Protein AF-0000000079961345 (afdb_homodimer)

Organism: NCBI:txid1448308

Sequence (780 aa):
MIFLRAQYRNHIYSDDFKDLFENGGLPQHVDLPRLDKGKQGGAFWSAYIPCPLGNRTDFSDEVYQPLVRLTLDQLDLFRRLGESYPKYFTPSRNSQEALDAFKQGRLISPTAIEGLHQIGNSIGTLRLYHQLGVRYATLTWNCHNKYADAALESGPGFSAHVAEPYWHGLSPDGRDLIKEMNRLGMLVDLSHVSKDTMIDALAGNGTHAWNGSLAPPIFSHSSAYSICPHPRNVPDDVLQLVKKRNSVVMVNFSPAFISCTPGKTPSDLPDFYPANSTLHQVVRHIRHIGELIGYDHVGIGTDYDGIESTPAGLEDVSKFPDLVAELLTQGVSDDDVAKIVGRNLLRVWREADEVSEKLRQYAMPLEDDLQNPWSTRNTWSGVENLDRIAMIFLRAQYRNHIYSDDFKDLFENGGLPQHVDLPRLDKGKQGGAFWSAYIPCPLGNRTDFSDEVYQPLVRLTLDQLDLFRRLGESYPKYFTPSRNSQEALDAFKQGRLISPTAIEGLHQIGNSIGTLRLYHQLGVRYATLTWNCHNKYADAALESGPGFSAHVAEPYWHGLSPDGRDLIKEMNRLGMLVDLSHVSKDTMIDALAGNGTHAWNGSLAPPIFSHSSAYSICPHPRNVPDDVLQLVKKRNSVVMVNFSPAFISCTPGKTPSDLPDFYPANSTLHQVVRHIRHIGELIGYDHVGIGTDYDGIESTPAGLEDVSKFPDLVAELLTQGVSDDDVAKIVGRNLLRVWREADEVSEKLRQYAMPLEDDLQNPWSTRNTWSGVENLDRIA

InterPro domains:
  IPR008257 Peptidase M19 [PF01244] (15-351)
  IPR008257 Peptidase M19 [PS51365] (1-381)
  IPR008257 Peptidase M19 [PTHR10443] (3-375)
  IPR008257 Peptidase M19 [cd01301] (11-348)
  IPR032466 Metal-dependent hydrolase [SSF51556] (4-362)

Solvent-accessible surface area (backbone atoms only — not comparable to full-atom values): 38910 Å² total; per-residue (Å²): 89,62,54,49,36,70,75,44,28,58,50,71,84,43,65,79,46,40,50,22,33,64,69,37,81,39,78,77,29,67,31,51,48,34,37,60,65,15,61,60,58,57,50,76,44,56,39,69,72,80,69,76,81,76,68,69,81,60,70,50,53,85,69,24,17,45,39,30,44,60,40,38,42,37,54,36,50,52,50,54,46,17,72,75,38,54,53,61,36,26,78,33,92,45,45,65,51,26,52,51,35,39,74,72,72,23,21,27,27,28,31,24,34,54,20,49,57,45,34,26,87,33,60,39,39,47,54,51,40,41,72,74,33,34,44,34,38,18,55,14,30,49,30,50,49,77,31,27,23,17,21,27,26,53,45,82,64,39,38,68,43,65,41,76,80,77,56,71,8,52,26,76,62,24,54,54,47,47,51,42,31,32,41,73,36,35,41,46,24,51,24,31,23,17,70,50,25,46,44,26,44,61,61,17,76,85,47,93,90,39,63,32,49,91,31,48,44,32,23,58,48,22,29,37,16,85,70,10,64,32,66,56,25,47,42,69,75,56,44,53,46,32,48,75,50,59,16,38,37,10,36,30,43,38,34,70,48,48,11,35,40,76,34,95,46,94,78,43,67,40,40,70,35,73,93,51,26,29,46,66,38,49,49,47,42,50,47,50,50,19,71,71,58,34,44,70,34,26,34,72,15,53,53,75,68,62,50,79,59,54,17,54,73,44,71,35,47,44,28,46,56,56,53,52,49,49,42,47,74,71,64,46,48,72,69,44,48,50,24,26,77,43,50,30,60,47,49,38,42,40,47,19,43,52,44,8,59,56,36,56,73,75,54,73,83,72,65,57,80,54,74,41,62,71,62,47,69,73,77,35,40,34,45,72,38,50,68,46,60,96,90,62,55,48,36,70,74,44,28,57,49,70,83,43,65,81,46,40,52,22,33,64,69,36,80,38,78,75,28,66,32,49,47,34,38,60,65,15,62,60,57,57,49,76,43,57,39,69,72,82,67,77,81,74,69,69,82,61,71,48,54,85,66,23,16,44,40,27,44,59,41,38,43,38,54,36,51,52,49,52,47,16,71,75,38,54,52,62,35,26,79,32,92,44,46,65,50,26,52,52,36,37,75,70,72,22,22,26,27,27,30,24,35,55,19,48,58,43,34,27,86,32,59,39,39,46,54,50,41,40,73,74,34,35,44,33,40,18,55,13,31,48,31,49,49,76,31,27,22,17,20,26,25,54,44,83,63,38,38,68,44,64,41,75,80,77,55,72,7,52,26,76,62,23,54,55,47,46,51,42,30,30,40,72,35,34,40,46,24,51,25,32,24,18,70,51,24,46,43,27,43,61,60,16,78,84,47,92,90,37,62,32,48,88,30,48,45,32,22,58,47,21,28,37,15,87,70,10,64,31,64,55,25,49,41,69,73,55,45,53,48,32,47,74,50,60,17,38,38,9,37,29,44,36,35,69,47,47,13,34,41,73,35,97,42,93,76,42,67,38,41,70,35,75,92,49,26,28,47,67,37,50,47,48,42,52,47,50,49,18,71,72,58,34,43,69,33,28,35,73,15,53,52,75,67,62,50,78,57,55,17,53,72,43,72,35,48,44,28,46,56,58,53,54,50,50,42,46,73,72,64,46,48,72,69,44,48,50,24,26,77,43,49,30,59,47,49,38,41,39,47,22,42,52,44,9,59,57,36,56,74,75,54,74,83,73,66,57,79,54,73,43,60,69,62,45,70,72,75,32,40,34,48,70,38,51,70,46,60,97

Secondary structure (DSSP, 8-state):
-HHHHHHHTT--SSHHHHHHHHHS--SSS--HHHHHHTT--B--EEE--PPPPS-TT---HHHHTHHHHHHHHHHHHHHHHHHH-TTT-B--SSHHHHHHHHHTT--B--EEES-GGGGTT-HHHHHHHHHTTEEEEES-SSS--SSB-BSEEE-GGG-EEEPPPSSSSB-HHHHHHHHHHHHHTPEEE-TTB-HHHHHHHHH--SSTT----SSPPEESS--BTTTS--TTSBPHHHHHHHHHTT-EEEE---HHHHSEE--SSTTSPPEE-GGG-BHHHHHHHHHHHHHHH-GGGEEE---TTS-S---BT-SSGGGHHHHHHHHHHTT--HHHHHIIIIIHHHHHHHHHHHHHHHHTTTPPPP------TTTSTTTSTTSTTHHHH-/-HHHHHHHTT--SSHHHHHHHHHS--SSS--HHHHHHTT--B--EEE--PPPPS-TT---HHHHTHHHHHHHHHHHHHHHHHHH-TTT-B--SSHHHHHHHHHTT--B--EEES-GGGGTT-HHHHHHHHHTTEEEEES-SSS--SSB-BSEEE-GGG-EEEPPPSSSSB-HHHHHHHHHHHHHTPEEE-TTB-HHHHHHHHH--SSTT----SSPPEESS--BTTTS--TTSBPHHHHHHHHHTT-EEEE---HHHHSEE--SSTTSPPEE-GGG-BHHHHHHHHHHHHHHH-GGGEEE---TTS-S---BT-SSGGGHHHHHHHHHHTT--HHHHHIIIIIHHHHHHHHHHHHHHHHTTTPPPP------TTTSTTTSTTSTTHHHH-

Nearest PDB structures (foldseek):
  5lx7-assembly1_A-2  TM=9.112E-01  e=1.189E-37  Aspergillus fumigatus
  5lwz-assembly1_A  TM=9.111E-01  e=6.297E-37  Aspergillus fumigatus Af293
  5lx4-assembly1_A-2  TM=9.103E-01  e=1.014E-36  Aspergillus fumigatus
  5lx1-assembly1_A-2  TM=9.023E-01  e=3.335E-36  Aspergillus fumigatus
  1itq-assembly1_B  TM=9.390E-01  e=4.664E-31  Homo sapiens

Structure (mmCIF, N/CA/C/O backbone):
data_AF-0000000079961345-model_v1
#
loop_
_entity.id
_entity.type
_entity.pdbx_description
1 polymer Dipeptidase
#
loop_
_atom_site.group_PDB
_atom_site.id
_atom_site.type_symbol
_atom_site.label_atom_id
_atom_site.label_alt_id
_atom_site.label_comp_id
_atom_site.label_asym_id
_atom_site.label_entity_id
_atom_site.label_seq_id
_atom_site.pdbx_PDB_ins_code
_atom_site.Cartn_x
_atom_site.Cartn_y
_atom_site.Cartn_z
_atom_site.occupancy
_atom_site.B_iso_or_equiv
_atom_site.auth_seq_id
_atom_site.auth_comp_id
_atom_site.auth_asym_id
_atom_site.auth_atom_id
_atom_site.pdbx_PDB_model_num
ATOM 1 N N . MET A 1 1 ? -9.961 -12.719 -7.223 1 89.38 1 MET A N 1
ATOM 2 C CA . MET A 1 1 ? -10.172 -11.281 -7.086 1 89.38 1 MET A CA 1
ATOM 3 C C . MET A 1 1 ? -10.609 -10.672 -8.414 1 89.38 1 MET A C 1
ATOM 5 O O . MET A 1 1 ? -11.516 -9.844 -8.453 1 89.38 1 MET A O 1
ATOM 9 N N . ILE A 1 2 ? -10.031 -11.156 -9.469 1 84.06 2 ILE A N 1
ATOM 10 C CA . ILE A 1 2 ? -10.391 -10.641 -10.781 1 84.06 2 ILE A CA 1
ATOM 11 C C . ILE A 1 2 ? -11.859 -10.938 -11.07 1 84.06 2 ILE A C 1
ATOM 13 O O . ILE A 1 2 ? -12.602 -10.055 -11.523 1 84.06 2 ILE A O 1
ATOM 17 N N . PHE A 1 3 ? -12.312 -12.172 -10.773 1 87.56 3 PHE A N 1
ATOM 18 C CA . PHE A 1 3 ? -13.695 -12.578 -10.977 1 87.56 3 PHE A CA 1
ATOM 19 C C . PHE A 1 3 ? -14.641 -11.703 -10.164 1 87.56 3 PHE A C 1
ATOM 21 O O . PHE A 1 3 ? -15.648 -11.219 -10.68 1 87.56 3 PHE A O 1
ATOM 28 N N . LEU A 1 4 ? -14.281 -11.484 -8.875 1 90.62 4 LEU A N 1
ATOM 29 C CA . LEU A 1 4 ? -15.125 -10.695 -7.992 1 90.62 4 LEU A CA 1
ATOM 30 C C . LEU A 1 4 ? -15.242 -9.258 -8.492 1 90.62 4 LEU A C 1
ATOM 32 O O . LEU A 1 4 ? -16.312 -8.648 -8.391 1 90.62 4 LEU A O 1
ATOM 36 N N . ARG A 1 5 ? -14.18 -8.766 -8.977 1 89.69 5 ARG A N 1
ATOM 37 C CA . ARG A 1 5 ? -14.18 -7.402 -9.5 1 89.69 5 ARG A CA 1
ATOM 38 C C . ARG A 1 5 ? -14.984 -7.312 -10.789 1 89.69 5 ARG A C 1
ATOM 40 O O . ARG A 1 5 ? -15.742 -6.363 -10.992 1 89.69 5 ARG A O 1
ATOM 47 N N . ALA A 1 6 ? -14.82 -8.328 -11.633 1 86.62 6 ALA A N 1
ATOM 48 C CA . ALA A 1 6 ? -15.516 -8.336 -12.914 1 86.62 6 ALA A CA 1
ATOM 49 C C . ALA A 1 6 ? -17.016 -8.539 -12.727 1 86.62 6 ALA A C 1
ATOM 51 O O . ALA A 1 6 ? -17.828 -7.824 -13.32 1 86.62 6 ALA A O 1
ATOM 52 N N . GLN A 1 7 ? -17.375 -9.453 -11.883 1 88 7 GLN A N 1
ATOM 53 C CA . GLN A 1 7 ? -18.766 -9.875 -11.773 1 88 7 GLN A CA 1
ATOM 54 C C . GLN A 1 7 ? -19.516 -9.023 -10.75 1 88 7 GLN A C 1
ATOM 56 O O . GLN A 1 7 ? -20.688 -8.688 -10.961 1 88 7 GLN A O 1
ATOM 61 N N . TYR A 1 8 ? -18.828 -8.727 -9.68 1 90.69 8 TYR A N 1
ATOM 62 C CA . TYR A 1 8 ? -19.531 -8.07 -8.578 1 90.69 8 TYR A CA 1
ATOM 63 C C . TYR A 1 8 ? -19.031 -6.648 -8.391 1 90.69 8 TYR A C 1
ATOM 65 O O . TYR A 1 8 ? -19.5 -5.93 -7.504 1 90.69 8 TYR A O 1
ATOM 73 N N . ARG A 1 9 ? -18.062 -6.238 -9.172 1 88.19 9 ARG A N 1
ATOM 74 C CA . ARG A 1 9 ? -17.531 -4.875 -9.195 1 88.19 9 ARG A CA 1
ATOM 75 C C . ARG A 1 9 ? -17.078 -4.445 -7.801 1 88.19 9 ARG A C 1
ATOM 77 O O . ARG A 1 9 ? -17.406 -3.352 -7.344 1 88.19 9 ARG A O 1
ATOM 84 N N . ASN A 1 10 ? -16.562 -5.355 -7.121 1 88.69 10 ASN A N 1
ATOM 85 C CA . ASN A 1 10 ? -15.938 -5.117 -5.82 1 88.69 10 ASN A CA 1
ATOM 86 C C . ASN A 1 10 ? -16.984 -5.082 -4.703 1 88.69 10 ASN A C 1
ATOM 88 O O . ASN A 1 10 ? -16.656 -4.75 -3.561 1 88.69 10 ASN A O 1
ATOM 92 N N . HIS A 1 11 ? -18.25 -5.352 -4.977 1 93.31 11 HIS A N 1
ATOM 93 C CA . HIS A 1 11 ? -19.297 -5.352 -3.953 1 93.31 11 HIS A CA 1
ATOM 94 C C . HIS A 1 11 ? -19.469 -6.742 -3.348 1 93.31 11 HIS A C 1
ATOM 96 O O . HIS A 1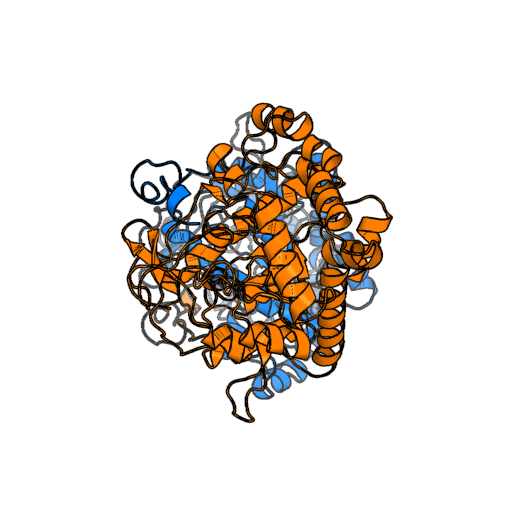 11 ? -20.078 -7.621 -3.967 1 93.31 11 HIS A O 1
ATOM 102 N N . ILE A 1 12 ? -18.969 -6.902 -2.119 1 95.75 12 ILE A N 1
ATOM 103 C CA . ILE A 1 12 ? -18.969 -8.242 -1.545 1 95.75 12 ILE A CA 1
ATOM 104 C C . ILE A 1 12 ? -19.859 -8.273 -0.306 1 95.75 12 ILE A C 1
ATOM 106 O O . ILE A 1 12 ? -19.875 -9.258 0.439 1 95.75 12 ILE A O 1
ATOM 110 N N . TYR A 1 13 ? -20.641 -7.164 -0.061 1 95.94 13 TYR A N 1
ATOM 111 C CA . TYR A 1 13 ? -21.516 -7.133 1.115 1 95.94 13 TYR A CA 1
ATOM 112 C C . TYR A 1 13 ? -22.969 -7.297 0.724 1 95.94 13 TYR A C 1
ATOM 114 O O . TYR A 1 13 ? -23.844 -7.371 1.589 1 95.94 13 TYR A O 1
ATOM 122 N N . SER A 1 14 ? -23.219 -7.422 -0.549 1 93.5 14 SER A N 1
ATOM 123 C CA . SER A 1 14 ? -24.578 -7.613 -1.035 1 93.5 14 SER A CA 1
ATOM 124 C C . SER A 1 14 ? -25.047 -9.047 -0.81 1 93.5 14 SER A C 1
ATOM 126 O O . SER A 1 14 ? -24.234 -9.977 -0.77 1 93.5 14 SER A O 1
ATOM 128 N N . ASP A 1 15 ? -26.344 -9.188 -0.788 1 94.69 15 ASP A N 1
ATOM 129 C CA . ASP A 1 15 ? -26.906 -10.516 -0.596 1 94.69 15 ASP A CA 1
ATOM 130 C C . ASP A 1 15 ? -26.656 -11.398 -1.815 1 94.69 15 ASP A C 1
ATOM 132 O O . ASP A 1 15 ? -26.5 -12.617 -1.685 1 94.69 15 ASP A O 1
ATOM 136 N N . ASP A 1 16 ? -26.656 -10.789 -2.912 1 92.31 16 ASP A N 1
ATOM 137 C CA . ASP A 1 16 ? -26.438 -11.523 -4.152 1 92.31 16 ASP A CA 1
ATOM 138 C C . ASP A 1 16 ? -25.094 -12.25 -4.137 1 92.31 16 ASP A C 1
ATOM 140 O O . ASP A 1 16 ? -24.984 -13.383 -4.617 1 92.31 16 ASP A O 1
ATOM 144 N N . PHE A 1 17 ? -24.047 -11.688 -3.637 1 95.81 17 PHE A N 1
ATOM 145 C CA . PHE A 1 17 ? -22.734 -12.312 -3.52 1 95.81 17 PHE A CA 1
ATOM 146 C C . PHE A 1 17 ? -22.672 -13.227 -2.299 1 95.81 17 PHE A C 1
ATOM 148 O O . PHE A 1 17 ? -22.297 -14.391 -2.408 1 95.81 17 PHE A O 1
ATOM 155 N N . LYS A 1 18 ? -23.141 -12.781 -1.153 1 97.44 18 LYS A N 1
ATOM 156 C CA . LYS A 1 18 ? -22.969 -13.484 0.118 1 97.44 18 LYS A CA 1
ATOM 157 C C . LYS A 1 18 ? -23.688 -14.828 0.105 1 97.44 18 LYS A C 1
ATOM 159 O O . LYS A 1 18 ? -23.156 -15.828 0.587 1 97.44 18 LYS A O 1
ATOM 164 N N . ASP A 1 19 ? -24.828 -14.789 -0.427 1 97.81 19 ASP A N 1
ATOM 165 C CA . ASP A 1 19 ? -25.609 -16.016 -0.425 1 97.81 19 ASP A CA 1
ATOM 166 C C . ASP A 1 19 ? -24.906 -17.125 -1.18 1 97.81 19 ASP A C 1
ATOM 168 O O . ASP A 1 19 ? -24.734 -18.234 -0.656 1 97.81 19 ASP A O 1
ATOM 172 N N . LEU A 1 20 ? -24.453 -16.781 -2.377 1 97.75 20 LEU A N 1
ATOM 173 C CA . LEU A 1 20 ? -23.797 -17.781 -3.213 1 97.75 20 LEU A CA 1
ATOM 174 C C . LEU A 1 20 ? -22.422 -18.125 -2.668 1 97.75 20 LEU A C 1
ATOM 176 O O . LEU A 1 20 ? -21.984 -19.281 -2.744 1 97.75 20 LEU A O 1
ATOM 180 N N . PHE A 1 21 ? -21.75 -17.172 -2.102 1 98.12 21 PHE A N 1
ATOM 181 C CA . PHE A 1 21 ? -20.406 -17.391 -1.579 1 98.12 21 PHE A CA 1
ATOM 182 C C . PHE A 1 21 ? -20.453 -18.234 -0.309 1 98.12 21 PHE A C 1
ATOM 184 O O . PHE A 1 21 ? -19.609 -19.125 -0.117 1 98.12 21 PHE A O 1
ATOM 191 N N . GLU A 1 22 ? -21.422 -18.016 0.546 1 98.38 22 GLU A N 1
ATOM 192 C CA . GLU A 1 22 ? -21.516 -18.641 1.857 1 98.38 22 GLU A CA 1
ATOM 193 C C . GLU A 1 22 ? -22.219 -20 1.769 1 98.38 22 GLU A C 1
ATOM 195 O O . GLU A 1 22 ? -21.938 -20.906 2.545 1 98.38 22 GLU A O 1
ATOM 200 N N . ASN A 1 23 ? -23.125 -20.078 0.775 1 98.12 23 ASN A N 1
ATOM 201 C CA . ASN A 1 23 ? -23.984 -21.25 0.765 1 98.12 23 ASN A CA 1
ATOM 202 C C . ASN A 1 23 ? -23.734 -22.109 -0.474 1 98.12 23 ASN A C 1
ATOM 204 O O . ASN A 1 23 ? -24.344 -23.172 -0.626 1 98.12 23 ASN A O 1
ATOM 208 N N . GLY A 1 24 ? -22.875 -21.672 -1.306 1 97.62 24 GLY A N 1
ATOM 209 C CA . GLY A 1 24 ? -22.531 -22.453 -2.48 1 97.62 24 GLY A CA 1
ATOM 210 C C . GLY A 1 24 ? -23.234 -21.984 -3.742 1 97.62 24 GLY A C 1
ATOM 211 O O . GLY A 1 24 ? -24.281 -21.359 -3.674 1 97.62 24 GLY A O 1
ATOM 212 N N . GLY A 1 25 ? -22.578 -22.266 -4.848 1 96.12 25 GLY A N 1
ATOM 213 C CA . GLY A 1 25 ? -23.188 -21.953 -6.129 1 96.12 25 GLY A CA 1
ATOM 214 C C . GLY A 1 25 ? -22.562 -20.75 -6.816 1 96.12 25 GLY A C 1
ATOM 215 O O . GLY A 1 25 ? -23.031 -20.328 -7.871 1 96.12 25 GLY A O 1
ATOM 216 N N . LEU A 1 26 ? -21.562 -20.141 -6.223 1 96.12 26 LEU A N 1
ATOM 217 C CA . LEU A 1 26 ? -20.859 -19.047 -6.883 1 96.12 26 LEU A CA 1
ATOM 218 C C . LEU A 1 26 ? -20.25 -19.5 -8.203 1 96.12 26 LEU A C 1
ATOM 220 O O . LEU A 1 26 ? -19.688 -20.594 -8.281 1 96.12 26 LEU A O 1
ATOM 224 N N . PRO A 1 27 ? -20.359 -18.688 -9.211 1 93.69 27 PRO A N 1
ATOM 225 C CA . PRO A 1 27 ? -19.719 -19.078 -10.461 1 93.69 27 PRO A CA 1
ATOM 226 C C . PRO A 1 27 ? -18.219 -19.281 -10.305 1 93.69 27 PRO A C 1
ATOM 228 O O . PRO A 1 27 ? -17.625 -18.828 -9.32 1 93.69 27 PRO A O 1
ATOM 231 N N . GLN A 1 28 ? -17.578 -19.984 -11.148 1 94.62 28 GLN A N 1
ATOM 232 C CA . GLN A 1 28 ? -16.156 -20.297 -11.195 1 94.62 28 GLN A CA 1
ATOM 233 C C . GLN A 1 28 ? -15.812 -21.422 -10.227 1 94.62 28 GLN A C 1
ATOM 235 O O . GLN A 1 28 ? -16.516 -22.438 -10.172 1 94.62 28 GLN A O 1
ATOM 240 N N . HIS A 1 29 ? -14.727 -21.328 -9.484 1 97.62 29 HIS A N 1
ATOM 241 C CA . HIS A 1 29 ? -14.18 -22.578 -8.961 1 97.62 29 HIS A CA 1
ATOM 242 C C . HIS A 1 29 ? -14.164 -22.562 -7.434 1 97.62 29 HIS A C 1
ATOM 244 O O . HIS A 1 29 ? -13.883 -23.594 -6.805 1 97.62 29 HIS A O 1
ATOM 250 N N . VAL A 1 30 ? -14.438 -21.391 -6.766 1 97.25 30 VAL A N 1
ATOM 251 C CA . VAL A 1 30 ? -14.188 -21.266 -5.332 1 97.25 30 VAL A CA 1
ATOM 252 C C . VAL A 1 30 ? -15.398 -20.625 -4.648 1 97.25 30 VAL A C 1
ATOM 254 O O . VAL A 1 30 ? -15.93 -19.625 -5.129 1 97.25 30 VAL A O 1
ATOM 257 N N . ASP A 1 31 ? -15.953 -21.109 -3.656 1 98 31 ASP A N 1
ATOM 258 C CA . ASP A 1 31 ? -16.828 -20.562 -2.629 1 98 31 ASP A CA 1
ATOM 259 C C . ASP A 1 31 ? -16.641 -21.281 -1.295 1 98 31 ASP A C 1
ATOM 261 O O . ASP A 1 31 ? -15.836 -22.219 -1.197 1 98 31 ASP A O 1
ATOM 265 N N . LEU A 1 32 ? -17.25 -20.922 -0.24 1 98.31 32 LEU A N 1
ATOM 266 C CA . LEU A 1 32 ? -16.906 -21.406 1.095 1 98.31 32 LEU A CA 1
ATOM 267 C C . LEU A 1 32 ? -17.266 -22.875 1.247 1 98.31 32 LEU A C 1
ATOM 269 O O . LEU A 1 32 ? -16.438 -23.672 1.695 1 98.31 32 LEU A O 1
ATOM 273 N N . PRO A 1 33 ? -18.453 -23.328 0.804 1 98.56 33 PRO A N 1
ATOM 274 C CA . PRO A 1 33 ? -18.75 -24.75 0.932 1 98.56 33 PRO A CA 1
ATOM 275 C C . PRO A 1 33 ? -17.797 -25.625 0.135 1 98.56 33 PRO A C 1
ATOM 277 O O . PRO A 1 33 ? -17.422 -26.719 0.591 1 98.56 33 PRO A O 1
ATOM 280 N N . ARG A 1 34 ? -17.406 -25.188 -1.031 1 98.69 34 ARG A N 1
ATOM 281 C CA . ARG A 1 34 ? -16.484 -25.984 -1.846 1 98.69 34 ARG A CA 1
ATOM 282 C C . ARG A 1 34 ? -15.102 -26.047 -1.211 1 98.69 34 ARG A C 1
ATOM 284 O O . ARG A 1 34 ? -14.414 -27.062 -1.306 1 98.69 34 ARG A O 1
ATOM 291 N N . LEU A 1 35 ? -14.648 -24.953 -0.602 1 98.44 35 LEU A N 1
ATOM 292 C CA . LEU A 1 35 ? -13.391 -24.969 0.132 1 98.44 35 LEU A CA 1
ATOM 293 C C . LEU A 1 35 ? -13.414 -26.031 1.233 1 98.44 35 LEU A C 1
ATOM 295 O O . LEU A 1 35 ? -12.445 -26.781 1.401 1 98.44 35 LEU A O 1
ATOM 299 N N . ASP A 1 36 ? -14.531 -26.062 1.94 1 98.25 36 ASP A N 1
ATOM 300 C CA . ASP A 1 36 ? -14.672 -27.031 3.025 1 98.25 36 ASP A CA 1
ATOM 301 C C . ASP A 1 36 ? -14.711 -28.453 2.488 1 98.25 36 ASP A C 1
ATOM 303 O O . ASP A 1 36 ? -14.023 -29.344 3.006 1 98.25 36 ASP A O 1
ATOM 307 N N . LYS A 1 37 ? -15.461 -28.625 1.47 1 98.38 37 LYS A N 1
ATOM 308 C CA . LYS A 1 37 ? -15.594 -29.938 0.864 1 98.38 37 LYS A CA 1
ATOM 309 C C . LYS A 1 37 ? -14.25 -30.422 0.323 1 98.38 37 LYS A C 1
ATOM 311 O O . LYS A 1 37 ? -13.945 -31.625 0.387 1 98.38 37 LYS A O 1
ATOM 316 N N . GLY A 1 38 ? -13.469 -29.531 -0.225 1 98.38 38 GLY A N 1
ATOM 317 C CA . GLY A 1 38 ? -12.18 -29.859 -0.809 1 98.38 38 GLY A CA 1
ATOM 318 C C . GLY A 1 38 ? -11.086 -30.047 0.226 1 98.38 38 GLY A C 1
ATOM 319 O O . GLY A 1 38 ? -9.969 -30.453 -0.108 1 98.38 38 GLY A O 1
ATOM 320 N N . LYS A 1 39 ? -11.383 -29.703 1.447 1 97.62 39 LYS A N 1
ATOM 321 C CA . LYS A 1 39 ? -10.43 -29.812 2.551 1 97.62 39 LYS A CA 1
ATOM 322 C C . LYS A 1 39 ? -9.188 -28.969 2.283 1 97.62 39 LYS A C 1
ATOM 324 O O . LYS A 1 39 ? -8.07 -29.406 2.582 1 97.62 39 LYS A O 1
ATOM 329 N N . GLN A 1 40 ? -9.406 -27.891 1.687 1 96 40 GLN A N 1
ATOM 330 C CA . GLN A 1 40 ? -8.297 -26.984 1.391 1 96 40 GLN A CA 1
ATOM 331 C C . GLN A 1 40 ? -7.652 -26.469 2.674 1 96 40 GLN A C 1
ATOM 333 O O . GLN A 1 40 ? -8.344 -26.031 3.59 1 96 40 GLN A O 1
ATOM 338 N N . GLY A 1 41 ? -6.32 -26.594 2.736 1 95.81 41 GLY A N 1
ATOM 339 C CA . GLY A 1 41 ? -5.594 -26.109 3.895 1 95.81 41 GLY A CA 1
ATOM 340 C C . GLY A 1 41 ? -5.039 -24.703 3.699 1 95.81 41 GLY A C 1
ATOM 341 O O . GLY A 1 41 ? -4.719 -24.016 4.672 1 95.81 41 GLY A O 1
ATOM 342 N N . GLY A 1 42 ? -4.91 -24.297 2.48 1 96.12 42 GLY A N 1
ATOM 343 C CA . GLY A 1 42 ? -4.375 -22.969 2.186 1 96.12 42 GLY A CA 1
ATOM 344 C C . GLY A 1 42 ? -4.199 -22.719 0.7 1 96.12 42 GLY A C 1
ATOM 345 O O . GLY A 1 42 ? -4.352 -23.625 -0.114 1 96.12 42 GLY A O 1
ATOM 346 N N . ALA A 1 43 ? -3.994 -21.5 0.375 1 96.56 43 ALA A N 1
ATOM 347 C CA . ALA A 1 43 ? -3.707 -21.078 -0.991 1 96.56 43 ALA A CA 1
ATOM 348 C C . ALA A 1 43 ? -3.102 -19.672 -1.01 1 96.56 43 ALA A C 1
ATOM 350 O O . ALA A 1 43 ? -3.354 -18.875 -0.108 1 96.56 43 ALA A O 1
ATOM 351 N N . PHE A 1 44 ? -2.256 -19.438 -2.004 1 96.75 44 PHE A N 1
ATOM 352 C CA . PHE A 1 44 ? -1.957 -18.062 -2.363 1 96.75 44 PHE A CA 1
ATOM 353 C C . PHE A 1 44 ? -3.037 -17.484 -3.277 1 96.75 44 PHE A C 1
ATOM 355 O O . PHE A 1 44 ? -3.502 -18.172 -4.195 1 96.75 44 PHE A O 1
ATOM 362 N N . TRP A 1 45 ? -3.48 -16.312 -2.988 1 97 45 TRP A N 1
ATOM 363 C CA . TRP A 1 45 ? -4.5 -15.641 -3.779 1 97 45 TRP A CA 1
ATOM 364 C C . TRP A 1 45 ? -3.887 -14.523 -4.617 1 97 45 TRP A C 1
ATOM 366 O O . TRP A 1 45 ? -3.281 -13.594 -4.074 1 97 45 TRP A O 1
ATOM 376 N N . SER A 1 46 ? -4.062 -14.578 -5.891 1 96.31 46 SER A N 1
ATOM 377 C CA . SER A 1 46 ? -3.336 -13.688 -6.789 1 96.31 46 SER A CA 1
ATOM 378 C C . SER A 1 46 ? -4.094 -12.383 -7.008 1 96.31 46 SER A C 1
ATOM 380 O O . SER A 1 46 ? -5.273 -12.398 -7.367 1 96.31 46 SER A O 1
ATOM 382 N N . ALA A 1 47 ? -3.477 -11.25 -6.73 1 96.94 47 ALA A N 1
ATOM 383 C CA . ALA A 1 47 ? -3.891 -9.953 -7.254 1 96.94 47 ALA A CA 1
ATOM 384 C C . ALA A 1 47 ? -3.293 -9.703 -8.641 1 96.94 47 ALA A C 1
ATOM 386 O O . ALA A 1 47 ? -2.123 -9.336 -8.758 1 96.94 47 ALA A O 1
ATOM 387 N N . TYR A 1 48 ? -4.109 -9.922 -9.641 1 95.12 48 TYR A N 1
ATOM 388 C CA . TYR A 1 48 ? -3.602 -9.953 -11.008 1 95.12 48 TYR A CA 1
ATOM 389 C C . TYR A 1 48 ? -4.105 -8.758 -11.805 1 95.12 48 TYR A C 1
ATOM 391 O O . TYR A 1 48 ? -5.277 -8.383 -11.711 1 95.12 48 TYR A O 1
ATOM 399 N N . ILE A 1 49 ? -3.189 -8.125 -12.523 1 93.06 49 ILE A N 1
ATOM 400 C CA . ILE A 1 49 ? -3.496 -7.105 -13.516 1 93.06 49 ILE A CA 1
ATOM 401 C C . ILE A 1 49 ? -2.871 -7.484 -14.859 1 93.06 49 ILE A C 1
ATOM 403 O O . ILE A 1 49 ? -1.711 -7.898 -14.914 1 93.06 49 ILE A O 1
ATOM 407 N N . PRO A 1 50 ? -3.572 -7.332 -15.961 1 90.56 50 PRO A N 1
ATOM 408 C CA . PRO A 1 50 ? -2.977 -7.625 -17.266 1 90.56 50 PRO A CA 1
ATOM 409 C C . PRO A 1 50 ? -1.786 -6.727 -17.594 1 90.56 50 PRO A C 1
ATOM 411 O O . PRO A 1 50 ? -1.698 -5.605 -17.078 1 90.56 50 PRO A O 1
ATOM 414 N N . CYS A 1 51 ? -0.976 -7.246 -18.453 1 92.44 51 CYS A N 1
ATOM 415 C CA . CYS A 1 51 ? 0.141 -6.457 -18.953 1 92.44 51 CYS A CA 1
ATOM 416 C C . CYS A 1 51 ? -0.356 -5.211 -19.672 1 92.44 51 CYS A C 1
ATOM 418 O O . CYS A 1 51 ? -1.456 -5.211 -20.234 1 92.44 51 CYS A O 1
ATOM 420 N N . PRO A 1 52 ? 0.469 -4.148 -19.578 1 87.25 52 PRO A N 1
ATOM 421 C CA . PRO A 1 52 ? 0.077 -2.959 -20.344 1 87.25 52 PRO A CA 1
ATOM 422 C C . PRO A 1 52 ? -0.015 -3.217 -21.844 1 87.25 52 PRO A C 1
ATOM 424 O O . PRO A 1 52 ? 0.76 -4.008 -22.375 1 87.25 52 PRO A O 1
ATOM 427 N N . LEU A 1 53 ? -0.903 -2.521 -22.422 1 78.88 53 LEU A N 1
ATOM 428 C CA . LEU A 1 53 ? -1.059 -2.643 -23.859 1 78.88 53 LEU A CA 1
ATOM 429 C C . LEU A 1 53 ? -0.127 -1.681 -24.594 1 78.88 53 LEU A C 1
ATOM 431 O O . LEU A 1 53 ? 0.329 -0.692 -24.016 1 78.88 53 LEU A O 1
ATOM 435 N N . GLY A 1 54 ? 0.172 -1.913 -25.828 1 77.25 54 GLY A N 1
ATOM 436 C CA . GLY A 1 54 ? 0.983 -1.019 -26.641 1 77.25 54 GLY A CA 1
ATOM 437 C C . GLY A 1 54 ? 2.385 -1.543 -26.891 1 77.25 54 GLY A C 1
ATOM 438 O O . GLY A 1 54 ? 2.576 -2.74 -27.109 1 77.25 54 GLY A O 1
ATOM 439 N N . ASN A 1 55 ? 3.268 -0.581 -26.891 1 77.25 55 ASN A N 1
ATOM 440 C CA . ASN A 1 55 ? 4.668 -0.944 -27.094 1 77.25 55 ASN A CA 1
ATOM 441 C C . ASN A 1 55 ? 5.184 -1.826 -25.969 1 77.25 55 ASN A C 1
ATOM 443 O O . ASN A 1 55 ? 5.371 -1.356 -24.844 1 77.25 55 ASN A O 1
ATOM 447 N N . ARG A 1 56 ? 5.555 -2.998 -26.281 1 81.81 56 ARG A N 1
ATOM 448 C CA . ARG A 1 56 ? 5.836 -4.047 -25.312 1 81.81 56 ARG A CA 1
ATOM 449 C C . ARG A 1 56 ? 7.234 -3.885 -24.719 1 81.81 56 ARG A C 1
ATOM 451 O O . ARG A 1 56 ? 7.578 -4.539 -23.734 1 81.81 56 ARG A O 1
ATOM 458 N N . THR A 1 57 ? 7.996 -3.025 -25.344 1 89.06 57 THR A N 1
ATOM 459 C CA . THR A 1 57 ? 9.344 -2.812 -24.828 1 89.06 57 THR A CA 1
ATOM 460 C C . THR A 1 57 ? 9.469 -1.419 -24.219 1 89.06 57 THR A C 1
ATOM 462 O O . THR A 1 57 ? 10.578 -0.945 -23.953 1 89.06 57 THR A O 1
ATOM 465 N N . ASP A 1 58 ? 8.367 -0.72 -24.109 1 93.38 58 ASP A N 1
ATOM 466 C CA . ASP A 1 58 ? 8.344 0.539 -23.375 1 93.38 58 ASP A CA 1
ATOM 467 C C . ASP A 1 58 ? 8.18 0.295 -21.875 1 93.38 58 ASP A C 1
ATOM 469 O O . ASP A 1 58 ? 7.066 0.062 -21.406 1 93.38 58 ASP A O 1
ATOM 473 N N . PHE A 1 59 ? 9.273 0.428 -21.141 1 95.88 59 PHE A N 1
ATOM 474 C CA . PHE A 1 59 ? 9.242 0.159 -19.719 1 95.88 59 PHE A CA 1
ATOM 475 C C . PHE A 1 59 ? 9.195 1.459 -18.922 1 95.88 59 PHE A C 1
ATOM 477 O O . PHE A 1 59 ? 9.703 1.523 -17.797 1 95.88 59 PHE A O 1
ATOM 484 N N . SER A 1 60 ? 8.625 2.486 -19.547 1 94.19 60 SER A N 1
ATOM 485 C CA . SER A 1 60 ? 8.609 3.787 -18.891 1 94.19 60 SER A CA 1
ATOM 486 C C . SER A 1 60 ? 7.641 3.799 -17.703 1 94.19 60 SER A C 1
ATOM 488 O O . SER A 1 60 ? 6.691 3.016 -17.672 1 94.19 60 SER A O 1
ATOM 490 N N . ASP A 1 61 ? 7.824 4.676 -16.75 1 92.38 61 ASP A N 1
ATOM 491 C CA . ASP A 1 61 ? 6.984 4.816 -15.57 1 92.38 61 ASP A CA 1
ATOM 492 C C . ASP A 1 61 ? 5.543 5.152 -15.953 1 92.38 61 ASP A C 1
ATOM 494 O O . ASP A 1 61 ? 4.602 4.684 -15.32 1 92.38 61 ASP A O 1
ATOM 498 N N . GLU A 1 62 ? 5.402 5.977 -16.953 1 90.38 62 GLU A N 1
ATOM 499 C CA . GLU A 1 62 ? 4.078 6.414 -17.391 1 90.38 62 GLU A CA 1
ATOM 500 C C . GLU A 1 62 ? 3.188 5.223 -17.734 1 90.38 62 GLU A C 1
ATOM 502 O O . GLU A 1 62 ? 1.982 5.25 -17.484 1 90.38 62 GLU A O 1
ATOM 507 N N . VAL A 1 63 ? 3.805 4.191 -18.266 1 92.44 63 VAL A N 1
ATOM 508 C CA . VAL A 1 63 ? 3.074 3.004 -18.703 1 92.44 63 VAL A CA 1
ATOM 509 C C . VAL A 1 63 ? 2.705 2.152 -17.484 1 92.44 63 VAL A C 1
ATOM 511 O O . VAL A 1 63 ? 1.613 1.58 -17.438 1 92.44 63 VAL A O 1
ATOM 514 N N . TYR A 1 64 ? 3.51 2.139 -16.484 1 94.88 64 TYR A N 1
ATOM 515 C CA . TYR A 1 64 ? 3.389 1.118 -15.438 1 94.88 64 TYR A CA 1
ATOM 516 C C . TYR A 1 64 ? 2.77 1.698 -14.172 1 94.88 64 TYR A C 1
ATOM 518 O O . TYR A 1 64 ? 2.15 0.975 -13.391 1 94.88 64 TYR A O 1
ATOM 526 N N . GLN A 1 65 ? 2.799 3.004 -13.969 1 93.94 65 GLN A N 1
ATOM 527 C CA . GLN A 1 65 ? 2.387 3.65 -12.727 1 93.94 65 GLN A CA 1
ATOM 528 C C . GLN A 1 65 ? 0.904 3.416 -12.445 1 93.94 65 GLN A C 1
ATOM 530 O O . GLN A 1 65 ? 0.517 3.127 -11.312 1 93.94 65 GLN A O 1
ATOM 535 N N . PRO A 1 66 ? 0.079 3.463 -13.484 1 92.62 66 PRO A N 1
ATOM 536 C CA . PRO A 1 66 ? -1.354 3.33 -13.211 1 92.62 66 PRO A CA 1
ATOM 537 C C . PRO A 1 66 ? -1.73 1.944 -12.688 1 92.62 66 PRO A C 1
ATOM 539 O O . PRO A 1 66 ? -2.777 1.783 -12.055 1 92.62 66 PRO A O 1
ATOM 542 N N . LEU A 1 67 ? -0.896 0.942 -12.914 1 96 67 LEU A N 1
ATOM 543 C CA . LEU A 1 67 ? -1.213 -0.436 -12.555 1 96 67 LEU A CA 1
ATOM 544 C C . LEU A 1 67 ? -1.166 -0.629 -11.039 1 96 67 LEU A C 1
ATOM 546 O O . LEU A 1 67 ? -1.771 -1.564 -10.516 1 96 67 LEU A O 1
ATOM 550 N N . VAL A 1 68 ? -0.451 0.299 -10.391 1 97.94 68 VAL A N 1
ATOM 551 C CA . VAL A 1 68 ? -0.268 0.192 -8.945 1 97.94 68 VAL A CA 1
ATOM 552 C C . VAL A 1 68 ? -1.611 0.37 -8.242 1 97.94 68 VAL A C 1
ATOM 554 O O . VAL A 1 68 ? -1.979 -0.436 -7.383 1 97.94 68 VAL A O 1
ATOM 557 N N . ARG A 1 69 ? -2.383 1.379 -8.648 1 96.69 69 ARG A N 1
ATOM 558 C CA . ARG A 1 69 ? -3.686 1.617 -8.031 1 96.69 69 ARG A CA 1
ATOM 559 C C . ARG A 1 69 ? -4.621 0.433 -8.25 1 96.69 69 ARG A C 1
ATOM 561 O O . ARG A 1 69 ? -5.34 0.025 -7.34 1 96.69 69 ARG A O 1
ATOM 568 N N . LEU A 1 70 ? -4.57 -0.138 -9.406 1 94.44 70 LEU A N 1
ATOM 569 C CA . LEU A 1 70 ? -5.422 -1.271 -9.75 1 94.44 70 LEU A CA 1
ATOM 570 C C . LEU A 1 70 ? -5.055 -2.498 -8.922 1 94.44 70 LEU A C 1
ATOM 572 O O . LEU A 1 70 ? -5.934 -3.264 -8.516 1 94.44 70 LEU A O 1
ATOM 576 N N . THR A 1 71 ? -3.803 -2.662 -8.672 1 97.44 71 THR A N 1
ATOM 577 C CA . THR A 1 71 ? -3.336 -3.758 -7.832 1 97.44 71 THR A CA 1
ATOM 578 C C . THR A 1 71 ? -3.803 -3.568 -6.391 1 97.44 71 THR A C 1
ATOM 580 O O . THR A 1 71 ? -4.301 -4.508 -5.766 1 97.44 71 THR A O 1
ATOM 583 N N . LEU A 1 72 ? -3.719 -2.355 -5.918 1 97.69 72 LEU A N 1
ATOM 584 C CA . LEU A 1 72 ? -4.137 -2.057 -4.555 1 97.69 72 LEU A CA 1
ATOM 585 C C . LEU A 1 72 ? -5.629 -2.324 -4.371 1 97.69 72 LEU A C 1
ATOM 587 O O . LEU A 1 72 ? -6.055 -2.787 -3.311 1 97.69 72 LEU A O 1
ATOM 591 N N . ASP A 1 73 ? -6.395 -2.047 -5.395 1 95.62 73 ASP A N 1
ATOM 592 C CA . ASP A 1 73 ? -7.828 -2.318 -5.324 1 95.62 73 ASP A CA 1
ATOM 593 C C . ASP A 1 73 ? -8.094 -3.787 -5.004 1 95.62 73 ASP A C 1
ATOM 595 O O . ASP A 1 73 ? -9 -4.105 -4.227 1 95.62 73 ASP A O 1
ATOM 599 N N . GLN A 1 74 ? -7.285 -4.621 -5.566 1 96.5 74 GLN A N 1
ATOM 600 C CA . GLN A 1 74 ? -7.477 -6.051 -5.348 1 96.5 74 GLN A CA 1
ATOM 601 C C . GLN A 1 74 ? -7.004 -6.461 -3.953 1 96.5 74 GLN A C 1
ATOM 603 O O . GLN A 1 74 ? -7.625 -7.305 -3.307 1 96.5 74 GLN A O 1
ATOM 608 N N . LEU A 1 75 ? -5.918 -5.879 -3.502 1 97.62 75 LEU A N 1
ATOM 609 C CA . LEU A 1 75 ? -5.441 -6.18 -2.156 1 97.62 75 LEU A CA 1
ATOM 610 C C . LEU A 1 75 ? -6.449 -5.723 -1.106 1 97.62 75 LEU A C 1
ATOM 612 O O . LEU A 1 75 ? -6.652 -6.402 -0.097 1 97.62 75 LEU A O 1
ATOM 616 N N . ASP A 1 76 ? -7.109 -4.574 -1.376 1 97.38 76 ASP A N 1
ATOM 617 C CA . ASP A 1 76 ? -8.172 -4.105 -0.487 1 97.38 76 ASP A CA 1
ATOM 618 C C . ASP A 1 76 ? -9.352 -5.07 -0.484 1 97.38 76 ASP A C 1
ATOM 620 O O . ASP A 1 76 ? -9.914 -5.367 0.572 1 97.38 76 ASP A O 1
ATOM 624 N N . LEU A 1 77 ? -9.719 -5.5 -1.64 1 96.19 77 LEU A N 1
ATOM 625 C CA . LEU A 1 77 ? -10.812 -6.457 -1.771 1 96.19 77 LEU A CA 1
ATOM 626 C C . LEU A 1 77 ? -10.531 -7.719 -0.966 1 96.19 77 LEU A C 1
ATOM 628 O O . LEU A 1 77 ? -11.398 -8.203 -0.242 1 96.19 77 LEU A O 1
ATOM 632 N N . PHE A 1 78 ? -9.359 -8.219 -1.082 1 96.94 78 PHE A N 1
ATOM 633 C CA . PHE A 1 78 ? -8.992 -9.438 -0.37 1 96.94 78 PHE A CA 1
ATOM 634 C C . PHE A 1 78 ? -9.008 -9.211 1.137 1 96.94 78 PHE A C 1
ATOM 636 O O . PHE A 1 78 ? -9.445 -10.078 1.895 1 96.94 78 PHE A O 1
ATOM 643 N N . ARG A 1 79 ? -8.531 -8.086 1.566 1 96.62 79 ARG A N 1
ATOM 644 C CA . ARG A 1 79 ? -8.562 -7.766 2.99 1 96.62 79 ARG A CA 1
ATOM 645 C C . ARG A 1 79 ? -9.992 -7.738 3.516 1 96.62 79 ARG A C 1
ATOM 647 O O . ARG A 1 79 ? -10.273 -8.273 4.59 1 96.62 79 ARG A O 1
ATOM 654 N N . ARG A 1 80 ? -10.875 -7.141 2.771 1 96.75 80 ARG A N 1
ATOM 655 C CA . ARG A 1 80 ? -12.273 -7.086 3.174 1 96.75 80 ARG A CA 1
ATOM 656 C C . ARG A 1 80 ? -12.883 -8.484 3.236 1 96.75 80 ARG A C 1
ATOM 658 O O . ARG A 1 80 ? -13.68 -8.781 4.125 1 96.75 80 ARG A O 1
ATOM 665 N N . LEU A 1 81 ? -12.469 -9.367 2.312 1 96.5 81 LEU A N 1
ATOM 666 C CA . LEU A 1 81 ? -12.891 -10.758 2.381 1 96.5 81 LEU A CA 1
ATOM 667 C C . LEU A 1 81 ? -12.422 -11.406 3.68 1 96.5 81 LEU A C 1
ATOM 669 O O . LEU A 1 81 ? -13.188 -12.117 4.336 1 96.5 81 LEU A O 1
ATOM 673 N N . GLY A 1 82 ? -11.188 -11.148 3.984 1 96.38 82 GLY A N 1
ATOM 674 C CA . GLY A 1 82 ? -10.633 -11.711 5.203 1 96.38 82 GLY A CA 1
ATOM 675 C C . GLY A 1 82 ? -11.328 -11.227 6.457 1 96.38 82 GLY A C 1
ATOM 676 O O . GLY A 1 82 ? -11.5 -11.992 7.41 1 96.38 82 GLY A O 1
ATOM 677 N N . GLU A 1 83 ? -11.727 -9.969 6.469 1 95.44 83 GLU A N 1
ATOM 678 C CA . GLU A 1 83 ? -12.453 -9.422 7.609 1 95.44 83 GLU A CA 1
ATOM 679 C C . GLU A 1 83 ? -13.836 -10.055 7.742 1 95.44 83 GLU A C 1
ATOM 681 O O . GLU A 1 83 ? -14.32 -10.266 8.852 1 95.44 83 GLU A O 1
ATOM 686 N N . SER A 1 84 ? -14.398 -10.359 6.617 1 95.94 84 SER A N 1
ATOM 687 C CA . SER A 1 84 ? -15.742 -10.93 6.617 1 95.94 84 SER A CA 1
ATOM 688 C C . SER A 1 84 ? -15.703 -12.422 6.91 1 95.94 84 SER A C 1
ATOM 690 O O . SER A 1 84 ? -16.656 -12.977 7.473 1 95.94 84 SER A O 1
ATOM 692 N N . TYR A 1 85 ? -14.617 -13.102 6.461 1 97.25 85 TYR A N 1
ATOM 693 C CA . TYR A 1 85 ? -14.492 -14.547 6.605 1 97.25 85 TYR A CA 1
ATOM 694 C C . TYR A 1 85 ? -13.117 -14.93 7.148 1 97.25 85 TYR A C 1
ATOM 696 O O . TYR A 1 85 ? -12.344 -15.617 6.477 1 97.25 85 TYR A O 1
ATOM 704 N N . PRO A 1 86 ? -12.883 -14.648 8.414 1 96.06 86 PRO A N 1
ATOM 705 C CA . PRO A 1 86 ? -11.539 -14.758 8.977 1 96.06 86 PRO A CA 1
ATOM 706 C C . PRO A 1 86 ? -11.062 -16.203 9.094 1 96.06 86 PRO A C 1
ATOM 708 O O . PRO A 1 86 ? -9.859 -16.453 9.242 1 96.06 86 PRO A O 1
ATOM 711 N N . LYS A 1 87 ? -11.922 -17.125 9.039 1 97 87 LYS A N 1
ATOM 712 C CA . LYS A 1 87 ? -11.516 -18.531 9.031 1 97 87 LYS A CA 1
ATOM 713 C C . LYS A 1 87 ? -10.82 -18.891 7.723 1 97 87 LYS A C 1
ATOM 715 O O . LYS A 1 87 ? -9.867 -19.672 7.715 1 97 87 LYS A O 1
ATOM 720 N N . TYR A 1 88 ? -11.234 -18.297 6.629 1 97.38 88 TYR A N 1
ATOM 721 C CA . TYR A 1 88 ? -10.836 -18.766 5.301 1 97.38 88 TYR A CA 1
ATOM 722 C C . TYR A 1 88 ? -9.727 -17.891 4.73 1 97.38 88 TYR A C 1
ATOM 724 O O . TYR A 1 88 ? -8.906 -18.375 3.938 1 97.38 88 TYR A O 1
ATOM 732 N N . PHE A 1 89 ? -9.773 -16.609 5.055 1 96.31 89 PHE A N 1
ATOM 733 C CA . PHE A 1 89 ? -8.82 -15.664 4.477 1 96.31 89 PHE A CA 1
ATOM 734 C C . PHE A 1 89 ? -8 -14.984 5.562 1 96.31 89 PHE A C 1
ATOM 736 O O . PHE A 1 89 ? -8.305 -13.859 5.965 1 96.31 89 PHE A O 1
ATOM 743 N N . THR A 1 90 ? -6.957 -15.656 6 1 89.44 90 THR A N 1
ATOM 744 C CA . THR A 1 90 ? -6.086 -15.219 7.082 1 89.44 90 THR A CA 1
ATOM 745 C C . THR A 1 90 ? -4.727 -14.781 6.543 1 89.44 90 THR A C 1
ATOM 747 O O . THR A 1 90 ? -4.008 -15.578 5.938 1 89.44 90 THR A O 1
ATOM 750 N N . PRO A 1 91 ? -4.449 -13.547 6.801 1 85.12 91 PRO A N 1
ATOM 751 C CA . PRO A 1 91 ? -3.113 -13.156 6.34 1 85.12 91 PRO A CA 1
ATOM 752 C C . PRO A 1 91 ? -1.998 -13.758 7.191 1 85.12 91 PRO A C 1
ATOM 754 O O . PRO A 1 91 ? -2.17 -13.945 8.398 1 85.12 91 PRO A O 1
ATOM 757 N N . SER A 1 92 ? -1.009 -14.367 6.602 1 90.69 92 SER A N 1
ATOM 758 C CA . SER A 1 92 ? 0.194 -14.852 7.27 1 90.69 92 SER A CA 1
ATOM 759 C C . SER A 1 92 ? 1.431 -14.086 6.805 1 90.69 92 SER A C 1
ATOM 761 O O . SER A 1 92 ? 1.675 -13.961 5.605 1 90.69 92 SER A O 1
ATOM 763 N N . ARG A 1 93 ? 2.201 -13.688 7.758 1 92.56 93 ARG A N 1
ATOM 764 C CA . ARG A 1 93 ? 3.344 -12.844 7.414 1 92.56 93 ARG A CA 1
ATOM 765 C C . ARG A 1 93 ? 4.555 -13.695 7.043 1 92.56 93 ARG A C 1
ATOM 767 O O . ARG A 1 93 ? 5.477 -13.211 6.375 1 92.56 93 ARG A O 1
ATOM 774 N N . ASN A 1 94 ? 4.621 -14.898 7.531 1 96.56 94 ASN A N 1
ATOM 775 C CA . ASN A 1 94 ? 5.719 -15.828 7.297 1 96.56 94 ASN A CA 1
ATOM 776 C C . ASN A 1 94 ? 5.258 -17.281 7.438 1 96.56 94 ASN A C 1
ATOM 778 O O . ASN A 1 94 ? 4.086 -17.531 7.711 1 96.56 94 ASN A O 1
ATOM 782 N N . SER A 1 95 ? 6.195 -18.125 7.188 1 97.38 95 SER A N 1
ATOM 783 C CA . SER A 1 95 ? 5.859 -19.547 7.168 1 97.38 95 SER A CA 1
ATOM 784 C C . SER A 1 95 ? 5.395 -20.031 8.539 1 97.38 95 SER A C 1
ATOM 786 O O . SER A 1 95 ? 4.508 -20.875 8.641 1 97.38 95 SER A O 1
ATOM 788 N N . GLN A 1 96 ? 5.918 -19.484 9.609 1 97.44 96 GLN A N 1
ATOM 789 C CA . GLN A 1 96 ? 5.531 -19.891 10.953 1 97.44 96 GLN A CA 1
ATOM 790 C C . GLN A 1 96 ? 4.102 -19.469 11.266 1 97.44 96 GLN A C 1
ATOM 792 O O . GLN A 1 96 ? 3.311 -20.25 11.789 1 97.44 96 GLN A O 1
ATOM 797 N N . GLU A 1 97 ? 3.803 -18.219 10.945 1 96.69 97 GLU A N 1
ATOM 798 C CA . GLU A 1 97 ? 2.438 -17.75 11.156 1 96.69 97 GLU A CA 1
ATOM 799 C C . GLU A 1 97 ? 1.442 -18.547 10.32 1 96.69 97 GLU A C 1
ATOM 801 O O . GLU A 1 97 ? 0.31 -18.781 10.75 1 96.69 97 GLU A O 1
ATOM 806 N N . ALA A 1 98 ? 1.86 -18.922 9.117 1 96.56 98 ALA A N 1
ATOM 807 C CA . ALA A 1 98 ? 1.015 -19.75 8.258 1 96.56 98 ALA A CA 1
ATOM 808 C C . ALA A 1 98 ? 0.699 -21.094 8.914 1 96.56 98 ALA A C 1
ATOM 810 O O . ALA A 1 98 ? -0.46 -21.516 8.961 1 96.56 98 ALA A O 1
ATOM 811 N N . LEU A 1 99 ? 1.704 -21.719 9.445 1 96.62 99 LEU A N 1
ATOM 812 C CA . LEU A 1 99 ? 1.53 -23 10.102 1 96.62 99 LEU A CA 1
ATOM 813 C C . LEU A 1 99 ? 0.668 -22.859 11.352 1 96.62 99 LEU A C 1
ATOM 815 O O . LEU A 1 99 ? -0.154 -23.734 11.648 1 96.62 99 LEU A O 1
ATOM 819 N N . ASP A 1 100 ? 0.872 -21.766 12.086 1 96.62 100 ASP A N 1
ATOM 820 C CA . ASP A 1 100 ? 0.073 -21.516 13.281 1 96.62 100 ASP A CA 1
ATOM 821 C C . ASP A 1 100 ? -1.403 -21.344 12.93 1 96.62 100 ASP A C 1
ATOM 823 O O . ASP A 1 100 ? -2.277 -21.859 13.633 1 96.62 100 ASP A O 1
ATOM 827 N N . ALA A 1 101 ? -1.64 -20.625 11.859 1 95.06 101 ALA A N 1
ATOM 828 C CA . ALA A 1 101 ? -3.018 -20.453 11.398 1 95.06 101 ALA A CA 1
ATOM 829 C C . ALA A 1 101 ? -3.65 -21.812 11.062 1 95.06 101 ALA A C 1
ATOM 831 O O . ALA A 1 101 ? -4.781 -22.078 11.469 1 95.06 101 ALA A O 1
ATOM 832 N N . PHE A 1 102 ? -2.908 -22.578 10.406 1 96.5 102 PHE A N 1
ATOM 833 C CA . PHE A 1 102 ? -3.387 -23.891 10.016 1 96.5 102 PHE A CA 1
ATOM 834 C C . PHE A 1 102 ? -3.707 -24.734 11.242 1 96.5 102 PHE A C 1
ATOM 836 O O . PHE A 1 102 ? -4.75 -25.391 11.297 1 96.5 102 PHE A O 1
ATOM 843 N N . LYS A 1 103 ? -2.875 -24.688 12.211 1 96.5 103 LYS A N 1
ATOM 844 C CA . LYS A 1 103 ? -3.053 -25.453 13.438 1 96.5 103 LYS A CA 1
ATOM 845 C C . LYS A 1 103 ? -4.277 -24.984 14.219 1 96.5 103 LYS A C 1
ATOM 847 O O . LYS A 1 103 ? -4.879 -25.766 14.969 1 96.5 103 LYS A O 1
ATOM 852 N N . GLN A 1 104 ? -4.664 -23.797 14.016 1 96.25 104 GLN A N 1
ATOM 853 C CA . GLN A 1 104 ? -5.816 -23.219 14.703 1 96.25 104 GLN A CA 1
ATOM 854 C C . GLN A 1 104 ? -7.102 -23.438 13.906 1 96.25 104 GLN A C 1
ATOM 856 O O . GLN A 1 104 ? -8.156 -22.922 14.266 1 96.25 104 GLN A O 1
ATOM 861 N N . GLY A 1 105 ? -6.984 -24.125 12.844 1 95.62 105 GLY A N 1
ATOM 862 C CA . GLY A 1 105 ? -8.164 -24.469 12.07 1 95.62 105 GLY A CA 1
ATOM 863 C C . GLY A 1 105 ? -8.516 -23.438 11.016 1 95.62 105 GLY A C 1
ATOM 864 O O . GLY A 1 105 ? -9.617 -23.453 10.461 1 95.62 105 GLY A O 1
ATOM 865 N N . ARG A 1 106 ? -7.582 -22.531 10.766 1 96.88 106 ARG A N 1
ATOM 866 C CA . ARG A 1 106 ? -7.785 -21.531 9.734 1 96.88 106 ARG A CA 1
ATOM 867 C C . ARG A 1 106 ? -7.016 -21.875 8.469 1 96.88 106 ARG A C 1
ATOM 869 O O . ARG A 1 106 ? -6.07 -22.672 8.508 1 96.88 106 ARG A O 1
ATOM 876 N N . LEU A 1 107 ? -7.441 -21.328 7.379 1 97.19 107 LEU A N 1
ATOM 877 C CA . LEU A 1 107 ? -6.73 -21.531 6.121 1 97.19 107 LEU A CA 1
ATOM 878 C C . LEU A 1 107 ? -5.535 -20.594 6.008 1 97.19 107 LEU A C 1
ATOM 880 O O . LEU A 1 107 ? -5.625 -19.422 6.371 1 97.19 107 LEU A O 1
ATOM 884 N N . ILE A 1 108 ? -4.367 -21.141 5.531 1 97 108 ILE A N 1
ATOM 885 C CA . ILE A 1 108 ? -3.246 -20.312 5.117 1 97 108 ILE A CA 1
ATOM 886 C C . ILE A 1 108 ? -3.615 -19.531 3.855 1 97 108 ILE A C 1
ATOM 888 O O . ILE A 1 108 ? -3.84 -20.125 2.797 1 97 108 ILE A O 1
ATOM 892 N N . SER A 1 109 ? -3.674 -18.156 3.961 1 97.12 109 SER A N 1
ATOM 893 C CA . SER A 1 109 ? -4.246 -17.422 2.836 1 97.12 109 SER A CA 1
ATOM 894 C C . SER A 1 109 ? -3.471 -16.125 2.566 1 97.12 109 SER A C 1
ATOM 896 O O . SER A 1 109 ? -4.039 -15.039 2.611 1 97.12 109 SER A O 1
ATOM 898 N N . PRO A 1 110 ? -2.209 -16.25 2.158 1 97.06 110 PRO A N 1
ATOM 899 C CA . PRO A 1 110 ? -1.506 -15.047 1.721 1 97.06 110 PRO A CA 1
ATOM 900 C C . PRO A 1 110 ? -1.876 -14.633 0.299 1 97.06 110 PRO A C 1
ATOM 902 O O . PRO A 1 110 ? -2.564 -15.375 -0.406 1 97.06 110 PRO A O 1
ATOM 905 N N . THR A 1 111 ? -1.479 -13.406 -0.058 1 97.75 111 THR A N 1
ATOM 906 C CA . THR A 1 111 ? -1.712 -12.914 -1.412 1 97.75 111 THR A CA 1
ATOM 907 C C . THR A 1 111 ? -0.419 -12.93 -2.223 1 97.75 111 THR A C 1
ATOM 909 O O . THR A 1 111 ? 0.662 -13.148 -1.674 1 97.75 111 THR A O 1
ATOM 912 N N . ALA A 1 112 ? -0.573 -12.797 -3.506 1 98.06 112 ALA A N 1
ATOM 913 C CA . ALA A 1 112 ? 0.55 -12.703 -4.434 1 98.06 112 ALA A CA 1
ATOM 914 C C . ALA A 1 112 ? 0.215 -11.773 -5.602 1 98.06 112 ALA A C 1
ATOM 916 O O . ALA A 1 112 ? -0.949 -11.43 -5.816 1 98.06 112 ALA A O 1
ATOM 917 N N . ILE A 1 113 ? 1.256 -11.266 -6.246 1 98.44 113 ILE A N 1
ATOM 918 C CA . ILE A 1 113 ? 1.062 -10.57 -7.516 1 98.44 113 ILE A CA 1
ATOM 919 C C . ILE A 1 113 ? 1.664 -11.398 -8.656 1 98.44 113 ILE A C 1
ATOM 921 O O . ILE A 1 113 ? 2.654 -12.102 -8.461 1 98.44 113 ILE A O 1
ATOM 925 N N . GLU A 1 114 ? 1.05 -11.273 -9.836 1 97.19 114 GLU A N 1
ATOM 926 C CA . GLU A 1 114 ? 1.43 -12.148 -10.938 1 97.19 114 GLU A CA 1
ATOM 927 C C . GLU A 1 114 ? 2.17 -11.383 -12.023 1 97.19 114 GLU A C 1
ATOM 929 O O . GLU A 1 114 ? 1.802 -11.445 -13.203 1 97.19 114 GLU A O 1
ATOM 934 N N . GLY A 1 115 ? 3.219 -10.711 -11.633 1 98.06 115 GLY A N 1
ATOM 935 C CA . GLY A 1 115 ? 4.094 -9.984 -12.539 1 98.06 115 GLY A CA 1
ATOM 936 C C . GLY A 1 115 ? 4.598 -8.672 -11.961 1 98.06 115 GLY A C 1
ATOM 937 O O . GLY A 1 115 ? 3.828 -7.918 -11.352 1 98.06 115 GLY A O 1
ATOM 938 N N . LEU A 1 116 ? 5.863 -8.359 -12.266 1 98.69 116 LEU A N 1
ATOM 939 C CA . LEU A 1 116 ? 6.496 -7.18 -11.695 1 98.69 116 LEU A CA 1
ATOM 940 C C . LEU A 1 116 ? 6.082 -5.922 -12.445 1 98.69 116 LEU A C 1
ATOM 942 O O . LEU A 1 116 ? 6.383 -4.809 -12.016 1 98.69 116 LEU A O 1
ATOM 946 N N . HIS A 1 117 ? 5.297 -6.07 -13.586 1 97.31 117 HIS A N 1
ATOM 947 C CA . HIS A 1 117 ? 4.68 -4.887 -14.18 1 97.31 117 HIS A CA 1
ATOM 948 C C . HIS A 1 117 ? 3.742 -4.199 -13.188 1 97.31 117 HIS A C 1
ATOM 950 O O . HIS A 1 117 ? 3.49 -2.998 -13.305 1 97.31 117 HIS A O 1
ATOM 956 N N . GLN A 1 118 ? 3.381 -4.859 -12.172 1 98.25 118 GLN A N 1
ATOM 957 C CA . GLN A 1 118 ? 2.361 -4.359 -11.258 1 98.25 118 GLN A CA 1
ATOM 958 C C . GLN A 1 118 ? 2.982 -3.482 -10.172 1 98.25 118 GLN A C 1
ATOM 960 O O . GLN A 1 118 ? 2.266 -2.859 -9.383 1 98.25 118 GLN A O 1
ATOM 965 N N . ILE A 1 119 ? 4.301 -3.396 -10.047 1 98.5 119 ILE A N 1
ATOM 966 C CA . ILE A 1 119 ? 4.871 -2.615 -8.953 1 98.5 119 ILE A CA 1
ATOM 967 C C . ILE A 1 119 ? 5.238 -1.222 -9.461 1 98.5 119 ILE A C 1
ATOM 969 O O . ILE A 1 119 ? 5.859 -0.437 -8.734 1 98.5 119 ILE A O 1
ATOM 973 N N . GLY A 1 120 ? 4.934 -0.887 -10.727 1 96.88 120 GLY A N 1
ATOM 974 C CA . GLY A 1 120 ? 5.133 0.448 -11.273 1 96.88 120 GLY A CA 1
ATOM 975 C C . GLY A 1 120 ? 6.594 0.855 -11.328 1 96.88 120 GLY A C 1
ATOM 976 O O . GLY A 1 120 ? 6.934 2.01 -11.055 1 96.88 120 GLY A O 1
ATOM 977 N N . ASN A 1 121 ? 7.457 -0.133 -11.531 1 96.94 121 ASN A N 1
ATOM 978 C CA . ASN A 1 121 ? 8.898 0.089 -11.609 1 96.94 121 ASN A CA 1
ATOM 979 C C . ASN A 1 121 ? 9.453 0.635 -10.297 1 96.94 121 ASN A C 1
ATOM 981 O O . ASN A 1 121 ? 10.398 1.424 -10.305 1 96.94 121 ASN A O 1
ATOM 985 N N . SER A 1 122 ? 8.891 0.224 -9.18 1 97.06 122 SER A N 1
ATOM 986 C CA . SER A 1 122 ? 9.281 0.764 -7.883 1 97.06 122 SER A CA 1
ATOM 987 C C . SER A 1 122 ? 9.555 -0.352 -6.879 1 97.06 122 SER A C 1
ATOM 989 O O . SER A 1 122 ? 8.648 -1.113 -6.531 1 97.06 122 SER A O 1
ATOM 991 N N . ILE A 1 123 ? 10.797 -0.396 -6.371 1 97.56 123 ILE A N 1
ATOM 992 C CA . ILE A 1 123 ? 11.164 -1.362 -5.34 1 97.56 123 ILE A CA 1
ATOM 993 C C . ILE A 1 123 ? 10.438 -1.04 -4.043 1 97.56 123 ILE A C 1
ATOM 995 O O . ILE A 1 123 ? 10.031 -1.946 -3.305 1 97.56 123 ILE A O 1
ATOM 999 N N . GLY A 1 124 ? 10.242 0.269 -3.809 1 97.31 124 GLY A N 1
ATOM 1000 C CA . GLY A 1 124 ? 9.469 0.684 -2.652 1 97.31 124 GLY A CA 1
ATOM 1001 C C . GLY A 1 124 ? 8.047 0.151 -2.664 1 97.31 124 GLY A C 1
ATOM 1002 O O . GLY A 1 124 ? 7.535 -0.29 -1.633 1 97.31 124 GLY A O 1
ATOM 1003 N N . THR A 1 125 ? 7.434 0.179 -3.846 1 98.38 125 THR A N 1
ATOM 1004 C CA . THR A 1 125 ? 6.082 -0.353 -3.977 1 98.38 125 THR A CA 1
ATOM 1005 C C . THR A 1 125 ? 6.059 -1.851 -3.684 1 98.38 125 THR A C 1
ATOM 1007 O O . THR A 1 125 ? 5.172 -2.338 -2.982 1 98.38 125 THR A O 1
ATOM 1010 N N . LEU A 1 126 ? 7.047 -2.568 -4.145 1 98.62 126 LEU A N 1
ATOM 1011 C CA . LEU A 1 126 ? 7.152 -3.996 -3.861 1 98.62 126 LEU A CA 1
ATOM 1012 C C . LEU A 1 126 ? 7.234 -4.25 -2.359 1 98.62 126 LEU A C 1
ATOM 1014 O O . LEU A 1 126 ? 6.559 -5.141 -1.839 1 98.62 126 LEU A O 1
ATOM 1018 N N . ARG A 1 127 ? 8.039 -3.5 -1.649 1 98.25 127 ARG A N 1
ATOM 1019 C CA . ARG A 1 127 ? 8.188 -3.652 -0.206 1 98.25 127 ARG A CA 1
ATOM 1020 C C . ARG A 1 127 ? 6.863 -3.4 0.508 1 98.25 127 ARG A C 1
ATOM 1022 O O . ARG A 1 127 ? 6.52 -4.109 1.456 1 98.25 127 ARG A O 1
ATOM 1029 N N . LEU A 1 128 ? 6.156 -2.379 0.013 1 98.31 128 LEU A N 1
ATOM 1030 C CA . LEU A 1 128 ? 4.891 -2.047 0.661 1 98.31 128 LEU A CA 1
ATOM 1031 C C . LEU A 1 128 ? 3.836 -3.107 0.372 1 98.31 128 LEU A C 1
ATOM 1033 O O . LEU A 1 128 ? 2.996 -3.402 1.225 1 98.31 128 LEU A O 1
ATOM 1037 N N . TYR A 1 129 ? 3.877 -3.701 -0.863 1 98.62 129 TYR A N 1
ATOM 1038 C CA . TYR A 1 129 ? 3.012 -4.848 -1.126 1 98.62 129 TYR A CA 1
ATOM 1039 C C . TYR A 1 129 ? 3.283 -5.973 -0.136 1 98.62 129 TYR A C 1
ATOM 1041 O O . TYR A 1 129 ? 2.352 -6.609 0.361 1 98.62 129 TYR A O 1
ATOM 1049 N N . HIS A 1 130 ? 4.562 -6.195 0.12 1 98.44 130 HIS A N 1
ATOM 1050 C CA . HIS A 1 130 ? 4.926 -7.223 1.091 1 98.44 130 HIS A CA 1
ATOM 1051 C C . HIS A 1 130 ? 4.344 -6.914 2.465 1 98.44 130 HIS A C 1
ATOM 1053 O O . HIS A 1 130 ? 3.824 -7.805 3.139 1 98.44 130 HIS A O 1
ATOM 1059 N N . GLN A 1 131 ? 4.332 -5.688 2.846 1 96.56 131 GLN A N 1
ATOM 1060 C CA . GLN A 1 131 ? 3.74 -5.266 4.109 1 96.56 131 GLN A CA 1
ATOM 1061 C C . GLN A 1 131 ? 2.232 -5.496 4.113 1 96.56 131 GLN A C 1
ATOM 1063 O O . GLN A 1 131 ? 1.648 -5.805 5.156 1 96.56 131 GLN A O 1
ATOM 1068 N N . LEU A 1 132 ? 1.651 -5.367 2.957 1 97.5 132 LEU A N 1
ATOM 1069 C CA . LEU A 1 132 ? 0.201 -5.484 2.844 1 97.5 132 LEU A CA 1
ATOM 1070 C C . LEU A 1 132 ? -0.218 -6.945 2.709 1 97.5 132 LEU A C 1
ATOM 1072 O O . LEU A 1 132 ? -1.406 -7.246 2.576 1 97.5 132 LEU A O 1
ATOM 1076 N N . GLY A 1 133 ? 0.743 -7.895 2.676 1 96.75 133 GLY A N 1
ATOM 1077 C CA . GLY A 1 133 ? 0.368 -9.297 2.771 1 96.75 133 GLY A CA 1
ATOM 1078 C C . GLY A 1 133 ? 0.803 -10.117 1.57 1 96.75 133 GLY A C 1
ATOM 1079 O O . GLY A 1 133 ? 0.598 -11.328 1.534 1 96.75 133 GLY A O 1
ATOM 1080 N N . VAL A 1 134 ? 1.438 -9.438 0.58 1 98.5 134 VAL A N 1
ATOM 1081 C CA . VAL A 1 134 ? 1.907 -10.164 -0.597 1 98.5 134 VAL A CA 1
ATOM 1082 C C . VAL A 1 134 ? 3.137 -10.992 -0.236 1 98.5 134 VAL A C 1
ATOM 1084 O O . VAL A 1 134 ? 4.105 -10.469 0.318 1 98.5 134 VAL A O 1
ATOM 1087 N N . ARG A 1 135 ? 3.121 -12.297 -0.597 1 98.69 135 ARG A N 1
ATOM 1088 C CA . ARG A 1 135 ? 4.195 -13.156 -0.109 1 98.69 135 ARG A CA 1
ATOM 1089 C C . ARG A 1 135 ? 4.992 -13.75 -1.267 1 98.69 135 ARG A C 1
ATOM 1091 O O . ARG A 1 135 ? 6.09 -14.273 -1.067 1 98.69 135 ARG A O 1
ATOM 1098 N N . TYR A 1 136 ? 4.461 -13.688 -2.471 1 98.56 136 TYR A N 1
ATOM 1099 C CA . TYR A 1 136 ? 5.34 -13.93 -3.609 1 98.56 136 TYR A CA 1
ATOM 1100 C C . TYR A 1 136 ? 4.988 -13.008 -4.773 1 98.56 136 TYR A C 1
ATOM 1102 O O . TYR A 1 136 ? 3.879 -12.477 -4.836 1 98.56 136 TYR A O 1
ATOM 1110 N N . ALA A 1 137 ? 5.914 -12.766 -5.613 1 98.88 137 ALA A N 1
ATOM 1111 C CA . ALA A 1 137 ? 5.742 -12.031 -6.867 1 98.88 137 ALA A CA 1
ATOM 1112 C C . ALA A 1 137 ? 6.293 -12.828 -8.047 1 98.88 137 ALA A C 1
ATOM 1114 O O . ALA A 1 137 ? 7.445 -13.273 -8.023 1 98.88 137 ALA A O 1
ATOM 1115 N N . THR A 1 138 ? 5.387 -13.055 -8.977 1 98.81 138 THR A N 1
ATOM 1116 C CA . THR A 1 138 ? 5.906 -13.578 -10.234 1 98.81 138 THR A CA 1
ATOM 1117 C C . THR A 1 138 ? 6.742 -12.531 -10.961 1 98.81 138 THR A C 1
ATOM 1119 O O . THR A 1 138 ? 6.367 -11.352 -11.008 1 98.81 138 THR A O 1
ATOM 1122 N N . LEU A 1 139 ? 7.828 -12.953 -11.555 1 98.88 139 LEU A N 1
ATOM 1123 C CA . LEU A 1 139 ? 8.719 -11.969 -12.156 1 98.88 139 LEU A CA 1
ATOM 1124 C C . LEU A 1 139 ? 8.102 -11.359 -13.406 1 98.88 139 LEU A C 1
ATOM 1126 O O . LEU A 1 139 ? 8.328 -10.188 -13.711 1 98.88 139 LEU A O 1
ATOM 1130 N N . THR A 1 140 ? 7.355 -12.148 -14.156 1 98.44 140 THR A N 1
ATOM 1131 C CA . THR A 1 140 ? 6.648 -11.68 -15.344 1 98.44 140 THR A CA 1
ATOM 1132 C C . THR A 1 140 ? 5.266 -12.32 -15.438 1 98.44 140 THR A C 1
ATOM 1134 O O . THR A 1 140 ? 4.965 -13.266 -14.703 1 98.44 140 THR A O 1
ATOM 1137 N N . TRP A 1 141 ? 4.488 -11.734 -16.234 1 96.56 141 TRP A N 1
ATOM 1138 C CA . TRP A 1 141 ? 3.334 -12.438 -16.781 1 96.56 141 TRP A CA 1
ATOM 1139 C C . TRP A 1 141 ? 3.463 -12.609 -18.281 1 96.56 141 TRP A C 1
ATOM 1141 O O . TRP A 1 141 ? 4.469 -13.141 -18.766 1 96.56 141 TRP A O 1
ATOM 1151 N N . ASN A 1 142 ? 2.557 -12.156 -19.109 1 95.25 142 ASN A N 1
ATOM 1152 C CA . ASN A 1 142 ? 2.652 -12.289 -20.562 1 95.25 142 ASN A CA 1
ATOM 1153 C C . ASN A 1 142 ? 3.178 -11.008 -21.203 1 95.25 142 ASN A C 1
ATOM 1155 O O . ASN A 1 142 ? 2.615 -10.531 -22.188 1 95.25 142 ASN A O 1
ATOM 1159 N N . CYS A 1 143 ? 4.211 -10.398 -20.594 1 95.69 143 CYS A N 1
ATOM 1160 C CA . CYS A 1 143 ? 5.004 -9.281 -21.094 1 95.69 143 CYS A CA 1
ATOM 1161 C C . CYS A 1 143 ? 6.355 -9.211 -20.391 1 95.69 143 CYS A C 1
ATOM 1163 O O . CYS A 1 143 ? 6.461 -9.539 -19.203 1 95.69 143 CYS A O 1
ATOM 1165 N N . HIS A 1 144 ? 7.391 -8.828 -21.188 1 97.31 144 HIS A N 1
ATOM 1166 C CA . HIS A 1 144 ? 8.617 -8.406 -20.531 1 97.31 144 HIS A CA 1
ATOM 1167 C C . HIS A 1 144 ? 8.383 -7.188 -19.641 1 97.31 144 HIS A C 1
ATOM 1169 O O . HIS A 1 144 ? 7.367 -6.504 -19.781 1 97.31 144 HIS A O 1
ATOM 1175 N N . ASN A 1 145 ? 9.242 -6.969 -18.703 1 97.62 145 ASN A N 1
ATOM 1176 C CA . ASN A 1 145 ? 9.289 -5.723 -17.953 1 97.62 145 ASN A CA 1
ATOM 1177 C C . ASN A 1 145 ? 10.727 -5.293 -17.672 1 97.62 145 ASN A C 1
ATOM 1179 O O . ASN A 1 145 ? 11.672 -5.867 -18.234 1 97.62 145 ASN A O 1
ATOM 1183 N N . LYS A 1 146 ? 10.898 -4.32 -16.922 1 96.44 146 LYS A N 1
ATOM 1184 C CA . LYS A 1 146 ? 12.203 -3.74 -16.641 1 96.44 146 LYS A CA 1
ATOM 1185 C C . LYS A 1 146 ? 13.133 -4.766 -16 1 96.44 146 LYS A C 1
ATOM 1187 O O . LYS A 1 146 ? 14.359 -4.629 -16.062 1 96.44 146 LYS A O 1
ATOM 1192 N N . TYR A 1 147 ? 12.633 -5.953 -15.562 1 98.25 147 TYR A N 1
ATOM 1193 C CA . TYR A 1 147 ? 13.391 -6.809 -14.656 1 98.25 147 TYR A CA 1
ATOM 1194 C C . TYR A 1 147 ? 13.695 -8.156 -15.305 1 98.25 147 TYR A C 1
ATOM 1196 O O . TYR A 1 147 ? 14.719 -8.773 -15.023 1 98.25 147 TYR A O 1
ATOM 1204 N N . ALA A 1 148 ? 12.758 -8.594 -16.188 1 98.75 148 ALA A N 1
ATOM 1205 C CA . ALA A 1 148 ? 12.906 -9.977 -16.625 1 98.75 148 ALA A CA 1
ATOM 1206 C C . ALA A 1 148 ? 12.18 -10.227 -17.938 1 98.75 148 ALA A C 1
ATOM 1208 O O . ALA A 1 148 ? 11.25 -9.492 -18.281 1 98.75 148 ALA A O 1
ATOM 1209 N N . ASP A 1 149 ? 12.562 -11.305 -18.594 1 98.56 149 ASP A N 1
ATOM 1210 C CA . ASP A 1 149 ? 11.914 -11.773 -19.812 1 98.56 149 ASP A CA 1
ATOM 1211 C C . ASP A 1 149 ? 10.82 -12.797 -19.484 1 98.56 149 ASP A C 1
ATOM 1213 O O . ASP A 1 149 ? 11 -13.648 -18.625 1 98.56 149 ASP A O 1
ATOM 1217 N N . ALA A 1 150 ? 9.766 -12.695 -20.25 1 98.19 150 ALA A N 1
ATOM 1218 C CA . ALA A 1 150 ? 8.609 -13.57 -20.094 1 98.19 150 ALA A CA 1
ATOM 1219 C C . ALA A 1 150 ? 8.641 -14.703 -21.125 1 98.19 150 ALA A C 1
ATOM 1221 O O . ALA A 1 150 ? 9.359 -14.625 -22.125 1 98.19 150 ALA A O 1
ATOM 1222 N N . ALA A 1 151 ? 7.922 -15.742 -20.797 1 97.75 151 ALA A N 1
ATOM 1223 C CA . ALA A 1 151 ? 7.793 -16.859 -21.734 1 97.75 151 ALA A CA 1
ATOM 1224 C C . ALA A 1 151 ? 6.914 -16.484 -22.922 1 97.75 151 ALA A C 1
ATOM 1226 O O . ALA A 1 151 ? 7.176 -16.906 -24.047 1 97.75 151 ALA A O 1
ATOM 1227 N N . LEU A 1 152 ? 5.879 -15.727 -22.594 1 95.75 152 LEU A N 1
ATOM 1228 C CA . LEU A 1 152 ? 4.902 -15.32 -23.594 1 95.75 152 LEU A CA 1
ATOM 1229 C C . LEU A 1 152 ? 4.73 -13.805 -23.609 1 95.75 152 LEU A C 1
ATOM 1231 O O . LEU A 1 152 ? 5.062 -13.133 -22.625 1 95.75 152 LEU A O 1
ATOM 1235 N N . GLU A 1 153 ? 4.262 -13.32 -24.672 1 93.12 153 GLU A N 1
ATOM 1236 C CA . GLU A 1 153 ? 3.818 -11.938 -24.797 1 93.12 153 GLU A CA 1
ATOM 1237 C C . GLU A 1 153 ? 2.391 -11.859 -25.328 1 93.12 153 GLU A C 1
ATOM 1239 O O . GLU A 1 153 ? 1.96 -12.727 -26.094 1 93.12 153 GLU A O 1
ATOM 1244 N N . SER A 1 154 ? 1.781 -10.844 -24.797 1 86.62 154 SER A N 1
ATOM 1245 C CA . SER A 1 154 ? 0.419 -10.609 -25.266 1 86.62 154 SER A CA 1
ATOM 1246 C C . SER A 1 154 ? 0.399 -9.672 -26.469 1 86.62 154 SER A C 1
ATOM 1248 O O . SER A 1 154 ? 1.016 -8.609 -26.438 1 86.62 154 SER A O 1
ATOM 1250 N N . GLY A 1 155 ? -0.096 -10.172 -27.531 1 75.31 155 GLY A N 1
ATOM 1251 C CA . GLY A 1 155 ? -0.259 -9.352 -28.719 1 75.31 155 GLY A CA 1
ATOM 1252 C C . GLY A 1 155 ? -1.604 -8.648 -28.781 1 75.31 155 GLY A C 1
ATOM 1253 O O . GLY A 1 155 ? -2.26 -8.469 -27.75 1 75.31 155 GLY A O 1
ATOM 1254 N N . PRO A 1 156 ? -1.857 -8.055 -30.031 1 69.56 156 PRO A N 1
ATOM 1255 C CA . PRO A 1 156 ? -3.178 -7.445 -30.203 1 69.56 156 PRO A CA 1
ATOM 1256 C C . PRO A 1 156 ? -4.316 -8.359 -29.766 1 69.56 156 PRO A C 1
ATOM 1258 O O . PRO A 1 156 ? -4.254 -9.578 -29.984 1 69.56 156 PRO A O 1
ATOM 1261 N N . GLY A 1 157 ? -5.273 -7.805 -29.078 1 67.19 157 GLY A N 1
ATOM 1262 C CA . GLY A 1 157 ? -6.402 -8.57 -28.578 1 67.19 157 GLY A CA 1
ATOM 1263 C C . GLY A 1 157 ? -6.023 -9.539 -27.469 1 67.19 157 GLY A C 1
ATOM 1264 O O . GLY A 1 157 ? -6.688 -10.555 -27.266 1 67.19 157 GLY A O 1
ATOM 1265 N N . PHE A 1 158 ? -4.824 -9.461 -26.953 1 71.94 158 PHE A N 1
ATOM 1266 C CA . PHE A 1 158 ? -4.312 -10.219 -25.812 1 71.94 158 PHE A CA 1
ATOM 1267 C C . PHE A 1 158 ? -4.008 -11.656 -26.219 1 71.94 158 PHE A C 1
ATOM 1269 O O . PHE A 1 158 ? -3.973 -12.555 -25.359 1 71.94 158 PHE A O 1
ATOM 1276 N N . SER A 1 159 ? -3.875 -11.773 -27.562 1 80.12 159 SER A N 1
ATOM 1277 C CA . SER A 1 159 ? -3.447 -13.094 -28.016 1 80.12 159 SER A CA 1
ATOM 1278 C C . SER A 1 159 ? -2.004 -13.375 -27.609 1 80.12 159 SER A C 1
ATOM 1280 O O . SER A 1 159 ? -1.125 -12.531 -27.797 1 80.12 159 SER A O 1
ATOM 1282 N N . ALA A 1 160 ? -1.849 -14.578 -27.078 1 88.5 160 ALA A N 1
ATOM 1283 C CA . ALA A 1 160 ? -0.526 -14.922 -26.562 1 88.5 160 ALA A CA 1
ATOM 1284 C C . ALA A 1 160 ? 0.352 -15.508 -27.672 1 88.5 160 ALA A C 1
ATOM 1286 O O . ALA A 1 160 ? -0.135 -16.234 -28.531 1 88.5 160 ALA A O 1
ATOM 1287 N N . HIS A 1 161 ? 1.556 -15.195 -27.734 1 91.06 161 HIS A N 1
ATOM 1288 C CA . HIS A 1 161 ? 2.57 -15.82 -28.562 1 91.06 161 HIS A CA 1
ATOM 1289 C C . HIS A 1 161 ? 3.883 -16 -27.812 1 91.06 161 HIS A C 1
ATOM 1291 O O . HIS A 1 161 ? 4.062 -15.43 -26.734 1 91.06 161 HIS A O 1
ATOM 1297 N N . VAL A 1 162 ? 4.727 -16.828 -28.344 1 94 162 VAL A N 1
ATOM 1298 C CA . VAL A 1 162 ? 6.023 -17.047 -27.719 1 94 162 VAL A CA 1
ATOM 1299 C C . VAL A 1 162 ? 6.824 -15.758 -27.703 1 94 162 VAL A C 1
ATOM 1301 O O . VAL A 1 162 ? 6.941 -15.086 -28.734 1 94 162 VAL A O 1
ATOM 1304 N N . ALA A 1 163 ? 7.336 -15.383 -26.578 1 94.38 163 ALA A N 1
ATOM 1305 C CA . ALA A 1 163 ? 8.039 -14.109 -26.422 1 94.38 163 ALA A CA 1
ATOM 1306 C C . ALA A 1 163 ? 9.391 -14.148 -27.125 1 94.38 163 ALA A C 1
ATOM 1308 O O . ALA A 1 163 ? 10.094 -15.156 -27.078 1 94.38 163 ALA A O 1
ATOM 1309 N N . GLU A 1 164 ? 9.766 -13.039 -27.781 1 93.38 164 GLU A N 1
ATOM 1310 C CA . GLU A 1 164 ? 11.141 -12.836 -28.234 1 93.38 164 GLU A CA 1
ATOM 1311 C C . GLU A 1 164 ? 12.008 -12.289 -27.109 1 93.38 164 GLU A C 1
ATOM 1313 O O . GLU A 1 164 ? 11.641 -11.32 -26.438 1 93.38 164 GLU A O 1
ATOM 1318 N N . PRO A 1 165 ? 13.125 -12.914 -26.891 1 96.06 165 PRO A N 1
ATOM 1319 C CA . PRO A 1 165 ? 13.977 -12.461 -25.781 1 96.06 165 PRO A CA 1
ATOM 1320 C C . PRO A 1 165 ? 14.312 -10.977 -25.875 1 96.06 165 PRO A C 1
ATOM 1322 O O . PRO A 1 165 ? 14.562 -10.461 -26.969 1 96.06 165 PRO A O 1
ATOM 1325 N N . TYR A 1 166 ? 14.312 -10.266 -24.781 1 97.12 166 TYR A N 1
ATOM 1326 C CA . TYR A 1 166 ? 14.734 -8.867 -24.672 1 97.12 166 TYR A CA 1
ATOM 1327 C C . TYR A 1 166 ? 15.977 -8.742 -23.797 1 97.12 166 TYR A C 1
ATOM 1329 O O . TYR A 1 166 ? 17.031 -8.289 -24.266 1 97.12 166 TYR A O 1
ATOM 1337 N N . TRP A 1 167 ? 15.906 -9.25 -22.562 1 97.62 167 TRP A N 1
ATOM 1338 C CA . TRP A 1 167 ? 17.016 -9.188 -21.609 1 97.62 167 TRP A CA 1
ATOM 1339 C C . TRP A 1 167 ? 17.906 -10.43 -21.719 1 97.62 167 TRP A C 1
ATOM 1341 O O . TRP A 1 167 ? 19.016 -10.445 -21.203 1 97.62 167 TRP A O 1
ATOM 1351 N N . HIS A 1 168 ? 17.344 -11.492 -22.391 1 97.38 168 HIS A N 1
ATOM 1352 C CA . HIS A 1 168 ? 17.984 -12.812 -22.375 1 97.38 168 HIS A CA 1
ATOM 1353 C C . HIS A 1 168 ? 18.125 -13.328 -20.938 1 97.38 168 HIS A C 1
ATOM 1355 O O . HIS A 1 168 ? 19.203 -13.773 -20.547 1 97.38 168 HIS A O 1
ATOM 1361 N N . GLY A 1 169 ? 17 -13.266 -20.203 1 98.12 169 GLY A N 1
ATOM 1362 C CA . GLY A 1 169 ? 16.938 -13.641 -18.797 1 98.12 169 GLY A CA 1
ATOM 1363 C C . GLY A 1 169 ? 16.594 -12.477 -17.891 1 98.12 169 GLY A C 1
ATOM 1364 O O . GLY A 1 169 ? 15.586 -11.797 -18.094 1 98.12 169 GLY A O 1
ATOM 1365 N N . LEU A 1 170 ? 17.422 -12.281 -16.906 1 98.62 170 LEU A N 1
ATOM 1366 C CA . LEU A 1 170 ? 17.234 -11.18 -15.969 1 98.62 170 LEU A CA 1
ATOM 1367 C C . LEU A 1 170 ? 18.047 -9.961 -16.406 1 98.62 170 LEU A C 1
ATOM 1369 O O . LEU A 1 170 ? 19.188 -10.094 -16.859 1 98.62 170 LEU A O 1
ATOM 1373 N N . SER A 1 171 ? 17.469 -8.773 -16.359 1 97.62 171 SER A N 1
ATOM 1374 C CA . SER A 1 171 ? 18.234 -7.535 -16.484 1 97.62 171 SER A CA 1
ATOM 1375 C C . SER A 1 171 ? 19.094 -7.289 -15.242 1 97.62 171 SER A C 1
ATOM 1377 O O . SER A 1 171 ? 18.922 -7.961 -14.219 1 97.62 171 SER A O 1
ATOM 1379 N N . PRO A 1 172 ? 20.047 -6.352 -15.297 1 96.25 172 PRO A N 1
ATOM 1380 C CA . PRO A 1 172 ? 20.766 -5.98 -14.078 1 96.25 172 PRO A CA 1
ATOM 1381 C C . PRO A 1 172 ? 19.828 -5.535 -12.953 1 96.25 172 PRO A C 1
ATOM 1383 O O . PRO A 1 172 ? 20 -5.938 -11.805 1 96.25 172 PRO A O 1
ATOM 1386 N N . ASP A 1 173 ? 18.781 -4.754 -13.266 1 97 173 ASP A N 1
ATOM 1387 C CA . ASP A 1 173 ? 17.781 -4.34 -12.273 1 97 173 ASP A CA 1
ATOM 1388 C C . ASP A 1 173 ? 17.062 -5.543 -11.688 1 97 173 ASP A C 1
ATOM 1390 O O . ASP A 1 173 ? 16.719 -5.551 -10.508 1 97 173 ASP A O 1
ATOM 1394 N N . GLY A 1 174 ? 16.781 -6.512 -12.586 1 98.19 174 GLY A N 1
ATOM 1395 C CA . GLY A 1 174 ? 16.109 -7.719 -12.133 1 98.19 174 GLY A CA 1
ATOM 1396 C C . GLY A 1 174 ? 16.906 -8.5 -11.109 1 98.19 174 GLY A C 1
ATOM 1397 O O . GLY A 1 174 ? 16.359 -9.008 -10.133 1 98.19 174 GLY A O 1
ATOM 1398 N N . ARG A 1 175 ? 18.234 -8.594 -11.312 1 98.06 175 ARG A N 1
ATOM 1399 C CA . ARG A 1 175 ? 19.109 -9.281 -10.367 1 98.06 175 ARG A CA 1
ATOM 1400 C C . ARG A 1 175 ? 19.141 -8.57 -9.016 1 98.06 175 ARG A C 1
ATOM 1402 O O . ARG A 1 175 ? 19.031 -9.211 -7.973 1 98.06 175 ARG A O 1
ATOM 1409 N N . ASP A 1 176 ? 19.172 -7.27 -9.062 1 97.12 176 ASP A N 1
ATOM 1410 C CA . ASP A 1 176 ? 19.141 -6.484 -7.832 1 97.12 176 ASP A CA 1
ATOM 1411 C C . ASP A 1 176 ? 17.797 -6.645 -7.113 1 97.12 176 ASP A C 1
ATOM 1413 O O . ASP A 1 176 ? 17.766 -6.762 -5.887 1 97.12 176 ASP A O 1
ATOM 1417 N N . LEU A 1 177 ? 16.75 -6.641 -7.859 1 98.25 177 LEU A N 1
ATOM 1418 C CA . LEU A 1 177 ? 15.422 -6.773 -7.27 1 98.25 177 LEU A CA 1
ATOM 1419 C C . LEU A 1 177 ? 15.266 -8.125 -6.586 1 98.25 177 LEU A C 1
ATOM 1421 O O . LEU A 1 177 ? 14.68 -8.219 -5.504 1 98.25 177 LEU A O 1
ATOM 1425 N N . ILE A 1 178 ? 15.719 -9.164 -7.18 1 98.75 178 ILE A N 1
ATOM 1426 C CA . ILE A 1 178 ? 15.625 -10.5 -6.594 1 98.75 178 ILE A CA 1
ATOM 1427 C C . ILE A 1 178 ? 16.359 -10.523 -5.258 1 98.75 178 ILE A C 1
ATOM 1429 O O . ILE A 1 178 ? 15.891 -11.133 -4.293 1 98.75 178 ILE A O 1
ATOM 1433 N N . LYS A 1 179 ? 17.531 -9.859 -5.195 1 97.94 179 LYS A N 1
ATOM 1434 C CA . LYS A 1 179 ? 18.234 -9.766 -3.92 1 97.94 179 LYS A CA 1
ATOM 1435 C C . LYS A 1 179 ? 17.359 -9.086 -2.859 1 97.94 179 LYS A C 1
ATOM 1437 O O . LYS A 1 179 ? 17.344 -9.516 -1.703 1 97.94 179 LYS A O 1
ATOM 1442 N N . GLU A 1 180 ? 16.641 -8.055 -3.254 1 98.5 180 GLU A N 1
ATOM 1443 C CA . GLU A 1 180 ? 15.742 -7.371 -2.33 1 98.5 180 GLU A CA 1
ATOM 1444 C C . GLU A 1 180 ? 14.586 -8.281 -1.92 1 98.5 180 GLU A C 1
ATOM 1446 O O . GLU A 1 180 ? 14.172 -8.273 -0.759 1 98.5 180 GLU A O 1
ATOM 1451 N N . MET A 1 181 ? 14.047 -9.023 -2.869 1 98.88 181 MET A N 1
ATOM 1452 C CA . MET A 1 181 ? 13 -9.984 -2.537 1 98.88 181 MET A CA 1
ATOM 1453 C C . MET A 1 181 ? 13.5 -10.992 -1.509 1 98.88 181 MET A C 1
ATOM 1455 O O . MET A 1 181 ? 12.781 -11.32 -0.56 1 98.88 181 MET A O 1
ATOM 1459 N N . ASN A 1 182 ? 14.742 -11.469 -1.704 1 98.88 182 ASN A N 1
ATOM 1460 C CA . ASN A 1 182 ? 15.336 -12.391 -0.736 1 98.88 182 ASN A CA 1
ATOM 1461 C C . ASN A 1 182 ? 15.492 -11.734 0.635 1 98.88 182 ASN A C 1
ATOM 1463 O O . ASN A 1 182 ? 15.203 -12.359 1.658 1 98.88 182 ASN A O 1
ATOM 1467 N N . ARG A 1 183 ? 15.891 -10.508 0.638 1 98.62 183 ARG A N 1
ATOM 1468 C CA . ARG A 1 183 ? 16.047 -9.781 1.896 1 98.62 183 ARG A CA 1
ATOM 1469 C C . ARG A 1 183 ? 14.703 -9.648 2.613 1 98.62 183 ARG A C 1
ATOM 1471 O O . ARG A 1 183 ? 14.633 -9.758 3.84 1 98.62 183 ARG A O 1
ATOM 1478 N N . LEU A 1 184 ? 13.641 -9.477 1.905 1 98.12 184 LEU A N 1
ATOM 1479 C CA . LEU A 1 184 ? 12.305 -9.281 2.449 1 98.12 184 LEU A CA 1
ATOM 1480 C C . LEU A 1 184 ? 11.727 -10.602 2.947 1 98.12 184 LEU A C 1
ATOM 1482 O O . LEU A 1 184 ? 10.852 -10.617 3.82 1 98.12 184 LEU A O 1
ATOM 1486 N N . GLY A 1 185 ? 12.141 -11.672 2.355 1 98.56 185 GLY A N 1
ATOM 1487 C CA . GLY A 1 185 ? 11.492 -12.953 2.557 1 98.56 185 GLY A CA 1
ATOM 1488 C C . GLY A 1 185 ? 10.328 -13.195 1.609 1 98.56 185 GLY A C 1
ATOM 1489 O O . GLY A 1 185 ? 9.445 -14.008 1.891 1 98.56 185 GLY A O 1
ATOM 1490 N N . MET A 1 186 ? 10.289 -12.43 0.575 1 98.75 186 MET A N 1
ATOM 1491 C CA . MET A 1 186 ? 9.297 -12.625 -0.476 1 98.75 186 MET A CA 1
ATOM 1492 C C . MET A 1 186 ? 9.727 -13.719 -1.442 1 98.75 186 MET A C 1
ATOM 1494 O O . MET A 1 186 ? 10.852 -13.703 -1.947 1 98.75 186 MET A O 1
ATOM 1498 N N . LEU A 1 187 ? 8.852 -14.633 -1.717 1 98.88 187 LEU A N 1
ATOM 1499 C CA . LEU A 1 187 ? 9.188 -15.727 -2.619 1 98.88 187 LEU A CA 1
ATOM 1500 C C . LEU A 1 187 ? 9.305 -15.227 -4.055 1 98.88 187 LEU A C 1
ATOM 1502 O O . LEU A 1 187 ? 8.453 -14.469 -4.527 1 98.88 187 LEU A O 1
ATOM 1506 N N . VAL A 1 188 ? 10.422 -15.609 -4.691 1 98.94 188 VAL A N 1
ATOM 1507 C CA . VAL A 1 188 ? 10.625 -15.367 -6.117 1 98.94 188 VAL A CA 1
ATOM 1508 C C . VAL A 1 188 ? 9.891 -16.422 -6.938 1 98.94 188 VAL A C 1
ATOM 1510 O O . VAL A 1 188 ? 10.195 -17.609 -6.836 1 98.94 188 VAL A O 1
ATOM 1513 N N . ASP A 1 189 ? 8.938 -15.977 -7.691 1 98.94 189 ASP A N 1
ATOM 1514 C CA . ASP A 1 189 ? 8.133 -16.922 -8.469 1 98.94 189 ASP A CA 1
ATOM 1515 C C . ASP A 1 189 ? 8.539 -16.906 -9.938 1 98.94 189 ASP A C 1
ATOM 1517 O O . ASP A 1 189 ? 8.57 -15.844 -10.57 1 98.94 189 ASP A O 1
ATOM 1521 N N . LEU A 1 190 ? 8.773 -18.062 -10.516 1 98.94 190 LEU A N 1
ATOM 1522 C CA . LEU A 1 190 ? 9.344 -18.188 -11.852 1 98.94 190 LEU A CA 1
ATOM 1523 C C . LEU A 1 190 ? 8.305 -18.703 -12.844 1 98.94 190 LEU A C 1
ATOM 1525 O O . LEU A 1 190 ? 8.641 -19.047 -13.977 1 98.94 190 LEU A O 1
ATOM 1529 N N . SER A 1 191 ? 7.051 -18.719 -12.398 1 98.75 191 SER A N 1
ATOM 1530 C CA . SER A 1 191 ? 6.016 -18.953 -13.398 1 98.75 191 SER A CA 1
ATOM 1531 C C . SER A 1 191 ? 5.93 -17.812 -14.398 1 98.75 191 SER A C 1
ATOM 1533 O O . SER A 1 191 ? 6.242 -16.672 -14.07 1 98.75 191 SER A O 1
ATOM 1535 N N . HIS A 1 192 ? 5.609 -18.094 -15.711 1 98.38 192 HIS A N 1
ATOM 1536 C CA . HIS A 1 192 ? 5.387 -17.125 -16.766 1 98.38 192 HIS A CA 1
ATOM 1537 C C . HIS A 1 192 ? 6.703 -16.594 -17.328 1 98.38 192 HIS A C 1
ATOM 1539 O O . HIS A 1 192 ? 6.715 -15.805 -18.266 1 98.38 192 HIS A O 1
ATOM 1545 N N . VAL A 1 193 ? 7.863 -17.047 -16.781 1 98.81 193 VAL A N 1
ATOM 1546 C CA . VAL A 1 193 ? 9.109 -16.422 -17.219 1 98.81 193 VAL A CA 1
ATOM 1547 C C . VAL A 1 193 ? 9.711 -17.234 -18.359 1 98.81 193 VAL A C 1
ATOM 1549 O O . VAL A 1 193 ? 9.328 -18.391 -18.578 1 98.81 193 VAL A O 1
ATOM 1552 N N . SER A 1 194 ? 10.648 -16.672 -19.094 1 98.44 194 SER A N 1
ATOM 1553 C CA . SER A 1 194 ? 11.383 -17.375 -20.141 1 98.44 194 SER A CA 1
ATOM 1554 C C . SER A 1 194 ? 12.305 -18.438 -19.547 1 98.44 194 SER A C 1
ATOM 1556 O O . SER A 1 194 ? 12.648 -18.375 -18.375 1 98.44 194 SER A O 1
ATOM 1558 N N . LYS A 1 195 ? 12.672 -19.375 -20.375 1 98.19 195 LYS A N 1
ATOM 1559 C CA . LYS A 1 195 ? 13.625 -20.391 -19.938 1 98.19 195 LYS A CA 1
ATOM 1560 C C . LYS A 1 195 ? 14.922 -19.734 -19.453 1 98.19 195 LYS A C 1
ATOM 1562 O O . LYS A 1 195 ? 15.484 -20.156 -18.422 1 98.19 195 LYS A O 1
ATOM 1567 N N . ASP A 1 196 ? 15.414 -18.688 -20.203 1 98.25 196 ASP A N 1
ATOM 1568 C CA . ASP A 1 196 ? 16.625 -17.984 -19.781 1 98.25 196 ASP A CA 1
ATOM 1569 C C . ASP A 1 196 ? 16.453 -17.391 -18.391 1 98.25 196 ASP A C 1
ATOM 1571 O O . ASP A 1 196 ? 17.375 -17.422 -17.578 1 98.25 196 ASP A O 1
ATOM 1575 N N . THR A 1 197 ? 15.312 -16.828 -18.109 1 98.88 197 THR A N 1
ATOM 1576 C CA . THR A 1 197 ? 15.031 -16.234 -16.797 1 98.88 197 THR A CA 1
ATOM 1577 C C . THR A 1 197 ? 15.016 -17.312 -15.719 1 98.88 197 THR A C 1
ATOM 1579 O O . THR A 1 197 ? 15.516 -17.109 -14.609 1 98.88 197 THR A O 1
ATOM 1582 N N . MET A 1 198 ? 14.422 -18.516 -16.062 1 98.88 198 MET A N 1
ATOM 1583 C CA . MET A 1 198 ? 14.461 -19.625 -15.125 1 98.88 198 MET A CA 1
ATOM 1584 C C . MET A 1 198 ? 15.891 -19.938 -14.695 1 98.88 198 MET A C 1
ATOM 1586 O O . MET A 1 198 ? 16.188 -19.984 -13.5 1 98.88 198 MET A O 1
ATOM 1590 N N . ILE A 1 199 ? 16.688 -20.094 -15.672 1 98.56 199 ILE A N 1
ATOM 1591 C CA . ILE A 1 199 ? 18.062 -20.516 -15.453 1 98.56 199 ILE A CA 1
ATOM 1592 C C . ILE A 1 199 ? 18.812 -19.422 -14.688 1 98.56 199 ILE A C 1
ATOM 1594 O O . ILE A 1 199 ? 19.516 -19.703 -13.711 1 98.56 199 ILE A O 1
ATOM 1598 N N . ASP A 1 200 ? 18.641 -18.141 -15.062 1 98.38 200 ASP A N 1
ATOM 1599 C CA . ASP A 1 200 ? 19.297 -17.016 -14.406 1 98.38 200 ASP A CA 1
ATOM 1600 C C . ASP A 1 200 ? 18.969 -16.984 -12.914 1 98.38 200 ASP A C 1
ATOM 1602 O O . ASP A 1 200 ? 19.859 -16.75 -12.086 1 98.38 200 ASP A O 1
ATOM 1606 N N . ALA A 1 201 ? 17.719 -17.141 -12.602 1 98.81 201 ALA A N 1
ATOM 1607 C CA . ALA A 1 201 ? 17.266 -17.016 -11.219 1 98.81 201 ALA A CA 1
ATOM 1608 C C . ALA A 1 201 ? 17.703 -18.234 -10.391 1 98.81 201 ALA A C 1
ATOM 1610 O O . ALA A 1 201 ? 18.047 -18.094 -9.219 1 98.81 201 ALA A O 1
ATOM 1611 N N . LEU A 1 202 ? 17.734 -19.422 -10.992 1 98.75 202 LEU A N 1
ATOM 1612 C CA . LEU A 1 202 ? 18.031 -20.656 -10.266 1 98.75 202 LEU A CA 1
ATOM 1613 C C . LEU A 1 202 ? 19.531 -20.859 -10.141 1 98.75 202 LEU A C 1
ATOM 1615 O O . LEU A 1 202 ? 20.016 -21.281 -9.086 1 98.75 202 LEU A O 1
ATOM 1619 N N . ALA A 1 203 ? 20.266 -20.531 -11.203 1 96.88 203 ALA A N 1
ATOM 1620 C CA . ALA A 1 203 ? 21.641 -21 -11.258 1 96.88 203 ALA A CA 1
ATOM 1621 C C . ALA A 1 203 ? 22.609 -19.875 -11.594 1 96.88 203 ALA A C 1
ATOM 1623 O O . ALA A 1 203 ? 23.828 -20.047 -11.523 1 96.88 203 ALA A O 1
ATOM 1624 N N . GLY A 1 204 ? 22.094 -18.734 -11.945 1 96.62 204 GLY A N 1
ATOM 1625 C CA . GLY A 1 204 ? 22.953 -17.609 -12.305 1 96.62 204 GLY A CA 1
ATOM 1626 C C . GLY A 1 204 ? 23.234 -17.547 -13.797 1 96.62 204 GLY A C 1
ATOM 1627 O O . GLY A 1 204 ? 22.625 -18.266 -14.586 1 96.62 204 GLY A O 1
ATOM 1628 N N . ASN A 1 205 ? 24 -16.594 -14.227 1 88.62 205 ASN A N 1
ATOM 1629 C CA . ASN A 1 205 ? 24.281 -16.359 -15.641 1 88.62 205 ASN A CA 1
ATOM 1630 C C . ASN A 1 205 ? 25.719 -16.766 -16 1 88.62 205 ASN A C 1
ATOM 1632 O O . ASN A 1 205 ? 26.234 -16.375 -17.047 1 88.62 205 ASN A O 1
ATOM 1636 N N . GLY A 1 206 ? 26.344 -17.469 -15.18 1 87.19 206 GLY A N 1
ATOM 1637 C CA . GLY A 1 206 ? 27.703 -17.953 -15.445 1 87.19 206 GLY A CA 1
ATOM 1638 C C . GLY A 1 206 ? 28.781 -16.984 -14.992 1 87.19 206 GLY A C 1
ATOM 1639 O O . GLY A 1 206 ? 29.969 -17.281 -15.102 1 87.19 206 GLY A O 1
ATOM 1640 N N . THR A 1 207 ? 28.375 -15.828 -14.586 1 85.75 207 THR A N 1
ATOM 1641 C CA . THR A 1 207 ? 29.344 -14.867 -14.062 1 85.75 207 THR A CA 1
ATOM 1642 C C . THR A 1 207 ? 29.391 -14.914 -12.539 1 85.75 207 THR A C 1
ATOM 1644 O O . THR A 1 207 ? 28.438 -15.391 -11.898 1 85.75 207 THR A O 1
ATOM 1647 N N . HIS A 1 208 ? 30.484 -14.461 -12.047 1 85.62 208 HIS A N 1
ATOM 1648 C CA . HIS A 1 208 ? 30.641 -14.461 -10.594 1 85.62 208 HIS A CA 1
ATOM 1649 C C . HIS A 1 208 ? 29.75 -13.406 -9.945 1 85.62 208 HIS A C 1
ATOM 1651 O O . HIS A 1 208 ? 29.484 -13.469 -8.742 1 85.62 208 HIS A O 1
ATOM 1657 N N . ALA A 1 209 ? 29.219 -12.5 -10.688 1 87.19 209 ALA A N 1
ATOM 1658 C CA . ALA A 1 209 ? 28.469 -11.375 -10.141 1 87.19 209 ALA A CA 1
ATOM 1659 C C . ALA A 1 209 ? 27.031 -11.781 -9.828 1 87.19 209 ALA A C 1
ATOM 1661 O O . ALA A 1 209 ? 26.344 -11.109 -9.047 1 87.19 209 ALA A O 1
ATOM 1662 N N . TRP A 1 210 ? 26.609 -12.852 -10.352 1 95.06 210 TRP A N 1
ATOM 1663 C CA . TRP A 1 210 ? 25.234 -13.305 -10.164 1 95.06 210 TRP A CA 1
ATOM 1664 C C . TRP A 1 210 ? 25.156 -14.828 -10.188 1 95.06 210 TRP A C 1
ATOM 1666 O O . TRP A 1 210 ? 25.312 -15.453 -11.234 1 95.06 210 TRP A O 1
ATOM 1676 N N . ASN A 1 211 ? 24.812 -15.383 -9.07 1 95.56 211 ASN A N 1
ATOM 1677 C CA . ASN A 1 211 ? 24.781 -16.828 -8.922 1 95.56 211 ASN A CA 1
ATOM 1678 C C . ASN A 1 211 ? 23.359 -17.328 -8.664 1 95.56 211 ASN A C 1
ATOM 1680 O O . ASN A 1 211 ? 23.172 -18.438 -8.133 1 95.56 211 ASN A O 1
ATOM 1684 N N . GLY A 1 212 ? 22.391 -16.406 -8.969 1 97.94 212 GLY A N 1
ATOM 1685 C CA . GLY A 1 212 ? 21 -16.797 -8.773 1 97.94 212 GLY A CA 1
ATOM 1686 C C . GLY A 1 212 ? 20.422 -16.312 -7.457 1 97.94 212 GLY A C 1
ATOM 1687 O O . GLY A 1 212 ? 21.141 -15.688 -6.656 1 97.94 212 GLY A O 1
ATOM 1688 N N . SER A 1 213 ? 19.172 -16.484 -7.312 1 98.62 213 SER A N 1
ATOM 1689 C CA . SER A 1 213 ? 18.469 -16.141 -6.078 1 98.62 213 SER A CA 1
ATOM 1690 C C . SER A 1 213 ? 19.109 -16.828 -4.875 1 98.62 213 SER A C 1
ATOM 1692 O O . SER A 1 213 ? 19.484 -18 -4.941 1 98.62 213 SER A O 1
ATOM 1694 N N . LEU A 1 214 ? 19.203 -16.141 -3.777 1 98.12 214 LEU A N 1
ATOM 1695 C CA . LEU A 1 214 ? 19.797 -16.719 -2.57 1 98.12 214 LEU A CA 1
ATOM 1696 C C . LEU A 1 214 ? 18.828 -17.703 -1.917 1 98.12 214 LEU A C 1
ATOM 1698 O O . LEU A 1 214 ? 19.266 -18.75 -1.399 1 98.12 214 LEU A O 1
ATOM 1702 N N . ALA A 1 215 ? 17.562 -17.391 -1.841 1 98.75 215 ALA A N 1
ATOM 1703 C CA . ALA A 1 215 ? 16.531 -18.312 -1.407 1 98.75 215 ALA A CA 1
ATOM 1704 C C . ALA A 1 215 ? 16 -19.141 -2.584 1 98.75 215 ALA A C 1
ATOM 1706 O O . ALA A 1 215 ? 16.031 -18.672 -3.729 1 98.75 215 ALA A O 1
ATOM 1707 N N . PRO A 1 216 ? 15.555 -20.344 -2.34 1 98.75 216 PRO A N 1
ATOM 1708 C CA . PRO A 1 216 ? 14.992 -21.125 -3.445 1 98.75 216 PRO A CA 1
ATOM 1709 C C . PRO A 1 216 ? 13.766 -20.453 -4.07 1 98.75 216 PRO A C 1
ATOM 1711 O O . PRO A 1 216 ? 12.805 -20.141 -3.361 1 98.75 216 PRO A O 1
ATOM 1714 N N . PRO A 1 217 ? 13.781 -20.234 -5.395 1 98.81 217 PRO A N 1
ATOM 1715 C CA . PRO A 1 217 ? 12.57 -19.75 -6.07 1 98.81 217 PRO A CA 1
ATOM 1716 C C . PRO A 1 217 ? 11.492 -20.828 -6.176 1 98.81 217 PRO A C 1
ATOM 1718 O O . PRO A 1 217 ? 11.766 -22.016 -5.914 1 98.81 217 PRO A O 1
ATOM 1721 N N . ILE A 1 218 ? 10.344 -20.375 -6.504 1 98.94 218 ILE A N 1
ATOM 1722 C CA . ILE A 1 218 ? 9.273 -21.328 -6.73 1 98.94 218 ILE A CA 1
ATOM 1723 C C . ILE A 1 218 ? 8.734 -21.188 -8.148 1 98.94 218 ILE A C 1
ATOM 1725 O O . ILE A 1 218 ? 8.969 -20.172 -8.805 1 98.94 218 ILE A O 1
ATOM 1729 N N . PHE A 1 219 ? 8.203 -22.188 -8.664 1 98.94 219 PHE A N 1
ATOM 1730 C CA . PHE A 1 219 ? 7.215 -22.141 -9.734 1 98.94 219 PHE A CA 1
ATOM 1731 C C . PHE A 1 219 ? 5.805 -22.312 -9.18 1 98.94 219 PHE A C 1
ATOM 1733 O O . PHE A 1 219 ? 5.383 -23.422 -8.883 1 98.94 219 PHE A O 1
ATOM 1740 N N . SER A 1 220 ? 5.102 -21.188 -9.07 1 98.81 220 SER A N 1
ATOM 1741 C CA . SER A 1 220 ? 3.838 -21.188 -8.344 1 98.81 220 SER A CA 1
ATOM 1742 C C . SER A 1 220 ? 2.762 -21.953 -9.102 1 98.81 220 SER A C 1
ATOM 1744 O O . SER A 1 220 ? 1.822 -22.484 -8.492 1 98.81 220 SER A O 1
ATOM 1746 N N . HIS A 1 221 ? 2.83 -21.938 -10.438 1 98.75 221 HIS A N 1
ATOM 1747 C CA . HIS A 1 221 ? 1.826 -22.609 -11.25 1 98.75 221 HIS A CA 1
ATOM 1748 C C . HIS A 1 221 ? 2.361 -22.922 -12.648 1 98.75 221 HIS A C 1
ATOM 1750 O O . HIS A 1 221 ? 1.985 -22.25 -13.617 1 98.75 221 HIS A O 1
ATOM 1756 N N . SER A 1 222 ? 3.154 -23.891 -12.766 1 98.81 222 SER A N 1
ATOM 1757 C CA . SER A 1 222 ? 3.762 -24.375 -14 1 98.81 222 SER A CA 1
ATOM 1758 C C . SER A 1 222 ? 3.744 -25.906 -14.062 1 98.81 222 SER A C 1
ATOM 1760 O O . SER A 1 222 ? 3.812 -26.578 -13.023 1 98.81 222 SER A O 1
ATOM 1762 N N . SER A 1 223 ? 3.662 -26.453 -15.227 1 98.75 223 SER A N 1
ATOM 1763 C CA . SER A 1 223 ? 3.666 -27.906 -15.398 1 98.75 223 SER A CA 1
ATOM 1764 C C . SER A 1 223 ? 4.953 -28.375 -16.062 1 98.75 223 SER A C 1
ATOM 1766 O O . SER A 1 223 ? 5.992 -27.719 -15.961 1 98.75 223 SER A O 1
ATOM 1768 N N . ALA A 1 224 ? 4.938 -29.641 -16.547 1 98.88 224 ALA A N 1
ATOM 1769 C CA . ALA A 1 224 ? 6.16 -30.25 -17.078 1 98.88 224 ALA A CA 1
ATOM 1770 C C . ALA A 1 224 ? 6.219 -30.109 -18.594 1 98.88 224 ALA A C 1
ATOM 1772 O O . ALA A 1 224 ? 5.34 -30.609 -19.297 1 98.88 224 ALA A O 1
ATOM 1773 N N . TYR A 1 225 ? 7.285 -29.531 -19.094 1 98.5 225 TYR A N 1
ATOM 1774 C CA . TYR A 1 225 ? 7.465 -29.297 -20.516 1 98.5 225 TYR A CA 1
ATOM 1775 C C . TYR A 1 225 ? 7.535 -30.609 -21.297 1 98.5 225 TYR A C 1
ATOM 1777 O O . TYR A 1 225 ? 7.031 -30.703 -22.422 1 98.5 225 TYR A O 1
ATOM 1785 N N . SER A 1 226 ? 8.102 -31.625 -20.75 1 98.12 226 SER A N 1
ATOM 1786 C CA . SER A 1 226 ? 8.305 -32.906 -21.422 1 98.12 226 SER A CA 1
ATOM 1787 C C . SER A 1 226 ? 6.973 -33.594 -21.719 1 98.12 226 SER A C 1
ATOM 1789 O O . SER A 1 226 ? 6.883 -34.406 -22.625 1 98.12 226 SER A O 1
ATOM 1791 N N . ILE A 1 227 ? 5.957 -33.281 -20.953 1 98.44 227 ILE A N 1
ATOM 1792 C CA . ILE A 1 227 ? 4.629 -33.844 -21.172 1 98.44 227 ILE A CA 1
ATOM 1793 C C . ILE A 1 227 ? 3.818 -32.938 -22.078 1 98.44 227 ILE A C 1
ATOM 1795 O O . ILE A 1 227 ? 3.145 -33.406 -23 1 98.44 227 ILE A O 1
ATOM 1799 N N . CYS A 1 228 ? 3.84 -31.688 -21.891 1 98.19 228 CYS A N 1
ATOM 1800 C CA . CYS A 1 228 ? 3.227 -30.656 -22.719 1 98.19 228 CYS A CA 1
ATOM 1801 C C . CYS A 1 228 ? 4.227 -29.547 -23.047 1 98.19 228 CYS A C 1
ATOM 1803 O O . CYS A 1 228 ? 4.5 -28.688 -22.203 1 98.19 228 CYS A O 1
ATOM 1805 N N . PRO A 1 229 ? 4.742 -29.562 -24.297 1 96.88 229 PRO A N 1
ATOM 1806 C CA . PRO A 1 229 ? 5.832 -28.641 -24.641 1 96.88 229 PRO A CA 1
ATOM 1807 C C . PRO A 1 229 ? 5.355 -27.203 -24.828 1 96.88 229 PRO A C 1
ATOM 1809 O O . PRO A 1 229 ? 5.637 -26.578 -25.859 1 96.88 229 PRO A O 1
ATOM 1812 N N . HIS A 1 230 ? 4.707 -26.656 -23.906 1 97.19 230 HIS A N 1
ATOM 1813 C CA . HIS A 1 230 ? 4.309 -25.266 -23.828 1 97.19 230 HIS A CA 1
ATOM 1814 C C . HIS A 1 230 ? 5.383 -24.406 -23.156 1 97.19 230 HIS A C 1
ATOM 1816 O O . HIS A 1 230 ? 5.969 -24.828 -22.156 1 97.19 230 HIS A O 1
ATOM 1822 N N . PRO A 1 231 ? 5.715 -23.203 -23.641 1 96.75 231 PRO A N 1
ATOM 1823 C CA . PRO A 1 231 ? 6.789 -22.359 -23.078 1 96.75 231 PRO A CA 1
ATOM 1824 C C . PRO A 1 231 ? 6.547 -21.984 -21.625 1 96.75 231 PRO A C 1
ATOM 1826 O O . PRO A 1 231 ? 7.48 -21.594 -20.922 1 96.75 231 PRO A O 1
ATOM 1829 N N . ARG A 1 232 ? 5.355 -22.094 -21.141 1 97.44 232 ARG A N 1
ATOM 1830 C CA . ARG A 1 232 ? 4.992 -21.828 -19.75 1 97.44 232 ARG A CA 1
ATOM 1831 C C . ARG A 1 232 ? 5.457 -22.938 -18.828 1 97.44 232 ARG A C 1
ATOM 1833 O O . ARG A 1 232 ? 5.465 -22.781 -17.609 1 97.44 232 ARG A O 1
ATOM 1840 N N . ASN A 1 233 ? 5.746 -24.125 -19.375 1 98.69 233 ASN A N 1
ATOM 1841 C CA . ASN A 1 233 ? 6.074 -25.297 -18.578 1 98.69 233 ASN A CA 1
ATOM 1842 C C . ASN A 1 233 ? 7.578 -25.438 -18.375 1 98.69 233 ASN A C 1
ATOM 1844 O O . ASN A 1 233 ? 8.367 -24.828 -19.109 1 98.69 233 ASN A O 1
ATOM 1848 N N . VAL A 1 234 ? 7.984 -26.203 -17.391 1 98.94 234 VAL A N 1
ATOM 1849 C CA . VAL A 1 234 ? 9.367 -26.281 -16.922 1 98.94 234 VAL A CA 1
ATOM 1850 C C . VAL A 1 234 ? 10.086 -27.422 -17.641 1 98.94 234 VAL A C 1
ATOM 1852 O O . VAL A 1 234 ? 9.68 -28.578 -17.531 1 98.94 234 VAL A O 1
ATOM 1855 N N . PRO A 1 235 ? 11.141 -27.156 -18.344 1 98.81 235 PRO A N 1
ATOM 1856 C CA . PRO A 1 235 ? 11.922 -28.219 -19 1 98.81 235 PRO A CA 1
ATOM 1857 C C . PRO A 1 235 ? 12.68 -29.094 -18.016 1 98.81 235 PRO A C 1
ATOM 1859 O O . PRO A 1 235 ? 13.023 -28.641 -16.906 1 98.81 235 PRO A O 1
ATOM 1862 N N . ASP A 1 236 ? 13 -30.328 -18.469 1 98.88 236 ASP A N 1
ATOM 1863 C CA . ASP A 1 236 ? 13.633 -31.312 -17.594 1 98.88 236 ASP A CA 1
ATOM 1864 C C . ASP A 1 236 ? 14.992 -30.812 -17.109 1 98.88 236 ASP A C 1
ATOM 1866 O O . ASP A 1 236 ? 15.398 -31.109 -15.977 1 98.88 236 ASP A O 1
ATOM 1870 N N . ASP A 1 237 ? 15.727 -30.141 -17.969 1 98.75 237 ASP A N 1
ATOM 1871 C CA . ASP A 1 237 ? 17.031 -29.625 -17.547 1 98.75 237 ASP A CA 1
ATOM 1872 C C . ASP A 1 237 ? 16.875 -28.562 -16.469 1 98.75 237 ASP A C 1
ATOM 1874 O O . ASP A 1 237 ? 17.688 -28.484 -15.539 1 98.75 237 ASP A O 1
ATOM 1878 N N . VAL A 1 238 ? 15.859 -27.719 -16.531 1 98.88 238 VAL A N 1
ATOM 1879 C CA . VAL A 1 238 ? 15.562 -26.75 -15.492 1 98.88 238 VAL A CA 1
ATOM 1880 C C . VAL A 1 238 ? 15.07 -27.469 -14.234 1 98.88 238 VAL A C 1
ATOM 1882 O O . VAL A 1 238 ? 15.375 -27.047 -13.117 1 98.88 238 VAL A O 1
ATOM 1885 N N . LEU A 1 239 ? 14.328 -28.562 -14.359 1 98.94 239 LEU A N 1
ATOM 1886 C CA . LEU A 1 239 ? 13.898 -29.344 -13.203 1 98.94 239 LEU A CA 1
ATOM 1887 C C . LEU A 1 239 ? 15.102 -29.828 -12.391 1 98.94 239 LEU A C 1
ATOM 1889 O O . LEU A 1 239 ? 15.039 -29.875 -11.156 1 98.94 239 LEU A O 1
ATOM 1893 N N . GLN A 1 240 ? 16.172 -30.188 -13.086 1 98.88 240 GLN A N 1
ATOM 1894 C CA . GLN A 1 240 ? 17.391 -30.578 -12.375 1 98.88 240 GLN A CA 1
ATOM 1895 C C . GLN A 1 240 ? 17.922 -29.422 -11.531 1 98.88 240 GLN A C 1
ATOM 1897 O O . GLN A 1 240 ? 18.453 -29.641 -10.438 1 98.88 240 GLN A O 1
ATOM 1902 N N . LEU A 1 241 ? 17.828 -28.172 -12.055 1 98.81 241 LEU A N 1
ATOM 1903 C CA . LEU A 1 241 ? 18.219 -26.984 -11.281 1 98.81 241 LEU A CA 1
ATOM 1904 C C . LEU A 1 241 ? 17.297 -26.797 -10.094 1 98.81 241 LEU A C 1
ATOM 1906 O O . LEU A 1 241 ? 17.734 -26.375 -9.023 1 98.81 241 LEU A O 1
ATOM 1910 N N . VAL A 1 242 ? 16.016 -27.078 -10.266 1 98.94 242 VAL A N 1
ATOM 1911 C CA . VAL A 1 242 ? 15.031 -27.016 -9.188 1 98.94 242 VAL A CA 1
ATOM 1912 C C . VAL A 1 242 ? 15.469 -27.922 -8.039 1 98.94 242 VAL A C 1
ATOM 1914 O O . VAL A 1 242 ? 15.453 -27.516 -6.875 1 98.94 242 VAL A O 1
ATOM 1917 N N . LYS A 1 243 ? 15.812 -29.125 -8.383 1 98.88 243 LYS A N 1
ATOM 1918 C CA . LYS A 1 243 ? 16.312 -30.062 -7.383 1 98.88 243 LYS A CA 1
ATOM 1919 C C . LYS A 1 243 ? 17.547 -29.531 -6.676 1 98.88 243 LYS A C 1
ATOM 1921 O O . LYS A 1 243 ? 17.625 -29.547 -5.445 1 98.88 243 LYS A O 1
ATOM 1926 N N . LYS A 1 244 ? 18.5 -29.062 -7.48 1 98.56 244 LYS A N 1
ATOM 1927 C CA . LYS A 1 244 ? 19.75 -28.562 -6.934 1 98.56 244 LYS A CA 1
ATOM 1928 C C . LYS A 1 244 ? 19.516 -27.422 -5.957 1 98.56 244 LYS A C 1
ATOM 1930 O O . LYS A 1 244 ? 20.234 -27.297 -4.953 1 98.56 244 LYS A O 1
ATOM 1935 N N . ARG A 1 245 ? 18.516 -26.594 -6.176 1 98.62 245 ARG A N 1
ATOM 1936 C CA . ARG A 1 245 ? 18.234 -25.391 -5.383 1 98.62 245 ARG A CA 1
ATOM 1937 C C . ARG A 1 245 ? 17.219 -25.688 -4.285 1 98.62 245 ARG A C 1
ATOM 1939 O O . ARG A 1 245 ? 16.828 -24.781 -3.547 1 98.62 245 ARG A O 1
ATOM 1946 N N . ASN A 1 246 ? 16.75 -26.906 -4.254 1 98.75 246 ASN A N 1
ATOM 1947 C CA . ASN A 1 246 ? 15.719 -27.312 -3.307 1 98.75 246 ASN A CA 1
ATOM 1948 C C . ASN A 1 246 ? 14.445 -26.484 -3.473 1 98.75 246 ASN A C 1
ATOM 1950 O O . ASN A 1 246 ? 13.797 -26.125 -2.486 1 98.75 246 ASN A O 1
ATOM 1954 N N . SER A 1 247 ? 14.148 -26.094 -4.68 1 98.88 247 SER A N 1
ATOM 1955 C CA . SER A 1 247 ? 12.961 -25.344 -5.059 1 98.88 247 SER A CA 1
ATOM 1956 C C . SER A 1 247 ? 11.766 -26.266 -5.262 1 98.88 247 SER A C 1
ATOM 1958 O O . SER A 1 247 ? 11.805 -27.438 -4.875 1 98.88 247 SER A O 1
ATOM 1960 N N . VAL A 1 248 ? 10.648 -25.672 -5.672 1 98.94 248 VAL A N 1
ATOM 1961 C CA . VAL A 1 248 ? 9.438 -26.469 -5.828 1 98.94 248 VAL A CA 1
ATOM 1962 C C . VAL A 1 248 ? 8.672 -26 -7.062 1 98.94 248 VAL A C 1
ATOM 1964 O O . VAL A 1 248 ? 8.641 -24.812 -7.371 1 98.94 248 VAL A O 1
ATOM 1967 N N . VAL A 1 249 ? 8.133 -26.922 -7.812 1 98.94 249 VAL A N 1
ATOM 1968 C CA . VAL A 1 249 ? 7.246 -26.672 -8.945 1 98.94 249 VAL A CA 1
ATOM 1969 C C . VAL A 1 249 ? 5.816 -27.047 -8.578 1 98.94 249 VAL A C 1
ATOM 1971 O O . VAL A 1 249 ? 5.531 -28.219 -8.289 1 98.94 249 VAL A O 1
ATOM 1974 N N . MET A 1 250 ? 4.973 -26.062 -8.547 1 98.88 250 MET A N 1
ATOM 1975 C CA . MET A 1 250 ? 3.562 -26.328 -8.281 1 98.88 250 MET A CA 1
ATOM 1976 C C . MET A 1 250 ? 2.787 -26.516 -9.578 1 98.88 250 MET A C 1
ATOM 1978 O O . MET A 1 250 ? 2.613 -25.562 -10.352 1 98.88 250 MET A O 1
ATOM 1982 N N . VAL A 1 251 ? 2.254 -27.688 -9.812 1 98.88 251 VAL A N 1
ATOM 1983 C CA . VAL A 1 251 ? 1.702 -28.109 -11.094 1 98.88 251 VAL A CA 1
ATOM 1984 C C . VAL A 1 251 ? 0.399 -27.359 -11.367 1 98.88 251 VAL A C 1
ATOM 1986 O O . VAL A 1 251 ? -0.505 -27.359 -10.523 1 98.88 251 VAL A O 1
ATOM 1989 N N . ASN A 1 252 ? 0.314 -26.734 -12.531 1 98.62 252 ASN A N 1
ATOM 1990 C CA . ASN A 1 252 ? -0.822 -25.938 -12.977 1 98.62 252 ASN A CA 1
ATOM 1991 C C . ASN A 1 252 ? -1.93 -26.812 -13.562 1 98.62 252 ASN A C 1
ATOM 1993 O O . ASN A 1 252 ? -1.653 -27.828 -14.203 1 98.62 252 ASN A O 1
ATOM 1997 N N . PHE A 1 253 ? -3.207 -26.391 -13.367 1 98.25 253 PHE A N 1
ATOM 1998 C CA . PHE A 1 253 ? -4.34 -27.203 -13.812 1 98.25 253 PHE A CA 1
ATOM 1999 C C . PHE A 1 253 ? -4.871 -26.672 -15.148 1 98.25 253 PHE A C 1
ATOM 2001 O O . PHE A 1 253 ? -5.703 -27.328 -15.781 1 98.25 253 PHE A O 1
ATOM 2008 N N . SER A 1 254 ? -4.441 -25.484 -15.586 1 97.5 254 SER A N 1
ATOM 2009 C CA . SER A 1 254 ? -4.973 -24.953 -16.844 1 97.5 254 SER A CA 1
ATOM 2010 C C . SER A 1 254 ? -4.832 -25.969 -17.969 1 97.5 254 SER A C 1
ATOM 2012 O O . SER A 1 254 ? -3.734 -26.453 -18.234 1 97.5 254 SER A O 1
ATOM 2014 N N . PRO A 1 255 ? -5.855 -26.234 -18.688 1 97.5 255 PRO A N 1
ATOM 2015 C CA . PRO A 1 255 ? -5.855 -27.312 -19.688 1 97.5 255 PRO A CA 1
ATOM 2016 C C . PRO A 1 255 ? -4.785 -27.125 -20.75 1 97.5 255 PRO A C 1
ATOM 2018 O O . PRO A 1 255 ? -4.094 -28.078 -21.109 1 97.5 255 PRO A O 1
ATOM 2021 N N . ALA A 1 256 ? -4.555 -25.938 -21.172 1 95.19 256 ALA A N 1
ATOM 2022 C CA . ALA A 1 256 ? -3.598 -25.656 -22.234 1 95.19 256 ALA A CA 1
ATOM 2023 C C . ALA A 1 256 ? -2.174 -25.984 -21.797 1 95.19 256 ALA A C 1
ATOM 2025 O O . ALA A 1 256 ? -1.288 -26.188 -22.625 1 95.19 256 ALA A O 1
ATOM 2026 N N . PHE A 1 257 ? -1.934 -26.109 -20.484 1 97.31 257 PHE A N 1
ATOM 2027 C CA . PHE A 1 257 ? -0.581 -26.312 -19.984 1 97.31 257 PHE A CA 1
ATOM 2028 C C . PHE A 1 257 ? -0.374 -27.75 -19.547 1 97.31 257 PHE A C 1
ATOM 2030 O O . PHE A 1 257 ? 0.744 -28.156 -19.219 1 97.31 257 PHE A O 1
ATOM 2037 N N . ILE A 1 258 ? -1.42 -28.562 -19.547 1 98.06 258 ILE A N 1
ATOM 2038 C CA . ILE A 1 258 ? -1.237 -29.922 -19.078 1 98.06 258 ILE A CA 1
ATOM 2039 C C . ILE A 1 258 ? -1.466 -30.906 -20.234 1 98.06 258 ILE A C 1
ATOM 2041 O O . ILE A 1 258 ? -0.99 -32.031 -20.188 1 98.06 258 ILE A O 1
ATOM 2045 N N . SER A 1 259 ? -2.24 -30.453 -21.203 1 98 259 SER A N 1
ATOM 2046 C CA . SER A 1 259 ? -2.568 -31.328 -22.312 1 98 259 SER A CA 1
ATOM 2047 C C . SER A 1 259 ? -2.363 -30.625 -23.656 1 98 259 SER A C 1
ATOM 2049 O O . SER A 1 259 ? -3.225 -29.859 -24.094 1 98 259 SER A O 1
ATOM 2051 N N . CYS A 1 260 ? -1.277 -31.016 -24.375 1 97.06 260 CYS A N 1
ATOM 2052 C CA . CYS A 1 260 ? -0.979 -30.344 -25.641 1 97.06 260 CYS A CA 1
ATOM 2053 C C . CYS A 1 260 ? -0.144 -31.234 -26.547 1 97.06 260 CYS A C 1
ATOM 2055 O O . CYS A 1 260 ? 0.372 -32.281 -26.109 1 97.06 260 CYS A O 1
ATOM 2057 N N . THR A 1 261 ? -0.143 -30.922 -27.781 1 95.5 261 THR A N 1
ATOM 2058 C CA . THR A 1 261 ? 0.724 -31.516 -28.797 1 95.5 261 THR A CA 1
ATOM 2059 C C . THR A 1 261 ? 1.632 -30.453 -29.422 1 95.5 261 THR A C 1
ATOM 2061 O O . THR A 1 261 ? 1.271 -29.281 -29.469 1 95.5 261 THR A O 1
ATOM 2064 N N . PRO A 1 262 ? 2.844 -30.859 -29.734 1 92.75 262 PRO A N 1
ATOM 2065 C CA . PRO A 1 262 ? 3.766 -29.875 -30.312 1 92.75 262 PRO A CA 1
ATOM 2066 C C . PRO A 1 262 ? 3.16 -29.109 -31.484 1 92.75 262 PRO A C 1
ATOM 2068 O O . PRO A 1 262 ? 2.404 -29.688 -32.281 1 92.75 262 PRO A O 1
ATOM 2071 N N . GLY A 1 263 ? 3.457 -27.891 -31.5 1 88.88 263 GLY A N 1
ATOM 2072 C CA . GLY A 1 263 ? 3.049 -27.094 -32.656 1 88.88 263 GLY A CA 1
ATOM 2073 C C . GLY A 1 263 ? 3.721 -27.531 -33.938 1 88.88 263 GLY A C 1
ATOM 2074 O O . GLY A 1 263 ? 4.527 -28.469 -33.938 1 88.88 263 GLY A O 1
ATOM 2075 N N . LYS A 1 264 ? 3.305 -26.797 -35.094 1 89.62 264 LYS A N 1
ATOM 2076 C CA . LYS A 1 264 ? 3.826 -27.125 -36.406 1 89.62 264 LYS A CA 1
ATOM 2077 C C . LYS A 1 264 ? 5.285 -26.703 -36.531 1 89.62 264 LYS A C 1
ATOM 2079 O O . LYS A 1 264 ? 6.082 -27.406 -37.156 1 89.62 264 LYS A O 1
ATOM 2084 N N . THR A 1 265 ? 5.562 -25.562 -35.938 1 85.69 265 THR A N 1
ATOM 2085 C CA . THR A 1 265 ? 6.93 -25.062 -35.938 1 85.69 265 THR A CA 1
ATOM 2086 C C . THR A 1 265 ? 7.375 -24.766 -34.5 1 85.69 265 THR A C 1
ATOM 2088 O O . THR A 1 265 ? 6.543 -24.625 -33.594 1 85.69 265 THR A O 1
ATOM 2091 N N . PRO A 1 266 ? 8.703 -24.641 -34.375 1 75.38 266 PRO A N 1
ATOM 2092 C CA . PRO A 1 266 ? 9.203 -24.375 -33.031 1 75.38 266 PRO A CA 1
ATOM 2093 C C . PRO A 1 266 ? 8.75 -23.016 -32.469 1 75.38 266 PRO A C 1
ATOM 2095 O O . PRO A 1 266 ? 8.789 -22.781 -31.266 1 75.38 266 PRO A O 1
ATOM 2098 N N . SER A 1 267 ? 8.406 -22.141 -33.281 1 80.88 267 SER A N 1
ATOM 2099 C CA . SER A 1 267 ? 8.008 -20.812 -32.875 1 80.88 267 SER A CA 1
ATOM 2100 C C . SER A 1 267 ? 6.516 -20.75 -32.562 1 80.88 267 SER A C 1
ATOM 2102 O O . SER A 1 267 ? 6.031 -19.766 -32 1 80.88 267 SER A O 1
ATOM 2104 N N . ASP A 1 268 ? 5.852 -21.875 -32.812 1 89.31 268 ASP A N 1
ATOM 2105 C CA . ASP A 1 268 ? 4.414 -21.938 -32.562 1 89.31 268 ASP A CA 1
ATOM 2106 C C . ASP A 1 268 ? 4.117 -22.391 -31.125 1 89.31 268 ASP A C 1
ATOM 2108 O O . ASP A 1 268 ? 4.844 -23.219 -30.578 1 89.31 268 ASP A O 1
ATOM 2112 N N . LEU A 1 269 ? 3.105 -21.828 -30.594 1 93.62 269 LEU A N 1
ATOM 2113 C CA . LEU A 1 269 ? 2.562 -22.438 -29.391 1 93.62 269 LEU A CA 1
ATOM 2114 C C . LEU A 1 269 ? 2.047 -23.844 -29.672 1 93.62 269 LEU A C 1
ATOM 2116 O O . LEU A 1 269 ? 1.581 -24.125 -30.781 1 93.62 269 LEU A O 1
ATOM 2120 N N . PRO A 1 270 ? 2.203 -24.75 -28.672 1 95.62 270 PRO A N 1
ATOM 2121 C CA . PRO A 1 270 ? 1.621 -26.078 -28.875 1 95.62 270 PRO A CA 1
ATOM 2122 C C . PRO A 1 270 ? 0.1 -26.047 -29 1 95.62 270 PRO A C 1
ATOM 2124 O O . PRO A 1 270 ? -0.534 -25.062 -28.609 1 95.62 270 PRO A O 1
ATOM 2127 N N . ASP A 1 271 ? -0.459 -27.141 -29.656 1 95.12 271 ASP A N 1
ATOM 2128 C CA . ASP A 1 271 ? -1.905 -27.234 -29.828 1 95.12 271 ASP A CA 1
ATOM 2129 C C . ASP A 1 271 ? -2.555 -27.922 -28.625 1 95.12 271 ASP A C 1
ATOM 2131 O O . ASP A 1 271 ? -2.082 -28.953 -28.172 1 95.12 271 ASP A O 1
ATOM 2135 N N . PHE A 1 272 ? -3.576 -27.281 -28.188 1 95.25 272 PHE A N 1
ATOM 2136 C CA . PHE A 1 272 ? -4.355 -27.891 -27.109 1 95.25 272 PHE A CA 1
ATOM 2137 C C . PHE A 1 272 ? -4.934 -29.234 -27.562 1 95.25 272 PHE A C 1
ATOM 2139 O O . PHE A 1 272 ? -5.445 -29.359 -28.672 1 95.25 272 PHE A O 1
ATOM 2146 N N . TYR A 1 273 ? -4.777 -30.234 -26.75 1 97.06 273 TYR A N 1
ATOM 2147 C CA . TYR A 1 273 ? -5.359 -31.562 -26.969 1 97.06 273 TYR A CA 1
ATOM 2148 C C . TYR A 1 273 ? -6.434 -31.859 -25.922 1 97.06 273 TYR A C 1
ATOM 2150 O O . TYR A 1 273 ? -6.141 -32.438 -24.859 1 97.06 273 TYR A O 1
ATOM 2158 N N . PRO A 1 274 ? -7.676 -31.594 -26.188 1 95.94 274 PRO A N 1
ATOM 2159 C CA . PRO A 1 274 ? -8.75 -31.625 -25.188 1 95.94 274 PRO A CA 1
ATOM 2160 C C . PRO A 1 274 ? -8.961 -33 -24.578 1 95.94 274 PRO A C 1
ATOM 2162 O O . PRO A 1 274 ? -9.297 -33.125 -23.406 1 95.94 274 PRO A O 1
ATOM 2165 N N . ALA A 1 275 ? -8.711 -34.062 -25.25 1 95.25 275 ALA A N 1
ATOM 2166 C CA . ALA A 1 275 ? -9.047 -35.438 -24.844 1 95.25 275 ALA A CA 1
ATOM 2167 C C . ALA A 1 275 ? -8.227 -35.844 -23.625 1 95.25 275 ALA A C 1
ATOM 2169 O O . ALA A 1 275 ? -8.672 -36.688 -22.828 1 95.25 275 ALA A O 1
ATOM 2170 N N . ASN A 1 276 ? -7.105 -35.25 -23.422 1 96.38 276 ASN A N 1
ATOM 2171 C CA . ASN A 1 276 ? -6.238 -35.656 -22.312 1 96.38 276 ASN A CA 1
ATOM 2172 C C . ASN A 1 276 ? -6.266 -34.625 -21.188 1 96.38 276 ASN A C 1
ATOM 2174 O O . ASN A 1 276 ? -5.457 -34.719 -20.266 1 96.38 276 ASN A O 1
ATOM 2178 N N . SER A 1 277 ? -7.102 -33.656 -21.281 1 98.06 277 SER A N 1
ATOM 2179 C CA . SER A 1 277 ? -7.23 -32.688 -20.219 1 98.06 277 SER A CA 1
ATOM 2180 C C . SER A 1 277 ? -8.047 -33.25 -19.047 1 98.06 277 SER A C 1
ATOM 2182 O O . SER A 1 277 ? -9.227 -32.906 -18.906 1 98.06 277 SER A O 1
ATOM 2184 N N . THR A 1 278 ? -7.43 -34.062 -18.188 1 98.44 278 THR A N 1
ATOM 2185 C CA . THR A 1 278 ? -8.086 -34.812 -17.125 1 98.44 278 THR A CA 1
ATOM 2186 C C . THR A 1 278 ? -7.277 -34.75 -15.828 1 98.44 278 THR A C 1
ATOM 2188 O O . THR A 1 278 ? -6.102 -34.375 -15.844 1 98.44 278 THR A O 1
ATOM 2191 N N . LEU A 1 279 ? -7.957 -35.125 -14.75 1 98.62 279 LEU A N 1
ATOM 2192 C CA . LEU A 1 279 ? -7.301 -35.312 -13.461 1 98.62 279 LEU A CA 1
ATOM 2193 C C . LEU A 1 279 ? -6.105 -36.25 -13.57 1 98.62 279 LEU A C 1
ATOM 2195 O O . LEU A 1 279 ? -5.051 -35.969 -12.992 1 98.62 279 LEU A O 1
ATOM 2199 N N . HIS A 1 280 ? -6.215 -37.281 -14.359 1 98.31 280 HIS A N 1
ATOM 2200 C CA . HIS A 1 280 ? -5.133 -38.219 -14.547 1 98.31 280 HIS A CA 1
ATOM 2201 C C . HIS A 1 280 ? -3.92 -37.562 -15.195 1 98.31 280 HIS A C 1
ATOM 2203 O O . HIS A 1 280 ? -2.779 -37.906 -14.852 1 98.31 280 HIS A O 1
ATOM 2209 N N . GLN A 1 281 ? -4.172 -36.719 -16.156 1 98.56 281 GLN A N 1
ATOM 2210 C CA . GLN A 1 281 ? -3.086 -36.031 -16.828 1 98.56 281 GLN A CA 1
ATOM 2211 C C . GLN A 1 281 ? -2.326 -35.125 -15.859 1 98.56 281 GLN A C 1
ATOM 2213 O O . GLN A 1 281 ? -1.103 -35 -15.938 1 98.56 281 GLN A O 1
ATOM 2218 N N . VAL A 1 282 ? -3.057 -34.438 -14.961 1 98.81 282 VAL A N 1
ATOM 2219 C CA . VAL A 1 282 ? -2.432 -33.625 -13.93 1 98.81 282 VAL A CA 1
ATOM 2220 C C . VAL A 1 282 ? -1.529 -34.469 -13.055 1 98.81 282 VAL A C 1
ATOM 2222 O O . VAL A 1 282 ? -0.385 -34.125 -12.773 1 98.81 282 VAL A O 1
ATOM 2225 N N . VAL A 1 283 ? -2.008 -35.656 -12.648 1 98.81 283 VAL A N 1
ATOM 2226 C CA . VAL A 1 283 ? -1.231 -36.562 -11.828 1 98.81 283 VAL A CA 1
ATOM 2227 C C . VAL A 1 283 ? 0.017 -37.031 -12.586 1 98.81 283 VAL A C 1
ATOM 2229 O O . VAL A 1 283 ? 1.087 -37.188 -11.992 1 98.81 283 VAL A O 1
ATOM 2232 N N . ARG A 1 284 ? -0.123 -37.188 -13.906 1 98.69 284 ARG A N 1
ATOM 2233 C CA . ARG A 1 284 ? 1.03 -37.562 -14.727 1 98.69 284 ARG A CA 1
ATOM 2234 C C . ARG A 1 284 ? 2.117 -36.5 -14.641 1 98.69 284 ARG A C 1
ATOM 2236 O O . ARG A 1 284 ? 3.305 -36.812 -14.547 1 98.69 284 ARG A O 1
ATOM 2243 N N . HIS A 1 285 ? 1.76 -35.219 -14.742 1 98.88 285 HIS A N 1
ATOM 2244 C CA . HIS A 1 285 ? 2.717 -34.125 -14.586 1 98.88 285 HIS A CA 1
ATOM 2245 C C . HIS A 1 285 ? 3.383 -34.188 -13.219 1 98.88 285 HIS A C 1
ATOM 2247 O O . HIS A 1 285 ? 4.605 -34.031 -13.109 1 98.88 285 HIS A O 1
ATOM 2253 N N . ILE A 1 286 ? 2.584 -34.344 -12.133 1 98.94 286 ILE A N 1
ATOM 2254 C CA . ILE A 1 286 ? 3.1 -34.406 -10.773 1 98.94 286 ILE A CA 1
ATOM 2255 C C . ILE A 1 286 ? 4.098 -35.562 -10.648 1 98.94 286 ILE A C 1
ATOM 2257 O O . ILE A 1 286 ? 5.211 -35.375 -10.148 1 98.94 286 ILE A O 1
ATOM 2261 N N . ARG A 1 287 ? 3.709 -36.75 -11.141 1 98.81 287 ARG A N 1
ATOM 2262 C CA . ARG A 1 287 ? 4.555 -37.906 -11.039 1 98.81 287 ARG A CA 1
ATOM 2263 C C . ARG A 1 287 ? 5.82 -37.75 -11.875 1 98.81 287 ARG A C 1
ATOM 2265 O O . ARG A 1 287 ? 6.898 -38.219 -11.469 1 98.81 287 ARG A O 1
ATOM 2272 N N . HIS A 1 288 ? 5.668 -37.188 -13.062 1 98.81 288 HIS A N 1
ATOM 2273 C CA . HIS A 1 288 ? 6.855 -36.938 -13.875 1 98.81 288 HIS A CA 1
ATOM 2274 C C . HIS A 1 288 ? 7.906 -36.156 -13.102 1 98.81 288 HIS A C 1
ATOM 2276 O O . HIS A 1 288 ? 9.07 -36.562 -13.039 1 98.81 288 HIS A O 1
ATOM 2282 N N . ILE A 1 289 ? 7.535 -35.031 -12.516 1 98.94 289 ILE A N 1
ATOM 2283 C CA . ILE A 1 289 ? 8.453 -34.188 -11.766 1 98.94 289 ILE A CA 1
ATOM 2284 C C . ILE A 1 289 ? 8.969 -34.938 -10.547 1 98.94 289 ILE A C 1
ATOM 2286 O O . ILE A 1 289 ? 10.18 -34.969 -10.305 1 98.94 289 ILE A O 1
ATOM 2290 N N . GLY A 1 290 ? 8.062 -35.594 -9.805 1 98.81 290 GLY A N 1
ATOM 2291 C CA . GLY A 1 290 ? 8.445 -36.312 -8.609 1 98.81 290 GLY A CA 1
ATOM 2292 C C . GLY A 1 290 ? 9.406 -37.469 -8.891 1 98.81 290 GLY A C 1
ATOM 2293 O O . GLY A 1 290 ? 10.367 -37.656 -8.141 1 98.81 290 GLY A O 1
ATOM 2294 N N . GLU A 1 291 ? 9.156 -38.156 -9.945 1 98.62 291 GLU A N 1
ATOM 2295 C CA . GLU A 1 291 ? 10 -39.312 -10.289 1 98.62 291 GLU A CA 1
ATOM 2296 C C . GLU A 1 291 ? 11.336 -38.844 -10.852 1 98.62 291 GLU A C 1
ATOM 2298 O O . GLU A 1 291 ? 12.359 -39.531 -10.664 1 98.62 291 GLU A O 1
ATOM 2303 N N . LEU A 1 292 ? 11.312 -37.781 -11.531 1 98.75 292 LEU A N 1
ATOM 2304 C CA . LEU A 1 292 ? 12.531 -37.281 -12.164 1 98.75 292 LEU A CA 1
ATOM 2305 C C . LEU A 1 292 ? 13.453 -36.656 -11.133 1 98.75 292 LEU A C 1
ATOM 2307 O O . LEU A 1 292 ? 14.672 -36.875 -11.156 1 98.75 292 LEU A O 1
ATOM 2311 N N . ILE A 1 293 ? 12.938 -35.812 -10.195 1 98.81 293 ILE A N 1
ATOM 2312 C CA . ILE A 1 293 ? 13.836 -35.031 -9.352 1 98.81 293 ILE A CA 1
ATOM 2313 C C . ILE A 1 293 ? 13.445 -35.188 -7.883 1 98.81 293 ILE A C 1
ATOM 2315 O O . ILE A 1 293 ? 14.023 -34.562 -7 1 98.81 293 ILE A O 1
ATOM 2319 N N . GLY A 1 294 ? 12.492 -36 -7.523 1 98.81 294 GLY A N 1
ATOM 2320 C CA . GLY A 1 294 ? 12.047 -36.219 -6.16 1 98.81 294 GLY A CA 1
ATOM 2321 C C . GLY A 1 294 ? 10.742 -35.5 -5.832 1 98.81 294 GLY A C 1
ATOM 2322 O O . GLY A 1 294 ? 10.539 -34.375 -6.238 1 98.81 294 GLY A O 1
ATOM 2323 N N . TYR A 1 295 ? 9.906 -36.188 -5.023 1 98.81 295 TYR A N 1
ATOM 2324 C CA . TYR A 1 295 ? 8.594 -35.656 -4.688 1 98.81 295 TYR A CA 1
ATOM 2325 C C . TYR A 1 295 ? 8.719 -34.5 -3.701 1 98.81 295 TYR A C 1
ATOM 2327 O O . TYR A 1 295 ? 7.738 -33.812 -3.432 1 98.81 295 TYR A O 1
ATOM 2335 N N . ASP A 1 296 ? 9.953 -34.188 -3.213 1 98.81 296 ASP A N 1
ATOM 2336 C CA . ASP A 1 296 ? 10.211 -33 -2.377 1 98.81 296 ASP A CA 1
ATOM 2337 C C . ASP A 1 296 ? 10.07 -31.719 -3.176 1 98.81 296 ASP A C 1
ATOM 2339 O O . ASP A 1 296 ? 10.008 -30.625 -2.602 1 98.81 296 ASP A O 1
ATOM 2343 N N . HIS A 1 297 ? 9.945 -31.844 -4.477 1 98.94 297 HIS A N 1
ATOM 2344 C CA . HIS A 1 297 ? 10.086 -30.672 -5.316 1 98.94 297 HIS A CA 1
ATOM 2345 C C . HIS A 1 297 ? 8.828 -30.438 -6.16 1 98.94 297 HIS A C 1
ATOM 2347 O O . HIS A 1 297 ? 8.883 -29.781 -7.195 1 98.94 297 HIS A O 1
ATOM 2353 N N . VAL A 1 298 ? 7.73 -30.938 -5.785 1 98.81 298 VAL A N 1
ATOM 2354 C CA . VAL A 1 298 ? 6.516 -30.797 -6.574 1 98.81 298 VAL A CA 1
ATOM 2355 C C . VAL A 1 298 ? 5.344 -30.438 -5.66 1 98.81 298 VAL A C 1
ATOM 2357 O O . VAL A 1 298 ? 5.301 -30.859 -4.504 1 98.81 298 VAL A O 1
ATOM 2360 N N . GLY A 1 299 ? 4.496 -29.531 -6.035 1 98.75 299 GLY A N 1
ATOM 2361 C CA . GLY A 1 299 ? 3.279 -29.109 -5.359 1 98.75 299 GLY A CA 1
ATOM 2362 C C . GLY A 1 299 ? 2.139 -28.812 -6.312 1 98.75 299 GLY A C 1
ATOM 2363 O O . GLY A 1 299 ? 2.123 -29.312 -7.441 1 98.75 299 GLY A O 1
ATOM 2364 N N . ILE A 1 300 ? 1.103 -28.078 -5.82 1 98.69 300 ILE A N 1
ATOM 2365 C CA . ILE A 1 300 ? -0.106 -27.844 -6.602 1 98.69 300 ILE A CA 1
ATOM 2366 C C . ILE A 1 300 ? -0.333 -26.344 -6.758 1 98.69 300 ILE A C 1
ATOM 2368 O O . ILE A 1 300 ? -0.321 -25.609 -5.77 1 98.69 300 ILE A O 1
ATOM 2372 N N . GLY A 1 301 ? -0.45 -25.844 -7.914 1 98.44 301 GLY A N 1
ATOM 2373 C CA . GLY A 1 301 ? -0.83 -24.484 -8.266 1 98.44 301 GLY A CA 1
ATOM 2374 C C . GLY A 1 301 ? -1.92 -24.422 -9.32 1 98.44 301 GLY A C 1
ATOM 2375 O O . GLY A 1 301 ? -1.631 -24.391 -10.516 1 98.44 301 GLY A O 1
ATOM 2376 N N . THR A 1 302 ? -3.156 -24.312 -8.984 1 97.81 302 THR A N 1
ATOM 2377 C CA . THR A 1 302 ? -4.312 -24.672 -9.797 1 97.81 302 THR A CA 1
ATOM 2378 C C . THR A 1 302 ? -4.609 -23.594 -10.836 1 97.81 302 THR A C 1
ATOM 2380 O O . THR A 1 302 ? -5.059 -23.891 -11.938 1 97.81 302 THR A O 1
ATOM 2383 N N . ASP A 1 303 ? -4.43 -22.359 -10.469 1 96.62 303 ASP A N 1
ATOM 2384 C CA . ASP A 1 303 ? -4.867 -21.219 -11.25 1 96.62 303 ASP A CA 1
ATOM 2385 C C . ASP A 1 303 ? -6.387 -21.078 -11.227 1 96.62 303 ASP A C 1
ATOM 2387 O O . ASP A 1 303 ? -6.969 -20.406 -12.078 1 96.62 303 ASP A O 1
ATOM 2391 N N . TYR A 1 304 ? -7.066 -21.781 -10.273 1 96.44 304 TYR A N 1
ATOM 2392 C CA . TYR A 1 304 ? -8.516 -21.656 -10.141 1 96.44 304 TYR A CA 1
ATOM 2393 C C . TYR A 1 304 ? -8.922 -20.188 -10.039 1 96.44 304 TYR A C 1
ATOM 2395 O O . TYR A 1 304 ? -8.234 -19.391 -9.406 1 96.44 304 TYR A O 1
ATOM 2403 N N . ASP A 1 305 ? -10.086 -19.891 -10.648 1 92.81 305 ASP A N 1
ATOM 2404 C CA . ASP A 1 305 ? -10.688 -18.562 -10.773 1 92.81 305 ASP A CA 1
ATOM 2405 C C . ASP A 1 305 ? -9.891 -17.688 -11.742 1 92.81 305 ASP A C 1
ATOM 2407 O O . ASP A 1 305 ? -10.211 -16.516 -11.922 1 92.81 305 ASP A O 1
ATOM 2411 N N . GLY A 1 306 ? -8.836 -18.25 -12.359 1 91 306 GLY A N 1
ATOM 2412 C CA . GLY A 1 306 ? -8.062 -17.562 -13.383 1 91 306 GLY A CA 1
ATOM 2413 C C . GLY A 1 306 ? -8.008 -18.312 -14.703 1 91 306 GLY A C 1
ATOM 2414 O O . GLY A 1 306 ? -7.316 -17.906 -15.633 1 91 306 GLY A O 1
ATOM 2415 N N . ILE A 1 307 ? -8.711 -19.453 -14.797 1 92.06 307 ILE A N 1
ATOM 2416 C CA . ILE A 1 307 ? -8.695 -20.281 -16 1 9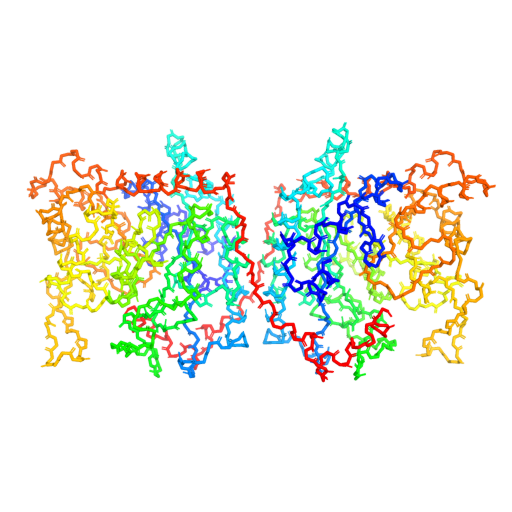2.06 307 ILE A CA 1
ATOM 2417 C C . ILE A 1 307 ? -10.117 -20.469 -16.516 1 92.06 307 ILE A C 1
ATOM 2419 O O . ILE A 1 307 ? -11.07 -20.516 -15.734 1 92.06 307 ILE A O 1
ATOM 2423 N N . GLU A 1 308 ? -10.258 -20.656 -17.781 1 88.94 308 GLU A N 1
ATOM 2424 C CA . GLU A 1 308 ? -11.562 -20.688 -18.438 1 88.94 308 GLU A CA 1
ATOM 2425 C C . GLU A 1 308 ? -12.18 -22.078 -18.391 1 88.94 308 GLU A C 1
ATOM 2427 O O . GLU A 1 308 ? -13.406 -22.219 -18.484 1 88.94 308 GLU A O 1
ATOM 2432 N N . SER A 1 309 ? -11.375 -23.016 -18.375 1 94.5 309 SER A N 1
ATOM 2433 C CA . SER A 1 309 ? -11.805 -24.406 -18.297 1 94.5 309 SER A CA 1
ATOM 2434 C C . SER A 1 309 ? -10.922 -25.203 -17.359 1 94.5 309 SER A C 1
ATOM 2436 O O . SER A 1 309 ? -9.867 -24.734 -16.922 1 94.5 309 SER A O 1
ATOM 2438 N N . THR A 1 310 ? -11.406 -26.359 -17 1 97.69 310 THR A N 1
ATOM 2439 C CA . THR A 1 310 ? -10.688 -27.203 -16.062 1 97.69 310 THR A CA 1
ATOM 2440 C C . THR A 1 310 ? -10.57 -28.625 -16.594 1 97.69 310 THR A C 1
ATOM 2442 O O . THR A 1 310 ? -11.344 -29.031 -17.469 1 97.69 310 THR A O 1
ATOM 2445 N N . PRO A 1 311 ? -9.539 -29.328 -16.156 1 98.31 311 PRO A N 1
ATOM 2446 C CA . PRO A 1 311 ? -9.5 -30.75 -16.516 1 98.31 311 PRO A CA 1
ATOM 2447 C C . PRO A 1 311 ? -10.68 -31.531 -15.945 1 98.31 311 PRO A C 1
ATOM 2449 O O . PRO A 1 311 ? -11.148 -31.25 -14.836 1 98.31 311 PRO A O 1
ATOM 2452 N N . ALA A 1 312 ? -11.141 -32.562 -16.75 1 98.56 312 ALA A N 1
ATOM 2453 C CA . ALA A 1 312 ? -12.18 -33.438 -16.25 1 98.56 312 ALA A CA 1
ATOM 2454 C C . ALA A 1 312 ? -11.766 -34.062 -14.914 1 98.56 312 ALA A C 1
ATOM 2456 O O . ALA A 1 312 ? -10.672 -34.594 -14.789 1 98.56 312 ALA A O 1
ATOM 2457 N N . GLY A 1 313 ? -12.578 -33.875 -13.883 1 98.62 313 GLY A N 1
ATOM 2458 C CA . GLY A 1 313 ? -12.297 -34.438 -12.578 1 98.62 313 GLY A CA 1
ATOM 2459 C C . GLY A 1 313 ? -11.742 -33.438 -11.594 1 98.62 313 GLY A C 1
ATOM 2460 O O . GLY A 1 313 ? -11.609 -33.719 -10.406 1 98.62 313 GLY A O 1
ATOM 2461 N N . LEU A 1 314 ? -11.391 -32.281 -12.078 1 98.75 314 LEU A N 1
ATOM 2462 C CA . LEU A 1 314 ? -10.867 -31.188 -11.25 1 98.75 314 LEU A CA 1
ATOM 2463 C C . LEU A 1 314 ? -11.602 -29.891 -11.531 1 98.75 314 LEU A C 1
ATOM 2465 O O . LEU A 1 314 ? -10.977 -28.859 -11.789 1 98.75 314 LEU A O 1
ATOM 2469 N N . GLU A 1 315 ? -12.93 -29.906 -11.398 1 98.25 315 GLU A N 1
ATOM 2470 C CA . GLU A 1 315 ? -13.805 -28.828 -11.836 1 98.25 315 GLU A CA 1
ATOM 2471 C C . GLU A 1 315 ? -13.695 -27.609 -10.922 1 98.25 315 GLU A C 1
ATOM 2473 O O . GLU A 1 315 ? -13.922 -26.484 -11.352 1 98.25 315 GLU A O 1
ATOM 2478 N N . ASP A 1 316 ? -13.398 -27.922 -9.633 1 98.19 316 ASP A N 1
ATOM 2479 C CA . ASP A 1 316 ? -13.273 -26.844 -8.656 1 98.19 316 ASP A CA 1
ATOM 2480 C C . ASP A 1 316 ? -12.547 -27.312 -7.402 1 98.19 316 ASP A C 1
ATOM 2482 O O . ASP A 1 316 ? -12.047 -28.438 -7.359 1 98.19 316 ASP A O 1
ATOM 2486 N N . VAL A 1 317 ? -12.453 -26.516 -6.371 1 98.44 317 VAL A N 1
ATOM 2487 C CA . VAL A 1 317 ? -11.648 -26.766 -5.184 1 98.44 317 VAL A CA 1
ATOM 2488 C C . VAL A 1 317 ? -12.227 -27.953 -4.406 1 98.44 317 VAL A C 1
ATOM 2490 O O . VAL A 1 317 ? -11.539 -28.547 -3.57 1 98.44 317 VAL A O 1
ATOM 2493 N N . SER A 1 318 ? -13.445 -28.312 -4.648 1 98.62 318 SER A N 1
ATOM 2494 C CA . SER A 1 318 ? -14.062 -29.422 -3.932 1 98.62 318 SER A CA 1
ATOM 2495 C C . SER A 1 318 ? -13.484 -30.766 -4.387 1 98.62 318 SER A C 1
ATOM 2497 O O . SER A 1 318 ? -13.703 -31.797 -3.748 1 98.62 318 SER A O 1
ATOM 2499 N N . LYS A 1 319 ? -12.633 -30.766 -5.418 1 98.69 319 LYS A N 1
ATOM 2500 C CA . LYS A 1 319 ? -12.188 -32 -6.043 1 98.69 319 LYS A CA 1
ATOM 2501 C C . LYS A 1 319 ? -10.805 -32.406 -5.539 1 98.69 319 LYS A C 1
ATOM 2503 O O . LYS A 1 319 ? -10.266 -33.438 -5.945 1 98.69 319 LYS A O 1
ATOM 2508 N N . PHE A 1 320 ? -10.195 -31.719 -4.613 1 98.56 320 PHE A N 1
ATOM 2509 C CA . PHE A 1 320 ? -8.844 -31.984 -4.133 1 98.56 320 PHE A CA 1
ATOM 2510 C C . PHE A 1 320 ? -8.75 -33.375 -3.518 1 98.56 320 PHE A C 1
ATOM 2512 O O . PHE A 1 320 ? -7.758 -34.094 -3.701 1 98.56 320 PHE A O 1
ATOM 2519 N N . PRO A 1 321 ? -9.828 -33.875 -2.785 1 98.69 321 PRO A N 1
ATOM 2520 C CA . PRO A 1 321 ? -9.758 -35.25 -2.285 1 98.69 321 PRO A CA 1
ATOM 2521 C C . PRO A 1 321 ? -9.641 -36.281 -3.406 1 98.69 321 PRO A C 1
ATOM 2523 O O . PRO A 1 321 ? -8.969 -37.281 -3.246 1 98.69 321 PRO A O 1
ATOM 2526 N N . ASP A 1 322 ? -10.305 -35.969 -4.523 1 98.81 322 ASP A N 1
ATOM 2527 C CA . ASP A 1 322 ? -10.195 -36.875 -5.672 1 98.81 322 ASP A CA 1
ATOM 2528 C C . ASP A 1 322 ? -8.766 -36.906 -6.211 1 98.81 322 ASP A C 1
ATOM 2530 O O . ASP A 1 322 ? -8.273 -37.938 -6.621 1 98.81 322 ASP A O 1
ATOM 2534 N N . LEU A 1 323 ? -8.102 -35.781 -6.254 1 98.75 323 LEU A N 1
ATOM 2535 C CA . LEU A 1 323 ? -6.707 -35.688 -6.684 1 98.75 323 LEU A CA 1
ATOM 2536 C C . LEU A 1 323 ? -5.805 -36.5 -5.762 1 98.75 323 LEU A C 1
ATOM 2538 O O . LEU A 1 323 ? -4.949 -37.25 -6.234 1 98.75 323 LEU A O 1
ATOM 2542 N N . VAL A 1 324 ? -5.988 -36.375 -4.441 1 98.69 324 VAL A N 1
ATOM 2543 C CA . VAL A 1 324 ? -5.203 -37.094 -3.443 1 98.69 324 VAL A CA 1
ATOM 2544 C C . VAL A 1 324 ? -5.41 -38.594 -3.609 1 98.69 324 VAL A C 1
ATOM 2546 O O . VAL A 1 324 ? -4.445 -39.375 -3.615 1 98.69 324 VAL A O 1
ATOM 2549 N N . ALA A 1 325 ? -6.664 -38.938 -3.773 1 98.69 325 ALA A N 1
ATOM 2550 C CA . ALA A 1 325 ? -6.988 -40.344 -3.953 1 98.69 325 ALA A CA 1
ATOM 2551 C C . ALA A 1 325 ? -6.289 -40.938 -5.184 1 98.69 325 ALA A C 1
ATOM 2553 O O . ALA A 1 325 ? -5.762 -42.031 -5.145 1 98.69 325 ALA A O 1
ATOM 2554 N N . GLU A 1 326 ? -6.336 -40.156 -6.254 1 98.75 326 GLU A N 1
ATOM 2555 C CA . GLU A 1 326 ? -5.711 -40.625 -7.488 1 98.75 326 GLU A CA 1
ATOM 2556 C C . GLU A 1 326 ? -4.203 -40.781 -7.324 1 98.75 326 GLU A C 1
ATOM 2558 O O . GLU A 1 326 ? -3.604 -41.719 -7.828 1 98.75 326 GLU A O 1
ATOM 2563 N N . LEU A 1 327 ? -3.516 -39.812 -6.672 1 98.81 327 LEU A N 1
ATOM 2564 C CA . LEU A 1 327 ? -2.084 -39.906 -6.406 1 98.81 327 LEU A CA 1
ATOM 2565 C C . LEU A 1 327 ? -1.747 -41.188 -5.641 1 98.81 327 LEU A C 1
ATOM 2567 O O . LEU A 1 327 ? -0.815 -41.906 -6.004 1 98.81 327 LEU A O 1
ATOM 2571 N N . LEU A 1 328 ? -2.58 -41.469 -4.629 1 98.62 328 LEU A N 1
ATOM 2572 C CA . LEU A 1 328 ? -2.369 -42.656 -3.82 1 98.62 328 LEU A CA 1
ATOM 2573 C C . LEU A 1 328 ? -2.598 -43.938 -4.645 1 98.62 328 LEU A C 1
ATOM 2575 O O . LEU A 1 328 ? -1.818 -44.875 -4.559 1 98.62 328 LEU A O 1
ATOM 2579 N N . THR A 1 329 ? -3.631 -43.875 -5.422 1 98.38 329 THR A N 1
ATOM 2580 C CA . THR A 1 329 ? -3.975 -45 -6.27 1 98.38 329 THR A CA 1
ATOM 2581 C C . THR A 1 329 ? -2.844 -45.312 -7.246 1 98.38 329 THR A C 1
ATOM 2583 O O . THR A 1 329 ? -2.582 -46.5 -7.555 1 98.38 329 THR A O 1
ATOM 2586 N N . GLN A 1 330 ? -2.18 -44.312 -7.648 1 97.81 330 GLN A N 1
ATOM 2587 C CA . GLN A 1 330 ? -1.117 -44.469 -8.633 1 97.81 330 GLN A CA 1
ATOM 2588 C C . GLN A 1 330 ? 0.223 -44.75 -7.957 1 97.81 330 GLN A C 1
ATOM 2590 O O . GLN A 1 330 ? 1.27 -44.719 -8.609 1 97.81 330 GLN A O 1
ATOM 2595 N N . GLY A 1 331 ? 0.267 -44.875 -6.734 1 97.12 331 GLY A N 1
ATOM 2596 C CA . GLY A 1 331 ? 1.43 -45.438 -6.055 1 97.12 331 GLY A CA 1
ATOM 2597 C C . GLY A 1 331 ? 2.268 -44.375 -5.355 1 97.12 331 GLY A C 1
ATOM 2598 O O . GLY A 1 331 ? 3.346 -44.656 -4.84 1 97.12 331 GLY A O 1
ATOM 2599 N N . VAL A 1 332 ? 1.886 -43.094 -5.328 1 98.56 332 VAL A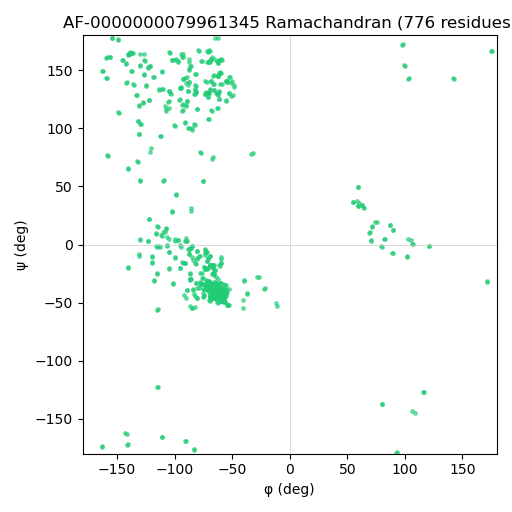 N 1
ATOM 2600 C CA . VAL A 1 332 ? 2.586 -42.094 -4.539 1 98.56 332 VAL A CA 1
ATOM 2601 C C . VAL A 1 332 ? 2.346 -42.344 -3.051 1 98.56 332 VAL A C 1
ATOM 2603 O O . VAL A 1 332 ? 1.209 -42.562 -2.629 1 98.56 332 VAL A O 1
ATOM 2606 N N . SER A 1 333 ? 3.383 -42.375 -2.275 1 98.5 333 SER A N 1
ATOM 2607 C CA . SER A 1 333 ? 3.264 -42.688 -0.861 1 98.5 333 SER A CA 1
ATOM 2608 C C . SER A 1 333 ? 2.484 -41.625 -0.102 1 98.5 333 SER A C 1
ATOM 2610 O O . SER A 1 333 ? 2.398 -40.469 -0.546 1 98.5 333 SER A O 1
ATOM 2612 N N . ASP A 1 334 ? 2 -42.031 1.019 1 98.19 334 ASP A N 1
ATOM 2613 C CA . ASP A 1 334 ? 1.301 -41.094 1.899 1 98.19 334 ASP A CA 1
ATOM 2614 C C . ASP A 1 334 ? 2.189 -39.906 2.258 1 98.19 334 ASP A C 1
ATOM 2616 O O . ASP A 1 334 ? 1.741 -38.75 2.227 1 98.19 334 ASP A O 1
ATOM 2620 N N . ASP A 1 335 ? 3.369 -40.25 2.584 1 98.5 335 ASP A N 1
ATOM 2621 C CA . ASP A 1 335 ? 4.309 -39.188 2.967 1 98.5 335 ASP A CA 1
ATOM 2622 C C . ASP A 1 335 ? 4.555 -38.219 1.812 1 98.5 335 ASP A C 1
ATOM 2624 O O . ASP A 1 335 ? 4.574 -37 2.01 1 98.5 335 ASP A O 1
ATOM 2628 N N . ASP A 1 336 ? 4.742 -38.75 0.673 1 98.75 336 ASP A N 1
ATOM 2629 C CA . ASP A 1 336 ? 4.996 -37.906 -0.493 1 98.75 336 ASP A CA 1
ATOM 2630 C C . ASP A 1 336 ? 3.764 -37.094 -0.85 1 98.75 336 ASP A C 1
ATOM 2632 O O . ASP A 1 336 ? 3.883 -35.906 -1.236 1 98.75 336 ASP A O 1
ATOM 2636 N N . VAL A 1 337 ? 2.59 -37.656 -0.746 1 98.75 337 VAL A N 1
ATOM 2637 C CA . VAL A 1 337 ? 1.363 -36.906 -1.02 1 98.75 337 VAL A CA 1
ATOM 2638 C C . VAL A 1 337 ? 1.244 -35.719 -0.053 1 98.75 337 VAL A C 1
ATOM 2640 O O . VAL A 1 337 ? 0.847 -34.625 -0.45 1 98.75 337 VAL A O 1
ATOM 2643 N N . ALA A 1 338 ? 1.606 -35.969 1.211 1 98.38 338 ALA A N 1
ATOM 2644 C CA . ALA A 1 338 ? 1.579 -34.875 2.191 1 98.38 338 ALA A CA 1
ATOM 2645 C C . ALA A 1 338 ? 2.518 -33.75 1.787 1 98.38 338 ALA A C 1
ATOM 2647 O O . ALA A 1 338 ? 2.197 -32.562 1.975 1 98.38 338 ALA A O 1
ATOM 2648 N N . LYS A 1 339 ? 3.68 -34.094 1.28 1 98.75 339 LYS A N 1
ATOM 2649 C CA . LYS A 1 339 ? 4.621 -33.125 0.771 1 98.75 339 LYS A CA 1
ATOM 2650 C C . LYS A 1 339 ? 4.02 -32.344 -0.394 1 98.75 339 LYS A C 1
ATOM 2652 O O . LYS A 1 339 ? 4.094 -31.109 -0.427 1 98.75 339 LYS A O 1
ATOM 2657 N N . ILE A 1 340 ? 3.35 -33 -1.268 1 98.81 340 ILE A N 1
ATOM 2658 C CA . ILE A 1 340 ? 2.807 -32.438 -2.504 1 98.81 340 ILE A CA 1
ATOM 2659 C C . ILE A 1 340 ? 1.676 -31.469 -2.18 1 98.81 340 ILE A C 1
ATOM 2661 O O . ILE A 1 340 ? 1.583 -30.406 -2.781 1 98.81 340 ILE A O 1
ATOM 2665 N N . VAL A 1 341 ? 0.873 -31.797 -1.188 1 98.25 341 VAL A N 1
ATOM 2666 C CA . VAL A 1 341 ? -0.355 -31.047 -0.971 1 98.25 341 VAL A CA 1
ATOM 2667 C C . VAL A 1 341 ? -0.062 -29.828 -0.098 1 98.25 341 VAL A C 1
ATOM 2669 O O . VAL A 1 341 ? -0.953 -29.016 0.164 1 98.25 341 VAL A O 1
ATOM 2672 N N . GLY A 1 342 ? 1.225 -29.656 0.377 1 97.25 342 GLY A N 1
ATOM 2673 C CA . GLY A 1 342 ? 1.428 -28.406 1.074 1 97.25 342 GLY A CA 1
ATOM 2674 C C . GLY A 1 342 ? 2.775 -28.312 1.766 1 97.25 342 GLY A C 1
ATOM 2675 O O . GLY A 1 342 ? 3.35 -27.219 1.878 1 97.25 342 GLY A O 1
ATOM 2676 N N . ARG A 1 343 ? 3.326 -29.422 2.25 1 98.06 343 ARG A N 1
ATOM 2677 C CA . ARG A 1 343 ? 4.52 -29.375 3.09 1 98.06 343 ARG A CA 1
ATOM 2678 C C . ARG A 1 343 ? 5.727 -28.875 2.305 1 98.06 343 ARG A C 1
ATOM 2680 O O . ARG A 1 343 ? 6.594 -28.188 2.859 1 98.06 343 ARG A O 1
ATOM 2687 N N . ASN A 1 344 ? 5.828 -29.188 1.034 1 98.88 344 ASN A N 1
ATOM 2688 C CA . ASN A 1 344 ? 6.953 -28.734 0.228 1 98.88 344 ASN A CA 1
ATOM 2689 C C . ASN A 1 344 ? 6.977 -27.219 0.111 1 98.88 344 ASN A C 1
ATOM 2691 O O . ASN A 1 344 ? 8.039 -26.594 0.228 1 98.88 344 ASN A O 1
ATOM 2695 N N . LEU A 1 345 ? 5.809 -26.641 -0.157 1 98.44 345 LEU A N 1
ATOM 2696 C CA . LEU A 1 345 ? 5.758 -25.188 -0.267 1 98.44 345 LEU A CA 1
ATOM 2697 C C . LEU A 1 345 ? 6.109 -24.531 1.062 1 98.44 345 LEU A C 1
ATOM 2699 O O . LEU A 1 345 ? 6.832 -23.531 1.09 1 98.44 345 LEU A O 1
ATOM 2703 N N . LEU A 1 346 ? 5.598 -25.047 2.158 1 98.19 346 LEU A N 1
ATOM 2704 C CA . LEU A 1 346 ? 5.883 -24.5 3.48 1 98.19 346 LEU A CA 1
ATOM 2705 C C . LEU A 1 346 ? 7.371 -24.594 3.795 1 98.19 346 LEU A C 1
ATOM 2707 O O . LEU A 1 346 ? 7.934 -23.703 4.438 1 98.19 346 LEU A O 1
ATOM 2711 N N . ARG A 1 347 ? 7.969 -25.672 3.33 1 98.69 347 ARG A N 1
ATOM 2712 C CA . ARG A 1 347 ? 9.406 -25.828 3.51 1 98.69 347 ARG A CA 1
ATOM 2713 C C . ARG A 1 347 ? 10.172 -24.734 2.77 1 98.69 347 ARG A C 1
ATOM 2715 O O . ARG A 1 347 ? 11.062 -24.094 3.34 1 98.69 347 ARG A O 1
ATOM 2722 N N . VAL A 1 348 ? 9.852 -24.531 1.51 1 98.88 348 VAL A N 1
ATOM 2723 C CA . VAL A 1 348 ? 10.531 -23.516 0.708 1 98.88 348 VAL A CA 1
ATOM 2724 C C . VAL A 1 348 ? 10.297 -22.141 1.31 1 98.88 348 VAL A C 1
ATOM 2726 O O . VAL A 1 348 ? 11.203 -21.297 1.344 1 98.88 348 VAL A O 1
ATOM 2729 N N . TRP A 1 349 ? 9.094 -21.891 1.773 1 98.75 349 TRP A N 1
ATOM 2730 C CA . TRP A 1 349 ? 8.758 -20.625 2.42 1 98.75 349 TRP A CA 1
ATOM 2731 C C . TRP A 1 349 ? 9.609 -20.422 3.674 1 98.75 349 TRP A C 1
ATOM 2733 O O . TRP A 1 349 ? 10.141 -19.328 3.896 1 98.75 349 TRP A O 1
ATOM 2743 N N . ARG A 1 350 ? 9.734 -21.453 4.469 1 98.75 350 ARG A N 1
ATOM 2744 C CA . ARG A 1 350 ? 10.57 -21.391 5.66 1 98.75 350 ARG A CA 1
ATOM 2745 C C . ARG A 1 350 ? 12.016 -21.062 5.301 1 98.75 350 ARG A C 1
ATOM 2747 O O . ARG A 1 350 ? 12.656 -20.25 5.969 1 98.75 350 ARG A O 1
ATOM 2754 N N . GLU A 1 351 ? 12.508 -21.672 4.266 1 98.81 351 GLU A N 1
ATOM 2755 C CA . GLU A 1 351 ? 13.875 -21.406 3.828 1 98.81 351 GLU A CA 1
ATOM 2756 C C . GLU A 1 351 ? 14.039 -19.969 3.381 1 98.81 351 GLU A C 1
ATOM 2758 O O . GLU A 1 351 ? 15.07 -19.344 3.65 1 98.81 351 GLU A O 1
ATOM 2763 N N . ALA A 1 352 ? 13.078 -19.453 2.682 1 98.81 352 ALA A N 1
ATOM 2764 C CA . ALA A 1 352 ? 13.109 -18.047 2.293 1 98.81 352 ALA A CA 1
ATOM 2765 C C . ALA A 1 352 ? 13.141 -17.141 3.52 1 98.81 352 ALA A C 1
ATOM 2767 O O . ALA A 1 352 ? 13.859 -16.141 3.545 1 98.81 352 ALA A O 1
ATOM 2768 N N . ASP A 1 353 ? 12.328 -17.5 4.566 1 98.75 353 ASP A N 1
ATOM 2769 C CA . ASP A 1 353 ? 12.328 -16.75 5.812 1 98.75 353 ASP A CA 1
ATOM 2770 C C . ASP A 1 353 ? 13.711 -16.75 6.465 1 98.75 353 ASP A C 1
ATOM 2772 O O . ASP A 1 353 ? 14.164 -15.727 6.98 1 98.75 353 ASP A O 1
ATOM 2776 N N . GLU A 1 354 ? 14.32 -17.891 6.418 1 98.81 354 GLU A N 1
ATOM 2777 C CA . GLU A 1 354 ? 15.641 -18.031 7.02 1 98.81 354 GLU A CA 1
ATOM 2778 C C . GLU A 1 354 ? 16.672 -17.188 6.285 1 98.81 354 GLU A C 1
ATOM 2780 O O . GLU A 1 354 ? 17.516 -16.547 6.914 1 98.81 354 GLU A O 1
ATOM 2785 N N . VAL A 1 355 ? 16.625 -17.234 4.973 1 98.81 355 VAL A N 1
ATOM 2786 C CA . VAL A 1 355 ? 17.516 -16.406 4.168 1 98.81 355 VAL A CA 1
ATOM 2787 C C . VAL A 1 355 ? 17.297 -14.938 4.48 1 98.81 355 VAL A C 1
ATOM 2789 O O . VAL A 1 355 ? 18.266 -14.172 4.633 1 98.81 355 VAL A O 1
ATOM 2792 N N . SER A 1 356 ? 16.094 -14.523 4.566 1 98.69 356 SER A N 1
ATOM 2793 C CA . SER A 1 356 ? 15.75 -13.141 4.898 1 98.69 356 SER A CA 1
ATOM 2794 C C . SER A 1 356 ? 16.344 -12.734 6.242 1 98.69 356 SER A C 1
ATOM 2796 O O . SER A 1 356 ? 16.938 -11.656 6.363 1 98.69 356 SER A O 1
ATOM 2798 N N . GLU A 1 357 ? 16.125 -13.594 7.242 1 98.19 357 GLU A N 1
ATOM 2799 C CA . GLU A 1 357 ? 16.656 -13.312 8.578 1 98.19 357 GLU A CA 1
ATOM 2800 C C . GLU A 1 357 ? 18.156 -13.078 8.547 1 98.19 357 GLU A C 1
ATOM 2802 O O . GLU A 1 357 ? 18.672 -12.172 9.211 1 98.19 357 GLU A O 1
ATOM 2807 N N . LYS A 1 358 ? 18.828 -13.852 7.77 1 98.25 358 LYS A N 1
ATOM 2808 C CA . LYS A 1 358 ? 20.266 -13.719 7.645 1 98.25 358 LYS A CA 1
ATOM 2809 C C . LYS A 1 358 ? 20.641 -12.43 6.918 1 98.25 358 LYS A C 1
ATOM 2811 O O . LYS A 1 358 ? 21.516 -11.688 7.367 1 98.25 358 LYS A O 1
ATOM 2816 N N . LEU A 1 359 ? 19.984 -12.188 5.789 1 98 359 LEU A N 1
ATOM 2817 C CA . LEU A 1 359 ? 20.312 -11.023 4.969 1 98 359 LEU A CA 1
ATOM 2818 C C . LEU A 1 359 ? 20.047 -9.727 5.727 1 98 359 LEU A C 1
ATOM 2820 O O . LEU A 1 359 ? 20.797 -8.758 5.598 1 98 359 LEU A O 1
ATOM 2824 N N . ARG A 1 360 ? 19.016 -9.703 6.488 1 96.25 360 ARG A N 1
ATOM 2825 C CA . ARG A 1 360 ? 18.594 -8.477 7.156 1 96.25 360 ARG A CA 1
ATOM 2826 C C . ARG A 1 360 ? 19.562 -8.086 8.266 1 96.25 360 ARG A C 1
ATOM 2828 O O . ARG A 1 360 ? 19.516 -6.965 8.773 1 96.25 360 ARG A O 1
ATOM 2835 N N . GLN A 1 361 ? 20.469 -8.992 8.617 1 94.56 361 GLN A N 1
ATOM 2836 C CA . GLN A 1 361 ? 21.484 -8.688 9.625 1 94.56 361 GLN A CA 1
ATOM 2837 C C . GLN A 1 361 ? 22.547 -7.754 9.07 1 94.56 361 GLN A C 1
ATOM 2839 O O . GLN A 1 361 ? 23.172 -7.008 9.82 1 94.56 361 GLN A O 1
ATOM 2844 N N . TYR A 1 362 ? 22.641 -7.742 7.684 1 91.56 362 TYR A N 1
ATOM 2845 C CA . TYR A 1 362 ? 23.781 -6.969 7.203 1 91.56 362 TYR A CA 1
ATOM 2846 C C . TYR A 1 362 ? 23.422 -6.176 5.957 1 91.56 362 TYR A C 1
ATOM 2848 O O . TYR A 1 362 ? 24.156 -5.262 5.559 1 91.56 362 TYR A O 1
ATOM 2856 N N . ALA A 1 363 ? 22.406 -6.551 5.293 1 93.69 363 ALA A N 1
ATOM 2857 C CA . ALA A 1 363 ? 22.078 -5.895 4.031 1 93.69 363 ALA A CA 1
ATOM 2858 C C . ALA A 1 363 ? 21.047 -4.793 4.242 1 93.69 363 ALA A C 1
ATOM 2860 O O . ALA A 1 363 ? 20.062 -4.984 4.957 1 93.69 363 ALA A O 1
ATOM 2861 N N . MET A 1 364 ? 21.312 -3.627 3.617 1 94.56 364 MET A N 1
ATOM 2862 C CA . MET A 1 364 ? 20.328 -2.541 3.633 1 94.56 364 MET A CA 1
ATOM 2863 C C . MET A 1 364 ? 19.328 -2.701 2.498 1 94.56 364 MET A C 1
ATOM 2865 O O . MET A 1 364 ? 19.625 -3.309 1.471 1 94.56 364 MET A O 1
ATOM 2869 N N . PRO A 1 365 ? 18.109 -2.148 2.707 1 96.44 365 PRO A N 1
ATOM 2870 C CA . PRO A 1 365 ? 17.141 -2.186 1.607 1 96.44 365 PRO A CA 1
ATOM 2871 C C . PRO A 1 365 ? 17.688 -1.567 0.322 1 96.44 365 PRO A C 1
ATOM 2873 O O . PRO A 1 365 ? 18.422 -0.573 0.371 1 96.44 365 PRO A O 1
ATOM 2876 N N . LEU A 1 366 ? 17.312 -2.246 -0.793 1 96.5 366 LEU A N 1
ATOM 2877 C CA . LEU A 1 366 ? 17.641 -1.684 -2.098 1 96.5 36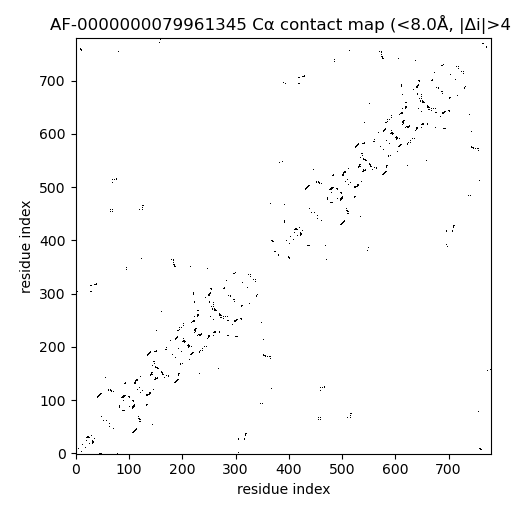6 LEU A CA 1
ATOM 2878 C C . LEU A 1 366 ? 16.891 -0.38 -2.334 1 96.5 366 LEU A C 1
ATOM 2880 O O . LEU A 1 366 ? 15.695 -0.288 -2.047 1 96.5 366 LEU A O 1
ATOM 2884 N N . GLU A 1 367 ? 17.594 0.666 -2.795 1 94.25 367 GLU A N 1
ATOM 2885 C CA . GLU A 1 367 ? 16.969 1.969 -3.023 1 94.25 367 GLU A CA 1
ATOM 2886 C C . GLU A 1 367 ? 16.766 2.227 -4.516 1 94.25 367 GLU A C 1
ATOM 2888 O O . GLU A 1 367 ? 17.641 1.911 -5.332 1 94.25 367 GLU A O 1
ATOM 2893 N N . ASP A 1 368 ? 15.508 2.68 -4.844 1 88.94 368 ASP A N 1
ATOM 2894 C CA . ASP A 1 368 ? 15.242 3.129 -6.207 1 88.94 368 ASP A CA 1
ATOM 2895 C C . ASP A 1 368 ? 16.047 4.387 -6.535 1 88.94 368 ASP A C 1
ATOM 2897 O O . ASP A 1 368 ? 16.25 5.238 -5.672 1 88.94 368 ASP A O 1
ATOM 2901 N N . ASP A 1 369 ? 16.547 4.355 -7.73 1 80.12 369 ASP A N 1
ATOM 2902 C CA . ASP A 1 369 ? 17.141 5.613 -8.18 1 80.12 369 ASP A CA 1
ATOM 2903 C C . ASP A 1 369 ? 16.109 6.504 -8.844 1 80.12 369 ASP A C 1
ATOM 2905 O O . ASP A 1 369 ? 15.586 6.168 -9.906 1 80.12 369 ASP A O 1
ATOM 2909 N N . LEU A 1 370 ? 15.672 7.426 -8.047 1 75.38 370 LEU A N 1
ATOM 2910 C CA . LEU A 1 370 ? 14.664 8.328 -8.586 1 75.38 370 LEU A CA 1
ATOM 2911 C C . LEU A 1 370 ? 15.273 9.266 -9.625 1 75.38 370 LEU A C 1
ATOM 2913 O O . LEU A 1 370 ? 16.391 9.758 -9.438 1 75.38 370 LEU A O 1
ATOM 2917 N N . GLN A 1 371 ? 14.906 8.977 -10.859 1 59.94 371 GLN A N 1
ATOM 2918 C CA . GLN A 1 371 ? 15.273 10.023 -11.812 1 59.94 371 GLN A CA 1
ATOM 2919 C C . GLN A 1 371 ? 14.492 11.305 -11.547 1 59.94 371 GLN A C 1
ATOM 2921 O O . GLN A 1 371 ? 13.266 11.281 -11.453 1 59.94 371 GLN A O 1
ATOM 2926 N N . ASN A 1 372 ? 14.906 11.898 -10.578 1 49.97 372 ASN A N 1
ATOM 2927 C CA . ASN A 1 372 ? 14.203 13.039 -9.992 1 49.97 372 ASN A CA 1
ATOM 2928 C C . ASN A 1 372 ? 13.453 13.836 -11.055 1 49.97 372 ASN A C 1
ATOM 2930 O O . ASN A 1 372 ? 14.07 14.469 -11.914 1 49.97 372 ASN A O 1
ATOM 2934 N N . PRO A 1 373 ? 12.352 13.289 -11.406 1 45.56 373 PRO A N 1
ATOM 2935 C CA . PRO A 1 373 ? 11.625 14.219 -12.273 1 45.56 373 PRO A CA 1
ATOM 2936 C C . PRO A 1 373 ? 11.727 15.664 -11.797 1 45.56 373 PRO A C 1
ATOM 2938 O O . PRO A 1 373 ? 11.344 16.594 -12.523 1 45.56 373 PRO A O 1
ATOM 2941 N N . TRP A 1 374 ? 11.844 15.703 -10.453 1 40.38 374 TRP A N 1
ATOM 2942 C CA . TRP A 1 374 ? 11.914 17.047 -9.867 1 40.38 374 TRP A CA 1
ATOM 2943 C C . TRP A 1 374 ? 13.242 17.703 -10.203 1 40.38 374 TRP A C 1
ATOM 2945 O O . TRP A 1 374 ? 13.43 18.906 -9.953 1 40.38 374 TRP A O 1
ATOM 2955 N N . SER A 1 375 ? 14.211 16.875 -10.555 1 35.28 375 SER A N 1
ATOM 2956 C CA . SER A 1 375 ? 15.516 17.422 -10.914 1 35.28 375 SER A CA 1
ATOM 2957 C C . SER A 1 375 ? 15.539 17.891 -12.367 1 35.28 375 SER A C 1
ATOM 2959 O O . SER A 1 375 ? 16.547 18.438 -12.828 1 35.28 375 SER A O 1
ATOM 2961 N N . THR A 1 376 ? 14.977 17.094 -13.344 1 33 376 THR A N 1
ATOM 2962 C CA . THR A 1 376 ? 15.055 17.766 -14.641 1 33 376 THR A CA 1
ATOM 2963 C C . THR A 1 376 ? 14.539 19.203 -14.539 1 33 376 THR A C 1
ATOM 2965 O O . THR A 1 376 ? 13.5 19.453 -13.93 1 33 376 THR A O 1
ATOM 2968 N N . ARG A 1 377 ? 15.375 20.141 -15.031 1 31.06 377 ARG A N 1
ATOM 2969 C CA . ARG A 1 377 ? 15.242 21.594 -15.008 1 31.06 377 ARG A CA 1
ATOM 2970 C C . ARG A 1 377 ? 13.805 22.016 -15.297 1 31.06 377 ARG A C 1
ATOM 2972 O O . ARG A 1 377 ? 13.375 23.094 -14.883 1 31.06 377 ARG A O 1
ATOM 2979 N N . ASN A 1 378 ? 13.109 21.609 -16.422 1 27.61 378 ASN A N 1
ATOM 2980 C CA . ASN A 1 378 ? 12.008 22.25 -17.141 1 27.61 378 ASN A CA 1
ATOM 2981 C C . ASN A 1 378 ? 10.664 21.953 -16.469 1 27.61 378 ASN A C 1
ATOM 2983 O O . ASN A 1 378 ? 9.734 22.75 -16.578 1 27.61 378 ASN A O 1
ATOM 2987 N N . THR A 1 379 ? 10.203 20.625 -16.188 1 29.3 379 THR A N 1
ATOM 2988 C CA . THR A 1 379 ? 8.773 20.438 -15.969 1 29.3 379 THR A CA 1
ATOM 2989 C C . THR A 1 379 ? 8.406 20.719 -14.508 1 29.3 379 THR A C 1
ATOM 2991 O O . THR A 1 379 ? 7.305 21.188 -14.219 1 29.3 379 THR A O 1
ATOM 2994 N N . TRP A 1 380 ? 9.055 20.047 -13.5 1 30.48 380 TRP A N 1
ATOM 2995 C CA . TRP A 1 380 ? 8.875 20.75 -12.234 1 30.48 380 TRP A CA 1
ATOM 2996 C C . TRP A 1 380 ? 9.727 22.016 -12.188 1 30.48 380 TRP A C 1
ATOM 2998 O O . TRP A 1 380 ? 10.008 22.547 -11.109 1 30.48 380 TRP A O 1
ATOM 3008 N N . SER A 1 381 ? 10.578 22.391 -13 1 30.52 381 SER A N 1
ATOM 3009 C CA . SER A 1 381 ? 10.977 23.781 -13.227 1 30.52 381 SER A CA 1
ATOM 3010 C C . SER A 1 381 ? 9.852 24.75 -12.875 1 30.52 381 SER A C 1
ATOM 3012 O O . SER A 1 381 ? 10.094 25.938 -12.68 1 30.52 381 SER A O 1
ATOM 3014 N N . GLY A 1 382 ? 8.672 24.219 -13.016 1 30.64 382 GLY A N 1
ATOM 3015 C CA . GLY A 1 382 ? 7.672 25.094 -12.422 1 30.64 382 GLY A CA 1
ATOM 3016 C C . GLY A 1 382 ? 7.645 25.016 -10.906 1 30.64 382 GLY A C 1
ATOM 3017 O O . GLY A 1 382 ? 6.902 25.75 -10.25 1 30.64 382 GLY A O 1
ATOM 3018 N N . VAL A 1 383 ? 8.109 23.844 -10.203 1 32.5 383 VAL A N 1
ATOM 3019 C CA . VAL A 1 383 ? 8.344 24 -8.766 1 32.5 383 VAL A CA 1
ATOM 3020 C C . VAL A 1 383 ? 9.734 24.578 -8.531 1 32.5 383 VAL A C 1
ATOM 3022 O O . VAL A 1 383 ? 10.43 24.188 -7.59 1 32.5 383 VAL A O 1
ATOM 3025 N N . GLU A 1 384 ? 10.781 24.734 -9.328 1 32.94 384 GLU A N 1
ATOM 3026 C CA . GLU A 1 384 ? 11.828 25.672 -8.922 1 32.94 384 GLU A CA 1
ATOM 3027 C C . GLU A 1 384 ? 11.375 26.547 -7.758 1 32.94 384 GLU A C 1
ATOM 3029 O O . GLU A 1 384 ? 12.195 26.984 -6.953 1 32.94 384 GLU A O 1
ATOM 3034 N N . ASN A 1 385 ? 10.25 27.094 -7.969 1 31.23 385 ASN A N 1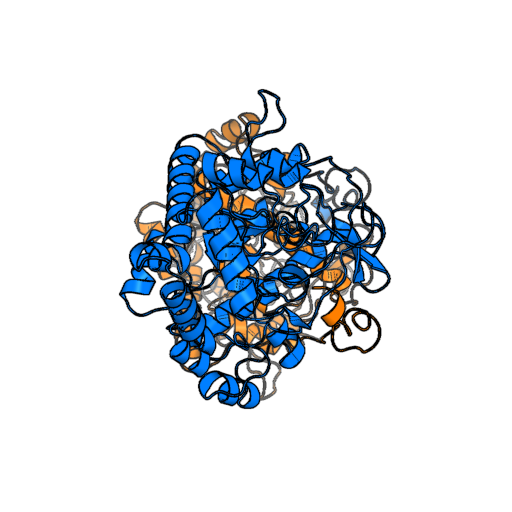
ATOM 3035 C CA . ASN A 1 385 ? 9.672 27.891 -6.891 1 31.23 385 ASN A CA 1
ATOM 3036 C C . ASN A 1 385 ? 8.875 27.016 -5.918 1 31.23 385 ASN A C 1
ATOM 3038 O O . ASN A 1 385 ? 7.645 26.969 -5.977 1 31.23 385 ASN A O 1
ATOM 3042 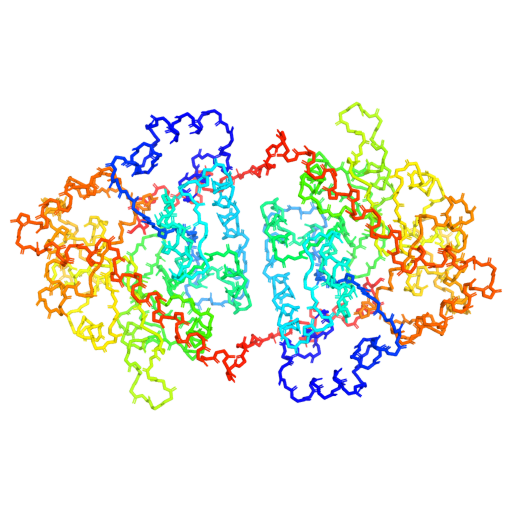N N . LEU A 1 386 ? 9.258 25.812 -5.797 1 35.06 386 LEU A N 1
ATOM 3043 C CA . LEU A 1 386 ? 8.695 25.312 -4.547 1 35.06 386 LEU A CA 1
ATOM 3044 C C . LEU A 1 386 ? 8.359 26.453 -3.6 1 35.06 386 LEU A C 1
ATOM 3046 O O . LEU A 1 386 ? 7.703 26.25 -2.578 1 35.06 386 LEU A O 1
ATOM 3050 N N . ASP A 1 387 ? 9.211 27.406 -3.615 1 32.12 387 ASP A N 1
ATOM 3051 C CA . ASP A 1 387 ? 9 28.719 -3.018 1 32.12 387 ASP A CA 1
ATOM 3052 C C . ASP A 1 387 ? 7.555 29.172 -3.191 1 32.12 387 ASP A C 1
ATOM 3054 O O . ASP A 1 387 ? 7.047 29.953 -2.393 1 32.12 387 ASP A O 1
ATOM 3058 N N . ARG A 1 388 ? 6.957 28.906 -4.504 1 34.91 388 ARG A N 1
ATOM 3059 C CA . ARG A 1 388 ? 5.637 29.438 -4.812 1 34.91 388 ARG A CA 1
ATOM 3060 C C . ARG A 1 388 ? 4.547 28.422 -4.492 1 34.91 388 ARG A C 1
ATOM 3062 O O . ARG A 1 388 ? 3.371 28.656 -4.781 1 34.91 388 ARG A O 1
ATOM 3069 N N . ILE A 1 389 ? 4.832 27.25 -4.305 1 36.25 389 ILE A N 1
ATOM 3070 C CA . ILE A 1 389 ? 3.762 26.281 -4.121 1 36.25 389 ILE A CA 1
ATOM 3071 C C . ILE A 1 389 ? 3.189 26.391 -2.709 1 36.25 389 ILE A C 1
ATOM 3073 O O . ILE A 1 389 ? 2.145 25.828 -2.404 1 36.25 389 ILE A O 1
ATOM 3077 N N . ALA A 1 390 ? 4.004 26.703 -1.698 1 32.47 390 ALA A N 1
ATOM 3078 C CA . ALA A 1 390 ? 3.445 26.812 -0.354 1 32.47 390 ALA A CA 1
ATOM 3079 C C . ALA A 1 390 ? 2.352 27.875 -0.304 1 32.47 390 ALA A C 1
ATOM 3081 O O . ALA A 1 390 ? 2.482 28.938 -0.917 1 32.47 390 ALA A O 1
ATOM 3082 N N . MET B 1 1 ? 9.805 14.297 3.574 1 89 1 MET B N 1
ATOM 3083 C CA . MET B 1 1 ? 9.961 13.242 2.576 1 89 1 MET B CA 1
ATOM 3084 C C . MET B 1 1 ? 10.219 13.836 1.194 1 89 1 MET B C 1
ATOM 3086 O O . MET B 1 1 ? 11.078 13.352 0.458 1 89 1 MET B O 1
ATOM 3090 N N . ILE B 1 2 ? 9.555 14.906 0.925 1 83.62 2 ILE B N 1
ATOM 3091 C CA . ILE B 1 2 ? 9.742 15.547 -0.371 1 83.62 2 ILE B CA 1
ATOM 3092 C C . ILE B 1 2 ? 11.18 16.031 -0.501 1 83.62 2 ILE B C 1
ATOM 3094 O O . ILE B 1 2 ? 11.828 15.82 -1.533 1 83.62 2 ILE B O 1
ATOM 3098 N N . PHE B 1 3 ? 11.719 16.656 0.576 1 87.12 3 PHE B N 1
ATOM 3099 C CA . PHE B 1 3 ? 13.094 17.141 0.593 1 87.12 3 PHE B CA 1
ATOM 3100 C C . PHE B 1 3 ? 14.078 16 0.376 1 87.12 3 PHE B C 1
ATOM 3102 O O . PHE B 1 3 ? 15 16.125 -0.433 1 87.12 3 PHE B O 1
ATOM 3109 N N . LEU B 1 4 ? 13.844 14.891 1.088 1 90.31 4 LEU B N 1
ATOM 3110 C CA . LEU B 1 4 ? 14.742 13.742 0.99 1 90.31 4 LEU B CA 1
ATOM 3111 C C . LEU B 1 4 ? 14.727 13.164 -0.42 1 90.31 4 LEU B C 1
ATOM 3113 O O . LEU B 1 4 ? 15.766 12.727 -0.925 1 90.31 4 LEU B O 1
ATOM 3117 N N . ARG B 1 5 ? 13.594 13.141 -0.981 1 89.38 5 ARG B N 1
ATOM 3118 C CA . ARG B 1 5 ? 13.469 12.625 -2.34 1 89.38 5 ARG B CA 1
ATOM 3119 C C . ARG B 1 5 ? 14.133 13.562 -3.346 1 89.38 5 ARG B C 1
ATOM 3121 O O . ARG B 1 5 ? 14.82 13.109 -4.262 1 89.38 5 ARG B O 1
ATOM 3128 N N . ALA B 1 6 ? 13.914 14.852 -3.127 1 86.38 6 ALA B N 1
ATOM 3129 C CA . ALA B 1 6 ? 14.461 15.844 -4.051 1 86.38 6 ALA B CA 1
ATOM 3130 C C . ALA B 1 6 ? 15.984 15.914 -3.936 1 86.38 6 ALA B C 1
ATOM 3132 O O . ALA B 1 6 ? 16.688 15.922 -4.949 1 86.38 6 ALA B O 1
ATOM 3133 N N . GLN B 1 7 ? 16.484 15.922 -2.746 1 87.81 7 GLN B N 1
ATOM 3134 C CA . GLN B 1 7 ? 17.891 16.188 -2.514 1 87.81 7 GLN B CA 1
ATOM 3135 C C . GLN B 1 7 ? 18.703 14.906 -2.557 1 87.81 7 GLN B C 1
ATOM 3137 O O . GLN B 1 7 ? 19.828 14.891 -3.07 1 87.81 7 GLN B O 1
ATOM 3142 N N . TYR B 1 8 ? 18.125 13.875 -2.008 1 90.5 8 TYR B N 1
ATOM 3143 C CA . TYR B 1 8 ? 18.906 12.656 -1.845 1 90.5 8 TYR B CA 1
ATOM 3144 C C . TYR B 1 8 ? 18.359 11.531 -2.723 1 90.5 8 TYR B C 1
ATOM 3146 O O . TYR B 1 8 ? 18.906 10.422 -2.73 1 90.5 8 TYR B O 1
ATOM 3154 N N . ARG B 1 9 ? 17.297 11.797 -3.441 1 88.06 9 ARG B N 1
ATOM 3155 C CA . ARG B 1 9 ? 16.719 10.867 -4.41 1 88.06 9 ARG B CA 1
ATOM 3156 C C . ARG B 1 9 ? 16.406 9.523 -3.762 1 88.06 9 ARG B C 1
ATOM 3158 O O . ARG B 1 9 ? 16.75 8.477 -4.309 1 88.06 9 ARG B O 1
ATOM 3165 N N . ASN B 1 10 ? 16 9.586 -2.596 1 88.44 10 ASN B N 1
ATOM 3166 C CA . ASN B 1 10 ? 15.531 8.43 -1.842 1 88.44 10 ASN B CA 1
ATOM 3167 C C . ASN B 1 10 ? 16.688 7.637 -1.242 1 88.44 10 ASN B C 1
ATOM 3169 O O . ASN B 1 10 ? 16.484 6.559 -0.683 1 88.44 10 ASN B O 1
ATOM 3173 N N . HIS B 1 11 ? 17.938 8.086 -1.365 1 93.25 11 HIS B N 1
ATOM 3174 C CA . HIS B 1 11 ? 19.094 7.387 -0.806 1 93.25 11 HIS B CA 1
ATOM 3175 C C . HIS B 1 11 ? 19.391 7.867 0.607 1 93.25 11 HIS B C 1
ATOM 3177 O O . HIS B 1 11 ? 19.969 8.945 0.789 1 93.25 11 HIS B O 1
ATOM 3183 N N . ILE B 1 12 ? 19.031 7.027 1.582 1 95.75 12 ILE B N 1
ATOM 3184 C CA . ILE B 1 12 ? 19.156 7.492 2.959 1 95.75 12 ILE B CA 1
ATOM 3185 C C . ILE B 1 12 ? 20.188 6.629 3.697 1 95.75 12 ILE B C 1
ATOM 3187 O O . ILE B 1 12 ? 20.312 6.73 4.918 1 95.75 12 ILE B O 1
ATOM 3191 N N . TYR B 1 13 ? 20.922 5.75 2.943 1 95.94 13 TYR B N 1
ATOM 3192 C CA . TYR B 1 13 ? 21.906 4.898 3.598 1 95.94 13 TYR B CA 1
ATOM 3193 C C . TYR B 1 13 ? 23.328 5.375 3.299 1 95.94 13 TYR B C 1
ATOM 3195 O O . TYR B 1 13 ? 24.297 4.82 3.822 1 95.94 13 TYR B O 1
ATOM 3203 N N . SER B 1 14 ? 23.438 6.41 2.527 1 93.5 14 SER B N 1
ATOM 3204 C CA . SER B 1 14 ? 24.75 6.969 2.199 1 93.5 14 SER B CA 1
ATOM 3205 C C . SER B 1 14 ? 25.312 7.777 3.363 1 93.5 14 SER B C 1
ATOM 3207 O O . SER B 1 14 ? 24.562 8.32 4.172 1 93.5 14 SER B O 1
ATOM 3209 N N . ASP B 1 15 ? 26.594 7.91 3.34 1 94.69 15 ASP B N 1
ATOM 3210 C CA . ASP B 1 15 ? 27.25 8.68 4.395 1 94.69 15 ASP B CA 1
ATOM 3211 C C . ASP B 1 15 ? 26.922 10.164 4.273 1 94.69 15 ASP B C 1
ATOM 3213 O O . ASP B 1 15 ? 26.828 10.867 5.285 1 94.69 15 ASP B O 1
ATOM 3217 N N . ASP B 1 16 ? 26.75 10.57 3.092 1 92.12 16 ASP B N 1
ATOM 3218 C CA . ASP B 1 16 ? 26.438 11.977 2.846 1 92.12 16 ASP B CA 1
ATOM 3219 C C . ASP B 1 16 ? 25.141 12.383 3.553 1 92.12 16 ASP B C 1
ATOM 3221 O O . ASP B 1 16 ? 25.047 13.484 4.09 1 92.12 16 ASP B O 1
ATOM 3225 N N . PHE B 1 17 ? 24.109 11.586 3.582 1 95.69 17 PHE B N 1
ATOM 3226 C CA . PHE B 1 17 ? 22.859 11.852 4.277 1 95.69 17 PHE B CA 1
ATOM 3227 C C . PHE B 1 17 ? 22.984 11.547 5.766 1 95.69 17 PHE B C 1
ATOM 3229 O O . PHE B 1 17 ? 22.656 12.383 6.605 1 95.69 17 PHE B O 1
ATOM 3236 N N . LYS B 1 18 ? 23.547 10.422 6.129 1 97.5 18 LYS B N 1
ATOM 3237 C CA . LYS B 1 18 ? 23.562 9.93 7.504 1 97.5 18 LYS B CA 1
ATOM 3238 C C . LYS B 1 18 ? 24.344 10.875 8.414 1 97.5 18 LYS B C 1
ATOM 3240 O O . LYS B 1 18 ? 23.906 11.156 9.539 1 97.5 18 LYS B O 1
ATOM 3245 N N . ASP B 1 19 ? 25.422 11.305 7.918 1 97.75 19 ASP B N 1
ATOM 3246 C CA . ASP B 1 19 ? 26.266 12.164 8.742 1 97.75 19 ASP B CA 1
ATOM 3247 C C . ASP B 1 19 ? 25.531 13.43 9.164 1 97.75 19 ASP B C 1
ATOM 3249 O O . ASP B 1 19 ? 25.484 13.766 10.344 1 97.75 19 ASP B O 1
ATOM 3253 N N . LEU B 1 20 ? 24.922 14.062 8.156 1 97.69 20 LEU B N 1
ATOM 3254 C CA . LEU B 1 20 ? 24.234 15.312 8.43 1 97.69 20 LEU B CA 1
ATOM 3255 C C . LEU B 1 20 ? 22.953 15.07 9.203 1 97.69 20 LEU B C 1
ATOM 3257 O O . LEU B 1 20 ? 22.562 15.867 10.062 1 97.69 20 LEU B O 1
ATOM 3261 N N . PHE B 1 21 ? 22.297 13.977 8.945 1 98.06 21 PHE B N 1
ATOM 3262 C CA . PHE B 1 21 ? 21.047 13.672 9.609 1 98.06 21 PHE B CA 1
ATOM 3263 C C . PHE B 1 21 ? 21.266 13.281 11.062 1 98.06 21 PHE B C 1
ATOM 3265 O O . PHE B 1 21 ? 20.516 13.688 11.945 1 98.06 21 PHE B O 1
ATOM 3272 N N . GLU B 1 22 ? 22.312 12.547 11.344 1 98.38 22 GLU B N 1
ATOM 3273 C CA . GLU B 1 22 ? 22.594 11.992 12.664 1 98.38 22 GLU B CA 1
ATOM 3274 C C . GLU B 1 22 ? 23.359 12.992 13.531 1 98.38 22 GLU B C 1
ATOM 3276 O O . GLU B 1 22 ? 23.203 13 14.758 1 98.38 22 GLU B O 1
ATOM 3281 N N . ASN B 1 23 ? 24.141 13.828 12.836 1 98.12 23 ASN B N 1
ATOM 3282 C CA . ASN B 1 23 ? 25.047 14.664 13.609 1 98.12 23 ASN B CA 1
ATOM 3283 C C . ASN B 1 23 ? 24.719 16.141 13.461 1 98.12 23 ASN B C 1
ATOM 3285 O O . ASN B 1 23 ? 25.344 17 14.086 1 98.12 23 ASN B O 1
ATOM 3289 N N . GLY B 1 24 ? 23.75 16.422 12.695 1 97.56 24 GLY B N 1
ATOM 3290 C CA . GLY B 1 24 ? 23.297 17.797 12.547 1 97.56 24 GLY B CA 1
ATOM 3291 C C . GLY B 1 24 ? 23.828 18.469 11.289 1 97.56 24 GLY B C 1
ATOM 3292 O O . GLY B 1 24 ? 24.859 18.062 10.75 1 97.56 24 GLY B O 1
ATOM 3293 N N . GLY B 1 25 ? 23.062 19.453 10.844 1 96 25 GLY B N 1
ATOM 3294 C CA . GLY B 1 25 ? 23.516 20.234 9.703 1 96 25 GLY B CA 1
ATOM 3295 C C . GLY B 1 25 ? 22.75 19.922 8.422 1 96 25 GLY B C 1
ATOM 3296 O O . GLY B 1 25 ? 23.078 20.453 7.359 1 96 25 GLY B O 1
ATOM 3297 N N . LEU B 1 26 ? 21.797 19.031 8.492 1 95.94 26 LEU B N 1
ATOM 3298 C CA . LEU B 1 26 ? 20.969 18.766 7.312 1 95.94 26 LEU B CA 1
ATOM 3299 C C . LEU B 1 26 ? 20.234 20.016 6.867 1 95.94 26 LEU B C 1
ATOM 3301 O O . LEU B 1 26 ? 19.734 20.781 7.695 1 95.94 26 LEU B O 1
ATOM 3305 N N . PRO B 1 27 ? 20.188 20.234 5.582 1 93.44 27 PRO B N 1
ATOM 3306 C CA . PRO B 1 27 ? 19.422 21.406 5.133 1 93.44 27 PRO B CA 1
ATOM 3307 C C . PRO B 1 27 ? 17.953 21.344 5.559 1 93.44 27 PRO B C 1
ATOM 3309 O O . PRO B 1 27 ? 17.469 20.281 5.941 1 93.44 27 PRO B O 1
ATOM 3312 N N . GLN B 1 28 ? 17.266 22.406 5.598 1 94.44 28 GLN B N 1
ATOM 3313 C CA . GLN B 1 28 ? 15.867 22.562 5.965 1 94.44 28 GLN B CA 1
ATOM 3314 C C . GLN B 1 28 ? 15.695 22.578 7.484 1 94.44 28 GLN B C 1
ATOM 3316 O O . GLN B 1 28 ? 16.453 23.234 8.195 1 94.44 28 GLN B O 1
ATOM 3321 N N . HIS B 1 29 ? 14.703 21.906 8.016 1 97.56 29 HIS B N 1
ATOM 3322 C CA . HIS B 1 29 ? 14.289 22.312 9.359 1 97.56 29 HIS B CA 1
ATOM 3323 C C . HIS B 1 29 ? 14.453 21.156 10.344 1 97.56 29 HIS B C 1
ATOM 3325 O O . HIS B 1 29 ? 14.297 21.344 11.555 1 97.56 29 HIS B O 1
ATOM 3331 N N . VAL B 1 30 ? 14.727 19.891 9.859 1 97.19 30 VAL B N 1
ATOM 3332 C CA . VAL B 1 30 ? 14.633 18.734 10.734 1 97.19 30 VAL B CA 1
ATOM 3333 C C . VAL B 1 30 ? 15.875 17.859 10.57 1 97.19 30 VAL B C 1
ATOM 3335 O O . VAL B 1 30 ? 16.297 17.578 9.445 1 97.19 30 VAL B O 1
ATOM 3338 N N . ASP B 1 31 ? 16.562 17.469 11.531 1 98 31 ASP B N 1
ATOM 3339 C CA . ASP B 1 31 ? 17.516 16.375 11.695 1 98 31 ASP B CA 1
ATOM 3340 C C . ASP B 1 31 ? 17.516 15.852 13.125 1 98 31 ASP B C 1
ATOM 3342 O O . ASP B 1 31 ? 16.797 16.359 13.977 1 98 31 ASP B O 1
ATOM 3346 N N . LEU B 1 32 ? 18.234 14.844 13.477 1 98.31 32 LEU B N 1
ATOM 3347 C CA . LEU B 1 32 ? 18.078 14.148 14.75 1 98.31 32 LEU B CA 1
ATOM 3348 C C . LEU B 1 32 ? 18.531 15.031 15.906 1 98.31 32 LEU B C 1
ATOM 3350 O O . LEU B 1 32 ? 17.797 15.188 16.891 1 98.31 32 LEU B O 1
ATOM 3354 N N . PRO B 1 33 ? 19.672 15.727 15.82 1 98.56 33 PRO B N 1
ATOM 3355 C CA . PRO B 1 33 ? 20.062 16.594 16.922 1 98.56 33 PRO B CA 1
ATOM 3356 C C . PRO B 1 33 ? 19.078 17.719 17.172 1 98.56 33 PRO B C 1
ATOM 3358 O O . PRO B 1 33 ? 18.812 18.078 18.328 1 98.56 33 PRO B O 1
ATOM 3361 N N . ARG B 1 34 ? 18.516 18.281 16.125 1 98.69 34 ARG B N 1
ATOM 3362 C CA . ARG B 1 34 ? 17.547 19.375 16.297 1 98.69 34 ARG B CA 1
ATOM 3363 C C . ARG B 1 34 ? 16.25 18.859 16.906 1 98.69 34 ARG B C 1
ATOM 3365 O O . ARG B 1 34 ? 15.609 19.578 17.688 1 98.69 34 ARG B O 1
ATOM 3372 N N . LEU B 1 35 ? 15.82 17.656 16.547 1 98.44 35 LEU B N 1
ATOM 3373 C CA . LEU B 1 35 ? 14.656 17.047 17.188 1 98.44 35 LEU B CA 1
ATOM 3374 C C . LEU B 1 35 ? 14.859 16.922 18.688 1 98.44 35 LEU B C 1
ATOM 3376 O O . LEU B 1 35 ? 13.961 17.25 19.469 1 98.44 35 LEU B O 1
ATOM 3380 N N . ASP B 1 36 ? 16.047 16.484 19.047 1 98.31 36 ASP B N 1
ATOM 3381 C CA . ASP B 1 36 ? 16.375 16.312 20.469 1 98.31 36 ASP B CA 1
ATOM 3382 C C . ASP B 1 36 ? 16.422 17.672 21.172 1 98.31 36 ASP B C 1
ATOM 3384 O O . ASP B 1 36 ? 15.852 17.828 22.266 1 98.31 36 ASP B O 1
ATOM 3388 N N . LYS B 1 37 ? 17.062 18.578 20.547 1 98.38 37 LYS B N 1
ATOM 3389 C CA . LYS B 1 37 ? 17.188 19.922 21.125 1 98.38 37 LYS B CA 1
ATOM 3390 C C . LYS B 1 37 ? 15.82 20.578 21.297 1 98.38 37 LYS B C 1
ATOM 3392 O O . LYS B 1 37 ? 15.586 21.297 22.266 1 98.38 37 LYS B O 1
ATOM 3397 N N . GLY B 1 38 ? 14.93 20.359 20.359 1 98.38 38 GLY B N 1
ATOM 3398 C CA . GLY B 1 38 ? 13.594 20.938 20.359 1 98.38 38 GLY B CA 1
ATOM 3399 C C . GLY B 1 38 ? 12.641 20.234 21.297 1 98.38 38 GLY B C 1
ATOM 3400 O O . GLY B 1 38 ? 11.523 20.688 21.516 1 98.38 38 GLY B O 1
ATOM 3401 N N . LYS B 1 39 ? 13.062 19.109 21.812 1 97.62 39 LYS B N 1
ATOM 3402 C CA . LYS B 1 39 ? 12.25 18.297 22.719 1 97.62 39 LYS B CA 1
ATOM 3403 C C . LYS B 1 39 ? 10.938 17.891 22.047 1 97.62 39 LYS B C 1
ATOM 3405 O O . LYS B 1 39 ? 9.891 17.891 22.703 1 97.62 39 LYS B O 1
ATOM 3410 N N . GLN B 1 40 ? 11.039 17.625 20.828 1 96 40 GLN B N 1
ATOM 3411 C CA . GLN B 1 40 ? 9.852 17.188 20.094 1 96 40 GLN B CA 1
ATOM 3412 C C . GLN B 1 40 ? 9.336 15.859 20.625 1 96 40 GLN B C 1
ATOM 3414 O O . GLN B 1 40 ? 10.109 14.914 20.812 1 96 40 GLN B O 1
ATOM 3419 N N . GLY B 1 41 ? 8.023 15.82 20.906 1 95.81 41 GLY B N 1
ATOM 3420 C CA . GLY B 1 41 ? 7.41 14.594 21.375 1 95.81 41 GLY B CA 1
ATOM 3421 C C . GLY B 1 41 ? 6.77 13.781 20.266 1 95.81 41 GLY B C 1
ATOM 3422 O O . GLY B 1 41 ? 6.531 12.578 20.422 1 95.81 41 GLY B O 1
ATOM 3423 N N . GLY B 1 42 ? 6.48 14.414 19.172 1 96.19 42 GLY B N 1
ATOM 3424 C CA . GLY B 1 42 ? 5.852 13.727 18.062 1 96.19 42 GLY B CA 1
ATOM 3425 C C . GLY B 1 42 ? 5.488 14.664 16.922 1 96.19 42 GLY B C 1
ATOM 3426 O O . GLY B 1 42 ? 5.586 15.883 17.047 1 96.19 42 GLY B O 1
ATOM 3427 N N . ALA B 1 43 ? 5.188 14.094 15.82 1 96.56 43 ALA B N 1
ATOM 3428 C CA . ALA B 1 43 ? 4.723 14.82 14.641 1 96.56 43 ALA B CA 1
ATOM 3429 C C . ALA B 1 43 ? 4.047 13.875 13.648 1 96.56 43 ALA B C 1
ATOM 3431 O O . ALA B 1 43 ? 4.359 12.688 13.602 1 96.56 43 ALA B O 1
ATOM 3432 N N . PHE B 1 44 ? 3.08 14.422 12.922 1 96.75 44 PHE B N 1
ATOM 3433 C CA . PHE B 1 44 ? 2.668 13.766 11.688 1 96.75 44 PHE B CA 1
ATOM 3434 C C . PHE B 1 44 ? 3.607 14.125 10.547 1 96.75 44 PHE B C 1
ATOM 3436 O O . PHE B 1 44 ? 4.004 15.281 10.406 1 96.75 44 PHE B O 1
ATOM 3443 N N . TRP B 1 45 ? 4.027 13.148 9.805 1 97 45 TRP B N 1
ATOM 3444 C CA . TRP B 1 45 ? 4.914 13.344 8.664 1 97 45 TRP B CA 1
ATOM 3445 C C . TRP B 1 45 ? 4.152 13.203 7.352 1 97 45 TRP B C 1
ATOM 3447 O O . TRP B 1 45 ? 3.557 12.156 7.082 1 97 45 TRP B O 1
ATOM 3457 N N . SER B 1 46 ? 4.191 14.195 6.539 1 96.31 46 SER B N 1
ATOM 3458 C CA . SER B 1 46 ? 3.326 14.242 5.363 1 96.31 46 SER B CA 1
ATOM 3459 C C . SER B 1 46 ? 3.986 13.578 4.16 1 96.31 46 SER B C 1
ATOM 3461 O O . SER B 1 46 ? 5.113 13.922 3.797 1 96.31 46 SER B O 1
ATOM 3463 N N . ALA B 1 47 ? 3.338 12.586 3.572 1 96.88 47 ALA B N 1
ATOM 3464 C CA . ALA B 1 47 ? 3.621 12.133 2.213 1 96.88 47 ALA B CA 1
ATOM 3465 C C . ALA B 1 47 ? 2.863 12.969 1.187 1 96.88 47 ALA B C 1
ATOM 3467 O O . ALA B 1 47 ? 1.675 12.742 0.948 1 96.88 47 ALA B O 1
ATOM 3468 N N . TYR B 1 48 ? 3.568 13.922 0.617 1 95.06 48 TYR B N 1
ATOM 3469 C CA . TYR B 1 48 ? 2.912 14.938 -0.196 1 95.06 48 TYR B CA 1
ATOM 3470 C C . TYR B 1 48 ? 3.256 14.766 -1.671 1 95.06 48 TYR B C 1
ATOM 3472 O O . TYR B 1 48 ? 4.41 14.5 -2.018 1 95.06 48 TYR B O 1
ATOM 3480 N N . ILE B 1 49 ? 2.238 14.836 -2.51 1 93.06 49 ILE B N 1
ATOM 3481 C CA . ILE B 1 49 ? 2.375 14.914 -3.959 1 93.06 49 ILE B CA 1
ATOM 3482 C C . ILE B 1 49 ? 1.62 16.141 -4.48 1 93.06 49 ILE B C 1
ATOM 3484 O O . ILE B 1 49 ? 0.483 16.391 -4.078 1 93.06 49 ILE B O 1
ATOM 3488 N N . PRO B 1 50 ? 2.188 16.906 -5.395 1 90.62 50 PRO B N 1
ATOM 3489 C CA . PRO B 1 50 ? 1.46 18.047 -5.961 1 90.62 50 PRO B CA 1
ATOM 3490 C C . PRO B 1 50 ? 0.199 17.625 -6.715 1 90.62 50 PRO B C 1
ATOM 3492 O O . PRO B 1 50 ? 0.117 16.5 -7.207 1 90.62 50 PRO B O 1
ATOM 3495 N N . CYS B 1 51 ? -0.681 18.562 -6.797 1 92.44 51 CYS B N 1
ATOM 3496 C CA . CYS B 1 51 ? -1.885 18.359 -7.59 1 92.44 51 CYS B CA 1
ATOM 3497 C C . CYS B 1 51 ? -1.535 18.109 -9.055 1 92.44 51 CYS B C 1
ATOM 3499 O O . CYS B 1 51 ? -0.506 18.578 -9.539 1 92.44 51 CYS B O 1
ATOM 3501 N N . PRO B 1 52 ? -2.395 17.281 -9.695 1 87.31 52 PRO B N 1
ATOM 3502 C CA . PRO B 1 52 ? -2.15 17.094 -11.125 1 87.31 52 PRO B CA 1
ATOM 3503 C C . PRO B 1 52 ? -2.213 18.391 -11.93 1 87.31 52 PRO B C 1
ATOM 3505 O O . PRO B 1 52 ? -3.006 19.281 -11.602 1 87.31 52 PRO B O 1
ATOM 3508 N N . LEU B 1 53 ? -1.424 18.391 -12.922 1 78.94 53 LEU B N 1
ATOM 3509 C CA . LEU B 1 53 ? -1.427 19.562 -13.797 1 78.94 53 LEU B CA 1
ATOM 3510 C C . LEU B 1 53 ? -2.484 19.422 -14.891 1 78.94 53 LEU B C 1
ATOM 3512 O O . LEU B 1 53 ? -2.908 18.312 -15.211 1 78.94 53 LEU B O 1
ATOM 3516 N N . GLY B 1 54 ? -2.936 20.484 -15.461 1 76.69 54 GLY B N 1
ATOM 3517 C CA . GLY B 1 54 ? -3.883 20.453 -16.562 1 76.69 54 GLY B CA 1
ATOM 3518 C C . GLY B 1 54 ? -5.273 20.922 -16.172 1 76.69 54 GLY B C 1
ATOM 3519 O O . GLY B 1 54 ? -5.422 21.859 -15.391 1 76.69 54 GLY B O 1
ATOM 3520 N N . ASN B 1 55 ? -6.195 20.266 -16.812 1 75.31 55 ASN B N 1
ATOM 3521 C CA . ASN B 1 55 ? -7.586 20.594 -16.516 1 75.31 55 ASN B CA 1
ATOM 3522 C C . ASN B 1 55 ? -7.93 20.297 -15.055 1 75.31 55 ASN B C 1
ATOM 3524 O O . ASN B 1 55 ? -8.016 19.141 -14.648 1 75.31 55 ASN B O 1
ATOM 3528 N N . ARG B 1 56 ? -8.273 21.281 -14.352 1 81 56 ARG B N 1
ATOM 3529 C CA . ARG B 1 56 ? -8.391 21.25 -12.891 1 81 56 ARG B CA 1
ATOM 3530 C C . ARG B 1 56 ? -9.719 20.625 -12.469 1 81 56 ARG B C 1
ATOM 3532 O O . ARG B 1 56 ? -9.914 20.312 -11.297 1 81 56 ARG B O 1
ATOM 3539 N N . THR B 1 57 ? -10.586 20.469 -13.445 1 88.88 57 THR B N 1
ATOM 3540 C CA . THR B 1 57 ? -11.867 19.859 -13.102 1 88.88 57 THR B CA 1
ATOM 3541 C C . THR B 1 57 ? -11.992 18.484 -13.734 1 88.88 57 THR B C 1
ATOM 3543 O O . THR B 1 57 ? -13.086 17.922 -13.797 1 88.88 57 THR B O 1
ATOM 3546 N N . ASP B 1 58 ? -10.922 18.016 -14.32 1 93.31 58 ASP B N 1
ATOM 3547 C CA . ASP B 1 58 ? -10.875 16.625 -14.789 1 93.31 58 ASP B CA 1
ATOM 3548 C C . ASP B 1 58 ? -10.531 15.672 -13.648 1 93.31 58 ASP B C 1
ATOM 3550 O O . ASP B 1 58 ? -9.359 15.523 -13.289 1 93.31 58 ASP B O 1
ATOM 3554 N N . PHE B 1 59 ? -11.539 14.984 -13.148 1 95.81 59 PHE B N 1
ATOM 3555 C CA . PHE B 1 59 ? -11.336 14.094 -12.008 1 95.81 59 PHE B CA 1
ATOM 3556 C C . PHE B 1 59 ? -11.273 12.641 -12.469 1 95.81 59 PHE B C 1
ATOM 3558 O O . PHE B 1 59 ? -11.656 11.727 -11.727 1 95.81 59 PHE B O 1
ATOM 3565 N N . SER B 1 60 ? -10.82 12.461 -13.711 1 94.12 60 SER B N 1
ATOM 3566 C CA . SER B 1 60 ? -10.797 11.102 -14.258 1 94.12 60 SER B CA 1
ATOM 3567 C C . SER B 1 60 ? -9.703 10.266 -13.602 1 94.12 60 SER B C 1
ATOM 3569 O O . SER B 1 60 ? -8.719 10.805 -13.102 1 94.12 60 SER B O 1
ATOM 3571 N N . ASP B 1 61 ? -9.82 8.961 -13.617 1 92.5 61 ASP B N 1
ATOM 3572 C CA . ASP B 1 61 ? -8.859 8.023 -13.047 1 92.5 61 ASP B CA 1
ATOM 3573 C C . ASP B 1 61 ? -7.488 8.164 -13.711 1 92.5 61 ASP B C 1
ATOM 3575 O O . ASP B 1 61 ? -6.457 8.047 -13.055 1 92.5 61 ASP B O 1
ATOM 3579 N N . GLU B 1 62 ? -7.508 8.375 -15 1 90.44 62 GLU B N 1
ATOM 3580 C CA . GLU B 1 62 ? -6.27 8.484 -15.766 1 90.44 62 GLU B CA 1
ATOM 3581 C C . GLU B 1 62 ? -5.363 9.57 -15.195 1 90.44 62 GLU B C 1
ATOM 3583 O O . GLU B 1 62 ? -4.141 9.422 -15.188 1 90.44 62 GLU B O 1
ATOM 3588 N N . VAL B 1 63 ? -5.984 10.617 -14.695 1 92.31 63 VAL B N 1
ATOM 3589 C CA . VAL B 1 63 ? -5.246 11.766 -14.18 1 92.31 63 VAL B CA 1
ATOM 3590 C C . VAL B 1 63 ? -4.703 11.445 -12.789 1 92.31 63 VAL B C 1
ATOM 3592 O O . VAL B 1 63 ? -3.584 11.836 -12.445 1 92.31 63 VAL B O 1
ATOM 3595 N N . TYR B 1 64 ? -5.387 10.664 -12.023 1 94.88 64 TYR B N 1
ATOM 3596 C CA . TYR B 1 64 ? -5.094 10.57 -10.594 1 94.88 64 TYR B CA 1
ATOM 3597 C C . TYR B 1 64 ? -4.367 9.266 -10.266 1 94.88 64 TYR B C 1
ATOM 3599 O O . TYR B 1 64 ? -3.629 9.195 -9.289 1 94.88 64 TYR B O 1
ATOM 3607 N N . GLN B 1 65 ? -4.449 8.25 -11.102 1 93.94 65 GLN B N 1
ATOM 3608 C CA . GLN B 1 65 ? -3.934 6.914 -10.82 1 93.94 65 GLN B CA 1
ATOM 3609 C C . GLN B 1 65 ? -2.42 6.938 -10.625 1 93.94 65 GLN B C 1
ATOM 3611 O O . GLN B 1 65 ? -1.896 6.297 -9.711 1 93.94 65 GLN B O 1
ATOM 3616 N N . PRO B 1 66 ? -1.711 7.719 -11.43 1 92.69 66 PRO B N 1
ATOM 3617 C CA . PRO B 1 66 ? -0.251 7.676 -11.32 1 92.69 66 PRO B CA 1
ATOM 3618 C C . PRO B 1 66 ? 0.25 8.219 -9.984 1 92.69 66 PRO B C 1
ATOM 3620 O O . PRO B 1 66 ? 1.369 7.91 -9.562 1 92.69 66 PRO B O 1
ATOM 3623 N N . LEU B 1 67 ? -0.555 9.008 -9.289 1 96 67 LEU B N 1
ATOM 3624 C CA . LEU B 1 67 ? -0.13 9.672 -8.062 1 96 67 LEU B CA 1
ATOM 3625 C C . LEU B 1 67 ? 0.005 8.664 -6.922 1 96 67 LEU B C 1
ATOM 3627 O O . LEU B 1 67 ? 0.713 8.922 -5.945 1 96 67 LEU B O 1
ATOM 3631 N N . VAL B 1 68 ? -0.674 7.523 -7.105 1 97.94 68 VAL B N 1
ATOM 3632 C CA . VAL B 1 68 ? -0.683 6.504 -6.062 1 97.94 68 VAL B CA 1
ATOM 3633 C C . VAL B 1 68 ? 0.721 5.93 -5.891 1 97.94 68 VAL B C 1
ATOM 3635 O O . VAL B 1 68 ? 1.228 5.84 -4.77 1 97.94 68 VAL B O 1
ATOM 3638 N N . ARG B 1 69 ? 1.392 5.602 -7 1 96.69 69 ARG B N 1
ATOM 3639 C CA . ARG B 1 69 ? 2.742 5.055 -6.926 1 96.69 69 ARG B CA 1
ATOM 3640 C C . ARG B 1 69 ? 3.705 6.055 -6.293 1 96.69 69 ARG B C 1
ATOM 3642 O O . ARG B 1 69 ? 4.551 5.676 -5.48 1 96.69 69 ARG B O 1
ATOM 3649 N N . LEU B 1 70 ? 3.553 7.293 -6.609 1 94.44 70 LEU B N 1
ATOM 3650 C CA . LEU B 1 70 ? 4.414 8.344 -6.082 1 94.44 70 LEU B CA 1
ATOM 3651 C C . LEU B 1 70 ? 4.211 8.516 -4.582 1 94.44 70 LEU B C 1
ATOM 3653 O O . LEU B 1 70 ? 5.168 8.766 -3.844 1 94.44 70 LEU B O 1
ATOM 3657 N N . THR B 1 71 ? 3.006 8.383 -4.156 1 97.44 71 THR B N 1
ATOM 3658 C CA . THR B 1 71 ? 2.695 8.453 -2.734 1 97.44 71 THR B CA 1
ATOM 3659 C C . THR B 1 71 ? 3.311 7.273 -1.987 1 97.44 71 THR B C 1
ATOM 3661 O O . THR B 1 71 ? 3.924 7.449 -0.932 1 97.44 71 THR B O 1
ATOM 3664 N N . LEU B 1 72 ? 3.219 6.109 -2.568 1 97.62 72 LEU B N 1
ATOM 3665 C CA . LEU B 1 72 ? 3.775 4.914 -1.948 1 97.62 72 LEU B CA 1
ATOM 3666 C C . LEU B 1 72 ? 5.289 5.031 -1.799 1 97.62 72 LEU B C 1
ATOM 3668 O O . LEU B 1 72 ? 5.855 4.562 -0.811 1 97.62 72 LEU B O 1
ATOM 3672 N N . ASP B 1 73 ? 5.914 5.652 -2.764 1 95.5 73 ASP B N 1
ATOM 3673 C CA . ASP B 1 73 ? 7.355 5.852 -2.68 1 95.5 73 ASP B CA 1
ATOM 3674 C C . ASP B 1 73 ? 7.73 6.598 -1.399 1 95.5 73 ASP B C 1
ATOM 3676 O O . ASP B 1 73 ? 8.734 6.273 -0.759 1 95.5 73 ASP B O 1
ATOM 3680 N N . GLN B 1 74 ? 6.918 7.535 -1.057 1 96.44 74 GLN B N 1
ATOM 3681 C CA . GLN B 1 74 ? 7.203 8.32 0.137 1 96.44 74 GLN B CA 1
ATOM 3682 C C . GLN B 1 74 ? 6.914 7.527 1.406 1 96.44 74 GLN B C 1
ATOM 3684 O O . GLN B 1 74 ? 7.645 7.633 2.393 1 96.44 74 GLN B O 1
ATOM 3689 N N . LEU B 1 75 ? 5.855 6.754 1.393 1 97.62 75 LEU B N 1
ATOM 3690 C CA . LEU B 1 75 ? 5.547 5.922 2.551 1 97.62 75 LEU B CA 1
ATOM 3691 C C . LEU B 1 75 ? 6.641 4.887 2.783 1 97.62 75 LEU B C 1
ATOM 3693 O O . LEU B 1 75 ? 6.988 4.594 3.93 1 97.62 75 LEU B O 1
ATOM 3697 N N . ASP B 1 76 ? 7.207 4.363 1.677 1 97.31 76 ASP B N 1
ATOM 3698 C CA . ASP B 1 76 ? 8.336 3.441 1.79 1 97.31 76 ASP B CA 1
ATOM 3699 C C . ASP B 1 76 ? 9.555 4.137 2.379 1 97.31 76 ASP B C 1
ATOM 3701 O O . ASP B 1 76 ? 10.25 3.572 3.229 1 97.31 76 ASP B O 1
ATOM 3705 N N . LEU B 1 77 ? 9.82 5.305 1.897 1 96.12 77 LEU B N 1
ATOM 3706 C CA . LEU B 1 77 ? 10.945 6.09 2.398 1 96.12 77 LEU B CA 1
ATOM 3707 C C . LEU B 1 77 ? 10.82 6.312 3.902 1 96.12 77 LEU B C 1
ATOM 3709 O O . LEU B 1 77 ? 11.789 6.141 4.641 1 96.12 77 LEU B O 1
ATOM 3713 N N . PHE B 1 78 ? 9.672 6.668 4.328 1 96.88 78 PHE B N 1
ATOM 3714 C CA . PHE B 1 78 ? 9.445 6.926 5.746 1 96.88 78 PHE B CA 1
ATOM 3715 C C . PHE B 1 78 ? 9.625 5.652 6.562 1 96.88 78 PHE B C 1
ATOM 3717 O O . PHE B 1 78 ? 10.18 5.684 7.66 1 96.88 78 PHE B O 1
ATOM 3724 N N . ARG B 1 79 ? 9.133 4.562 6.062 1 96.62 79 ARG B N 1
ATOM 3725 C CA . ARG B 1 79 ? 9.305 3.287 6.75 1 96.62 79 ARG B CA 1
ATOM 3726 C C . ARG B 1 79 ? 10.781 2.947 6.914 1 96.62 79 ARG B C 1
ATOM 3728 O O . ARG B 1 79 ? 11.203 2.514 7.984 1 96.62 79 ARG B O 1
ATOM 3735 N N . ARG B 1 80 ? 11.539 3.148 5.887 1 96.75 80 ARG B N 1
ATOM 3736 C CA . ARG B 1 80 ? 12.977 2.879 5.953 1 96.75 80 ARG B CA 1
ATOM 3737 C C . ARG B 1 80 ? 13.656 3.785 6.969 1 96.75 80 ARG B C 1
ATOM 3739 O O . ARG B 1 80 ? 14.562 3.354 7.688 1 96.75 80 ARG B O 1
ATOM 3746 N N . LEU B 1 81 ? 13.195 5.035 7.07 1 96.5 81 LEU B N 1
ATOM 3747 C CA . LEU B 1 81 ? 13.695 5.93 8.109 1 96.5 81 LEU B CA 1
ATOM 3748 C C . LEU B 1 81 ? 13.406 5.367 9.492 1 96.5 81 LEU B C 1
ATOM 3750 O O . LEU B 1 81 ? 14.273 5.391 10.367 1 96.5 81 LEU B O 1
ATOM 3754 N N . GLY B 1 82 ? 12.203 4.914 9.633 1 96.44 82 GLY B N 1
ATOM 3755 C CA . GLY B 1 82 ? 11.812 4.355 10.914 1 96.44 82 GLY B CA 1
ATOM 3756 C C . GLY B 1 82 ? 12.617 3.125 11.297 1 96.44 82 GLY B C 1
ATOM 3757 O O . GLY B 1 82 ? 12.938 2.93 12.477 1 96.44 82 GLY B O 1
ATOM 3758 N N . GLU B 1 83 ? 12.945 2.309 10.32 1 95.5 83 GLU B N 1
ATOM 3759 C CA . GLU B 1 83 ? 13.766 1.126 10.578 1 95.5 83 GLU B CA 1
ATOM 3760 C C . GLU B 1 83 ? 15.18 1.512 10.977 1 95.5 83 GLU B C 1
ATOM 3762 O O . GLU B 1 83 ? 15.797 0.845 11.812 1 95.5 83 GLU B O 1
ATOM 3767 N N . SER B 1 84 ? 15.633 2.582 10.414 1 96 84 SER B N 1
ATOM 3768 C CA . SER B 1 84 ? 17 3.027 10.688 1 96 84 SER B CA 1
ATOM 3769 C C . SER B 1 84 ? 17.078 3.793 12 1 96 84 SER B C 1
ATOM 3771 O O . SER B 1 84 ? 18.109 3.775 12.68 1 96 84 SER B O 1
ATOM 3773 N N . TYR B 1 85 ? 15.977 4.535 12.328 1 97.31 85 TYR B N 1
ATOM 3774 C CA . TYR B 1 85 ? 15.945 5.379 13.516 1 97.31 85 TYR B CA 1
ATOM 3775 C C . TYR B 1 85 ? 14.664 5.156 14.312 1 97.31 85 TYR B C 1
ATOM 3777 O O . TYR B 1 85 ? 13.859 6.078 14.469 1 97.31 85 TYR B O 1
ATOM 3785 N N . PRO B 1 86 ? 14.547 4.004 14.953 1 96.12 86 PRO B N 1
ATOM 3786 C CA . PRO B 1 86 ? 13.273 3.598 15.555 1 96.12 86 PRO B CA 1
ATOM 3787 C C . PRO B 1 86 ? 12.891 4.449 16.766 1 96.12 86 PRO B C 1
ATOM 3789 O O . PRO B 1 86 ? 11.727 4.461 17.172 1 96.12 86 PRO B O 1
ATOM 3792 N N . LYS B 1 87 ? 13.789 5.137 17.328 1 97.06 87 LYS B N 1
ATOM 3793 C CA . LYS B 1 87 ? 13.461 6.051 18.422 1 97.06 87 LYS B CA 1
ATOM 3794 C C . LYS B 1 87 ? 12.656 7.242 17.906 1 97.06 87 LYS B C 1
ATOM 3796 O O . LYS B 1 87 ? 11.742 7.715 18.594 1 97.06 87 LYS B O 1
ATOM 3801 N N . TYR B 1 88 ? 12.914 7.688 16.703 1 97.5 88 TYR B N 1
ATOM 3802 C CA . TYR B 1 88 ? 12.398 8.969 16.234 1 97.5 88 TYR B CA 1
ATOM 3803 C C . TYR B 1 88 ? 11.188 8.766 15.328 1 97.5 88 TYR B C 1
ATOM 3805 O O . TYR B 1 88 ? 10.32 9.633 15.242 1 97.5 88 TYR B O 1
ATOM 3813 N N . PHE B 1 89 ? 11.195 7.664 14.578 1 96.44 89 PHE B N 1
ATOM 3814 C CA . PHE B 1 89 ? 10.141 7.43 13.602 1 96.44 89 PHE B CA 1
ATOM 3815 C C . PHE B 1 89 ? 9.414 6.125 13.898 1 96.44 89 PHE B C 1
ATOM 3817 O O . PHE B 1 89 ? 9.648 5.113 13.234 1 96.44 89 PHE B O 1
ATOM 3824 N N . THR B 1 90 ? 8.508 6.184 14.852 1 89.38 90 THR B N 1
ATOM 3825 C CA . THR B 1 90 ? 7.73 5.043 15.328 1 89.38 90 THR B CA 1
ATOM 3826 C C . THR B 1 90 ? 6.297 5.105 14.812 1 89.38 90 THR B C 1
ATOM 3828 O O . THR B 1 90 ? 5.559 6.039 15.133 1 89.38 90 THR B O 1
ATOM 3831 N N . PRO B 1 91 ? 5.98 4.105 14.047 1 85.62 91 PRO B N 1
ATOM 3832 C CA . PRO B 1 91 ? 4.582 4.141 13.609 1 85.62 91 PRO B CA 1
ATOM 3833 C C . PRO B 1 91 ? 3.605 3.805 14.727 1 85.62 91 PRO B C 1
ATOM 3835 O O . PRO B 1 91 ? 3.926 3.004 15.609 1 85.62 91 PRO B O 1
ATOM 3838 N N . SER B 1 92 ? 2.584 4.598 14.922 1 90.69 92 SER B N 1
ATOM 3839 C CA . SER B 1 92 ? 1.493 4.332 15.852 1 90.69 92 SER B CA 1
ATOM 3840 C C . SER B 1 92 ? 0.175 4.117 15.117 1 90.69 92 SER B C 1
ATOM 3842 O O . SER B 1 92 ? -0.202 4.922 14.258 1 90.69 92 SER B O 1
ATOM 3844 N N . ARG B 1 93 ? -0.518 3.084 15.523 1 92.62 93 ARG B N 1
ATOM 3845 C CA . ARG B 1 93 ? -1.732 2.729 14.797 1 92.62 93 ARG B CA 1
ATOM 3846 C C . ARG B 1 93 ? -2.936 3.5 15.328 1 92.62 93 ARG B C 1
ATOM 3848 O O . ARG B 1 93 ? -3.949 3.633 14.641 1 92.62 93 ARG B O 1
ATOM 3855 N N . ASN B 1 94 ? -2.877 3.938 16.562 1 96.62 94 ASN B N 1
ATOM 3856 C CA . ASN B 1 94 ? -3.943 4.672 17.219 1 96.62 94 ASN B CA 1
ATOM 3857 C C . ASN B 1 94 ? -3.398 5.551 18.344 1 96.62 94 ASN B C 1
ATOM 3859 O O . ASN B 1 94 ? -2.191 5.578 18.594 1 96.62 94 ASN B O 1
ATOM 3863 N N . SER B 1 95 ? -4.309 6.25 18.922 1 97.38 95 SER B N 1
ATOM 3864 C CA . SER B 1 95 ? -3.902 7.219 19.938 1 97.38 95 SER B CA 1
ATOM 3865 C C . SER B 1 95 ? -3.266 6.531 21.141 1 97.38 95 SER B C 1
ATOM 3867 O O . SER B 1 95 ? -2.332 7.062 21.75 1 97.38 95 SER B O 1
ATOM 3869 N N . GLN B 1 96 ? -3.695 5.355 21.5 1 97.5 96 GLN B N 1
ATOM 3870 C CA . GLN B 1 96 ? -3.139 4.633 22.641 1 97.5 96 GLN B CA 1
ATOM 3871 C C . GLN B 1 96 ? -1.704 4.191 22.359 1 97.5 96 GLN B C 1
ATOM 3873 O O . GLN B 1 96 ? -0.824 4.355 23.203 1 97.5 96 GLN B O 1
ATOM 3878 N N . GLU B 1 97 ? -1.519 3.623 21.188 1 96.81 97 GLU B N 1
ATOM 3879 C CA . GLU B 1 97 ? -0.164 3.227 20.812 1 96.81 97 GLU B CA 1
ATOM 3880 C C . GLU B 1 97 ? 0.769 4.434 20.766 1 96.81 97 GLU B C 1
ATOM 3882 O O . GLU B 1 97 ? 1.953 4.324 21.078 1 96.81 97 GLU B O 1
ATOM 3887 N N . ALA B 1 98 ? 0.234 5.562 20.297 1 96.62 98 ALA B N 1
ATOM 3888 C CA . ALA B 1 98 ? 1.019 6.793 20.266 1 96.62 98 ALA B CA 1
ATOM 3889 C C . ALA B 1 98 ? 1.476 7.199 21.656 1 96.62 98 ALA B C 1
ATOM 3891 O O . ALA B 1 98 ? 2.652 7.504 21.875 1 96.62 98 ALA B O 1
ATOM 3892 N N . LEU B 1 99 ? 0.581 7.16 22.578 1 96.69 99 LEU B N 1
ATOM 3893 C CA . LEU B 1 99 ? 0.894 7.523 23.969 1 96.69 99 LEU B CA 1
ATOM 3894 C C . LEU B 1 99 ? 1.884 6.539 24.578 1 96.69 99 LEU B C 1
ATOM 3896 O O . LEU B 1 99 ? 2.777 6.934 25.328 1 96.69 99 LEU B O 1
ATOM 3900 N N . ASP B 1 100 ? 1.695 5.262 24.266 1 96.75 100 ASP B N 1
ATOM 3901 C CA . ASP B 1 100 ? 2.609 4.234 24.75 1 96.75 100 ASP B CA 1
ATOM 3902 C C . ASP B 1 100 ? 4.023 4.465 24.234 1 96.75 100 ASP B C 1
ATOM 3904 O O . ASP B 1 100 ? 4.996 4.32 24.984 1 96.75 100 ASP B O 1
ATOM 3908 N N . ALA B 1 101 ? 4.102 4.805 22.969 1 95.25 101 ALA B N 1
ATOM 3909 C CA . ALA B 1 101 ? 5.406 5.105 22.391 1 95.25 101 ALA B CA 1
ATOM 3910 C C . ALA B 1 101 ? 6.07 6.277 23.109 1 95.25 101 ALA B C 1
ATOM 3912 O O . ALA B 1 101 ? 7.254 6.219 23.438 1 95.25 101 ALA B O 1
ATOM 3913 N N . PHE B 1 102 ? 5.301 7.242 23.328 1 96.56 102 PHE B N 1
ATOM 3914 C CA . PHE B 1 102 ? 5.805 8.43 24 1 96.56 102 PHE B CA 1
ATOM 3915 C C . PHE B 1 102 ? 6.305 8.094 25.406 1 96.56 102 PHE B C 1
ATOM 3917 O O . PHE B 1 102 ? 7.379 8.539 25.812 1 96.56 102 PHE B O 1
ATOM 3924 N N . LYS B 1 103 ? 5.594 7.289 26.094 1 96.56 103 LYS B N 1
ATOM 3925 C CA . LYS B 1 103 ? 5.949 6.898 27.453 1 96.56 103 LYS B CA 1
ATOM 3926 C C . LYS B 1 103 ? 7.227 6.062 27.469 1 96.56 103 LYS B C 1
ATOM 3928 O O . LYS B 1 103 ? 7.953 6.051 28.453 1 96.56 103 LYS B O 1
ATOM 3933 N N . GLN B 1 104 ? 7.52 5.441 26.406 1 96.38 104 GLN B N 1
ATOM 3934 C CA . GLN B 1 104 ? 8.711 4.602 26.281 1 96.38 104 GLN B CA 1
ATOM 3935 C C . GLN B 1 104 ? 9.906 5.406 25.781 1 96.38 104 GLN B C 1
ATOM 3937 O O . GLN B 1 104 ? 10.969 4.844 25.516 1 96.38 104 GLN B O 1
ATOM 3942 N N . GLY B 1 105 ? 9.711 6.648 25.609 1 95.75 105 GLY B N 1
ATOM 3943 C CA . GLY B 1 105 ? 10.812 7.516 25.234 1 95.75 105 GLY B CA 1
ATOM 3944 C C . GLY B 1 105 ? 10.984 7.641 23.734 1 95.75 105 GLY B C 1
ATOM 3945 O O . GLY B 1 105 ? 12.008 8.125 23.25 1 95.75 105 GLY B O 1
ATOM 3946 N N . ARG B 1 106 ? 9.977 7.18 23 1 97 106 ARG B N 1
ATOM 3947 C CA . ARG B 1 106 ? 10.008 7.301 21.547 1 97 106 ARG B CA 1
ATOM 3948 C C . ARG B 1 106 ? 9.117 8.445 21.078 1 97 106 ARG B C 1
ATOM 3950 O O . ARG B 1 106 ? 8.234 8.891 21.797 1 97 106 ARG B O 1
ATOM 3957 N N . LEU B 1 107 ? 9.383 8.914 19.891 1 97.25 107 LEU B N 1
ATOM 3958 C CA . LEU B 1 107 ? 8.555 9.961 19.312 1 97.25 107 LEU B CA 1
ATOM 3959 C C . LEU B 1 107 ? 7.305 9.367 18.672 1 97.25 107 LEU B C 1
ATOM 3961 O O . LEU B 1 107 ? 7.375 8.312 18.016 1 97.25 107 LEU B O 1
ATOM 3965 N N . ILE B 1 108 ? 6.121 10.016 18.891 1 97.06 108 ILE B N 1
ATOM 3966 C CA . ILE B 1 108 ? 4.918 9.711 18.125 1 97.06 108 ILE B CA 1
ATOM 3967 C C . ILE B 1 108 ? 5.102 10.164 16.672 1 97.06 108 ILE B C 1
ATOM 3969 O O . ILE B 1 108 ? 5.238 11.359 16.406 1 97.06 108 ILE B O 1
ATOM 3973 N N . SER B 1 109 ? 5.105 9.172 15.695 1 97.12 109 SER B N 1
ATOM 3974 C CA . SER B 1 109 ? 5.504 9.562 14.344 1 97.12 109 SER B CA 1
ATOM 3975 C C . SER B 1 109 ? 4.637 8.875 13.297 1 97.12 109 SER B C 1
ATOM 3977 O O . SER B 1 109 ? 5.145 8.148 12.445 1 97.12 109 SER B O 1
ATOM 3979 N N . PRO B 1 110 ? 3.35 9.203 13.266 1 97.06 110 PRO B N 1
ATOM 3980 C CA . PRO B 1 110 ? 2.533 8.703 12.156 1 97.06 110 PRO B CA 1
ATOM 3981 C C . PRO B 1 110 ? 2.721 9.508 10.875 1 97.06 110 PRO B C 1
ATOM 3983 O O . PRO B 1 110 ? 3.361 10.555 10.891 1 97.06 110 PRO B O 1
ATOM 3986 N N . THR B 1 111 ? 2.221 8.93 9.758 1 97.75 111 THR B N 1
ATOM 3987 C CA . THR B 1 111 ? 2.273 9.625 8.477 1 97.75 111 THR B CA 1
ATOM 3988 C C . THR B 1 111 ? 0.9 10.18 8.109 1 97.75 111 THR B C 1
ATOM 3990 O O . THR B 1 111 ? -0.101 9.852 8.75 1 97.75 111 THR B O 1
ATOM 3993 N N . ALA B 1 112 ? 0.903 11.07 7.164 1 98.06 112 ALA B N 1
ATOM 3994 C CA . ALA B 1 112 ? -0.322 11.641 6.613 1 98.06 112 ALA B CA 1
ATOM 3995 C C . ALA B 1 112 ? -0.171 11.914 5.117 1 98.06 112 ALA B C 1
ATOM 3997 O O . ALA B 1 112 ? 0.942 11.898 4.586 1 98.06 112 ALA B O 1
ATOM 3998 N N . ILE B 1 113 ? -1.309 12 4.434 1 98.44 113 ILE B N 1
ATOM 3999 C CA . ILE B 1 113 ? -1.298 12.5 3.061 1 98.44 113 ILE B CA 1
ATOM 4000 C C . ILE B 1 113 ? -1.982 13.867 3 1 98.44 113 ILE B C 1
ATOM 4002 O O . ILE B 1 113 ? -2.91 14.133 3.766 1 98.44 113 ILE B O 1
ATOM 4006 N N . GLU B 1 114 ? -1.512 14.703 2.078 1 97.25 114 GLU B N 1
ATOM 4007 C CA . GLU B 1 114 ? -1.972 16.094 2.053 1 97.25 114 GLU B CA 1
ATOM 4008 C C . GLU B 1 114 ? -2.869 16.344 0.847 1 97.25 114 GLU B C 1
ATOM 4010 O O . GLU B 1 114 ? -2.633 17.281 0.081 1 97.25 114 GLU B O 1
ATOM 4015 N N . GLY B 1 115 ? -3.902 15.562 0.729 1 98.06 115 GLY B N 1
ATOM 4016 C CA . GLY B 1 115 ? -4.91 15.711 -0.309 1 98.06 115 GLY B CA 1
ATOM 4017 C C . GLY B 1 115 ? -5.406 14.383 -0.852 1 98.06 115 GLY B C 1
ATOM 4018 O O . GLY B 1 115 ? -4.613 13.469 -1.097 1 98.06 115 GLY B O 1
ATOM 4019 N N . LEU B 1 116 ? -6.707 14.344 -1.152 1 98.69 116 LEU B N 1
ATOM 4020 C CA . LEU B 1 116 ? -7.332 13.094 -1.589 1 98.69 116 LEU B CA 1
ATOM 4021 C C . LEU B 1 116 ? -7.062 12.844 -3.07 1 98.69 116 LEU B C 1
ATOM 4023 O O . LEU B 1 116 ? -7.371 11.766 -3.586 1 98.69 116 LEU B O 1
ATOM 4027 N N . HIS B 1 117 ? -6.402 13.836 -3.793 1 97.25 117 HIS B N 1
ATOM 4028 C CA . HIS B 1 117 ? -5.918 13.531 -5.133 1 97.25 117 HIS B CA 1
ATOM 4029 C C . HIS B 1 117 ? -4.914 12.383 -5.105 1 97.25 117 HIS B C 1
ATOM 4031 O O . HIS B 1 117 ? -4.738 11.68 -6.102 1 97.25 117 HIS B O 1
ATOM 4037 N N . GLN B 1 118 ? -4.406 12.078 -3.986 1 98.25 118 GLN B N 1
ATOM 4038 C CA . GLN B 1 118 ? -3.32 11.109 -3.875 1 98.25 118 GLN B CA 1
ATOM 4039 C C . GLN B 1 118 ? -3.859 9.688 -3.748 1 98.25 118 GLN B C 1
ATOM 4041 O O . GLN B 1 118 ? -3.094 8.727 -3.771 1 98.25 118 GLN B O 1
ATOM 4046 N N . ILE B 1 119 ? -5.156 9.469 -3.59 1 98.5 119 ILE B N 1
ATOM 4047 C CA . ILE B 1 119 ? -5.641 8.109 -3.4 1 98.5 119 ILE B CA 1
ATOM 4048 C C . ILE B 1 119 ? -6.133 7.547 -4.73 1 98.5 119 ILE B C 1
ATOM 4050 O O . ILE B 1 119 ? -6.711 6.457 -4.777 1 98.5 119 ILE B O 1
ATOM 4054 N N . GLY B 1 120 ? -5.984 8.289 -5.84 1 96.94 120 GLY B N 1
ATOM 4055 C CA . GLY B 1 120 ? -6.312 7.809 -7.172 1 96.94 120 GLY B CA 1
ATOM 4056 C C . GLY B 1 120 ? -7.789 7.5 -7.344 1 96.94 120 GLY B C 1
ATOM 4057 O O . GLY B 1 120 ? -8.148 6.52 -7.996 1 96.94 120 GLY B O 1
ATOM 4058 N N . ASN B 1 121 ? -8.617 8.266 -6.645 1 96.94 121 ASN B N 1
ATOM 4059 C CA . ASN B 1 121 ? -10.062 8.109 -6.703 1 96.94 121 ASN B CA 1
ATOM 4060 C C . ASN B 1 121 ? -10.492 6.734 -6.191 1 96.94 121 ASN B C 1
ATOM 4062 O O . ASN B 1 121 ? -11.484 6.172 -6.668 1 96.94 121 ASN B O 1
ATOM 4066 N N . SER B 1 122 ? -9.789 6.191 -5.219 1 97.12 122 SER B N 1
ATOM 4067 C CA . SER B 1 122 ? -10.062 4.844 -4.73 1 97.12 122 SER B CA 1
ATOM 4068 C C . SER B 1 122 ? -10.164 4.82 -3.207 1 97.12 122 SER B C 1
ATOM 4070 O O . SER B 1 122 ? -9.195 5.109 -2.508 1 97.12 122 SER B O 1
ATOM 4072 N N . ILE B 1 123 ? -11.328 4.398 -2.703 1 97.56 123 ILE B N 1
ATOM 4073 C CA . ILE B 1 123 ? -11.539 4.25 -1.268 1 97.56 123 ILE B CA 1
ATOM 4074 C C . ILE B 1 123 ? -10.68 3.105 -0.73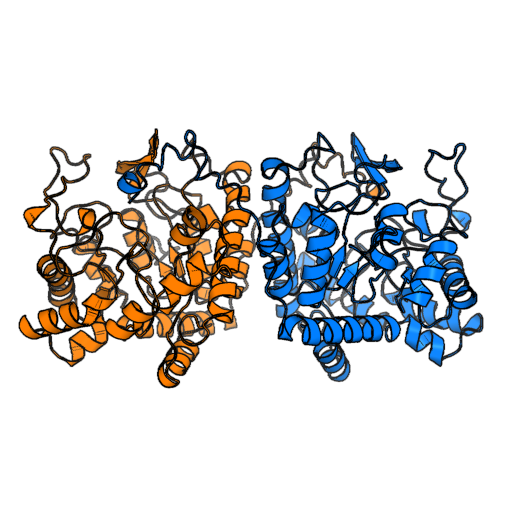5 1 97.56 123 ILE B C 1
ATOM 4076 O O . ILE B 1 123 ? -10.164 3.178 0.381 1 97.56 123 ILE B O 1
ATOM 4080 N N . GLY B 1 124 ? -10.531 2.074 -1.578 1 97.38 124 GLY B N 1
ATOM 4081 C CA . GLY B 1 124 ? -9.656 0.976 -1.215 1 97.38 124 GLY B CA 1
ATOM 4082 C C . GLY B 1 124 ? -8.219 1.411 -0.985 1 97.38 124 GLY B C 1
ATOM 4083 O O . GLY B 1 124 ? -7.57 0.96 -0.038 1 97.38 124 GLY B O 1
ATOM 4084 N N . THR B 1 125 ? -7.742 2.307 -1.847 1 98.38 125 THR B N 1
ATOM 4085 C CA . THR B 1 125 ? -6.387 2.828 -1.688 1 98.38 125 THR B CA 1
ATOM 4086 C C . THR B 1 125 ? -6.258 3.604 -0.38 1 98.38 125 THR B C 1
ATOM 4088 O O . THR B 1 125 ? -5.27 3.451 0.343 1 98.38 125 THR B O 1
ATOM 4091 N N . LEU B 1 126 ? -7.254 4.367 -0.034 1 98.62 126 LEU B N 1
ATOM 4092 C CA . LEU B 1 126 ? -7.258 5.098 1.229 1 98.62 126 LEU B CA 1
ATOM 4093 C C . LEU B 1 126 ? -7.152 4.141 2.412 1 98.62 126 LEU B C 1
ATOM 4095 O O . LEU B 1 126 ? -6.383 4.379 3.346 1 98.62 126 LEU B O 1
ATOM 4099 N N . ARG B 1 127 ? -7.91 3.07 2.404 1 98.31 127 ARG B N 1
ATOM 4100 C CA . ARG B 1 127 ? -7.883 2.086 3.48 1 98.31 127 ARG B CA 1
ATOM 4101 C C . ARG B 1 127 ? -6.5 1.453 3.609 1 98.31 127 ARG B C 1
ATOM 4103 O O . ARG B 1 127 ? -6.016 1.233 4.723 1 98.31 127 ARG B O 1
ATOM 4110 N N . LEU B 1 128 ? -5.91 1.182 2.449 1 98.31 128 LEU B N 1
ATOM 4111 C CA . LEU B 1 128 ? -4.598 0.542 2.48 1 98.31 128 LEU B CA 1
ATOM 4112 C C . LEU B 1 128 ? -3.529 1.516 2.969 1 98.31 128 LEU B C 1
ATOM 4114 O O . LEU B 1 128 ? -2.584 1.116 3.65 1 98.31 128 LEU B O 1
ATOM 4118 N N . TYR B 1 129 ? -3.68 2.832 2.602 1 98.62 129 TYR B N 1
ATOM 4119 C CA . TYR B 1 129 ? -2.793 3.832 3.186 1 98.62 129 TYR B CA 1
ATOM 4120 C C . TYR B 1 129 ? -2.893 3.828 4.707 1 98.62 129 TYR B C 1
ATOM 4122 O O . TYR B 1 129 ? -1.88 3.928 5.402 1 98.62 129 TYR B O 1
ATOM 4130 N N . HIS B 1 130 ? -4.117 3.715 5.188 1 98.5 130 HIS B N 1
ATOM 4131 C CA . HIS B 1 130 ? -4.316 3.65 6.633 1 98.5 130 HIS B CA 1
ATOM 4132 C C . HIS B 1 130 ? -3.596 2.451 7.234 1 98.5 130 HIS B C 1
ATOM 4134 O O . HIS B 1 130 ? -2.961 2.566 8.281 1 98.5 130 HIS B O 1
ATOM 4140 N N . GLN B 1 131 ? -3.607 1.359 6.566 1 96.62 131 GLN B N 1
ATOM 4141 C CA . GLN B 1 131 ? -2.896 0.164 7.012 1 96.62 131 GLN B CA 1
ATOM 4142 C C . GLN B 1 131 ? -1.387 0.392 7.016 1 96.62 131 GLN B C 1
ATOM 4144 O O . GLN B 1 131 ? -0.673 -0.154 7.859 1 96.62 131 GLN B O 1
ATOM 4149 N N . LEU B 1 132 ? -0.951 1.201 6.098 1 97.56 132 LEU B N 1
ATOM 4150 C CA . LEU B 1 132 ? 0.48 1.437 5.945 1 97.56 132 LEU B CA 1
ATOM 4151 C C . LEU B 1 132 ? 0.957 2.529 6.895 1 97.56 132 LEU B C 1
ATOM 4153 O O . LEU B 1 132 ? 2.137 2.889 6.895 1 97.56 132 LEU B O 1
ATOM 4157 N N . GLY B 1 133 ? 0.056 3.133 7.691 1 96.81 133 GLY B N 1
ATOM 4158 C CA . GLY B 1 133 ? 0.513 4.012 8.758 1 96.81 133 GLY B CA 1
ATOM 4159 C C . GLY B 1 133 ? -0.018 5.426 8.633 1 96.81 133 GLY B C 1
ATOM 4160 O O . GLY B 1 133 ? 0.241 6.27 9.492 1 96.81 133 GLY B O 1
ATOM 4161 N N . VAL B 1 134 ? -0.805 5.676 7.555 1 98.56 134 VAL B N 1
ATOM 4162 C CA . VAL B 1 134 ? -1.372 7.012 7.379 1 98.56 134 VAL B CA 1
ATOM 4163 C C . VAL B 1 134 ? -2.506 7.227 8.383 1 98.56 134 VAL B C 1
ATOM 4165 O O . VAL B 1 134 ? -3.428 6.414 8.469 1 98.56 134 VAL B O 1
ATOM 4168 N N . ARG B 1 135 ? -2.461 8.367 9.117 1 98.69 135 ARG B N 1
ATOM 4169 C CA . ARG B 1 135 ? -3.426 8.516 10.203 1 98.69 135 ARG B CA 1
ATOM 4170 C C . ARG B 1 135 ? -4.32 9.734 9.977 1 98.69 135 ARG B C 1
ATOM 4172 O O . ARG B 1 135 ? -5.359 9.875 10.617 1 98.69 135 ARG B O 1
ATOM 4179 N N . TYR B 1 136 ? -3.936 10.617 9.094 1 98.56 136 TYR B N 1
ATOM 4180 C CA . TYR B 1 136 ? -4.926 11.578 8.625 1 98.56 136 TYR B CA 1
ATOM 4181 C C . TYR B 1 136 ? -4.75 11.859 7.137 1 98.56 136 TYR B C 1
ATOM 4183 O O . TYR B 1 136 ? -3.68 11.617 6.57 1 98.56 136 TYR B O 1
ATOM 4191 N N . ALA B 1 137 ? -5.785 12.273 6.504 1 98.88 137 ALA B N 1
ATOM 4192 C CA . ALA B 1 137 ? -5.793 12.734 5.117 1 98.88 137 ALA B CA 1
ATOM 4193 C C . ALA B 1 137 ? -6.43 14.117 5 1 98.88 137 ALA B C 1
ATOM 4195 O O . ALA B 1 137 ? -7.547 14.336 5.477 1 98.88 137 ALA B O 1
ATOM 4196 N N . THR B 1 138 ? -5.613 15.016 4.461 1 98.81 138 THR B N 1
ATOM 4197 C CA . THR B 1 138 ? -6.246 16.281 4.09 1 98.81 138 THR B CA 1
ATOM 4198 C C . THR B 1 138 ? -7.207 16.078 2.922 1 98.81 138 THR B C 1
ATOM 4200 O O . THR B 1 138 ? -6.906 15.344 1.977 1 98.81 138 THR B O 1
ATOM 4203 N N . LEU B 1 139 ? -8.336 16.75 2.969 1 98.88 139 LEU B N 1
ATOM 4204 C CA . LEU B 1 139 ? -9.344 16.5 1.942 1 98.88 139 LEU B CA 1
ATOM 4205 C C . LEU B 1 139 ? -8.898 17.062 0.597 1 98.88 139 LEU B C 1
ATOM 4207 O O . LEU B 1 139 ? -9.219 16.5 -0.453 1 98.88 139 LEU B O 1
ATOM 4211 N N . THR B 1 140 ? -8.203 18.188 0.616 1 98.44 140 THR B N 1
ATOM 4212 C CA . THR B 1 140 ? -7.66 18.797 -0.591 1 98.44 140 THR B CA 1
ATOM 4213 C C . THR B 1 140 ? -6.27 19.375 -0.33 1 98.44 140 THR B C 1
ATOM 4215 O O . THR B 1 140 ? -5.836 19.453 0.82 1 98.44 140 THR B O 1
ATOM 4218 N N . TRP B 1 141 ? -5.629 19.609 -1.38 1 96.56 141 TRP B N 1
ATOM 4219 C CA . TRP B 1 141 ? -4.504 20.547 -1.344 1 96.56 141 TRP B CA 1
ATOM 4220 C C . TRP B 1 141 ? -4.797 21.781 -2.189 1 96.56 141 TRP B C 1
ATOM 4222 O O . TRP B 1 141 ? -5.82 22.438 -2.002 1 96.56 141 TRP B O 1
ATOM 4232 N N . ASN B 1 142 ? -4.016 22.125 -3.162 1 95.25 142 ASN B N 1
ATOM 4233 C CA . ASN B 1 142 ? -4.266 23.297 -4.004 1 95.25 142 ASN B CA 1
ATOM 4234 C C . ASN B 1 142 ? -4.922 22.906 -5.324 1 95.25 142 ASN B C 1
ATOM 4236 O O . ASN B 1 142 ? -4.5 23.359 -6.391 1 95.25 142 ASN B O 1
ATOM 4240 N N . CYS B 1 143 ? -5.91 22 -5.266 1 95.69 143 CYS B N 1
ATOM 4241 C CA . CYS B 1 143 ? -6.816 21.594 -6.34 1 95.69 143 CYS B CA 1
ATOM 4242 C C . CYS B 1 143 ? -8.078 20.953 -5.777 1 95.69 143 CYS B C 1
ATOM 4244 O O . CYS B 1 143 ? -8.031 20.281 -4.746 1 95.69 143 CYS B O 1
ATOM 4246 N N . HIS B 1 144 ? -9.219 21.25 -6.473 1 97.25 144 HIS B N 1
ATOM 4247 C CA . HIS B 1 144 ? -10.391 20.422 -6.215 1 97.25 144 HIS B CA 1
ATOM 4248 C C . HIS B 1 144 ? -10.117 18.953 -6.578 1 97.25 144 HIS B C 1
ATOM 4250 O O . HIS B 1 144 ? -9.156 18.672 -7.301 1 97.25 144 HIS B O 1
ATOM 4256 N N . ASN B 1 145 ? -10.867 18.062 -6.023 1 97.62 145 ASN B N 1
ATOM 4257 C CA . ASN B 1 145 ? -10.891 16.672 -6.457 1 97.62 145 ASN B CA 1
ATOM 4258 C C . ASN B 1 145 ? -12.305 16.109 -6.434 1 97.62 145 ASN B C 1
ATOM 4260 O O . ASN B 1 145 ? -13.273 16.844 -6.266 1 97.62 145 ASN B O 1
ATOM 4264 N N . LYS B 1 146 ? -12.43 14.891 -6.637 1 96.44 146 LYS B N 1
ATOM 4265 C CA . LYS B 1 146 ? -13.719 14.211 -6.734 1 96.44 146 LYS B CA 1
ATOM 4266 C C . LYS B 1 146 ? -14.523 14.375 -5.449 1 96.44 146 LYS B C 1
ATOM 4268 O O . LYS B 1 146 ? -15.75 14.273 -5.457 1 96.44 146 LYS B O 1
ATOM 4273 N N . TYR B 1 147 ? -13.922 14.852 -4.336 1 98.31 147 TYR B N 1
ATOM 4274 C CA . TYR B 1 147 ? -14.531 14.703 -3.02 1 98.31 147 TYR B CA 1
ATOM 4275 C C . TYR B 1 147 ? -14.828 16.062 -2.4 1 98.31 147 TYR B C 1
ATOM 4277 O O . TYR B 1 147 ? -15.781 16.203 -1.633 1 98.31 147 TYR B O 1
ATOM 4285 N N . ALA B 1 148 ? -13.984 17.062 -2.754 1 98.69 148 ALA B N 1
ATOM 4286 C CA . ALA B 1 148 ? -14.109 18.297 -1.982 1 98.69 148 ALA B CA 1
ATOM 4287 C C . ALA B 1 148 ? -13.523 19.484 -2.744 1 98.69 148 ALA B C 1
ATOM 4289 O O . ALA B 1 148 ? -12.68 19.297 -3.627 1 98.69 148 ALA B O 1
ATOM 4290 N N . ASP B 1 149 ? -13.93 20.672 -2.33 1 98.5 149 ASP B N 1
ATOM 4291 C CA . ASP B 1 149 ? -13.398 21.922 -2.85 1 98.5 149 ASP B CA 1
ATOM 4292 C C . ASP B 1 149 ? -12.227 22.422 -2.002 1 98.5 149 ASP B C 1
ATOM 4294 O O . ASP B 1 149 ? -12.258 22.328 -0.774 1 98.5 149 ASP B O 1
ATOM 4298 N N . ALA B 1 150 ? -11.273 22.969 -2.693 1 98.19 150 ALA B N 1
ATOM 4299 C CA . ALA B 1 150 ? -10.062 23.5 -2.066 1 98.19 150 ALA B CA 1
ATOM 4300 C C . ALA B 1 150 ? -10.156 25 -1.886 1 98.19 150 ALA B C 1
ATOM 4302 O O . ALA B 1 150 ? -10.984 25.672 -2.52 1 98.19 150 ALA B O 1
ATOM 4303 N N . ALA B 1 151 ? -9.336 25.5 -0.974 1 97.75 151 ALA B N 1
ATOM 4304 C CA . ALA B 1 151 ? -9.258 26.938 -0.763 1 97.75 151 ALA B CA 1
ATOM 4305 C C . ALA B 1 151 ? -8.539 27.625 -1.924 1 97.75 151 ALA B C 1
ATOM 4307 O O . ALA B 1 151 ? -8.898 28.734 -2.316 1 97.75 151 ALA B O 1
ATOM 4308 N N . LEU B 1 152 ? -7.516 26.922 -2.398 1 95.75 152 LEU B N 1
ATOM 4309 C CA . LEU B 1 152 ? -6.684 27.453 -3.473 1 95.75 152 LEU B CA 1
ATOM 4310 C C . LEU B 1 152 ? -6.598 26.469 -4.633 1 95.75 152 LEU B C 1
ATOM 4312 O O . LEU B 1 152 ? -6.852 25.281 -4.461 1 95.75 152 LEU B O 1
ATOM 4316 N N . GLU B 1 153 ? -6.277 26.984 -5.742 1 93.12 153 GLU B N 1
ATOM 4317 C CA . GLU B 1 153 ? -5.922 26.172 -6.91 1 93.12 153 GLU B CA 1
ATOM 4318 C C . GLU B 1 153 ? -4.566 26.594 -7.473 1 93.12 153 GLU B C 1
ATOM 4320 O O . GLU B 1 153 ? -4.176 27.75 -7.375 1 93.12 153 GLU B O 1
ATOM 4325 N N . SER B 1 154 ? -3.961 25.547 -7.953 1 86.75 154 SER B N 1
ATOM 4326 C CA . SER B 1 154 ? -2.674 25.812 -8.586 1 86.75 154 SER B CA 1
ATOM 4327 C C . SER B 1 154 ? -2.836 26.094 -10.078 1 86.75 154 SER B C 1
ATOM 4329 O O . SER B 1 154 ? -3.496 25.328 -10.789 1 86.75 154 SER B O 1
ATOM 4331 N N . GLY B 1 155 ? -2.418 27.25 -10.469 1 75.56 155 GLY B N 1
ATOM 4332 C CA . GLY B 1 155 ? -2.428 27.594 -11.883 1 75.56 155 GLY B CA 1
ATOM 4333 C C . GLY B 1 155 ? -1.132 27.234 -12.594 1 75.56 155 GLY B C 1
ATOM 4334 O O . GLY B 1 155 ? -0.373 26.391 -12.125 1 75.56 155 GLY B O 1
ATOM 4335 N N . PRO B 1 156 ? -1.063 27.797 -13.891 1 69.88 156 PRO B N 1
ATOM 4336 C CA . PRO B 1 156 ? 0.198 27.609 -14.609 1 69.88 156 PRO B CA 1
ATOM 4337 C C . PRO B 1 156 ? 1.42 27.953 -13.758 1 69.88 156 PRO B C 1
ATOM 4339 O O . PRO B 1 156 ? 1.393 28.922 -12.992 1 69.88 156 PRO B O 1
ATOM 4342 N N . GLY B 1 157 ? 2.422 27.109 -13.82 1 67.44 157 GLY B N 1
ATOM 4343 C CA . GLY B 1 157 ? 3.635 27.312 -13.039 1 67.44 157 GLY B CA 1
ATOM 4344 C C . GLY B 1 157 ? 3.434 27.109 -11.555 1 67.44 157 GLY B C 1
ATOM 4345 O O . GLY B 1 157 ? 4.164 27.672 -10.734 1 67.44 157 GLY B O 1
ATOM 4346 N N . PHE B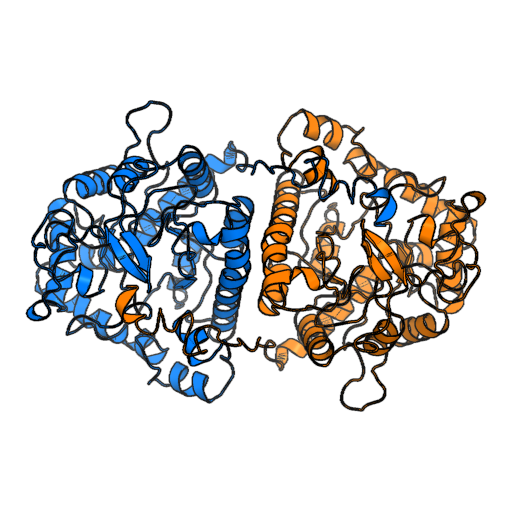 1 158 ? 2.303 26.578 -11.125 1 72.5 158 PHE B N 1
ATOM 4347 C CA . PHE B 1 158 ? 1.967 26.203 -9.758 1 72.5 158 PHE B CA 1
ATOM 4348 C C . PHE B 1 158 ? 1.684 27.453 -8.914 1 72.5 158 PHE B C 1
ATOM 4350 O O . PHE B 1 158 ? 1.791 27.406 -7.688 1 72.5 158 PHE B O 1
ATOM 4357 N N . SER B 1 159 ? 1.393 28.531 -9.695 1 80.31 159 SER B N 1
ATOM 4358 C CA . SER B 1 159 ? 0.981 29.719 -8.961 1 80.31 159 SER B CA 1
ATOM 4359 C C . SER B 1 159 ? -0.39 29.516 -8.32 1 80.31 159 SER B C 1
ATOM 4361 O O . SER B 1 159 ? -1.322 29.047 -8.969 1 80.31 159 SER B O 1
ATOM 4363 N N . ALA B 1 160 ? -0.419 29.906 -7.062 1 88.56 160 ALA B N 1
ATOM 4364 C CA . ALA B 1 160 ? -1.654 29.688 -6.312 1 88.56 160 ALA B CA 1
ATOM 4365 C C . ALA B 1 160 ? -2.621 30.859 -6.496 1 88.56 160 ALA B C 1
ATOM 4367 O O . ALA B 1 160 ? -2.199 32 -6.586 1 88.56 160 ALA B O 1
ATOM 4368 N N . HIS B 1 161 ? -3.844 30.641 -6.629 1 91.06 161 HIS B N 1
ATOM 4369 C CA . HIS B 1 161 ? -4.914 31.641 -6.598 1 91.06 161 HIS B CA 1
ATOM 4370 C C . HIS B 1 161 ? -6.121 31.109 -5.824 1 91.06 161 HIS B C 1
ATOM 4372 O O . HIS B 1 161 ? -6.207 29.922 -5.523 1 91.06 161 HIS B O 1
ATOM 4378 N N . VAL B 1 162 ? -6.977 32.031 -5.453 1 94.06 162 VAL B N 1
ATOM 4379 C CA . VAL B 1 162 ? -8.18 31.625 -4.73 1 94.06 162 VAL B CA 1
ATOM 4380 C C . VAL B 1 162 ? -9.039 30.719 -5.609 1 94.06 162 VAL B C 1
ATOM 4382 O O . VAL B 1 162 ? -9.305 31.047 -6.77 1 94.06 162 VAL B O 1
ATOM 4385 N N . ALA B 1 163 ? -9.445 29.609 -5.09 1 94.38 163 ALA B N 1
ATOM 4386 C CA . ALA B 1 163 ? -10.18 28.625 -5.875 1 94.38 163 ALA B CA 1
ATOM 4387 C C . ALA B 1 163 ? -11.609 29.094 -6.148 1 94.38 163 ALA B C 1
ATOM 4389 O O . ALA B 1 163 ? -12.242 29.688 -5.277 1 94.38 163 ALA B O 1
ATOM 4390 N N . GLU B 1 164 ? -12.102 28.828 -7.359 1 93.38 164 GLU B N 1
ATOM 4391 C CA . GLU B 1 164 ? -13.531 28.953 -7.652 1 93.38 164 GLU B CA 1
ATOM 4392 C C . GLU B 1 164 ? -14.297 27.719 -7.219 1 93.38 164 GLU B C 1
ATOM 4394 O O . GLU B 1 164 ? -13.898 26.594 -7.551 1 93.38 164 GLU B O 1
ATOM 4399 N N . PRO B 1 165 ? -15.344 27.922 -6.488 1 95.94 165 PRO B N 1
ATOM 4400 C CA . PRO B 1 165 ? -16.078 26.75 -6.008 1 95.94 165 PRO B CA 1
ATOM 4401 C C . PRO B 1 165 ? -16.5 25.812 -7.133 1 95.94 165 PRO B C 1
ATOM 4403 O O . PRO B 1 165 ? -16.906 26.266 -8.211 1 95.94 165 PRO B O 1
ATOM 4406 N N . TYR B 1 166 ? -16.422 24.516 -6.949 1 97.12 166 TYR B N 1
ATOM 4407 C CA . TYR B 1 166 ? -16.891 23.484 -7.871 1 97.12 166 TYR B CA 1
ATOM 4408 C C . TYR B 1 166 ? -18.031 22.688 -7.254 1 97.12 166 TYR B C 1
ATOM 4410 O O . TYR B 1 166 ? -19.156 22.688 -7.785 1 97.12 166 TYR B O 1
ATOM 4418 N N . TRP B 1 167 ? -17.812 22.094 -6.074 1 97.62 167 TRP B N 1
ATOM 4419 C CA . TRP B 1 167 ? -18.812 21.297 -5.379 1 97.62 167 TRP B CA 1
ATOM 4420 C C . TRP B 1 167 ? -19.625 22.156 -4.422 1 97.62 167 TRP B C 1
ATOM 4422 O O . TRP B 1 167 ? -20.688 21.719 -3.943 1 97.62 167 TRP B O 1
ATOM 4432 N N . HIS B 1 168 ? -19.094 23.391 -4.113 1 97.38 168 HIS B N 1
ATOM 4433 C CA . HIS B 1 168 ? -19.656 24.219 -3.045 1 97.38 168 HIS B CA 1
ATOM 4434 C C . HIS B 1 168 ? -19.609 23.484 -1.707 1 97.38 168 HIS B C 1
ATOM 4436 O O . HIS B 1 168 ? -20.609 23.422 -0.991 1 97.38 168 HIS B O 1
ATOM 4442 N N . GLY B 1 169 ? -18.406 22.953 -1.411 1 98.12 169 GLY B N 1
ATOM 4443 C CA . GLY B 1 169 ? -18.172 22.156 -0.221 1 98.12 169 GLY B CA 1
ATOM 4444 C C . GLY B 1 169 ? -17.781 20.719 -0.534 1 98.12 169 GLY B C 1
ATOM 4445 O O . GLY B 1 169 ? -16.844 20.469 -1.295 1 98.12 169 GLY B O 1
ATOM 4446 N N . LEU B 1 170 ? -18.5 19.812 0.059 1 98.62 170 LEU B N 1
ATOM 4447 C CA . LEU B 1 170 ? -18.266 18.391 -0.17 1 98.62 170 LEU B CA 1
ATOM 4448 C C . LEU B 1 170 ? -19.172 17.859 -1.272 1 98.62 170 LEU B C 1
ATOM 4450 O O . LEU B 1 170 ? -20.344 18.234 -1.349 1 98.62 170 LEU B O 1
ATOM 4454 N N . SER B 1 171 ? -18.656 17.078 -2.203 1 97.69 171 SER B N 1
ATOM 4455 C CA . SER B 1 171 ? -19.484 16.312 -3.119 1 97.69 171 SER B CA 1
ATOM 4456 C C . SER B 1 171 ? -20.219 15.172 -2.395 1 97.69 171 SER B C 1
ATOM 4458 O O . SER B 1 171 ? -19.891 14.867 -1.245 1 97.69 171 SER B O 1
ATOM 4460 N N . PRO B 1 172 ? -21.234 14.547 -3.027 1 96.31 172 PRO B N 1
ATOM 4461 C CA . PRO B 1 172 ? -21.812 13.344 -2.424 1 96.31 172 PRO B CA 1
ATOM 4462 C C . PRO B 1 172 ? -20.781 12.266 -2.129 1 96.31 172 PRO B C 1
ATOM 4464 O O . PRO B 1 172 ? -20.812 11.656 -1.054 1 96.31 172 PRO B O 1
ATOM 4467 N N . ASP B 1 173 ? -19.828 12.031 -3.029 1 97 173 ASP B N 1
ATOM 4468 C CA . ASP B 1 173 ? -18.75 11.07 -2.809 1 97 173 ASP B CA 1
ATOM 4469 C C . ASP B 1 173 ? -17.891 11.469 -1.605 1 97 173 ASP B C 1
ATOM 4471 O O . ASP B 1 173 ? -17.422 10.602 -0.864 1 97 173 ASP B O 1
ATOM 4475 N N . GLY B 1 174 ? -17.672 12.789 -1.502 1 98.19 174 GLY B N 1
ATOM 4476 C CA . GLY B 1 174 ? -16.891 13.281 -0.38 1 98.19 174 GLY B CA 1
ATOM 4477 C C . GLY B 1 174 ? -17.531 12.992 0.965 1 98.19 174 GLY B C 1
ATOM 4478 O O . GLY B 1 174 ? -16.844 12.633 1.922 1 98.19 174 GLY B O 1
ATOM 4479 N N . ARG B 1 175 ? -18.859 13.148 1.054 1 98.12 175 ARG B N 1
ATOM 4480 C CA . ARG B 1 175 ? -19.594 12.859 2.287 1 98.12 175 ARG B CA 1
ATOM 4481 C C . ARG B 1 175 ? -19.5 11.375 2.643 1 98.12 175 ARG B C 1
ATOM 4483 O O . ARG B 1 175 ? -19.25 11.023 3.797 1 98.12 175 ARG B O 1
ATOM 4490 N N . ASP B 1 176 ? -19.609 10.539 1.651 1 97.19 176 ASP B N 1
ATOM 4491 C CA . ASP B 1 176 ? -19.469 9.102 1.863 1 97.19 176 ASP B CA 1
ATOM 4492 C C . ASP B 1 176 ? -18.062 8.734 2.301 1 97.19 176 ASP B C 1
ATOM 4494 O O . ASP B 1 176 ? -17.875 7.898 3.186 1 97.19 176 ASP B O 1
ATOM 4498 N N . LEU B 1 177 ? -17.094 9.344 1.688 1 98.25 177 LEU B N 1
ATOM 4499 C CA . LEU B 1 177 ? -15.711 9.062 2.023 1 98.25 177 LEU B CA 1
ATOM 4500 C C . LEU B 1 177 ? -15.406 9.461 3.463 1 98.25 177 LEU B C 1
ATOM 4502 O O . LEU B 1 177 ? -14.695 8.742 4.172 1 98.25 177 LEU B O 1
ATOM 4506 N N . ILE B 1 178 ? -15.875 10.57 3.9 1 98.75 178 ILE B N 1
ATOM 4507 C CA . ILE B 1 178 ? -15.648 11.016 5.27 1 98.75 178 ILE B CA 1
ATOM 4508 C C . ILE B 1 178 ? -16.219 10 6.25 1 98.75 178 ILE B C 1
ATOM 4510 O O . ILE B 1 178 ? -15.609 9.703 7.281 1 98.75 178 ILE B O 1
ATOM 4514 N N . LYS B 1 179 ? -17.391 9.445 5.926 1 97.94 179 LYS B N 1
ATOM 4515 C CA . LYS B 1 179 ? -17.953 8.398 6.77 1 97.94 179 LYS B CA 1
ATOM 4516 C C . LYS B 1 179 ? -17.016 7.203 6.855 1 97.94 179 LYS B C 1
ATOM 4518 O O . LYS B 1 179 ? -16.844 6.621 7.93 1 97.94 179 LYS B O 1
ATOM 4523 N N . GLU B 1 180 ? -16.406 6.852 5.742 1 98.56 180 GLU B N 1
ATOM 4524 C CA . GLU B 1 180 ? -15.445 5.754 5.73 1 98.56 180 GLU B CA 1
ATOM 4525 C C . GLU B 1 180 ? -14.203 6.105 6.547 1 98.56 180 GLU B C 1
ATOM 4527 O O . GLU B 1 180 ? -13.656 5.254 7.258 1 98.56 180 GLU B O 1
ATOM 4532 N N . MET B 1 181 ? -13.727 7.34 6.426 1 98.88 181 MET B N 1
ATOM 4533 C CA . MET B 1 181 ? -12.602 7.777 7.242 1 98.88 181 MET B CA 1
ATOM 4534 C C . MET B 1 181 ? -12.922 7.652 8.727 1 98.88 181 MET B C 1
ATOM 4536 O O . MET B 1 181 ? -12.094 7.199 9.516 1 98.88 181 MET B O 1
ATOM 4540 N N . ASN B 1 182 ? -14.164 8.047 9.102 1 98.88 182 ASN B N 1
ATOM 4541 C CA . ASN B 1 182 ? -14.594 7.902 10.484 1 98.88 182 ASN B CA 1
ATOM 4542 C C . ASN B 1 182 ? -14.617 6.438 10.914 1 98.88 182 ASN B C 1
ATOM 4544 O O . ASN B 1 182 ? -14.188 6.098 12.016 1 98.88 182 ASN B O 1
ATOM 4548 N N . ARG B 1 183 ? -15.086 5.602 10.031 1 98.62 183 ARG B N 1
ATOM 4549 C CA . ARG B 1 183 ? -15.125 4.172 10.328 1 98.62 183 ARG B CA 1
ATOM 4550 C C . ARG B 1 183 ? -13.719 3.619 10.547 1 98.62 183 ARG B C 1
ATOM 4552 O O . ARG B 1 183 ? -13.508 2.775 11.422 1 98.62 183 ARG B O 1
ATOM 4559 N N . LEU B 1 184 ? -12.758 4.082 9.828 1 98.19 184 LEU B N 1
ATOM 4560 C CA . LEU B 1 184 ? -11.383 3.615 9.891 1 98.19 184 LEU B CA 1
ATOM 4561 C C . LEU B 1 184 ? -10.68 4.148 11.141 1 98.19 184 LEU B C 1
ATOM 4563 O O . LEU B 1 184 ? -9.711 3.549 11.617 1 98.19 184 LEU B O 1
ATOM 4567 N N . GLY B 1 185 ? -11.102 5.285 11.609 1 98.62 185 GLY B N 1
ATOM 4568 C CA . GLY B 1 185 ? -10.367 6.016 12.625 1 98.62 185 GLY B CA 1
ATOM 4569 C C . GLY B 1 185 ? -9.312 6.941 12.055 1 98.62 185 GLY B C 1
ATOM 4570 O O . GLY B 1 185 ? -8.367 7.316 12.742 1 98.62 185 GLY B O 1
ATOM 4571 N N . MET B 1 186 ? -9.438 7.211 10.797 1 98.75 186 MET B N 1
ATOM 4572 C CA . MET B 1 186 ? -8.562 8.18 10.141 1 98.75 186 MET B CA 1
ATOM 4573 C C . MET B 1 186 ? -9.047 9.602 10.383 1 98.75 186 MET B C 1
ATOM 4575 O O . MET B 1 186 ? -10.219 9.906 10.164 1 98.75 186 MET B O 1
ATOM 4579 N N . LEU B 1 187 ? -8.148 10.453 10.789 1 98.88 187 LEU B N 1
ATOM 4580 C CA . LEU B 1 187 ? -8.539 11.836 11.055 1 98.88 187 LEU B CA 1
ATOM 4581 C C . LEU B 1 187 ? -8.844 12.578 9.758 1 98.88 187 LEU B C 1
ATOM 4583 O O . LEU B 1 187 ? -8.094 12.469 8.789 1 98.88 187 LEU B O 1
ATOM 4587 N N . VAL B 1 188 ? -10.008 13.25 9.75 1 98.94 188 VAL B N 1
ATOM 4588 C CA . VAL B 1 188 ? -10.383 14.133 8.648 1 98.94 188 VAL B CA 1
ATOM 4589 C C . VAL B 1 188 ? -9.688 15.484 8.82 1 98.94 188 VAL B C 1
ATOM 4591 O O . VAL B 1 188 ? -9.922 16.188 9.812 1 98.94 188 VAL B O 1
ATOM 4594 N N . ASP B 1 189 ? -8.844 15.805 7.887 1 98.94 189 ASP B N 1
ATOM 4595 C CA . ASP B 1 189 ? -8.086 17.047 7.992 1 98.94 189 ASP B CA 1
ATOM 4596 C C . ASP B 1 189 ? -8.656 18.125 7.062 1 98.94 189 ASP B C 1
ATOM 4598 O O . ASP B 1 189 ? -8.805 17.891 5.863 1 98.94 189 ASP B O 1
ATOM 4602 N N . LEU B 1 190 ? -8.906 19.297 7.59 1 98.94 190 LEU B N 1
ATOM 4603 C CA . LEU B 1 190 ? -9.617 20.359 6.875 1 98.94 190 LEU B CA 1
ATOM 4604 C C . LEU B 1 190 ? -8.664 21.484 6.484 1 98.94 190 LEU B C 1
ATOM 4606 O O . LEU B 1 190 ? -9.109 22.547 6.035 1 98.94 190 LEU B O 1
ATOM 4610 N N . SER B 1 191 ? -7.367 21.234 6.641 1 98.75 191 SER B N 1
ATOM 4611 C CA . SER B 1 191 ? -6.441 22.203 6.051 1 98.75 191 SER B CA 1
ATOM 4612 C C . SER B 1 191 ? -6.523 22.188 4.531 1 98.75 191 SER B C 1
ATOM 4614 O O . SER B 1 191 ? -6.848 21.156 3.928 1 98.75 191 SER B O 1
ATOM 4616 N N . HIS B 1 192 ? -6.352 23.375 3.852 1 98.38 192 HIS B N 1
ATOM 4617 C CA . HIS B 1 192 ? -6.301 23.531 2.402 1 98.38 192 HIS B CA 1
ATOM 4618 C C . HIS B 1 192 ? -7.699 23.531 1.795 1 98.38 192 HIS B C 1
ATOM 4620 O O . HIS B 1 192 ? -7.855 23.719 0.588 1 98.38 192 HIS B O 1
ATOM 4626 N N . VAL B 1 193 ? -8.758 23.344 2.615 1 98.81 193 VAL B N 1
ATOM 4627 C CA . VAL B 1 193 ? -10.078 23.203 2.004 1 98.81 193 VAL B CA 1
ATOM 4628 C C . VAL B 1 193 ? -10.758 24.562 1.932 1 98.81 193 VAL B C 1
ATOM 4630 O O . VAL B 1 193 ? -10.344 25.516 2.607 1 98.81 193 VAL B O 1
ATOM 4633 N N . SER B 1 194 ? -11.805 24.703 1.136 1 98.5 194 SER B N 1
ATOM 4634 C CA . SER B 1 194 ? -12.617 25.922 1.066 1 98.5 194 SER B CA 1
ATOM 4635 C C . SER B 1 194 ? -13.414 26.125 2.35 1 98.5 194 SER B C 1
ATOM 4637 O O . SER B 1 194 ? -13.617 25.188 3.119 1 98.5 194 SER B O 1
ATOM 4639 N N . LYS B 1 195 ? -13.812 27.344 2.557 1 98.25 195 LYS B N 1
ATOM 4640 C CA . LYS B 1 195 ? -14.656 27.625 3.715 1 98.25 195 LYS B CA 1
ATOM 4641 C C . LYS B 1 195 ? -15.922 26.781 3.693 1 98.25 195 LYS B C 1
ATOM 4643 O O . LYS B 1 195 ? -16.344 26.266 4.73 1 98.25 195 LYS B O 1
ATOM 4648 N N . ASP B 1 196 ? -16.562 26.625 2.471 1 98.25 196 ASP B N 1
ATOM 4649 C CA . ASP B 1 196 ? -17.734 25.781 2.35 1 98.25 196 ASP B CA 1
ATOM 4650 C C . ASP B 1 196 ? -17.453 24.344 2.793 1 98.25 196 ASP B C 1
ATOM 4652 O O . ASP B 1 196 ? -18.281 23.719 3.453 1 98.25 196 ASP B O 1
ATOM 4656 N N . THR B 1 197 ? -16.312 23.812 2.43 1 98.88 197 THR B N 1
ATOM 4657 C CA . THR B 1 197 ? -15.922 22.469 2.816 1 98.88 197 THR B CA 1
ATOM 4658 C C . THR B 1 197 ? -15.719 22.375 4.328 1 98.88 197 THR B C 1
ATOM 4660 O O . THR B 1 197 ? -16.094 21.375 4.949 1 98.88 197 THR B O 1
ATOM 4663 N N . MET B 1 198 ? -15.109 23.453 4.93 1 98.88 198 MET B N 1
ATOM 4664 C CA . MET B 1 198 ? -14.977 23.484 6.383 1 98.88 198 MET B CA 1
ATOM 4665 C C . MET B 1 198 ? -16.344 23.297 7.055 1 98.88 198 MET B C 1
ATOM 4667 O O . MET B 1 198 ? -16.5 22.422 7.906 1 98.88 198 MET B O 1
ATOM 4671 N N . ILE B 1 199 ? -17.234 24.094 6.621 1 98.62 199 ILE B N 1
ATOM 4672 C CA . ILE B 1 199 ? -18.547 24.141 7.238 1 98.62 199 ILE B CA 1
ATOM 4673 C C . ILE B 1 199 ? -19.266 22.812 7.008 1 98.62 199 ILE B C 1
ATOM 4675 O O . ILE B 1 199 ? -19.828 22.234 7.941 1 98.62 199 ILE B O 1
ATOM 4679 N N . ASP B 1 200 ? -19.203 22.25 5.785 1 98.44 200 ASP B N 1
ATOM 4680 C CA . ASP B 1 200 ? -19.828 20.984 5.434 1 98.44 200 ASP B CA 1
ATOM 4681 C C . ASP B 1 200 ? -19.344 19.859 6.34 1 98.44 200 ASP B C 1
ATOM 4683 O O . ASP B 1 200 ? -20.141 19.047 6.805 1 98.44 200 ASP B O 1
ATOM 4687 N N . ALA B 1 201 ? -18.062 19.781 6.535 1 98.81 201 ALA B N 1
ATOM 4688 C CA . ALA B 1 201 ? -17.453 18.703 7.301 1 98.81 201 ALA B CA 1
ATOM 4689 C C . ALA B 1 201 ? -17.734 18.859 8.789 1 98.81 201 ALA B C 1
ATOM 4691 O O . ALA B 1 201 ? -17.938 17.875 9.5 1 98.81 201 ALA B O 1
ATOM 4692 N N . LEU B 1 202 ? -17.766 20.094 9.297 1 98.75 202 LEU B N 1
ATOM 4693 C CA . LEU B 1 202 ? -17.922 20.344 10.727 1 98.75 202 LEU B CA 1
ATOM 4694 C C . LEU B 1 202 ? -19.391 20.312 11.133 1 98.75 202 LEU B C 1
ATOM 4696 O O . LEU B 1 202 ? -19.719 19.781 12.195 1 98.75 202 LEU B O 1
ATOM 4700 N N . ALA B 1 203 ? -20.25 20.844 10.281 1 96.88 203 ALA B N 1
ATOM 4701 C CA . ALA B 1 203 ? -21.594 21.125 10.758 1 96.88 203 ALA B CA 1
ATOM 4702 C C . ALA B 1 203 ? -22.656 20.578 9.797 1 96.88 203 ALA B C 1
ATOM 4704 O O . ALA B 1 203 ? -23.844 20.578 10.102 1 96.88 203 ALA B O 1
ATOM 4705 N N . GLY B 1 204 ? -22.25 20.141 8.656 1 96.75 204 GLY B N 1
ATOM 4706 C CA . GLY B 1 204 ? -23.188 19.625 7.676 1 96.75 204 GLY B CA 1
ATOM 4707 C C . GLY B 1 204 ? -23.656 20.672 6.688 1 96.75 204 GLY B C 1
ATOM 4708 O O . GLY B 1 204 ? -23.094 21.781 6.641 1 96.75 204 GLY B O 1
ATOM 4709 N N . ASN B 1 205 ? -24.516 20.344 5.777 1 88.81 205 ASN B N 1
ATOM 4710 C CA . ASN B 1 205 ? -24.969 21.234 4.719 1 88.81 205 ASN B CA 1
ATOM 4711 C C . ASN B 1 205 ? -26.391 21.703 4.953 1 88.81 205 ASN B C 1
ATOM 4713 O O . ASN B 1 205 ? -27.047 22.203 4.031 1 88.81 205 ASN B O 1
ATOM 4717 N N . GLY B 1 206 ? -26.906 21.516 6.086 1 87.5 206 GLY B N 1
ATOM 4718 C CA . GLY B 1 206 ? -28.25 21.953 6.426 1 87.5 206 GLY B CA 1
ATOM 4719 C C . GLY B 1 206 ? -29.312 20.922 6.121 1 87.5 206 GLY B C 1
ATOM 4720 O O . GLY B 1 206 ? -30.5 21.141 6.41 1 87.5 206 GLY B O 1
ATOM 4721 N N . THR B 1 207 ? -28.938 19.875 5.477 1 86 207 THR B N 1
ATOM 4722 C CA . THR B 1 207 ? -29.891 18.797 5.215 1 86 207 THR B CA 1
ATOM 4723 C C . THR B 1 207 ? -29.75 17.703 6.254 1 86 207 THR B C 1
ATOM 4725 O O . THR B 1 207 ? -28.719 17.578 6.91 1 86 207 THR B O 1
ATOM 4728 N N . HIS B 1 208 ? -30.812 16.984 6.371 1 86 208 HIS B N 1
ATOM 4729 C CA . HIS B 1 208 ? -30.797 15.898 7.344 1 86 208 HIS B CA 1
ATOM 4730 C C . HIS B 1 208 ? -29.906 14.75 6.883 1 86 208 HIS B C 1
ATOM 4732 O O . HIS B 1 208 ? -29.5 13.914 7.688 1 86 208 HIS B O 1
ATOM 4738 N N . ALA B 1 209 ? -29.516 14.719 5.668 1 87.44 209 ALA B N 1
ATOM 4739 C CA . ALA B 1 209 ? -28.766 13.602 5.098 1 87.44 209 ALA B CA 1
ATOM 4740 C C . ALA B 1 209 ? -27.281 13.703 5.438 1 87.44 209 ALA B C 1
ATOM 4742 O O . ALA B 1 209 ? -26.547 12.711 5.367 1 87.44 209 ALA B O 1
ATOM 4743 N N . TRP B 1 210 ? -26.859 14.828 5.84 1 95.12 210 TRP B N 1
ATOM 4744 C CA . TRP B 1 210 ? -25.453 15.055 6.137 1 95.12 210 TRP B CA 1
ATOM 4745 C C . TRP B 1 210 ? -25.281 16.078 7.254 1 95.12 210 TRP B C 1
ATOM 4747 O O . TRP B 1 210 ? -25.531 17.281 7.051 1 95.12 210 TRP B O 1
ATOM 4757 N N . ASN B 1 211 ? -24.797 15.633 8.359 1 95.62 211 ASN B N 1
ATOM 4758 C CA . ASN B 1 211 ? -24.656 16.484 9.531 1 95.62 211 ASN B CA 1
ATOM 4759 C C . ASN B 1 211 ? -23.203 16.703 9.906 1 95.62 211 ASN B C 1
ATOM 4761 O O . ASN B 1 211 ? -22.891 17.031 11.055 1 95.62 211 ASN B O 1
ATOM 4765 N N . GLY B 1 212 ? -22.312 16.359 8.914 1 97.94 212 GLY B N 1
ATOM 4766 C CA . GLY B 1 212 ? -20.906 16.531 9.164 1 97.94 212 GLY B CA 1
ATOM 4767 C C . GLY B 1 212 ? -20.203 15.258 9.594 1 97.94 212 GLY B C 1
ATOM 4768 O O . GLY B 1 212 ? -20.844 14.211 9.734 1 97.94 212 GLY B O 1
ATOM 4769 N N . SER B 1 213 ? -18.922 15.328 9.68 1 98.62 213 SER B N 1
ATOM 4770 C CA . SER B 1 213 ? -18.109 14.211 10.156 1 98.62 213 SER B CA 1
ATOM 4771 C C . SER B 1 213 ? -18.578 13.727 11.523 1 98.62 213 SER B C 1
ATOM 4773 O O . SER B 1 213 ? -18.906 14.539 12.398 1 98.62 213 SER B O 1
ATOM 4775 N N . LEU B 1 214 ? -18.578 12.461 11.75 1 98.19 214 LEU B N 1
ATOM 4776 C CA . LEU B 1 214 ? -18.984 11.906 13.031 1 98.19 214 LEU B CA 1
ATOM 4777 C C . LEU B 1 214 ? -17.922 12.125 14.094 1 98.19 214 LEU B C 1
ATOM 4779 O O . LEU B 1 214 ? -18.219 12.406 15.25 1 98.19 214 LEU B O 1
ATOM 4783 N N . ALA B 1 215 ? -16.672 11.914 13.742 1 98.75 215 ALA B N 1
ATOM 4784 C CA . ALA B 1 215 ? -15.547 12.258 14.602 1 98.75 215 ALA B CA 1
ATOM 4785 C C . ALA B 1 215 ? -15.117 13.711 14.383 1 98.75 215 ALA B C 1
ATOM 4787 O O . ALA B 1 215 ? -15.312 14.266 13.305 1 98.75 215 ALA B O 1
ATOM 4788 N N . PRO B 1 216 ? -14.57 14.352 15.406 1 98.75 216 PRO B N 1
ATOM 4789 C CA . PRO B 1 216 ? -14.094 15.727 15.203 1 98.75 216 PRO B CA 1
ATOM 4790 C C . PRO B 1 216 ? -12.992 15.812 14.148 1 98.75 216 PRO B C 1
ATOM 4792 O O . PRO B 1 216 ? -11.969 15.133 14.258 1 98.75 216 PRO B O 1
ATOM 4795 N N . PRO B 1 217 ? -13.18 16.656 13.117 1 98.81 217 PRO B N 1
ATOM 4796 C CA . PRO B 1 217 ? -12.078 16.922 12.18 1 98.81 217 PRO B CA 1
ATOM 4797 C C . PRO B 1 217 ? -10.969 17.766 12.797 1 98.81 217 PRO B C 1
ATOM 4799 O O . PRO B 1 217 ? -11.148 18.328 13.875 1 98.81 217 PRO B O 1
ATOM 4802 N N . ILE B 1 218 ? -9.891 17.766 12.109 1 98.94 218 ILE B N 1
ATOM 4803 C CA . ILE B 1 218 ? -8.797 18.625 12.562 1 98.94 218 ILE B CA 1
ATOM 4804 C C . ILE B 1 218 ? -8.43 19.609 11.453 1 98.94 218 ILE B C 1
ATOM 4806 O O . ILE B 1 218 ? -8.789 19.422 10.289 1 98.94 218 ILE B O 1
ATOM 4810 N N . PHE B 1 219 ? -7.91 20.688 11.82 1 98.94 219 PHE B N 1
ATOM 4811 C CA . PHE B 1 219 ? -7.051 21.5 10.961 1 98.94 219 PHE B CA 1
ATOM 4812 C C . PHE B 1 219 ? -5.578 21.266 11.297 1 98.94 219 PHE B C 1
ATOM 4814 O O . PHE B 1 219 ? -5.07 21.797 12.281 1 98.94 219 PHE B O 1
ATOM 4821 N N . SER B 1 220 ? -4.922 20.484 10.445 1 98.81 220 SER B N 1
ATOM 4822 C CA . SER B 1 220 ? -3.588 20 10.781 1 98.81 220 SER B CA 1
ATOM 4823 C C . SER B 1 220 ? -2.566 21.125 10.734 1 98.81 220 SER B C 1
ATOM 4825 O O . SER B 1 220 ? -1.54 21.078 11.422 1 98.81 220 SER B O 1
ATOM 4827 N N . HIS B 1 221 ? -2.793 22.109 9.852 1 98.75 221 HIS B N 1
ATOM 4828 C CA . HIS B 1 221 ? -1.854 23.219 9.703 1 98.75 221 HIS B CA 1
ATOM 4829 C C . HIS B 1 221 ? -2.529 24.438 9.078 1 98.75 221 HIS B C 1
ATOM 4831 O O . HIS B 1 221 ? -2.303 24.75 7.91 1 98.75 221 HIS B O 1
ATOM 4837 N N . SER B 1 222 ? -3.275 25.125 9.836 1 98.81 222 SER B N 1
ATOM 4838 C CA . SER B 1 222 ? -3.994 26.344 9.461 1 98.81 222 SER B CA 1
ATOM 4839 C C . SER B 1 222 ? -3.906 27.391 10.555 1 98.81 222 SER B C 1
ATOM 4841 O O . SER B 1 222 ? -3.822 27.062 11.742 1 98.81 222 SER B O 1
ATOM 4843 N N . SER B 1 223 ? -3.932 28.641 10.195 1 98.75 223 SER B N 1
ATOM 4844 C CA . SER B 1 223 ? -3.879 29.734 11.172 1 98.75 223 SER B CA 1
ATOM 4845 C C . SER B 1 223 ? -5.207 30.484 11.234 1 98.75 223 SER B C 1
ATOM 4847 O O . SER B 1 223 ? -6.262 29.906 10.945 1 98.75 223 SER B O 1
ATOM 4849 N N . ALA B 1 224 ? -5.176 31.672 11.867 1 98.88 224 ALA B N 1
ATOM 4850 C CA . ALA B 1 224 ? -6.418 32.406 12.102 1 98.88 224 ALA B CA 1
ATOM 4851 C C . ALA B 1 224 ? -6.656 33.438 11.016 1 98.88 224 ALA B C 1
ATOM 4853 O O . ALA B 1 224 ? -5.836 34.344 10.828 1 98.88 224 ALA B O 1
ATOM 4854 N N . TYR B 1 225 ? -7.805 33.375 10.383 1 98.5 225 TYR B N 1
ATOM 4855 C CA . TYR B 1 225 ? -8.164 34.281 9.289 1 98.5 225 TYR B CA 1
ATOM 4856 C C . TYR B 1 225 ? -8.25 35.719 9.773 1 98.5 225 TYR B C 1
ATOM 4858 O O . TYR B 1 225 ? -7.871 36.656 9.047 1 98.5 225 TYR B O 1
ATOM 4866 N N . SER B 1 226 ? -8.688 35.969 10.945 1 98.12 226 SER B N 1
ATOM 4867 C CA . SER B 1 226 ? -8.906 37.281 11.484 1 98.12 226 SER B CA 1
ATOM 4868 C C . SER B 1 226 ? -7.582 38.031 11.648 1 98.12 226 SER B C 1
ATOM 4870 O O . SER B 1 226 ? -7.555 39.281 11.648 1 98.12 226 SER B O 1
ATOM 4872 N N . ILE B 1 227 ? -6.504 37.312 11.805 1 98.38 227 ILE B N 1
ATOM 4873 C CA . ILE B 1 227 ? -5.184 37.906 11.945 1 98.38 227 ILE B CA 1
ATOM 4874 C C . ILE B 1 227 ? -4.531 38.062 10.57 1 98.38 227 ILE B C 1
ATOM 4876 O O . ILE B 1 227 ? -3.941 39.094 10.25 1 98.38 227 ILE B O 1
ATOM 4880 N N . CYS B 1 228 ? -4.598 37.062 9.773 1 98.19 228 CYS B N 1
ATOM 4881 C CA . CYS B 1 228 ? -4.141 37.031 8.391 1 98.19 228 CYS B CA 1
ATOM 4882 C C . CYS B 1 228 ? -5.223 36.5 7.469 1 98.19 228 CYS B C 1
ATOM 4884 O O . CYS B 1 228 ? -5.438 35.281 7.402 1 98.19 228 CYS B O 1
ATOM 4886 N N . PRO B 1 229 ? -5.883 37.406 6.723 1 96.88 229 PRO B N 1
ATOM 4887 C CA . PRO B 1 229 ? -7.051 37 5.938 1 96.88 229 PRO B CA 1
ATOM 4888 C C . PRO B 1 229 ? -6.676 36.219 4.684 1 96.88 229 PRO B C 1
ATOM 4890 O O . PRO B 1 229 ? -7.102 36.562 3.582 1 96.88 229 PRO B O 1
ATOM 4893 N N . HIS B 1 230 ? -5.949 35.188 4.809 1 97.19 230 HIS B N 1
ATOM 4894 C CA . HIS B 1 230 ? -5.617 34.25 3.762 1 97.19 230 HIS B CA 1
ATOM 4895 C C . HIS B 1 230 ? -6.652 33.125 3.691 1 97.19 230 HIS B C 1
ATOM 4897 O O . HIS B 1 230 ? -7.094 32.625 4.727 1 97.19 230 HIS B O 1
ATOM 4903 N N . PRO B 1 231 ? -7.098 32.656 2.496 1 96.69 231 PRO B N 1
ATOM 4904 C CA . PRO B 1 231 ? -8.141 31.641 2.357 1 96.69 231 PRO B CA 1
ATOM 4905 C C . PRO B 1 231 ? -7.75 30.312 3.004 1 96.69 231 PRO B C 1
ATOM 4907 O O . PRO B 1 231 ? -8.617 29.484 3.277 1 96.69 231 PRO B O 1
ATOM 4910 N N . ARG B 1 232 ? -6.516 30.094 3.264 1 97.44 232 ARG B N 1
ATOM 4911 C CA . ARG B 1 232 ? -6.004 28.891 3.92 1 97.44 232 ARG B CA 1
ATOM 4912 C C . ARG B 1 232 ? -6.309 28.906 5.414 1 97.44 232 ARG B C 1
ATOM 4914 O O . ARG B 1 232 ? -6.184 27.891 6.094 1 97.44 232 ARG B O 1
ATOM 4921 N N . ASN B 1 233 ? -6.59 30.078 5.965 1 98.69 233 ASN B N 1
ATOM 4922 C CA . ASN B 1 233 ? -6.762 30.234 7.406 1 98.69 233 ASN B CA 1
ATOM 4923 C C . ASN B 1 233 ? -8.227 30.109 7.812 1 98.69 233 ASN B C 1
ATOM 4925 O O . ASN B 1 233 ? -9.125 30.203 6.973 1 98.69 233 ASN B O 1
ATOM 4929 N N . VAL B 1 234 ? -8.477 29.859 9.07 1 98.94 234 VAL B N 1
ATOM 4930 C CA . VAL B 1 234 ? -9.789 29.484 9.594 1 98.94 234 VAL B CA 1
ATOM 4931 C C . VAL B 1 234 ? -10.523 30.734 10.07 1 98.94 234 VAL B C 1
ATOM 4933 O O . VAL B 1 234 ? -10.047 31.453 10.953 1 98.94 234 VAL B O 1
ATOM 4936 N N . PRO B 1 235 ? -11.664 31.047 9.523 1 98.81 235 PRO B N 1
ATOM 4937 C CA . PRO B 1 235 ? -12.453 32.188 9.977 1 98.81 235 PRO B CA 1
ATOM 4938 C C . PRO B 1 235 ? -13.055 32 11.367 1 98.81 235 PRO B C 1
ATOM 4940 O O . PRO B 1 235 ? -13.297 30.859 11.773 1 98.81 235 PRO B O 1
ATOM 4943 N N . ASP B 1 236 ? -13.359 33.125 12.031 1 98.88 236 ASP B N 1
ATOM 4944 C CA . ASP B 1 236 ? -13.836 33.094 13.406 1 98.88 236 ASP B CA 1
ATOM 4945 C C . ASP B 1 236 ? -15.156 32.344 13.516 1 98.88 236 ASP B C 1
ATOM 4947 O O . ASP B 1 236 ? -15.422 31.672 14.516 1 98.88 236 ASP B O 1
ATOM 4951 N N . ASP B 1 237 ? -16.016 32.5 12.523 1 98.75 237 ASP B N 1
ATOM 4952 C CA . ASP B 1 237 ? -17.281 31.781 12.57 1 98.75 237 ASP B CA 1
ATOM 4953 C C . ASP B 1 237 ? -17.062 30.281 12.461 1 98.75 237 ASP B C 1
ATOM 4955 O O . ASP B 1 237 ? -17.766 29.5 13.094 1 98.75 237 ASP B O 1
ATOM 4959 N N . VAL B 1 238 ? -16.109 29.828 11.68 1 98.88 238 VAL B N 1
ATOM 4960 C CA . VAL B 1 238 ? -15.75 28.422 11.594 1 98.88 238 VAL B CA 1
ATOM 4961 C C . VAL B 1 238 ? -15.086 27.984 12.898 1 98.88 238 VAL B C 1
ATOM 4963 O O . VAL B 1 238 ? -15.281 26.844 13.344 1 98.88 238 VAL B O 1
ATOM 4966 N N . LEU B 1 239 ? -14.305 28.844 13.562 1 98.94 239 LEU B N 1
ATOM 4967 C CA . LEU B 1 239 ? -13.711 28.516 14.852 1 98.94 239 LEU B CA 1
ATOM 4968 C C . LEU B 1 239 ? -14.781 28.156 15.867 1 98.94 239 LEU B C 1
ATOM 4970 O O . LEU B 1 239 ? -14.578 27.281 16.719 1 98.94 239 LEU B O 1
ATOM 4974 N N . GLN B 1 240 ? -15.914 28.875 15.805 1 98.88 240 GLN B N 1
ATOM 4975 C CA . GLN B 1 240 ? -17.016 28.531 16.703 1 98.88 240 GLN B CA 1
ATOM 4976 C C . GLN B 1 240 ? -17.5 27.109 16.453 1 98.88 240 GLN B C 1
ATOM 4978 O O . GLN B 1 240 ? -17.891 26.406 17.391 1 98.88 240 GLN B O 1
ATOM 4983 N N . LEU B 1 241 ? -17.547 26.672 15.164 1 98.81 241 LEU B N 1
ATOM 4984 C CA . LEU B 1 241 ? -17.906 25.297 14.836 1 98.81 241 LEU B CA 1
ATOM 4985 C C . LEU B 1 241 ? -16.844 24.328 15.352 1 98.81 241 LEU B C 1
ATOM 4987 O O . LEU B 1 241 ? -17.172 23.219 15.797 1 98.81 241 LEU B O 1
ATOM 4991 N N . VAL B 1 242 ? -15.578 24.703 15.312 1 98.94 242 VAL B N 1
ATOM 4992 C CA . VAL B 1 242 ? -14.484 23.922 15.859 1 98.94 242 VAL B CA 1
ATOM 4993 C C . VAL B 1 242 ? -14.742 23.641 17.344 1 98.94 242 VAL B C 1
ATOM 4995 O O . VAL B 1 242 ? -14.617 22.5 17.797 1 98.94 242 VAL B O 1
ATOM 4998 N N . LYS B 1 243 ? -15.07 24.672 18.047 1 98.88 243 LYS B N 1
ATOM 4999 C CA . LYS B 1 243 ? -15.398 24.531 19.469 1 98.88 243 LYS B CA 1
ATOM 5000 C C . LYS B 1 243 ? -16.578 23.578 19.672 1 98.88 243 LYS B C 1
ATOM 5002 O O . LYS B 1 243 ? -16.5 22.672 20.5 1 98.88 243 LYS B O 1
ATOM 5007 N N . LYS B 1 244 ? -17.625 23.812 18.891 1 98.56 244 LYS B N 1
ATOM 5008 C CA . LYS B 1 244 ? -18.844 23 19.031 1 98.56 244 LYS B CA 1
ATOM 5009 C C . LYS B 1 244 ? -18.547 21.531 18.781 1 98.56 244 LYS B C 1
ATOM 5011 O O . LYS B 1 244 ? -19.156 20.656 19.422 1 98.56 244 LYS B O 1
ATOM 5016 N N . ARG B 1 245 ? -17.625 21.203 17.906 1 98.62 245 ARG B N 1
ATOM 5017 C CA . ARG B 1 245 ? -17.328 19.828 17.5 1 98.62 245 ARG B CA 1
ATOM 5018 C C . ARG B 1 245 ? -16.172 19.25 18.312 1 98.62 245 ARG B C 1
ATOM 5020 O O . ARG B 1 245 ? -15.734 18.125 18.078 1 98.62 245 ARG B O 1
ATOM 5027 N N . ASN B 1 246 ? -15.641 20.062 19.203 1 98.75 246 ASN B N 1
ATOM 5028 C CA . ASN B 1 246 ? -14.492 19.672 20.016 1 98.75 246 ASN B CA 1
ATOM 5029 C C . ASN B 1 246 ? -13.281 19.312 19.141 1 98.75 246 ASN B C 1
ATOM 5031 O O . ASN B 1 246 ? -12.555 18.375 19.453 1 98.75 246 ASN B O 1
ATOM 5035 N N . SER B 1 247 ? -13.141 19.969 18.016 1 98.88 247 SER B N 1
ATOM 5036 C CA . SER B 1 247 ? -12.047 19.812 17.078 1 98.88 247 SER B CA 1
ATOM 5037 C C . SER B 1 247 ? -10.836 20.641 17.5 1 98.88 247 SER B C 1
ATOM 5039 O O . SER B 1 247 ? -10.766 21.125 18.625 1 98.88 247 SER B O 1
ATOM 5041 N N . VAL B 1 248 ? -9.805 20.625 16.656 1 98.94 248 VAL B N 1
ATOM 5042 C CA . VAL B 1 248 ? -8.578 21.328 17 1 98.94 248 VAL B CA 1
ATOM 5043 C C . VAL B 1 248 ? -7.984 21.984 15.766 1 98.94 248 VAL B C 1
ATOM 5045 O O . VAL B 1 248 ? -8.055 21.422 14.664 1 98.94 248 VAL B O 1
ATOM 5048 N N . VAL B 1 249 ? -7.492 23.188 15.906 1 98.94 249 VAL B N 1
ATOM 5049 C CA . VAL B 1 249 ? -6.758 23.906 14.867 1 98.94 249 VAL B CA 1
ATOM 5050 C C . VAL B 1 249 ? -5.277 23.953 15.234 1 98.94 249 VAL B C 1
ATOM 5052 O O . VAL B 1 249 ? -4.902 24.531 16.266 1 98.94 249 VAL B O 1
ATOM 5055 N N . MET B 1 250 ? -4.484 23.328 14.406 1 98.88 250 MET B N 1
ATOM 5056 C CA . MET B 1 250 ? -3.041 23.375 14.617 1 98.88 250 MET B CA 1
ATOM 5057 C C . MET B 1 250 ? -2.406 24.5 13.82 1 98.88 250 MET B C 1
ATOM 5059 O O . MET B 1 250 ? -2.355 24.438 12.586 1 98.88 250 MET B O 1
ATOM 5063 N N . VAL B 1 251 ? -1.845 25.484 14.5 1 98.88 251 VAL B N 1
ATOM 5064 C CA . VAL B 1 251 ? -1.424 26.75 13.906 1 98.88 251 VAL B CA 1
ATOM 5065 C C . VAL B 1 251 ? -0.2 26.531 13.023 1 98.88 251 VAL B C 1
ATOM 5067 O O . VAL B 1 251 ? 0.791 25.938 13.461 1 98.88 251 VAL B O 1
ATOM 5070 N N . ASN B 1 252 ? -0.279 26.984 11.781 1 98.62 252 ASN B N 1
ATOM 5071 C CA . ASN B 1 252 ? 0.758 26.859 10.766 1 98.62 252 ASN B CA 1
ATOM 5072 C C . ASN B 1 252 ? 1.836 27.922 10.914 1 98.62 252 ASN B C 1
ATOM 5074 O O . ASN B 1 252 ? 1.543 29.062 11.297 1 98.62 252 ASN B O 1
ATOM 5078 N N . PHE B 1 253 ? 3.098 27.562 10.57 1 98.25 253 PHE B N 1
ATOM 5079 C CA . PHE B 1 253 ? 4.211 28.5 10.75 1 98.25 253 PHE B CA 1
ATOM 5080 C C . PHE B 1 253 ? 4.566 29.172 9.43 1 98.25 253 PHE B C 1
ATOM 5082 O O . PHE B 1 253 ? 5.355 30.125 9.406 1 98.25 253 PHE B O 1
ATOM 5089 N N . SER B 1 254 ? 4.02 28.688 8.305 1 97.5 254 SER B N 1
ATOM 5090 C CA . SER B 1 254 ? 4.379 29.297 7.035 1 97.5 254 SER B CA 1
ATOM 5091 C C . SER B 1 254 ? 4.164 30.812 7.074 1 97.5 254 SER B C 1
ATOM 5093 O O . SER B 1 254 ? 3.066 31.281 7.391 1 97.5 254 SER B O 1
ATOM 5095 N N . PRO B 1 255 ? 5.121 31.594 6.68 1 97.5 255 PRO B N 1
ATOM 5096 C CA . PRO B 1 255 ? 5.059 33.031 6.828 1 97.5 255 PRO B CA 1
ATOM 5097 C C . PRO B 1 255 ? 3.861 33.656 6.102 1 97.5 255 PRO B C 1
ATOM 5099 O O . PRO B 1 255 ? 3.18 34.531 6.656 1 97.5 255 PRO B O 1
ATOM 5102 N N . ALA B 1 256 ? 3.518 33.156 4.977 1 95.19 256 ALA B N 1
ATOM 5103 C CA . ALA B 1 256 ? 2.43 33.719 4.172 1 95.19 256 ALA B CA 1
ATOM 5104 C C . ALA B 1 256 ? 1.085 33.531 4.871 1 95.19 256 ALA B C 1
ATOM 5106 O O . ALA B 1 256 ? 0.121 34.25 4.57 1 95.19 256 ALA B O 1
ATOM 5107 N N . PHE B 1 257 ? 1.01 32.625 5.844 1 97.38 257 PHE B N 1
ATOM 5108 C CA . PHE B 1 257 ? -0.265 32.312 6.48 1 97.38 257 PHE B CA 1
ATOM 5109 C C . PHE B 1 257 ? -0.345 32.938 7.871 1 97.38 257 PHE B C 1
ATOM 5111 O O . PHE B 1 257 ? -1.394 32.875 8.516 1 97.38 257 PHE B O 1
ATOM 5118 N N . ILE B 1 258 ? 0.729 33.531 8.352 1 98 258 ILE B N 1
ATOM 5119 C CA . ILE B 1 258 ? 0.671 34.062 9.711 1 98 258 ILE B CA 1
ATOM 5120 C C . ILE B 1 258 ? 0.819 35.594 9.664 1 98 258 ILE B C 1
ATOM 5122 O O . ILE B 1 258 ? 0.403 36.281 10.586 1 98 258 ILE B O 1
ATOM 5126 N N . SER B 1 259 ? 1.461 36.062 8.609 1 98 259 SER B N 1
ATOM 5127 C CA . SER B 1 259 ? 1.706 37.469 8.5 1 98 259 SER B CA 1
ATOM 5128 C C . SER B 1 259 ? 1.318 38 7.125 1 98 259 SER B C 1
ATOM 5130 O O . SER B 1 259 ? 2.09 37.906 6.168 1 98 259 SER B O 1
ATOM 5132 N N . CYS B 1 260 ? 0.158 38.75 7.082 1 97.06 260 CYS B N 1
ATOM 5133 C CA . CYS B 1 260 ? -0.316 39.219 5.789 1 97.06 260 CYS B CA 1
ATOM 5134 C C . CYS B 1 260 ? -1.203 40.469 5.965 1 97.06 260 CYS B C 1
ATOM 5136 O O . CYS B 1 260 ? -1.61 40.781 7.082 1 97.06 260 CYS B O 1
ATOM 5138 N N . THR B 1 261 ? -1.354 41.156 4.93 1 95.44 261 THR B N 1
ATOM 5139 C CA . THR B 1 261 ? -2.303 42.25 4.809 1 95.44 261 THR B CA 1
ATOM 5140 C C . THR B 1 261 ? -3.33 41.969 3.719 1 95.44 261 THR B C 1
ATOM 5142 O O . THR B 1 261 ? -3.043 41.25 2.762 1 95.44 261 THR B O 1
ATOM 5145 N N . PRO B 1 262 ? -4.551 42.406 3.963 1 92.44 262 PRO B N 1
ATOM 5146 C CA . PRO B 1 262 ? -5.578 42.125 2.959 1 92.44 262 PRO B CA 1
ATOM 5147 C C . PRO B 1 262 ? -5.152 42.531 1.548 1 92.44 262 PRO B C 1
ATOM 5149 O O . PRO B 1 262 ? -4.469 43.531 1.37 1 92.44 262 PRO B O 1
ATOM 5152 N N . GLY B 1 263 ? -5.492 41.688 0.65 1 87.81 263 GLY B N 1
ATOM 5153 C CA . GLY B 1 263 ? -5.273 42.062 -0.739 1 87.81 263 GLY B CA 1
ATOM 5154 C C . GLY B 1 263 ? -6.066 43.281 -1.169 1 87.81 263 GLY B C 1
ATOM 5155 O O . GLY B 1 263 ? -6.777 43.875 -0.36 1 87.81 263 GLY B O 1
ATOM 5156 N N . LYS B 1 264 ? -5.844 43.719 -2.537 1 86.06 264 LYS B N 1
ATOM 5157 C CA . LYS B 1 264 ? -6.508 44.906 -3.084 1 86.06 264 LYS B CA 1
ATOM 5158 C C . LYS B 1 264 ? -7.992 44.625 -3.318 1 86.06 264 LYS B C 1
ATOM 5160 O O . LYS B 1 264 ? -8.828 45.531 -3.117 1 86.06 264 LYS B O 1
ATOM 5165 N N . THR B 1 265 ? -8.211 43.375 -3.691 1 85.12 265 THR B N 1
ATOM 5166 C CA . THR B 1 265 ? -9.586 42.969 -3.9 1 85.12 265 THR B CA 1
ATOM 5167 C C . THR B 1 265 ? -9.883 41.656 -3.146 1 85.12 265 THR B C 1
ATOM 5169 O O . THR B 1 265 ? -8.961 40.938 -2.791 1 85.12 265 THR B O 1
ATOM 5172 N N . PRO B 1 266 ? -11.234 41.406 -3.018 1 75 266 PRO B N 1
ATOM 5173 C CA . PRO B 1 266 ? -11.594 40.188 -2.291 1 75 266 PRO B CA 1
ATOM 5174 C C . PRO B 1 266 ? -11.141 38.938 -3.016 1 75 266 PRO B C 1
ATOM 5176 O O . PRO B 1 266 ? -11.055 37.844 -2.402 1 75 266 PRO B O 1
ATOM 5179 N N . SER B 1 267 ? -10.938 39.031 -4.242 1 80.5 267 SER B N 1
ATOM 5180 C CA . SER B 1 267 ? -10.562 37.844 -5.035 1 80.5 267 SER B CA 1
ATOM 5181 C C . SER B 1 267 ? -9.047 37.656 -5.051 1 80.5 267 SER B C 1
ATOM 5183 O O . SER B 1 267 ? -8.555 36.625 -5.477 1 80.5 267 SER B O 1
ATOM 5185 N N . ASP B 1 268 ? -8.344 38.594 -4.445 1 88.81 268 ASP B N 1
ATOM 5186 C CA . ASP B 1 268 ? -6.887 38.531 -4.406 1 88.81 268 ASP B CA 1
ATOM 5187 C C . ASP B 1 268 ? -6.406 37.781 -3.166 1 88.81 268 ASP B C 1
ATOM 5189 O O . ASP B 1 268 ? -7.023 37.875 -2.104 1 88.81 268 ASP B O 1
ATOM 5193 N N . LEU B 1 269 ? -5.379 37.062 -3.367 1 93.81 269 LEU B N 1
ATOM 5194 C CA . LEU B 1 269 ? -4.664 36.594 -2.186 1 93.81 269 LEU B CA 1
ATOM 5195 C C . LEU B 1 269 ? -4.109 37.781 -1.377 1 93.81 269 LEU B C 1
ATOM 5197 O O . LEU B 1 269 ? -3.766 38.812 -1.939 1 93.81 269 LEU B O 1
ATOM 5201 N N . PRO B 1 270 ? -4.094 37.625 -0.022 1 95.69 270 PRO B N 1
ATOM 5202 C CA . PRO B 1 270 ? -3.471 38.688 0.773 1 95.69 270 PRO B CA 1
ATOM 5203 C C . PRO B 1 270 ? -1.979 38.844 0.484 1 95.69 270 PRO B C 1
ATOM 5205 O O . PRO B 1 270 ? -1.358 37.938 -0.074 1 95.69 270 PRO B O 1
ATOM 5208 N N . ASP B 1 271 ? -1.438 40.062 0.807 1 95 271 ASP B N 1
ATOM 5209 C CA . ASP B 1 271 ? -0.019 40.344 0.605 1 95 271 ASP B CA 1
ATOM 5210 C C . ASP B 1 271 ? 0.799 39.938 1.825 1 95 271 ASP B C 1
ATOM 5212 O O . ASP B 1 271 ? 0.436 40.25 2.959 1 95 271 ASP B O 1
ATOM 5216 N N . PHE B 1 272 ? 1.833 39.25 1.527 1 95.25 272 PHE B N 1
ATOM 5217 C CA . PHE B 1 272 ? 2.762 38.875 2.592 1 95.25 272 PHE B CA 1
ATOM 5218 C C . PHE B 1 272 ? 3.35 40.125 3.242 1 95.25 272 PHE B C 1
ATOM 5220 O O . PHE B 1 272 ? 3.742 41.062 2.549 1 95.25 272 PHE B O 1
ATOM 5227 N N . TYR B 1 273 ? 3.33 40.188 4.551 1 96.94 273 TYR B N 1
ATOM 5228 C CA . TYR B 1 273 ? 3.945 41.25 5.332 1 96.94 273 TYR B CA 1
ATOM 5229 C C . TYR B 1 273 ? 5.141 40.75 6.121 1 96.94 273 TYR B C 1
ATOM 5231 O O . TYR B 1 273 ? 4.992 40.312 7.262 1 96.94 273 TYR B O 1
ATOM 5239 N N . PRO B 1 274 ? 6.34 40.844 5.613 1 95.94 274 PRO B N 1
ATOM 5240 C CA . PRO B 1 274 ? 7.516 40.156 6.168 1 95.94 274 PRO B CA 1
ATOM 5241 C C . PRO B 1 274 ? 7.855 40.656 7.578 1 95.94 274 PRO B C 1
ATOM 5243 O O . PRO B 1 274 ? 8.336 39.875 8.406 1 95.94 274 PRO B O 1
ATOM 5246 N N . ALA B 1 275 ? 7.57 41.844 7.965 1 95.12 275 ALA B N 1
ATOM 5247 C CA . ALA B 1 275 ? 8.008 42.438 9.219 1 95.12 275 ALA B CA 1
ATOM 5248 C C . ALA B 1 275 ? 7.363 41.75 10.414 1 95.12 275 ALA B C 1
ATOM 5250 O O . ALA B 1 275 ? 7.934 41.75 11.508 1 95.12 275 ALA B O 1
ATOM 5251 N N . ASN B 1 276 ? 6.238 41.156 10.227 1 96.25 276 ASN B N 1
ATOM 5252 C CA . ASN B 1 276 ? 5.523 40.531 11.336 1 96.25 276 ASN B CA 1
ATOM 5253 C C . ASN B 1 276 ? 5.652 39 11.297 1 96.25 276 ASN B C 1
ATOM 5255 O O . ASN B 1 276 ? 4.973 38.281 12.047 1 96.25 276 ASN B O 1
ATOM 5259 N N . SER B 1 277 ? 6.422 38.5 10.391 1 98.06 277 SER B N 1
ATOM 5260 C CA . SER B 1 277 ? 6.637 37.062 10.336 1 98.06 277 SER B CA 1
ATOM 5261 C C . SER B 1 277 ? 7.609 36.594 11.422 1 98.06 277 SER B C 1
ATOM 5263 O O . SER B 1 277 ? 8.781 36.344 11.148 1 98.06 277 SER B O 1
ATOM 5265 N N . THR B 1 278 ? 7.129 36.469 12.672 1 98.44 278 THR B N 1
ATOM 5266 C CA . THR B 1 278 ? 7.938 36.219 13.859 1 98.44 278 THR B CA 1
ATOM 5267 C C . THR B 1 278 ? 7.281 35.156 14.75 1 98.44 278 THR B C 1
ATOM 5269 O O . THR B 1 278 ? 6.094 34.875 14.594 1 98.44 278 THR B O 1
ATOM 5272 N N . LEU B 1 279 ? 8.094 34.656 15.672 1 98.56 279 LEU B N 1
ATOM 5273 C CA . LEU B 1 279 ? 7.598 33.75 16.719 1 98.56 279 LEU B CA 1
ATOM 5274 C C . LEU B 1 279 ? 6.441 34.406 17.484 1 98.56 279 LEU B C 1
ATOM 5276 O O . LEU B 1 279 ? 5.453 33.719 17.781 1 98.56 279 LEU B O 1
ATOM 5280 N N . HIS B 1 280 ? 6.52 35.656 17.719 1 98.31 280 HIS B N 1
ATOM 5281 C CA . HIS B 1 280 ? 5.473 36.375 18.438 1 98.31 280 HIS B CA 1
ATOM 5282 C C . HIS B 1 280 ? 4.16 36.375 17.656 1 98.31 280 HIS B C 1
ATOM 5284 O O . HIS B 1 280 ? 3.084 36.281 18.25 1 98.31 280 HIS B O 1
ATOM 5290 N N . GLN B 1 281 ? 4.262 36.531 16.375 1 98.56 281 GLN B N 1
ATOM 5291 C CA . GLN B 1 281 ? 3.068 36.531 15.523 1 98.56 281 GLN B CA 1
ATOM 5292 C C . GLN B 1 281 ? 2.383 35.156 15.578 1 98.56 281 GLN B C 1
ATOM 5294 O O . GLN B 1 281 ? 1.152 35.062 15.57 1 98.56 281 GLN B O 1
ATOM 5299 N N . VAL B 1 282 ? 3.172 34.062 15.57 1 98.81 282 VAL B N 1
ATOM 5300 C CA . VAL B 1 282 ? 2.627 32.719 15.695 1 98.81 282 VAL B CA 1
ATOM 5301 C C . VAL B 1 282 ? 1.877 32.594 17.016 1 98.81 282 VAL B C 1
ATOM 5303 O O . VAL B 1 282 ? 0.755 32.094 17.062 1 98.81 282 VAL B O 1
ATOM 5306 N N . VAL B 1 283 ? 2.459 33.094 18.109 1 98.81 283 VAL B N 1
ATOM 5307 C CA . VAL B 1 283 ? 1.829 33.062 19.422 1 98.81 283 VAL B CA 1
ATOM 5308 C C . VAL B 1 283 ? 0.527 33.844 19.406 1 98.81 283 VAL B C 1
ATOM 5310 O O . VAL B 1 283 ? -0.458 33.469 20.031 1 98.81 283 VAL B O 1
ATOM 5313 N N . ARG B 1 284 ? 0.523 34.969 18.656 1 98.69 284 ARG B N 1
ATOM 5314 C CA . ARG B 1 284 ? -0.695 35.75 18.516 1 98.69 284 ARG B CA 1
ATOM 5315 C C . ARG B 1 284 ? -1.819 34.938 17.906 1 98.69 284 ARG B C 1
ATOM 5317 O O . ARG B 1 284 ? -2.969 35.031 18.344 1 98.69 284 ARG B O 1
ATOM 5324 N N . HIS B 1 285 ? -1.539 34.188 16.844 1 98.88 285 HIS B N 1
ATOM 5325 C CA . HIS B 1 285 ? -2.527 33.312 16.25 1 98.88 285 HIS B CA 1
ATOM 5326 C C . HIS B 1 285 ? -3.029 32.281 17.25 1 98.88 285 HIS B C 1
ATOM 5328 O O . HIS B 1 285 ? -4.234 32.031 17.359 1 98.88 285 HIS B O 1
ATOM 5334 N N . ILE B 1 286 ? -2.105 31.609 18 1 98.94 286 ILE B N 1
ATOM 5335 C CA . ILE B 1 286 ? -2.457 30.609 19 1 98.94 286 ILE B CA 1
ATOM 5336 C C . ILE B 1 286 ? -3.375 31.219 20.047 1 98.94 286 ILE B C 1
ATOM 5338 O O . ILE B 1 286 ? -4.43 30.672 20.359 1 98.94 286 ILE B O 1
ATOM 5342 N N . ARG B 1 287 ? -2.98 32.375 20.547 1 98.81 287 ARG B N 1
ATOM 5343 C CA . ARG B 1 287 ? -3.746 33.062 21.609 1 98.81 287 ARG B CA 1
ATOM 5344 C C . ARG B 1 287 ? -5.105 33.5 21.094 1 98.81 287 ARG B C 1
ATOM 5346 O O . ARG B 1 287 ? -6.105 33.438 21.812 1 98.81 287 ARG B O 1
ATOM 5353 N N . HIS B 1 288 ? -5.125 34.031 19.859 1 98.81 288 HIS B N 1
ATOM 5354 C CA . HIS B 1 288 ? -6.41 34.406 19.281 1 98.81 288 HIS B CA 1
ATOM 5355 C C . HIS B 1 288 ? -7.406 33.25 19.312 1 98.81 288 HIS B C 1
ATOM 5357 O O . HIS B 1 288 ? -8.531 33.406 19.781 1 98.81 288 HIS B O 1
ATOM 5363 N N . ILE B 1 289 ? -7.023 32.094 18.812 1 98.94 289 ILE B N 1
ATOM 5364 C CA . ILE B 1 289 ? -7.895 30.938 18.781 1 98.94 289 ILE B CA 1
ATOM 5365 C C . ILE B 1 289 ? -8.234 30.5 20.203 1 98.94 289 ILE B C 1
ATOM 5367 O O . ILE B 1 289 ? -9.398 30.281 20.531 1 98.94 289 ILE B O 1
ATOM 5371 N N . GLY B 1 290 ? -7.215 30.406 21.062 1 98.81 290 GLY B N 1
ATOM 5372 C CA . GLY B 1 290 ? -7.414 29.984 22.438 1 98.81 290 GLY B CA 1
ATOM 5373 C C . GLY B 1 290 ? -8.344 30.906 23.219 1 98.81 290 GLY B C 1
ATOM 5374 O O . GLY B 1 290 ? -9.203 30.422 23.969 1 98.81 290 GLY B O 1
ATOM 5375 N N . GLU B 1 291 ? -8.18 32.156 23.031 1 98.62 291 GLU B N 1
ATOM 5376 C CA . GLU B 1 291 ? -8.992 33.125 23.75 1 98.62 291 GLU B CA 1
ATOM 5377 C C . GLU B 1 291 ? -10.414 33.188 23.203 1 98.62 291 GLU B C 1
ATOM 5379 O O . GLU B 1 291 ? -11.367 33.438 23.938 1 98.62 291 GLU B O 1
ATOM 5384 N N . LEU B 1 292 ? -10.516 33 21.938 1 98.75 292 LEU B N 1
ATOM 5385 C CA . LEU B 1 292 ? -11.82 33.062 21.297 1 98.75 292 LEU B CA 1
ATOM 5386 C C . LEU B 1 292 ? -12.656 31.828 21.594 1 98.75 292 LEU B C 1
ATOM 5388 O O . LEU B 1 292 ? -13.852 31.938 21.891 1 98.75 292 LEU B O 1
ATOM 5392 N N . ILE B 1 293 ? -12.078 30.594 21.531 1 98.81 293 ILE B N 1
ATOM 5393 C CA . ILE B 1 293 ? -12.922 29.406 21.609 1 98.81 293 ILE B CA 1
ATOM 5394 C C . ILE B 1 293 ? -12.359 28.453 22.641 1 98.81 293 ILE B C 1
ATOM 5396 O O . ILE B 1 293 ? -12.867 27.344 22.812 1 98.81 293 ILE B O 1
ATOM 5400 N N . GLY B 1 294 ? -11.328 28.734 23.375 1 98.81 294 GLY B N 1
ATOM 5401 C CA . GLY B 1 294 ? -10.711 27.891 24.375 1 98.81 294 GLY B CA 1
ATOM 5402 C C . GLY B 1 294 ? -9.422 27.25 23.906 1 98.81 294 GLY B C 1
ATOM 5403 O O . GLY B 1 294 ? -9.32 26.812 22.766 1 98.81 294 GLY B O 1
ATOM 5404 N N . TYR B 1 295 ? -8.461 27.141 24.859 1 98.81 295 TYR B N 1
ATOM 5405 C CA . TYR B 1 295 ? -7.148 26.594 24.531 1 98.81 295 TYR B CA 1
ATOM 5406 C C . TYR B 1 295 ? -7.219 25.078 24.328 1 98.81 295 TYR B C 1
ATOM 5408 O O . TYR B 1 295 ? -6.25 24.469 23.875 1 98.81 295 TYR B O 1
ATOM 5416 N N . ASP B 1 296 ? -8.414 24.438 24.547 1 98.81 296 ASP B N 1
ATOM 5417 C CA . ASP B 1 296 ? -8.633 23.031 24.25 1 98.81 296 ASP B CA 1
ATOM 5418 C C . ASP B 1 296 ? -8.648 22.781 22.75 1 98.81 296 ASP B C 1
ATOM 5420 O O . ASP B 1 296 ? -8.578 21.641 22.297 1 98.81 296 ASP B O 1
ATOM 5424 N N . HIS B 1 297 ? -8.672 23.844 21.969 1 98.94 297 HIS B N 1
ATOM 5425 C CA . HIS B 1 297 ? -8.961 23.688 20.547 1 98.94 297 HIS B CA 1
ATOM 5426 C C . HIS B 1 297 ? -7.828 24.234 19.688 1 98.94 297 HIS B C 1
ATOM 5428 O O . HIS B 1 297 ? -8.031 24.578 18.531 1 98.94 297 HIS B O 1
ATOM 5434 N N . VAL B 1 298 ? -6.664 24.344 20.188 1 98.81 298 VAL B N 1
ATOM 5435 C CA . VAL B 1 298 ? -5.551 24.906 19.422 1 98.81 298 VAL B CA 1
ATOM 5436 C C . VAL B 1 298 ? -4.305 24.047 19.625 1 98.81 298 VAL B C 1
ATOM 5438 O O . VAL B 1 298 ? -4.109 23.469 20.688 1 98.81 298 VAL B O 1
ATOM 5441 N N . GLY B 1 299 ? -3.551 23.781 18.594 1 98.75 299 GLY B N 1
ATOM 5442 C CA . GLY B 1 299 ? -2.285 23.062 18.594 1 98.75 299 GLY B CA 1
ATOM 5443 C C . GLY B 1 299 ? -1.277 23.625 17.609 1 98.75 299 GLY B C 1
ATOM 5444 O O . GLY B 1 299 ? -1.36 24.797 17.25 1 98.75 299 GLY B O 1
ATOM 5445 N N . ILE B 1 300 ? -0.234 22.828 17.266 1 98.69 300 ILE B N 1
ATOM 5446 C CA . ILE B 1 300 ? 0.863 23.312 16.438 1 98.69 300 ILE B CA 1
ATOM 5447 C C . ILE B 1 300 ? 0.995 22.453 15.195 1 98.69 300 ILE B C 1
ATOM 5449 O O . ILE B 1 300 ? 1.061 21.219 15.289 1 98.69 300 ILE B O 1
ATOM 5453 N N . GLY B 1 301 ? 0.95 22.984 14.047 1 98.44 301 GLY B N 1
ATOM 5454 C CA . GLY B 1 301 ? 1.216 22.359 12.758 1 98.44 301 GLY B CA 1
ATOM 5455 C C . GLY B 1 301 ? 2.168 23.172 11.891 1 98.44 301 GLY B C 1
ATOM 5456 O O . GLY B 1 301 ? 1.738 24.031 11.117 1 98.44 301 GLY B O 1
ATOM 5457 N N . THR B 1 302 ? 3.428 22.906 11.883 1 97.81 302 THR B N 1
ATOM 5458 C CA . THR B 1 302 ? 4.5 23.828 11.492 1 97.81 302 THR B CA 1
ATOM 5459 C C . THR B 1 302 ? 4.621 23.891 9.969 1 97.81 302 THR B C 1
ATOM 5461 O O . THR B 1 302 ? 4.949 24.938 9.414 1 97.81 302 THR B O 1
ATOM 5464 N N . ASP B 1 303 ? 4.434 22.797 9.312 1 96.56 303 ASP B N 1
ATOM 5465 C CA . ASP B 1 303 ? 4.727 22.641 7.891 1 96.56 303 ASP B CA 1
ATOM 5466 C C . ASP B 1 303 ? 6.23 22.609 7.637 1 96.56 303 ASP B C 1
ATOM 5468 O O . ASP B 1 303 ? 6.68 22.828 6.512 1 96.56 303 ASP B O 1
ATOM 5472 N N . TYR B 1 304 ? 7.039 22.391 8.719 1 96.31 304 TYR B N 1
ATOM 5473 C CA . TYR B 1 304 ? 8.484 22.297 8.547 1 96.31 304 TYR B CA 1
ATOM 5474 C C . TYR B 1 304 ? 8.828 21.266 7.473 1 96.31 304 TYR B C 1
ATOM 5476 O O . TYR B 1 304 ? 8.18 20.219 7.363 1 96.31 304 TYR B O 1
ATOM 5484 N N . ASP B 1 305 ? 9.883 21.578 6.707 1 92.69 305 ASP B N 1
ATOM 5485 C CA . ASP B 1 305 ? 10.406 20.844 5.566 1 92.69 305 ASP B CA 1
ATOM 5486 C C . ASP B 1 305 ? 9.469 20.938 4.367 1 92.69 305 ASP B C 1
ATOM 5488 O O . ASP B 1 305 ? 9.719 20.328 3.324 1 92.69 305 ASP B O 1
ATOM 5492 N N . GLY B 1 306 ? 8.383 21.719 4.504 1 90.81 306 GLY B N 1
ATOM 5493 C CA . GLY B 1 306 ? 7.465 21.984 3.41 1 90.81 306 GLY B CA 1
ATOM 5494 C C . GLY B 1 306 ? 7.305 23.469 3.125 1 90.81 306 GLY B C 1
ATOM 5495 O O . GLY B 1 306 ? 6.488 23.859 2.289 1 90.81 306 GLY B O 1
ATOM 5496 N N . ILE B 1 307 ? 8.047 24.328 3.834 1 91.75 307 ILE B N 1
ATOM 5497 C CA . ILE B 1 307 ? 7.938 25.781 3.662 1 91.75 307 ILE B CA 1
ATOM 5498 C C . ILE B 1 307 ? 9.305 26.359 3.297 1 91.75 307 ILE B C 1
ATOM 5500 O O . ILE B 1 307 ? 10.336 25.859 3.742 1 91.75 307 ILE B O 1
ATOM 5504 N N . GLU B 1 308 ? 9.305 27.438 2.609 1 88.88 308 GLU B N 1
ATOM 5505 C CA . GLU B 1 308 ? 10.523 28.016 2.045 1 88.88 308 GLU B CA 1
ATOM 5506 C C . GLU B 1 308 ? 11.219 28.922 3.049 1 88.88 308 GLU B C 1
ATOM 5508 O O . GLU B 1 308 ? 12.422 29.156 2.953 1 88.88 308 GLU B O 1
ATOM 5513 N N . SER B 1 309 ? 10.469 29.5 3.852 1 94.44 309 SER B N 1
ATOM 5514 C CA . SER B 1 309 ? 10.977 30.391 4.887 1 94.44 309 SER B CA 1
ATOM 5515 C C . SER B 1 309 ? 10.242 30.172 6.207 1 94.44 309 SER B C 1
ATOM 5517 O O . SER B 1 309 ? 9.227 29.484 6.254 1 94.44 309 SER B O 1
ATOM 5519 N N . THR B 1 310 ? 10.82 30.688 7.242 1 97.62 310 THR B N 1
ATOM 5520 C CA . THR B 1 310 ? 10.258 30.5 8.578 1 97.62 310 THR B CA 1
ATOM 5521 C C . THR B 1 310 ? 10.148 31.844 9.305 1 97.62 310 THR B C 1
ATOM 5523 O O . THR B 1 310 ? 10.836 32.812 8.953 1 97.62 310 THR B O 1
ATOM 5526 N N . PRO B 1 311 ? 9.219 31.922 10.242 1 98.31 311 PRO B N 1
ATOM 5527 C CA . PRO B 1 311 ? 9.203 33.125 11.078 1 98.31 311 PRO B CA 1
ATOM 5528 C C . PRO B 1 311 ? 10.484 33.281 11.898 1 98.31 311 PRO B C 1
ATOM 5530 O O . PRO B 1 311 ? 11.055 32.281 12.352 1 98.31 311 PRO B O 1
ATOM 5533 N N . ALA B 1 312 ? 10.891 34.594 12.07 1 98.56 312 ALA B N 1
ATOM 5534 C CA . ALA B 1 312 ? 12.031 34.844 12.945 1 98.56 312 ALA B CA 1
ATOM 5535 C C . ALA B 1 312 ? 11.805 34.25 14.328 1 98.56 312 ALA B C 1
ATOM 5537 O O . ALA B 1 312 ? 10.75 34.469 14.945 1 98.56 312 ALA B O 1
ATOM 5538 N N . GLY B 1 313 ? 12.711 33.406 14.781 1 98.62 313 GLY B N 1
ATOM 5539 C CA . GLY B 1 313 ? 12.617 32.781 16.094 1 98.62 313 GLY B CA 1
ATOM 5540 C C . GLY B 1 313 ? 12.125 31.344 16.031 1 98.62 313 GLY B C 1
ATOM 5541 O O . GLY B 1 313 ? 12.141 30.625 17.047 1 98.62 313 GLY B O 1
ATOM 5542 N N . LEU B 1 314 ? 11.672 30.922 14.898 1 98.75 314 LEU B N 1
ATOM 5543 C CA . LEU B 1 314 ? 11.188 29.562 14.68 1 98.75 314 LEU B CA 1
ATOM 5544 C C . LEU B 1 314 ? 11.82 28.938 13.438 1 98.75 314 LEU B C 1
ATOM 5546 O O . LEU B 1 314 ? 11.109 28.422 12.57 1 98.75 314 LEU B O 1
ATOM 5550 N N . GLU B 1 315 ? 13.141 28.922 13.391 1 98.25 315 GLU B N 1
ATOM 5551 C CA . GLU B 1 315 ? 13.914 28.578 12.203 1 98.25 315 GLU B CA 1
ATOM 5552 C C . GLU B 1 315 ? 13.844 27.094 11.898 1 98.25 315 GLU B C 1
ATOM 5554 O O . GLU B 1 315 ? 13.969 26.672 10.742 1 98.25 315 GLU B O 1
ATOM 5559 N N . ASP B 1 316 ? 13.711 26.312 12.992 1 98.12 316 ASP B N 1
ATOM 5560 C CA . ASP B 1 316 ? 13.641 24.859 12.836 1 98.12 316 ASP B CA 1
ATOM 5561 C C . ASP B 1 316 ? 13.086 24.203 14.102 1 98.12 316 ASP B C 1
ATOM 5563 O O . ASP B 1 316 ? 12.648 24.891 15.023 1 98.12 316 ASP B O 1
ATOM 5567 N N . VAL B 1 317 ? 13.07 22.906 14.172 1 98.38 317 VAL B N 1
ATOM 5568 C CA . VAL B 1 317 ? 12.414 22.125 15.227 1 98.38 317 VAL B CA 1
ATOM 5569 C C . VAL B 1 317 ? 13.133 22.359 16.562 1 98.38 317 VAL B C 1
ATOM 5571 O O . VAL B 1 317 ? 12.578 22.109 17.625 1 98.38 317 VAL B O 1
ATOM 5574 N N . SER B 1 318 ? 14.336 22.859 16.547 1 98.62 318 SER B N 1
ATOM 5575 C CA . SER B 1 318 ? 15.086 23.094 17.781 1 98.62 318 SER B CA 1
ATOM 5576 C C . SER B 1 318 ? 14.531 24.281 18.547 1 98.62 318 SER B C 1
ATOM 5578 O O . SER B 1 318 ? 14.883 24.5 19.703 1 98.62 318 SER B O 1
ATOM 5580 N N . LYS B 1 319 ? 13.562 25.016 17.969 1 98.69 319 LYS B N 1
ATOM 5581 C CA . LYS B 1 319 ? 13.117 26.281 18.547 1 98.69 319 LYS B CA 1
ATOM 5582 C C . LYS B 1 319 ? 11.82 26.094 19.328 1 98.69 319 LYS B C 1
ATOM 5584 O O . LYS B 1 319 ? 11.289 27.047 19.891 1 98.69 319 LYS B O 1
ATOM 5589 N N . PHE B 1 320 ? 11.289 24.906 19.5 1 98.56 320 PHE B N 1
ATOM 5590 C CA . PHE B 1 320 ? 10.016 24.656 20.172 1 98.56 320 PHE B CA 1
ATOM 5591 C C . PHE B 1 320 ? 10.07 25.109 21.625 1 98.56 320 PHE B C 1
ATOM 5593 O O . PHE B 1 320 ? 9.102 25.656 22.141 1 98.56 320 PHE B O 1
ATOM 5600 N N . PRO B 1 321 ? 11.25 24.953 22.344 1 98.69 321 PRO B N 1
ATOM 5601 C CA . PRO B 1 321 ? 11.312 25.484 23.703 1 98.69 321 PRO B CA 1
ATOM 5602 C C . PRO B 1 321 ? 11.125 27 23.75 1 98.69 321 PRO B C 1
ATOM 5604 O O . PRO B 1 321 ? 10.531 27.516 24.703 1 98.69 321 PRO B O 1
ATOM 5607 N N . ASP B 1 322 ? 11.633 27.672 22.719 1 98.81 322 ASP B N 1
ATOM 5608 C CA . ASP B 1 322 ? 11.438 29.109 22.641 1 98.81 322 ASP B CA 1
ATOM 5609 C C . ASP B 1 322 ? 9.961 29.453 22.484 1 98.81 322 ASP B C 1
ATOM 5611 O O . ASP B 1 322 ? 9.484 30.438 23.047 1 98.81 322 ASP B O 1
ATOM 5615 N N . LEU B 1 323 ? 9.234 28.703 21.688 1 98.75 323 LEU B N 1
ATOM 5616 C CA . LEU B 1 323 ? 7.801 28.906 21.5 1 98.75 323 LEU B CA 1
ATOM 5617 C C . LEU B 1 323 ? 7.051 28.703 22.828 1 98.75 323 LEU B C 1
ATOM 5619 O O . LEU B 1 323 ? 6.188 29.516 23.172 1 98.75 323 LEU B O 1
ATOM 5623 N N . VAL B 1 324 ? 7.383 27.641 23.562 1 98.69 324 VAL B N 1
ATOM 5624 C CA . VAL B 1 324 ? 6.75 27.328 24.844 1 98.69 324 VAL B CA 1
ATOM 5625 C C . VAL B 1 324 ? 7.016 28.469 25.844 1 98.69 324 VAL B C 1
ATOM 5627 O O . VAL B 1 324 ? 6.102 28.922 26.531 1 98.69 324 VAL B O 1
ATOM 5630 N N . ALA B 1 325 ? 8.258 28.875 25.859 1 98.69 325 ALA B N 1
ATOM 5631 C CA . ALA B 1 325 ? 8.633 29.969 26.75 1 98.69 325 ALA B CA 1
ATOM 5632 C C . ALA B 1 325 ? 7.828 31.234 26.453 1 98.69 325 ALA B C 1
ATOM 5634 O O . ALA B 1 325 ? 7.371 31.906 27.375 1 98.69 325 ALA B O 1
ATOM 5635 N N . GLU B 1 326 ? 7.711 31.531 25.188 1 98.75 326 GLU B N 1
ATOM 5636 C CA . GLU B 1 326 ? 6.977 32.719 24.797 1 98.75 326 GLU B CA 1
ATOM 5637 C C . GLU B 1 326 ? 5.504 32.625 25.172 1 98.75 326 GLU B C 1
ATOM 5639 O O . GLU B 1 326 ? 4.906 33.594 25.625 1 98.75 326 GLU B O 1
ATOM 5644 N N . LEU B 1 327 ? 4.852 31.469 24.969 1 98.81 327 LEU B N 1
ATOM 5645 C CA . LEU B 1 327 ? 3.467 31.25 25.375 1 98.81 327 LEU B CA 1
ATOM 5646 C C . LEU B 1 327 ? 3.283 31.5 26.859 1 98.81 327 LEU B C 1
ATOM 5648 O O . LEU B 1 327 ? 2.352 32.219 27.266 1 98.81 327 LEU B O 1
ATOM 5652 N N . LEU B 1 328 ? 4.238 30.984 27.656 1 98.62 328 LEU B N 1
ATOM 5653 C CA . LEU B 1 328 ? 4.184 31.172 29.094 1 98.62 328 LEU B CA 1
ATOM 5654 C C . LEU B 1 328 ? 4.383 32.625 29.484 1 98.62 328 LEU B C 1
ATOM 5656 O O . LEU B 1 328 ? 3.668 33.156 30.344 1 98.62 328 LEU B O 1
ATOM 5660 N N . THR B 1 329 ? 5.309 33.219 28.812 1 98.38 329 THR B N 1
ATOM 5661 C CA . THR B 1 329 ? 5.609 34.625 29.062 1 98.38 329 THR B CA 1
ATOM 5662 C C . THR B 1 329 ? 4.391 35.5 28.781 1 98.38 329 THR B C 1
ATOM 5664 O O . THR B 1 329 ? 4.156 36.5 29.484 1 98.38 329 THR B O 1
ATOM 5667 N N . GLN B 1 330 ? 3.639 35.094 27.828 1 97.81 330 GLN B N 1
ATOM 5668 C CA . GLN B 1 330 ? 2.48 35.906 27.422 1 97.81 330 GLN B CA 1
ATOM 5669 C C . GLN B 1 330 ? 1.241 35.5 28.219 1 97.81 330 GLN B C 1
ATOM 5671 O O . GLN B 1 330 ? 0.128 35.906 27.891 1 97.81 330 GLN B O 1
ATOM 5676 N N . GLY B 1 331 ? 1.344 34.688 29.125 1 97.12 331 GLY B N 1
ATOM 5677 C CA . GLY B 1 331 ? 0.296 34.469 30.109 1 97.12 331 GLY B CA 1
ATOM 5678 C C . GLY B 1 331 ? -0.507 33.219 29.875 1 97.12 331 GLY B C 1
ATOM 5679 O O . GLY B 1 331 ? -1.496 32.969 30.578 1 97.12 331 GLY B O 1
ATOM 5680 N N . VAL B 1 332 ? -0.193 32.375 28.922 1 98.56 332 VAL B N 1
ATOM 5681 C CA . VAL B 1 332 ? -0.846 31.062 28.766 1 98.56 332 VAL B CA 1
ATOM 5682 C C . VAL B 1 332 ? -0.422 30.125 29.891 1 98.56 332 VAL B C 1
ATOM 5684 O O . VAL B 1 332 ? 0.765 30.031 30.203 1 98.56 332 VAL B O 1
ATOM 5687 N N . SER B 1 333 ? -1.354 29.5 30.531 1 98.5 333 SER B N 1
ATOM 5688 C CA . SER B 1 333 ? -1.057 28.672 31.703 1 98.5 333 SER B CA 1
ATOM 5689 C C . SER B 1 333 ? -0.253 27.438 31.297 1 98.5 333 SER B C 1
ATOM 5691 O O . SER B 1 333 ? -0.279 27.016 30.141 1 98.5 333 SER B O 1
ATOM 5693 N N . ASP B 1 334 ? 0.372 26.875 32.281 1 98.19 334 ASP B N 1
ATOM 5694 C CA . ASP B 1 334 ? 1.117 25.641 32.094 1 98.19 334 ASP B CA 1
ATOM 5695 C C . ASP B 1 334 ? 0.215 24.547 31.531 1 98.19 334 ASP B C 1
ATOM 5697 O O . ASP B 1 334 ? 0.597 23.828 30.594 1 98.19 334 ASP B O 1
ATOM 5701 N N . ASP B 1 335 ? -0.907 24.453 32.125 1 98.5 335 ASP B N 1
ATOM 5702 C CA . ASP B 1 335 ? -1.852 23.422 31.703 1 98.5 335 ASP B CA 1
ATOM 5703 C C . ASP B 1 335 ? -2.273 23.641 30.25 1 98.5 335 ASP B C 1
ATOM 5705 O O . ASP B 1 335 ? -2.34 22.688 29.469 1 98.5 335 ASP B O 1
ATOM 5709 N N . ASP B 1 336 ? -2.562 24.828 29.906 1 98.75 336 ASP B N 1
ATOM 5710 C CA . ASP B 1 336 ? -2.986 25.141 28.547 1 98.75 336 ASP B CA 1
ATOM 5711 C C . ASP B 1 336 ? -1.847 24.922 27.562 1 98.75 336 ASP B C 1
ATOM 5713 O O . ASP B 1 336 ? -2.068 24.438 26.438 1 98.75 336 ASP B O 1
ATOM 5717 N N . VAL B 1 337 ? -0.645 25.266 27.922 1 98.75 337 VAL B N 1
ATOM 5718 C CA . VAL B 1 337 ? 0.504 25.047 27.047 1 98.75 337 VAL B CA 1
ATOM 5719 C C . VAL B 1 337 ? 0.671 23.547 26.781 1 98.75 337 VAL B C 1
ATOM 5721 O O . VAL B 1 337 ? 0.967 23.141 25.656 1 98.75 337 VAL B O 1
ATOM 5724 N N . ALA B 1 338 ? 0.467 22.734 27.828 1 98.38 338 ALA B N 1
ATOM 5725 C CA . ALA B 1 338 ? 0.55 21.297 27.656 1 98.38 338 ALA B CA 1
ATOM 5726 C C . ALA B 1 338 ? -0.485 20.797 26.656 1 98.38 338 ALA B C 1
ATOM 5728 O O . ALA B 1 338 ? -0.208 19.891 25.859 1 98.38 338 ALA B O 1
ATOM 5729 N N . LYS B 1 339 ? -1.674 21.359 26.719 1 98.69 339 LYS B N 1
ATOM 5730 C CA . LYS B 1 339 ? -2.717 21.031 25.75 1 98.69 339 LYS B CA 1
ATOM 5731 C C . LYS B 1 339 ? -2.291 21.422 24.328 1 98.69 339 LYS B C 1
ATOM 5733 O O . LYS B 1 339 ? -2.436 20.625 23.391 1 98.69 339 LYS B O 1
ATOM 5738 N N . ILE B 1 340 ? -1.692 22.547 24.188 1 98.81 340 ILE B N 1
ATOM 5739 C CA . ILE B 1 340 ? -1.321 23.141 22.906 1 98.81 340 ILE B CA 1
ATOM 5740 C C . ILE B 1 340 ? -0.214 22.312 22.25 1 98.81 340 ILE B C 1
ATOM 5742 O O . ILE B 1 340 ? -0.244 22.047 21.047 1 98.81 340 ILE B O 1
ATOM 5746 N N . VAL B 1 341 ? 0.712 21.828 23.062 1 98.25 341 VAL B N 1
ATOM 5747 C CA . VAL B 1 341 ? 1.915 21.219 22.5 1 98.25 341 VAL B CA 1
ATOM 5748 C C . VAL B 1 341 ? 1.658 19.75 22.188 1 98.25 341 VAL B C 1
ATOM 5750 O O . VAL B 1 341 ? 2.529 19.062 21.656 1 98.25 341 VAL B O 1
ATOM 5753 N N . GLY B 1 342 ? 0.423 19.219 22.516 1 97.25 342 GLY B N 1
ATOM 5754 C CA . GLY B 1 342 ? 0.232 17.859 22.062 1 97.25 342 GLY B CA 1
ATOM 5755 C C . GLY B 1 342 ? -1.03 17.203 22.594 1 97.25 342 GLY B C 1
ATOM 5756 O O . GLY B 1 342 ? -1.644 16.375 21.922 1 97.25 342 GLY B O 1
ATOM 5757 N N . ARG B 1 343 ? -1.463 17.562 23.797 1 98.06 343 ARG B N 1
ATOM 5758 C CA . ARG B 1 343 ? -2.553 16.844 24.469 1 98.06 343 ARG B CA 1
ATOM 5759 C C . ARG B 1 343 ? -3.865 17.031 23.703 1 98.06 343 ARG B C 1
ATOM 5761 O O . ARG B 1 343 ? -4.699 16.125 23.672 1 98.06 343 ARG B O 1
ATOM 5768 N N . ASN B 1 344 ? -4.086 18.188 23.125 1 98.88 344 ASN B N 1
ATOM 5769 C CA . ASN B 1 344 ? -5.32 18.438 22.391 1 98.88 344 ASN B CA 1
ATOM 5770 C C . ASN B 1 344 ? -5.438 17.516 21.172 1 98.88 344 ASN B C 1
ATOM 5772 O O . ASN B 1 344 ? -6.508 16.953 20.906 1 98.88 344 ASN B O 1
ATOM 5776 N N . LEU B 1 345 ? -4.34 17.391 20.438 1 98.44 345 LEU B N 1
ATOM 5777 C CA . LEU B 1 345 ? -4.375 16.5 19.281 1 98.44 345 LEU B CA 1
ATOM 5778 C C . LEU B 1 345 ? -4.613 15.055 19.688 1 98.44 345 LEU B C 1
ATOM 5780 O O . LEU B 1 345 ? -5.371 14.336 19.047 1 98.44 345 LEU B O 1
ATOM 5784 N N . LEU B 1 346 ? -3.941 14.609 20.734 1 98.25 346 LEU B N 1
ATOM 5785 C CA . LEU B 1 346 ? -4.105 13.25 21.234 1 98.25 346 LEU B CA 1
ATOM 5786 C C . LEU B 1 346 ? -5.543 13 21.672 1 98.25 346 LEU B C 1
ATOM 5788 O O . LEU B 1 346 ? -6.07 11.898 21.484 1 98.25 346 LEU B O 1
ATOM 5792 N N . ARG B 1 347 ? -6.133 14.023 22.25 1 98.69 347 ARG B N 1
ATOM 5793 C CA . ARG B 1 347 ? -7.531 13.922 22.641 1 98.69 347 ARG B CA 1
ATOM 5794 C C . ARG B 1 347 ? -8.43 13.711 21.422 1 98.69 347 ARG B C 1
ATOM 5796 O O . ARG B 1 347 ? -9.281 12.82 21.422 1 98.69 347 ARG B O 1
ATOM 5803 N N . VAL B 1 348 ? -8.266 14.547 20.422 1 98.88 348 VAL B N 1
ATOM 5804 C CA . VAL B 1 348 ? -9.086 14.438 19.219 1 98.88 348 VAL B CA 1
ATOM 5805 C C . VAL B 1 348 ? -8.852 13.086 18.547 1 98.88 348 VAL B C 1
ATOM 5807 O O . VAL B 1 348 ? -9.797 12.469 18.047 1 98.88 348 VAL B O 1
ATOM 5810 N N . TRP B 1 349 ? -7.621 12.633 18.531 1 98.75 349 TRP B N 1
ATOM 5811 C CA . TRP B 1 349 ? -7.285 11.328 17.969 1 98.75 349 TRP B CA 1
ATOM 5812 C C . TRP B 1 349 ? -7.992 10.211 18.734 1 98.75 349 TRP B C 1
ATOM 5814 O O . TRP B 1 349 ? -8.547 9.297 18.125 1 98.75 349 TRP B O 1
ATOM 5824 N N . ARG B 1 350 ? -7.977 10.305 20.047 1 98.75 350 ARG B N 1
ATOM 5825 C CA . ARG B 1 350 ? -8.672 9.32 20.859 1 98.75 350 ARG B CA 1
ATOM 5826 C C . ARG B 1 350 ? -10.164 9.297 20.547 1 98.75 350 ARG B C 1
ATOM 5828 O O . ARG B 1 350 ? -10.766 8.227 20.453 1 98.75 350 ARG B O 1
ATOM 5835 N N . GLU B 1 351 ? -10.734 10.453 20.391 1 98.81 351 GLU B N 1
ATOM 5836 C CA . GLU B 1 351 ? -12.148 10.539 20.062 1 98.81 351 GLU B CA 1
ATOM 5837 C C . GLU B 1 351 ? -12.445 9.906 18.703 1 98.81 351 GLU B C 1
ATOM 5839 O O . GLU B 1 351 ? -13.469 9.234 18.531 1 98.81 351 GLU B O 1
ATOM 5844 N N . ALA B 1 352 ? -11.602 10.133 17.75 1 98.81 352 ALA B N 1
ATOM 5845 C CA . ALA B 1 352 ? -11.75 9.492 16.438 1 98.81 352 ALA B CA 1
ATOM 5846 C C . ALA B 1 352 ? -11.68 7.973 16.562 1 98.81 352 ALA B C 1
ATOM 5848 O O . ALA B 1 352 ? -12.445 7.254 15.922 1 98.81 352 ALA B O 1
ATOM 5849 N N . ASP B 1 353 ? -10.742 7.477 17.438 1 98.75 353 ASP B N 1
ATOM 5850 C CA . ASP B 1 353 ? -10.633 6.043 17.688 1 98.75 353 ASP B CA 1
ATOM 5851 C C . ASP B 1 353 ? -11.93 5.492 18.281 1 98.75 353 ASP B C 1
ATOM 5853 O O . ASP B 1 353 ? -12.375 4.406 17.906 1 98.75 353 ASP B O 1
ATOM 5857 N N . GLU B 1 354 ? -12.484 6.242 19.156 1 98.81 354 GLU B N 1
ATOM 5858 C CA . GLU B 1 354 ? -13.719 5.82 19.812 1 98.81 354 GLU B CA 1
ATOM 5859 C C . GLU B 1 354 ? -14.875 5.758 18.812 1 98.81 354 GLU B C 1
ATOM 5861 O O . GLU B 1 354 ? -15.672 4.82 18.844 1 98.81 354 GLU B O 1
ATOM 5866 N N . VAL B 1 355 ? -14.961 6.777 17.984 1 98.81 355 VAL B N 1
ATOM 5867 C CA . VAL B 1 355 ? -15.992 6.793 16.953 1 98.81 355 VAL B CA 1
ATOM 5868 C C . VAL B 1 355 ? -15.812 5.59 16.031 1 98.81 355 VAL B C 1
ATOM 5870 O O . VAL B 1 355 ? -16.781 4.926 15.672 1 98.81 355 VAL B O 1
ATOM 5873 N N . SER B 1 356 ? -14.641 5.309 15.633 1 98.69 356 SER B N 1
ATOM 5874 C CA . SER B 1 356 ? -14.328 4.168 14.781 1 98.69 356 SER B CA 1
ATOM 5875 C C . SER B 1 356 ? -14.781 2.859 15.422 1 98.69 356 SER B C 1
ATOM 5877 O O . SER B 1 356 ? -15.406 2.025 14.758 1 98.69 356 SER B O 1
ATOM 5879 N N . GLU B 1 357 ? -14.414 2.697 16.703 1 98.25 357 GLU B N 1
ATOM 5880 C CA . GLU B 1 357 ? -14.797 1.486 17.422 1 98.25 357 GLU B CA 1
ATOM 5881 C C . GLU B 1 357 ? -16.312 1.277 17.391 1 98.25 357 GLU B C 1
ATOM 5883 O O . GLU B 1 357 ? -16.781 0.155 17.203 1 98.25 357 GLU B O 1
ATOM 5888 N N . LYS B 1 358 ? -17.016 2.34 17.531 1 98.25 358 LYS B N 1
ATOM 5889 C CA . LYS B 1 358 ? -18.469 2.268 17.516 1 98.25 358 LYS B CA 1
ATOM 5890 C C . LYS B 1 358 ? -18.984 1.938 16.125 1 98.25 358 LYS B C 1
ATOM 5892 O O . LYS B 1 358 ? -19.844 1.069 15.961 1 98.25 358 LYS B O 1
ATOM 5897 N N . LEU B 1 359 ? -18.469 2.646 15.117 1 98.06 359 LEU B N 1
ATOM 5898 C CA . LEU B 1 359 ? -18.953 2.475 13.75 1 98.06 359 LEU B CA 1
ATOM 5899 C C . LEU B 1 359 ? -18.656 1.065 13.242 1 98.06 359 LEU B C 1
ATOM 5901 O O . LEU B 1 359 ? -19.469 0.483 12.516 1 98.06 359 LEU B O 1
ATOM 5905 N N . ARG B 1 360 ? -17.562 0.525 13.609 1 96.31 360 ARG B N 1
ATOM 5906 C CA . ARG B 1 360 ? -17.125 -0.762 13.078 1 96.31 360 ARG B CA 1
ATOM 5907 C C . ARG B 1 360 ? -17.984 -1.898 13.617 1 96.31 360 ARG B C 1
ATOM 5909 O O . ARG B 1 360 ? -17.938 -3.018 13.109 1 96.31 360 ARG B O 1
ATOM 5916 N N . GLN B 1 361 ? -18.797 -1.607 14.641 1 94.56 361 GLN B N 1
ATOM 5917 C CA . GLN B 1 361 ? -19.703 -2.613 15.188 1 94.56 361 GLN B CA 1
ATOM 5918 C C . GLN B 1 361 ? -20.875 -2.871 14.242 1 94.56 361 GLN B C 1
ATOM 5920 O O . GLN B 1 361 ? -21.453 -3.961 14.242 1 94.56 361 GLN B O 1
ATOM 5925 N N . TYR B 1 362 ? -21.125 -1.844 13.336 1 91.56 362 TYR B N 1
ATOM 5926 C CA . TYR B 1 362 ? -22.344 -2.057 12.57 1 91.56 362 TYR B CA 1
ATOM 5927 C C . TYR B 1 362 ? -22.172 -1.631 11.125 1 91.56 362 TYR B C 1
ATOM 5929 O O . TYR B 1 362 ? -22.984 -1.976 10.266 1 91.56 362 TYR B O 1
ATOM 5937 N N . ALA B 1 363 ? -21.219 -0.833 10.859 1 93.75 363 ALA B N 1
ATOM 5938 C CA . ALA B 1 363 ? -21.078 -0.308 9.5 1 93.75 363 ALA B CA 1
ATOM 5939 C C . ALA B 1 363 ? -20.078 -1.147 8.695 1 93.75 363 ALA B C 1
ATOM 5941 O O . ALA B 1 363 ? -19.016 -1.503 9.195 1 93.75 363 ALA B O 1
ATOM 5942 N N . MET B 1 364 ? -20.469 -1.467 7.449 1 94.62 364 MET B N 1
ATOM 5943 C CA . MET B 1 364 ? -19.562 -2.148 6.535 1 94.62 364 MET B CA 1
ATOM 5944 C C . MET B 1 364 ? -18.688 -1.146 5.801 1 94.62 364 MET B C 1
ATOM 5946 O O . MET B 1 364 ? -19.062 0.011 5.617 1 94.62 364 MET B O 1
ATOM 5950 N N . PRO B 1 365 ? -17.484 -1.609 5.383 1 96.5 365 PRO B N 1
ATOM 5951 C CA . PRO B 1 365 ? -16.641 -0.714 4.582 1 96.5 365 PRO B CA 1
ATOM 5952 C C . PRO B 1 365 ? -17.359 -0.188 3.34 1 96.5 365 PRO B C 1
ATOM 5954 O O . PRO B 1 365 ? -18.125 -0.92 2.707 1 96.5 365 PRO B O 1
ATOM 5957 N N . LEU B 1 366 ? -17.078 1.115 3.074 1 96.56 366 LEU B N 1
ATOM 5958 C CA . LEU B 1 366 ? -17.578 1.702 1.836 1 96.56 366 LEU B CA 1
ATOM 5959 C C . LEU B 1 366 ? -16.922 1.056 0.623 1 96.56 366 LEU B C 1
ATOM 5961 O O . LEU B 1 366 ? -15.711 0.833 0.616 1 96.56 366 LEU B O 1
ATOM 5965 N N . GLU B 1 367 ? -17.703 0.673 -0.384 1 94.31 367 GLU B N 1
ATOM 5966 C CA . GLU B 1 367 ? -17.188 0.016 -1.577 1 94.31 367 GLU B CA 1
ATOM 5967 C C . GLU B 1 367 ? -17.156 0.971 -2.768 1 94.31 367 GLU B C 1
ATOM 5969 O O . GLU B 1 367 ? -18.094 1.758 -2.957 1 94.31 367 GLU B O 1
ATOM 5974 N N . ASP B 1 368 ? -15.977 0.973 -3.475 1 89.19 368 ASP B N 1
ATOM 5975 C CA . ASP B 1 368 ? -15.898 1.705 -4.734 1 89.19 368 ASP B CA 1
ATOM 5976 C C . ASP B 1 368 ? -16.797 1.069 -5.793 1 89.19 368 ASP B C 1
ATOM 5978 O O . ASP B 1 368 ? -16.953 -0.154 -5.836 1 89.19 368 ASP B O 1
ATOM 5982 N N . ASP B 1 369 ? -17.438 1.947 -6.488 1 80.62 369 ASP B N 1
ATOM 5983 C CA . ASP B 1 369 ? -18.156 1.413 -7.648 1 80.62 369 ASP B CA 1
ATOM 5984 C C . ASP B 1 369 ? -17.234 1.366 -8.875 1 80.62 369 ASP B C 1
ATOM 5986 O O . ASP B 1 369 ? -16.828 2.408 -9.391 1 80.62 369 ASP B O 1
ATOM 5990 N N . LEU B 1 370 ? -16.766 0.167 -9.07 1 76 370 LEU B N 1
ATOM 5991 C CA . LEU B 1 370 ? -15.883 0.018 -10.219 1 76 370 LEU B CA 1
ATOM 5992 C C . LEU B 1 370 ? -16.656 0.152 -11.523 1 76 370 LEU B C 1
ATOM 5994 O O . LEU B 1 370 ? -17.766 -0.361 -11.648 1 76 370 LEU B O 1
ATOM 5998 N N . GLN B 1 371 ? -16.406 1.294 -12.164 1 60.19 371 GLN B N 1
ATOM 5999 C CA . GLN B 1 371 ? -16.953 1.324 -13.516 1 60.19 371 GLN B CA 1
ATOM 6000 C C . GLN B 1 371 ? -16.234 0.327 -14.422 1 60.19 371 GLN B C 1
ATOM 6002 O O . GLN B 1 371 ? -15.008 0.349 -14.523 1 60.19 371 GLN B O 1
ATOM 6007 N N . ASN B 1 372 ? -16.547 -0.802 -14.172 1 50.16 372 ASN B N 1
ATOM 6008 C CA . ASN B 1 372 ? -15.836 -1.938 -14.758 1 50.16 372 ASN B CA 1
ATOM 6009 C C . ASN B 1 372 ? -15.336 -1.625 -16.172 1 50.16 372 ASN B C 1
ATOM 6011 O O . ASN B 1 372 ? -16.141 -1.457 -17.094 1 50.16 372 ASN B O 1
ATOM 6015 N N . PRO B 1 373 ? -14.273 -0.898 -16.156 1 44.94 373 PRO B N 1
ATOM 6016 C CA . PRO B 1 373 ? -13.766 -0.824 -17.531 1 44.94 373 PRO B CA 1
ATOM 6017 C C . PRO B 1 373 ? -13.883 -2.152 -18.281 1 44.94 373 PRO B C 1
ATOM 6019 O O . PRO B 1 373 ? -13.695 -2.201 -19.5 1 44.94 373 PRO B O 1
ATOM 6022 N N . TRP B 1 374 ? -13.758 -3.18 -17.422 1 39.84 374 TRP B N 1
ATOM 6023 C CA . TRP B 1 374 ? -13.828 -4.5 -18.047 1 39.84 374 TRP B CA 1
ATOM 6024 C C . TRP B 1 374 ? -15.234 -4.793 -18.547 1 39.84 374 TRP B C 1
ATOM 6026 O O . TRP B 1 374 ? -15.461 -5.793 -19.234 1 39.84 374 TRP B O 1
ATOM 6036 N N . SER B 1 375 ? -16.188 -4.039 -18.047 1 34.59 375 SER B N 1
ATOM 6037 C CA . SER B 1 375 ? -17.562 -4.215 -18.516 1 34.59 375 SER B CA 1
ATOM 6038 C C . SER B 1 375 ? -17.797 -3.447 -19.812 1 34.59 375 SER B C 1
ATOM 6040 O O . SER B 1 375 ? -18.891 -3.521 -20.391 1 34.59 375 SER B O 1
ATOM 6042 N N . THR B 1 376 ? -17.281 -2.174 -19.922 1 32.59 376 THR B N 1
ATOM 6043 C CA . THR B 1 376 ? -17.562 -1.688 -21.266 1 32.59 376 THR B CA 1
ATOM 6044 C C . THR B 1 376 ? -17.109 -2.699 -22.312 1 32.59 376 THR B C 1
ATOM 6046 O O . THR B 1 376 ? -16 -3.236 -22.234 1 32.59 376 THR B O 1
ATOM 6049 N N . ARG B 1 377 ? -18.016 -3.061 -23.219 1 31.47 377 ARG B N 1
ATOM 6050 C CA . ARG B 1 377 ? -17.938 -4.047 -24.297 1 31.47 377 ARG B CA 1
ATOM 6051 C C . ARG B 1 377 ? -16.594 -4 -25 1 31.47 377 ARG B C 1
ATOM 6053 O O . ARG B 1 377 ? -16.172 -4.98 -25.625 1 31.47 377 ARG B O 1
ATOM 6060 N N . ASN B 1 378 ? -15.992 -2.828 -25.438 1 27.78 378 ASN B N 1
ATOM 6061 C CA . ASN B 1 378 ? -15 -2.633 -26.5 1 27.78 378 ASN B CA 1
ATOM 6062 C C . ASN B 1 378 ? -13.586 -2.863 -25.969 1 27.78 378 ASN B C 1
ATOM 6064 O O . ASN B 1 378 ? -12.695 -3.242 -26.734 1 27.78 378 ASN B O 1
ATOM 6068 N N . THR B 1 379 ? -13.023 -2.174 -24.828 1 29.44 379 THR B N 1
ATOM 6069 C CA . THR B 1 379 ? -11.578 -2.145 -24.703 1 29.44 379 THR B CA 1
ATOM 6070 C C . THR B 1 379 ? -11.07 -3.393 -23.984 1 29.44 379 THR B C 1
ATOM 6072 O O . THR B 1 379 ? -9.969 -3.871 -24.266 1 29.44 379 THR B O 1
ATOM 6075 N N . TRP B 1 380 ? -11.594 -3.756 -22.766 1 30.88 380 TRP B N 1
ATOM 6076 C CA . TRP B 1 380 ? -11.312 -5.16 -22.484 1 30.88 380 TRP B CA 1
ATOM 6077 C C . TRP B 1 380 ? -12.188 -6.074 -23.344 1 30.88 380 TRP B C 1
ATOM 6079 O O . TRP B 1 380 ? -12.398 -7.238 -23 1 30.88 380 TRP B O 1
ATOM 6089 N N . SER B 1 381 ? -13.133 -5.758 -24.062 1 30.39 381 SER B N 1
ATOM 6090 C CA . SER B 1 381 ? -13.617 -6.52 -25.219 1 30.39 381 SER B CA 1
ATOM 6091 C C . SER B 1 381 ? -12.492 -7.32 -25.859 1 30.39 381 SER B C 1
ATOM 6093 O O . SER B 1 381 ? -12.742 -8.258 -26.625 1 30.39 381 SER B O 1
ATOM 6095 N N . GLY B 1 382 ? -11.305 -6.77 -25.672 1 30.55 382 GLY B N 1
ATOM 6096 C CA . GLY B 1 382 ? -10.266 -7.719 -26.047 1 30.55 382 GLY B CA 1
ATOM 6097 C C . GLY B 1 382 ? -10.023 -8.789 -25 1 30.55 382 GLY B C 1
ATOM 6098 O O . GLY B 1 382 ? -9.227 -9.703 -25.219 1 30.55 382 GLY B O 1
ATOM 6099 N N . VAL B 1 383 ? -10.344 -8.562 -23.594 1 32.69 383 VAL B N 1
ATOM 6100 C CA . VAL B 1 383 ? -10.391 -9.758 -22.766 1 32.69 383 VAL B CA 1
ATOM 6101 C C . VAL B 1 383 ? -11.773 -10.398 -22.859 1 32.69 383 VAL B C 1
ATOM 6103 O O . VAL B 1 383 ? -12.523 -10.438 -21.891 1 32.69 383 VAL B O 1
ATOM 6106 N N . GLU B 1 384 ? -12.922 -9.984 -23.375 1 32.81 384 GLU B N 1
ATOM 6107 C CA . GLU B 1 384 ? -13.969 -10.953 -23.688 1 32.81 384 GLU B CA 1
ATOM 6108 C C . GLU B 1 384 ? -13.445 -12.383 -23.594 1 32.81 384 GLU B C 1
ATOM 6110 O O . GLU B 1 384 ? -14.195 -13.312 -23.266 1 32.81 384 GLU B O 1
ATOM 6115 N N . ASN B 1 385 ? -12.391 -12.586 -24.281 1 31.3 385 ASN B N 1
ATOM 6116 C CA . ASN B 1 385 ? -11.75 -13.891 -24.219 1 31.3 385 ASN B CA 1
ATOM 6117 C C . ASN B 1 385 ? -10.789 -13.984 -23.031 1 31.3 385 ASN B C 1
ATOM 6119 O O . ASN B 1 385 ? -9.578 -13.836 -23.203 1 31.3 385 ASN B O 1
ATOM 6123 N N . LEU B 1 386 ? -11.078 -13.32 -22 1 34.72 386 LEU B N 1
ATOM 6124 C CA . LEU B 1 386 ? -10.32 -13.898 -20.891 1 34.72 386 LEU B CA 1
ATOM 6125 C C . LEU B 1 386 ? -9.898 -15.328 -21.203 1 34.72 386 LEU B C 1
ATOM 6127 O O . LEU B 1 386 ? -9.086 -15.906 -20.484 1 34.72 386 LEU B O 1
ATOM 6131 N N . ASP B 1 387 ? -10.766 -15.984 -21.844 1 31.94 387 ASP B N 1
ATOM 6132 C CA . ASP B 1 387 ? -10.539 -17.281 -22.5 1 31.94 387 ASP B CA 1
ATOM 6133 C C . ASP B 1 387 ? -9.148 -17.344 -23.109 1 31.94 387 ASP B C 1
ATOM 6135 O O . ASP B 1 387 ? -8.578 -18.422 -23.25 1 31.94 387 ASP B O 1
ATOM 6139 N N . ARG B 1 388 ? -8.703 -16.109 -23.828 1 35.28 388 ARG B N 1
ATOM 6140 C CA . ARG B 1 388 ? -7.461 -16.125 -24.578 1 35.28 388 ARG B CA 1
ATOM 6141 C C . ARG B 1 388 ? -6.293 -15.656 -23.734 1 35.28 388 ARG B C 1
ATOM 6143 O O . ARG B 1 388 ? -5.168 -15.523 -24.219 1 35.28 388 ARG B O 1
ATOM 6150 N N . ILE B 1 389 ? -6.492 -15.055 -22.688 1 36.44 389 ILE B N 1
ATOM 6151 C CA . ILE B 1 389 ? -5.367 -14.5 -21.938 1 36.44 389 ILE B CA 1
ATOM 6152 C C . ILE B 1 389 ? -4.656 -15.609 -21.172 1 36.44 389 ILE B C 1
ATOM 6154 O O . ILE B 1 389 ? -3.547 -15.414 -20.672 1 36.44 389 ILE B O 1
ATOM 6158 N N . ALA B 1 390 ? -5.387 -16.625 -20.672 1 32.72 390 ALA B N 1
ATOM 6159 C CA . ALA B 1 390 ? -4.688 -17.672 -19.938 1 32.72 390 ALA B CA 1
ATOM 6160 C C . ALA B 1 390 ? -3.631 -18.344 -20.797 1 32.72 390 ALA B C 1
ATOM 6162 O O . ALA B 1 390 ? -3.865 -18.594 -21.984 1 32.72 390 ALA B O 1
#

Foldseek 3Di:
DVCCCVPVVLDCPDPVNCVCQVPHDDPFFDHDVLLVLLVAQADAAEQEDDQFDDDQPPQDLVRLVVLQVSSVSVLVSLVVVCVVPVQEAPFDLFLVSQVVSSVVNGHNYFYAYEAPSNQSLFLVSVLVVSVSGHQEYEHHAQGDHPFFAFQWHQDVVGDIFGDDDDCQATNPVNQVSLQLCLLSLHAYEHFRGALSNLCCQLQRDPDPVGGHRPAQHEHQEAFECVQPVFRRHAYLVSLQSLLVRLYAYAYEFAQLRQAFAQDPDPRGGTHRDQVLSALVSSLVRLVVSCVSRHLLHYAHRYCTVNHDAGRHQPRHSSSNVVSLVVNVVVPNDPVSSVSHHPVSVSVSSVRSVVSNVVCNVDPDRDHDDPPCPCPPCPDVVVVVCCVPPD/DVCCCVPVVLDCPDPVNCVCQVPHDDPFFDHDVLLVLLVAQADAAELEDDQFDDDQPPQDLVRLVVLQVSSVSVLVSLVVVCVVPVQEAPFDLFLVSQVVSSVVNGHRYFYAYEAPSNQSLFLVSVLVVSVSGHQAYEHHAQGDHPFFAFQWHQDVVGDIFGDDDDCQATNPVNQVSLQLCLLSLHAYEHFRGALSNLCCQLQRDPDPVGGHRPAQHEHQEAFECVQPVFRRHAYLVSLQSLLVRLYAYAYEFAQLRQAFAQDPDPRGGTHRDQVLSALVSSLVRLVVSCVSRHLLHYAHRYCTVNHDAGRHQPRHSSSNVVSLVVNVVVPNDPVSSVSHHPVSVSVSSVRSVVSNVVCNVDPDRDHDDPPCPCPPCPPCVVVVCCVPPD

Radius of gyration: 28.07 Å; Cα contacts (8 Å, |Δi|>4): 1719; chains: 2; bounding box: 61×90×68 Å

pLDDT: mean 92.78, std 14.24, range [27.61, 98.94]